Protein 9DQ9 (pdb70)

InterPro domains:
  IPR001236 Lactate/malate dehydrogenase, N-terminal [PF00056] (6-145)
  IPR001557 L-lactate/malate dehydrogenase [PIRSF000102] (3-315)
  IPR001557 L-lactate/malate dehydrogenase [PR00086] (6-30)
  IPR001557 L-lactate/malate dehydrogenase [PR00086] (32-56)
  IPR001557 L-lactate/malate dehydrogenase [PR00086] (119-139)
  IPR001557 L-lactate/malate dehydrogenase [PR00086] (143-161)
  IPR001557 L-lactate/malate dehydrogenase [PR00086] (173-186)
  IPR011304 L-lactate dehydrogenase [MF_00488] (4-315)
  IPR011304 L-lactate dehydrogenase [TIGR01771] (9-308)
  IPR015955 Lactate dehydrogenase/glycoside hydrolase, family 4, C-terminal [G3DSA:3.90.110.10] (147-314)
  IPR015955 Lactate dehydrogenase/glycoside hydrolase, family 4, C-terminal [SSF56327] (146-313)
  IPR018177 L-lactate dehydrogenase, active site [PS00064] (175-181)
  IPR022383 Lactate/malate dehydrogenase, C-terminal [PF02866] (148-314)
  IPR036291 NAD(P)-binding domain superfamily [SSF51735] (3-145)

Solvent-accessible surface area: 42794 Å² total; per-residue (Å²): 118,17,55,38,12,17,0,0,0,5,5,1,34,38,40,0,4,2,0,0,1,0,0,4,18,35,11,5,6,2,20,49,0,0,2,11,26,156,78,82,82,51,0,79,0,1,14,55,1,6,6,2,0,7,44,16,19,124,29,30,9,79,6,74,62,8,55,49,153,43,0,47,102,4,4,0,0,0,0,22,22,39,80,102,12,140,101,95,60,41,11,26,60,15,15,76,128,0,15,130,57,0,104,70,9,2,79,58,0,52,93,29,50,6,71,2,6,0,0,0,14,11,37,4,2,4,3,0,0,18,4,0,18,106,106,9,181,27,63,74,70,35,1,0,0,6,2,0,1,12,4,0,0,2,0,36,47,26,0,15,87,68,26,86,6,7,8,122,13,0,20,0,6,0,0,0,7,17,4,80,26,6,3,4,0,38,105,19,3,21,0,5,4,10,37,4,71,28,10,48,92,97,58,99,2,60,118,144,63,4,87,103,9,32,117,104,2,10,63,6,7,64,81,0,16,134,21,20,51,25,24,47,11,1,19,0,4,0,0,5,40,0,0,21,10,0,3,2,41,23,30,9,4,23,2,0,1,2,36,1,86,38,34,8,71,12,123,13,98,66,2,5,0,0,0,2,0,6,0,2,28,96,0,19,98,90,28,16,50,3,139,18,18,108,154,5,54,98,102,2,24,72,0,0,85,81,3,51,62,74,8,92,125,149,126,26,55,44,9,13,0,0,0,4,6,0,35,39,39,0,4,4,0,0,2,0,0,5,21,36,10,8,3,1,13,39,0,0,2,9,26,152,85,89,71,49,0,86,0,2,14,51,1,7,8,2,0,7,44,13,20,129,26,29,8,93,4,72,63,3,39,59,144,26,0,44,102,6,7,0,0,0,0,22,18,40,86,95,11,143,104,85,51,50,9,30,74,2,4,79,121,0,20,154,55,0,122,84,8,1,79,56,0,59,90,31,48,7,75,3,8,0,0,0,15,9,31,5,2,3,1,0,0,23,4,0,17,108,92,5,171,27,67,74,64,32,0,0,0,4,1,0,1,12,3,0,0,1,0,30,45,21,0,17,90,65,28,90,6,6,8,126,15,0,22,0,8,0,0,0,9,16,3,79,20,7,2,5,0,46,102,18,2,27,0,5,5,8,36,5,72,24,14,45,90,88,54,113,3,64,116,139,69,5,57,101,12,32,116,103,1,22,66,7,6,54,82,0,16,143,27,34,42,15,25,47,14,2,16,0,4,0,0,4,47,0,0,20,11,0,2,5,46,23,32,10,3,23,0,0,1,1,34,1,90,35,31,11,66,14,135,31,97,62,1,5,0,0,0,1,0,9,0,2,41,97,0,20,98,80,20,11,66,7,144,8,16,105,149,9,51,86,98,4,27,70,0,0,86,80,4,51,66,67,10,96,128,93,116,23,58,38,11,12,0,0,0,4,6,1,35,38,39,0,4,3,0,0,1,0,0,4,19,34,6,4,4,1,10,41,0,0,2,8,27,153,81,95,77,51,0,62,0,1,15,66,1,6,6,5,0,11,46,15,21,123,24,30,7,84,4,78,70,9,74,49,144,43,0,44,97,3,4,0,0,0,0,20,17,41,73,74,68,100,141,79,32,79,49,74,59,1,6,71,82,0,9,134,57,0,123,80,6,2,85,51,0,59,78,20,46,8,75,2,7,0,0,0,16,10,24,4,0,2,3,0,0,32,3,0,23,111,83,6,184,29,62,85,68,33,0,0,0,4,1,0,0,10,6,0,0,5,0,32,44,23,1,16,81,66,28,91,7,10,7,121,8,0,14,0,7,0,0,0,17,28,16,114,27,2,2,4,0,48,96,26,4,24,1,2,2,6,38,4,73,38,14,45,92,88,56,112,2,60,122,137,68,10,74,104,10,21,112,106,2,39,74,4,41,140,68,0,58,128,24,26,52,39,25,49,15,2,18,0,5,0,0,5,45,0,0,20,9,0,4,3,51,23,33,8,3,17,1,0,1,1,38,1,83,39,31,9,60,20,117,22,96,58,0,4,0,0,0,2,0,8,0,9,27,90,0,20,98,85,29,14,67,2,157,26,20,107,158,8,49,99,98,4,31,66,0,0,87,81,6,61,54,53,16,95,130,118,130,27,59,34,11,17,0,0,0,5,6,1,34,39,39,0,4,2,0,0,1,0,0,4,19,30,15,5,6,1,22,43,0,0,3,13,27,155,83,99,58,50,0,77,0,1,14,69,1,6,6,6,0,7,43,16,18,125,28,31,7,88,6,68,73,5,61,56,166,37,0,45,101,2,4,0,0,0,0,22,18,36,68,102,100,33,103,60,131,84,93,40,68,13,8,44,76,4,10,148,59,0,114,85,11,1,82,58,0,56,91,29,48,7,78,5,5,0,0,0,14,9,58,9,1,3,10,0,0,41,18,0,27,106,74,4,173,30,72,83,65,28,0,0,0,5,1,0,0,12,6,0,0,5,0,24,47,20,0,15,87,68,30,86,8,10,9,120,13,0,24,0,9,0,0,0,26,36,25,100,26,8,4,5,0,47,98,22,2,17,0,4,3,9,36,3,71,18,16,55,94,86,58,114,2,69,127,123,74,10,79,63,5,38,120,104,2,27,58,3,31,102,65,0,43,154,30,22,52,26,22,41,12,0,16,0,4,0,0,8,47,0,0,22,10,0,4,2,40,23,32,8,4,16,1,0,0,1,37,0,101,25,34,35,19,42,119,3,87,87,3,5,0,0,0,0,0,11,0,2,34,76,0,21,108,83,25,5,72,6,149,6,20,103,160,8,48,99,110,0,34,66,0,0,99,83,3,66,54,53,35,113,102,174

Structure (mmCIF, N/CA/C/O backbone):
data_9DQ9
#
_entry.id   9DQ9
#
_cell.length_a   80.528
_cell.length_b   90.348
_cell.length_c   167.361
_cell.angle_alpha   90.00
_cell.angle_beta   90.00
_cell.angle_gamma   90.00
#
_symmetry.space_group_name_H-M   'P 21 21 21'
#
loop_
_entity.id
_entity.type
_entity.pdbx_description
1 polymer 'L-lactate dehydrogenase'
2 non-polymer '[[(2~{R},3~{S},4~{R},5~{R})-5-(5-aminocarbonyl-2~{H}-pyridin-1-yl)-3,4-bis(oxidanyl)oxolan-2-yl]methoxy-oxidanyl-phosphoryl] [(2~{R},3~{S},4~{R},5~{R})-5-(6-aminopurin-9-yl)-3,4-bis(oxidanyl)oxolan-2-yl]methyl hydrogen phosphate'
3 non-polymer 'OXAMIC ACID'
4 non-polymer 'CALCIUM ION'
5 non-polymer NICOTINAMIDE-ADENINE-DINUCLEOTIDE
6 water water
#
loop_
_atom_site.group_PDB
_atom_site.id
_atom_site.type_symbol
_atom_site.label_atom_id
_atom_site.label_alt_id
_atom_site.label_comp_id
_atom_site.label_asym_id
_atom_site.label_entity_id
_atom_site.label_seq_id
_atom_site.pdbx_PDB_ins_code
_atom_site.Cartn_x
_atom_site.Cartn_y
_atom_site.Cartn_z
_atom_site.occupancy
_atom_site.B_iso_or_equiv
_atom_site.auth_seq_id
_atom_site.auth_comp_id
_atom_site.auth_asym_id
_atom_site.auth_atom_id
_atom_site.pdbx_PDB_model_num
ATOM 1 N N . MET A 1 1 ? -15.222 25.888 -17.263 1.00 63.48 1 MET P N 1
ATOM 2 C CA . MET A 1 1 ? -16.074 25.010 -16.409 1.00 59.46 1 MET P CA 1
ATOM 3 C C . MET A 1 1 ? -16.117 23.591 -16.970 1.00 53.57 1 MET P C 1
ATOM 4 O O . MET A 1 1 ? -16.381 23.387 -18.156 1.00 52.18 1 MET P O 1
ATOM 20 N N . LEU A 1 2 ? -15.867 22.614 -16.106 1.00 50.17 2 LEU P N 1
ATOM 21 C CA . LEU A 1 2 ? -15.871 21.218 -16.513 1.00 51.69 2 LEU P CA 1
ATOM 22 C C . LEU A 1 2 ? -17.300 20.719 -16.691 1.00 49.87 2 LEU P C 1
ATOM 23 O O . LEU A 1 2 ? -18.227 21.159 -16.006 1.00 53.39 2 LEU P O 1
ATOM 39 N N . LYS A 1 3 ? -17.468 19.786 -17.623 1.00 46.31 3 LYS P N 1
ATOM 40 C CA . LYS A 1 3 ? -18.778 19.335 -18.064 1.00 45.04 3 LYS P CA 1
ATOM 41 C C . LYS A 1 3 ? -18.958 17.853 -17.773 1.00 51.97 3 LYS P C 1
ATOM 42 O O . LYS A 1 3 ? -17.989 17.093 -17.691 1.00 45.04 3 LYS P O 1
ATOM 61 N N . SER A 1 4 ? -20.219 17.456 -17.602 1.00 47.79 4 SER P N 1
ATOM 62 C CA . SER A 1 4 ? -20.605 16.056 -17.476 1.00 45.81 4 SER P CA 1
ATOM 63 C C . SER A 1 4 ? -21.039 15.549 -18.847 1.00 45.58 4 SER P C 1
ATOM 64 O O . SER A 1 4 ? -21.996 16.071 -19.432 1.00 46.92 4 SER P O 1
ATOM 72 N N . ASN A 1 5 ? -20.334 14.541 -19.357 1.00 40.16 5 ASN P N 1
ATOM 73 C CA . ASN A 1 5 ? -20.583 14.011 -20.693 1.00 41.24 5 ASN P CA 1
ATOM 74 C C . ASN A 1 5 ? -21.652 12.927 -20.630 1.00 43.35 5 ASN P C 1
ATOM 75 O O . ASN A 1 5 ? -21.569 12.013 -19.803 1.00 36.49 5 ASN P O 1
ATOM 86 N N . LYS A 1 6 ? -22.645 13.026 -21.513 1.00 38.48 6 LYS P N 1
ATOM 87 C CA . LYS A 1 6 ? -23.828 12.178 -21.462 1.00 40.52 6 LYS P CA 1
ATOM 88 C C . LYS A 1 6 ? -24.028 11.450 -22.785 1.00 39.26 6 LYS P C 1
ATOM 89 O O . LYS A 1 6 ? -24.066 12.071 -23.859 1.00 40.42 6 LYS P O 1
ATOM 108 N N . VAL A 1 7 ? -24.149 10.127 -22.692 1.00 39.19 7 VAL P N 1
ATOM 109 C CA . VAL A 1 7 ? -24.437 9.255 -23.821 1.00 37.53 7 VAL P CA 1
ATOM 110 C C . VAL A 1 7 ? -25.782 8.592 -23.565 1.00 38.24 7 VAL P C 1
ATOM 111 O O . VAL A 1 7 ? -25.990 7.991 -22.504 1.00 38.43 7 VAL P O 1
ATOM 124 N N . VAL A 1 8 ? -26.692 8.705 -24.528 1.00 35.94 8 VAL P N 1
ATOM 125 C CA . VAL A 1 8 ? -27.995 8.055 -24.468 1.00 34.75 8 VAL P CA 1
ATOM 126 C C . VAL A 1 8 ? -27.971 6.877 -25.431 1.00 37.99 8 VAL P C 1
ATOM 127 O O . VAL A 1 8 ? -27.794 7.057 -26.643 1.00 37.24 8 VAL P O 1
ATOM 140 N N . LEU A 1 9 ? -28.157 5.676 -24.895 1.00 38.32 9 LEU P N 1
ATOM 141 C CA . LEU A 1 9 ? -28.196 4.453 -25.684 1.00 37.17 9 LEU P CA 1
ATOM 142 C C . LEU A 1 9 ? -29.652 4.064 -25.913 1.00 41.61 9 LEU P C 1
ATOM 143 O O . LEU A 1 9 ? -30.406 3.875 -24.952 1.00 41.30 9 LEU P O 1
ATOM 159 N N . ILE A 1 10 ? -30.041 3.949 -27.178 1.00 34.89 10 ILE P N 1
ATOM 160 C CA . ILE A 1 10 ? -31.386 3.546 -27.569 1.00 40.58 10 ILE P CA 1
ATOM 161 C C . ILE A 1 10 ? -31.272 2.166 -28.202 1.00 41.17 10 ILE P C 1
ATOM 162 O O . ILE A 1 10 ? -30.715 2.019 -29.298 1.00 40.17 10 ILE P O 1
ATOM 178 N N . GLY A 1 11 ? -31.797 1.156 -27.514 1.00 40.70 11 GLY P N 1
ATOM 179 C CA . GLY A 1 11 ? -31.686 -0.216 -27.967 1.00 45.73 11 GLY P CA 1
ATOM 180 C C . GLY A 1 11 ? -30.773 -1.028 -27.073 1.00 47.12 11 GLY P C 1
ATOM 181 O O . GLY A 1 11 ? -29.563 -1.097 -27.309 1.00 49.87 11 GLY P O 1
ATOM 185 N N . ALA A 1 12 ? -31.342 -1.647 -26.040 1.00 47.89 12 ALA P N 1
ATOM 186 C CA . ALA A 1 12 ? -30.577 -2.381 -25.034 1.00 34.48 12 ALA P CA 1
ATOM 187 C C . ALA A 1 12 ? -30.505 -3.869 -25.343 1.00 40.52 12 ALA P C 1
ATOM 188 O O . ALA A 1 12 ? -30.604 -4.706 -24.440 1.00 44.56 12 ALA P O 1
ATOM 195 N N . GLY A 1 13 ? -30.332 -4.228 -26.611 1.00 46.13 13 GLY P N 1
ATOM 196 C CA . GLY A 1 13 ? -30.172 -5.614 -27.006 1.00 38.08 13 GLY P CA 1
ATOM 197 C C . GLY A 1 13 ? -28.751 -6.093 -26.810 1.00 38.16 13 GLY P C 1
ATOM 198 O O . GLY A 1 13 ? -27.997 -5.566 -25.982 1.00 40.15 13 GLY P O 1
ATOM 202 N N . GLY A 1 14 ? -28.372 -7.108 -27.586 1.00 40.60 14 GLY P N 1
ATOM 203 C CA . GLY A 1 14 ? -27.018 -7.628 -27.486 1.00 39.12 14 GLY P CA 1
ATOM 204 C C . GLY A 1 14 ? -25.972 -6.581 -27.812 1.00 35.66 14 GLY P C 1
ATOM 205 O O . GLY A 1 14 ? -25.002 -6.400 -27.071 1.00 37.66 14 GLY P O 1
ATOM 209 N N . VAL A 1 15 ? -26.164 -5.865 -28.921 1.00 34.37 15 VAL P N 1
ATOM 210 C CA . VAL A 1 15 ? -25.172 -4.889 -29.362 1.00 35.51 15 VAL P CA 1
ATOM 211 C C . VAL A 1 15 ? -25.061 -3.746 -28.359 1.00 37.07 15 VAL P C 1
ATOM 212 O O . VAL A 1 15 ? -23.964 -3.404 -27.900 1.00 30.52 15 VAL P O 1
ATOM 225 N N . GLY A 1 16 ? -26.192 -3.122 -28.023 1.00 32.50 16 GLY P N 1
ATOM 226 C CA . GLY A 1 16 ? -26.156 -2.002 -27.099 1.00 33.59 16 GLY P CA 1
ATOM 227 C C . GLY A 1 16 ? -25.621 -2.388 -25.735 1.00 38.69 16 GLY P C 1
ATOM 228 O O . GLY A 1 16 ? -24.844 -1.646 -25.129 1.00 38.01 16 GLY P O 1
ATOM 232 N N . SER A 1 17 ? -26.024 -3.559 -25.235 1.00 40.47 17 SER P N 1
ATOM 233 C CA . SER A 1 17 ? -25.557 -4.000 -23.926 1.00 33.72 17 SER P CA 1
ATOM 234 C C . SER A 1 17 ? -24.062 -4.294 -23.943 1.00 39.12 17 SER P C 1
ATOM 235 O O . SER A 1 17 ? -23.346 -3.951 -22.993 1.00 33.59 17 SER P O 1
ATOM 243 N N . SER A 1 18 ? -23.572 -4.941 -25.005 1.00 30.43 18 SER P N 1
ATOM 244 C CA . SER A 1 18 ? -22.138 -5.178 -25.120 1.00 33.11 18 SER P CA 1
ATOM 245 C C . SER A 1 18 ? -21.373 -3.863 -25.158 1.00 30.99 18 SER P C 1
ATOM 246 O O . SER A 1 18 ? -20.335 -3.714 -24.499 1.00 30.04 18 SER P O 1
ATOM 254 N N . PHE A 1 19 ? -21.874 -2.895 -25.930 1.00 30.62 19 PHE P N 1
ATOM 255 C CA . PHE A 1 19 ? -21.224 -1.592 -25.997 1.00 40.11 19 PHE P CA 1
ATOM 256 C C . PHE A 1 19 ? -21.198 -0.924 -24.629 1.00 33.84 19 PHE P C 1
ATOM 257 O O . PHE A 1 19 ? -20.180 -0.348 -24.234 1.00 31.06 19 PHE P O 1
ATOM 274 N N . ALA A 1 20 ? -22.305 -1.000 -23.887 1.00 33.81 20 ALA P N 1
ATOM 275 C CA . ALA A 1 20 ? -22.365 -0.369 -22.571 1.00 32.92 20 ALA P CA 1
ATOM 276 C C . ALA A 1 20 ? -21.385 -1.022 -21.601 1.00 31.10 20 ALA P C 1
ATOM 277 O O . ALA A 1 20 ? -20.671 -0.332 -20.864 1.00 36.96 20 ALA P O 1
ATOM 284 N N . TYR A 1 21 ? -21.358 -2.354 -21.576 1.00 29.90 21 TYR P N 1
ATOM 285 C CA . TYR A 1 21 ? -20.406 -3.085 -20.741 1.00 32.43 21 TYR P CA 1
ATOM 286 C C . TYR A 1 21 ? -18.974 -2.664 -21.055 1.00 28.78 21 TYR P C 1
ATOM 287 O O . TYR A 1 21 ? -18.220 -2.233 -20.167 1.00 25.33 21 TYR P O 1
ATOM 305 N N . ALA A 1 22 ? -18.585 -2.769 -22.329 1.00 32.31 22 ALA P N 1
ATOM 306 C CA . ALA A 1 22 ? -17.234 -2.389 -22.725 1.00 36.19 22 ALA P CA 1
ATOM 307 C C . ALA A 1 22 ? -16.928 -0.947 -22.338 1.00 33.34 22 ALA P C 1
ATOM 308 O O . ALA A 1 22 ? -15.833 -0.649 -21.846 1.00 31.74 22 ALA P O 1
ATOM 315 N N . LEU A 1 23 ? -17.883 -0.039 -22.550 1.00 31.23 23 LEU P N 1
ATOM 316 C CA . LEU A 1 23 ? -17.668 1.362 -22.205 1.00 33.34 23 LEU P CA 1
ATOM 317 C C . LEU A 1 23 ? -17.413 1.528 -20.714 1.00 33.97 23 LEU P C 1
ATOM 318 O O . LEU A 1 23 ? -16.506 2.264 -20.310 1.00 33.97 23 LEU P O 1
ATOM 334 N N . THR A 1 24 ? -18.206 0.853 -19.877 1.00 33.65 24 THR P N 1
ATOM 335 C CA . THR A 1 24 ? -17.967 0.931 -18.440 1.00 35.58 24 THR P CA 1
ATOM 336 C C . THR A 1 24 ? -16.578 0.417 -18.088 1.00 33.24 24 THR P C 1
ATOM 337 O O . THR A 1 24 ? -15.942 0.933 -17.162 1.00 38.01 24 THR P O 1
ATOM 348 N N . ILE A 1 25 ? -16.086 -0.591 -18.813 1.00 32.29 25 ILE P N 1
ATOM 349 C CA . ILE A 1 25 ? -14.755 -1.114 -18.511 1.00 34.03 25 ILE P CA 1
ATOM 350 C C . ILE A 1 25 ? -13.675 -0.149 -18.996 1.00 34.81 25 ILE P C 1
ATOM 351 O O . ILE A 1 25 ? -12.771 0.226 -18.240 1.00 36.27 25 ILE P O 1
ATOM 367 N N . ASP A 1 26 ? -13.747 0.263 -20.260 1.00 33.34 26 ASP P N 1
ATOM 368 C CA . ASP A 1 26 ? -12.770 1.167 -20.869 1.00 32.83 26 ASP P CA 1
ATOM 369 C C . ASP A 1 26 ? -13.483 2.488 -21.155 1.00 38.41 26 ASP P C 1
ATOM 370 O O . ASP A 1 26 ? -14.050 2.686 -22.232 1.00 38.62 26 ASP P O 1
ATOM 379 N N . ASN A 1 27 ? -13.439 3.397 -20.184 1.00 36.71 27 ASN P N 1
ATOM 380 C CA . ASN A 1 27 ? -14.233 4.621 -20.203 1.00 38.13 27 ASN P CA 1
ATOM 381 C C . ASN A 1 27 ? -13.322 5.822 -20.421 1.00 42.05 27 ASN P C 1
ATOM 382 O O . ASN A 1 27 ? -12.507 6.157 -19.556 1.00 46.42 27 ASN P O 1
ATOM 393 N N . SER A 1 28 ? -13.470 6.474 -21.576 1.00 42.50 28 SER P N 1
ATOM 394 C CA . SER A 1 28 ? -12.808 7.753 -21.833 1.00 42.20 28 SER P CA 1
ATOM 395 C C . SER A 1 28 ? -13.771 8.889 -21.486 1.00 51.94 28 SER P C 1
ATOM 396 O O . SER A 1 28 ? -14.314 9.590 -22.341 1.00 51.31 28 SER P O 1
ATOM 404 N N . LEU A 1 29 ? -13.986 9.050 -20.179 1.00 59.22 29 LEU P N 1
ATOM 405 C CA . LEU A 1 29 ? -14.786 10.137 -19.624 1.00 53.16 29 LEU P CA 1
ATOM 406 C C . LEU A 1 29 ? -16.191 10.162 -20.242 1.00 47.07 29 LEU P C 1
ATOM 407 O O . LEU A 1 29 ? -16.533 11.005 -21.073 1.00 41.87 29 LEU P O 1
ATOM 423 N N . VAL A 1 30 ? -16.996 9.201 -19.803 1.00 44.20 30 VAL P N 1
ATOM 424 C CA . VAL A 1 30 ? -18.448 9.256 -19.943 1.00 40.71 30 VAL P CA 1
ATOM 425 C C . VAL A 1 30 ? -19.004 9.263 -18.525 1.00 37.01 30 VAL P C 1
ATOM 426 O O . VAL A 1 30 ? -18.919 8.255 -17.812 1.00 38.91 30 VAL P O 1
ATOM 439 N N . HIS A 1 31 ? -19.558 10.401 -18.108 1.00 39.13 31 HIS P N 1
ATOM 440 C CA . HIS A 1 31 ? -20.040 10.531 -16.740 1.00 33.60 31 HIS P CA 1
ATOM 441 C C . HIS A 1 31 ? -21.432 9.941 -16.562 1.00 37.73 31 HIS P C 1
ATOM 442 O O . HIS A 1 31 ? -21.756 9.450 -15.475 1.00 37.99 31 HIS P O 1
ATOM 456 N N . GLU A 1 32 ? -22.259 9.978 -17.605 1.00 43.51 32 GLU P N 1
ATOM 457 C CA . GLU A 1 32 ? -23.648 9.545 -17.514 1.00 39.90 32 GLU P CA 1
ATOM 458 C C . GLU A 1 32 ? -23.980 8.687 -18.723 1.00 37.79 32 GLU P C 1
ATOM 459 O O . GLU A 1 32 ? -23.818 9.130 -19.864 1.00 39.14 32 GLU P O 1
ATOM 471 N N . LEU A 1 33 ? -24.445 7.465 -18.473 1.00 34.85 33 LEU P N 1
ATOM 472 C CA . LEU A 1 33 ? -24.944 6.578 -19.516 1.00 36.56 33 LEU P CA 1
ATOM 473 C C . LEU A 1 33 ? -26.423 6.327 -19.257 1.00 40.68 33 LEU P C 1
ATOM 474 O O . LEU A 1 33 ? -26.791 5.811 -18.196 1.00 36.44 33 LEU P O 1
ATOM 490 N N . VAL A 1 34 ? -27.263 6.695 -20.220 1.00 41.05 34 VAL P N 1
ATOM 491 C CA . VAL A 1 34 ? -28.708 6.523 -20.127 1.00 39.10 34 VAL P CA 1
ATOM 492 C C . VAL A 1 34 ? -29.123 5.472 -21.145 1.00 43.42 34 VAL P C 1
ATOM 493 O O . VAL A 1 34 ? -28.741 5.550 -22.320 1.00 46.87 34 VAL P O 1
ATOM 506 N N . ILE A 1 35 ? -29.905 4.494 -20.697 1.00 42.87 35 ILE P N 1
ATOM 507 C CA . ILE A 1 35 ? -30.278 3.339 -21.504 1.00 38.30 35 ILE P CA 1
ATOM 508 C C . ILE A 1 35 ? -31.779 3.389 -21.747 1.00 50.56 35 ILE P C 1
ATOM 509 O O . ILE A 1 35 ? -32.572 3.409 -20.796 1.00 46.34 35 ILE P O 1
ATOM 525 N N . ILE A 1 36 ? -32.168 3.403 -23.021 1.00 51.94 36 ILE P N 1
ATOM 526 C CA . ILE A 1 36 ? -33.564 3.443 -23.432 1.00 49.86 36 ILE P CA 1
ATOM 527 C C . ILE A 1 36 ? -33.870 2.181 -24.227 1.00 48.38 36 ILE P C 1
ATOM 528 O O . ILE A 1 36 ? -33.030 1.703 -24.998 1.00 48.28 36 ILE P O 1
ATOM 544 N N . ASP A 1 37 ? -35.073 1.644 -24.036 1.00 48.48 37 ASP P N 1
ATOM 545 C CA . ASP A 1 37 ? -35.529 0.492 -24.800 1.00 48.00 37 ASP P CA 1
ATOM 546 C C . ASP A 1 37 ? -37.044 0.408 -24.692 1.00 51.02 37 ASP P C 1
ATOM 547 O O . ASP A 1 37 ? -37.608 0.643 -23.620 1.00 49.97 37 ASP P O 1
ATOM 556 N N . VAL A 1 38 ? -37.696 0.073 -25.808 1.00 47.93 38 VAL P N 1
ATOM 557 C CA . VAL A 1 38 ? -39.144 -0.097 -25.801 1.00 50.09 38 VAL P CA 1
ATOM 558 C C . VAL A 1 38 ? -39.559 -1.204 -24.841 1.00 49.47 38 VAL P C 1
ATOM 559 O O . VAL A 1 38 ? -40.718 -1.255 -24.417 1.00 47.37 38 VAL P O 1
ATOM 572 N N . ASN A 1 39 ? -38.619 -2.090 -24.501 1.00 47.21 39 ASN P N 1
ATOM 573 C CA . ASN A 1 39 ? -38.814 -3.143 -23.477 1.00 47.55 39 ASN P CA 1
ATOM 574 C C . ASN A 1 39 ? -38.192 -2.598 -22.199 1.00 47.30 39 ASN P C 1
ATOM 575 O O . ASN A 1 39 ? -37.002 -2.822 -21.992 1.00 42.42 39 ASN P O 1
ATOM 586 N N . GLU A 1 40 ? -38.976 -1.903 -21.384 1.00 47.94 40 GLU P N 1
ATOM 587 C CA . GLU A 1 40 ? -38.479 -1.232 -20.165 1.00 47.07 40 GLU P CA 1
ATOM 588 C C . GLU A 1 40 ? -37.851 -2.250 -19.210 1.00 51.98 40 GLU P C 1
ATOM 589 O O . GLU A 1 40 ? -36.934 -1.857 -18.514 1.00 49.19 40 GLU P O 1
ATOM 601 N N . ASN A 1 41 ? -38.358 -3.480 -19.147 1.00 48.05 41 ASN P N 1
ATOM 602 C CA . ASN A 1 41 ? -37.813 -4.484 -18.240 1.00 51.25 41 ASN P CA 1
ATOM 603 C C . ASN A 1 41 ? -36.365 -4.805 -18.586 1.00 47.74 41 ASN P C 1
ATOM 604 O O . ASN A 1 41 ? -35.507 -4.893 -17.698 1.00 42.99 41 ASN P O 1
ATOM 615 N N . LYS A 1 42 ? -36.075 -4.974 -19.878 1.00 47.26 42 LYS P N 1
ATOM 616 C CA . LYS A 1 42 ? -34.715 -5.287 -20.302 1.00 49.74 42 LYS P CA 1
ATOM 617 C C . LYS A 1 42 ? -33.761 -4.144 -19.982 1.00 43.98 42 LYS P C 1
ATOM 618 O O . LYS A 1 42 ? -32.649 -4.372 -19.490 1.00 43.80 42 LYS P O 1
ATOM 637 N N . ALA A 1 43 ? -34.176 -2.904 -20.254 1.00 39.89 43 ALA P N 1
ATOM 638 C CA . ALA A 1 43 ? -33.333 -1.753 -19.944 1.00 49.11 43 ALA P CA 1
ATOM 639 C C . ALA A 1 43 ? -33.022 -1.688 -18.453 1.00 47.54 43 ALA P C 1
ATOM 640 O O . ALA A 1 43 ? -31.871 -1.475 -18.053 1.00 43.88 43 ALA P O 1
ATOM 647 N N . LYS A 1 44 ? -34.046 -1.869 -17.613 1.00 48.06 44 LYS P N 1
ATOM 648 C CA . LYS A 1 44 ? -33.842 -1.804 -16.169 1.00 49.33 44 LYS P CA 1
ATOM 649 C C . LYS A 1 44 ? -32.907 -2.910 -15.696 1.00 44.99 44 LYS P C 1
ATOM 650 O O . LYS A 1 44 ? -32.000 -2.666 -14.884 1.00 44.67 44 LYS P O 1
ATOM 669 N N . GLY A 1 45 ? -33.114 -4.132 -16.187 1.00 45.03 45 GLY P N 1
ATOM 670 C CA . GLY A 1 45 ? -32.239 -5.225 -15.803 1.00 44.09 45 GLY P CA 1
ATOM 671 C C . GLY A 1 45 ? -30.798 -4.983 -16.206 1.00 44.50 45 GLY P C 1
ATOM 672 O O . GLY A 1 45 ? -29.872 -5.243 -15.430 1.00 42.49 45 GLY P O 1
ATOM 676 N N . GLU A 1 46 ? -30.586 -4.481 -17.426 1.00 39.27 46 GLU P N 1
ATOM 677 C CA . GLU A 1 46 ? -29.227 -4.194 -17.871 1.00 43.43 46 GLU P CA 1
ATOM 678 C C . GLU A 1 46 ? -28.596 -3.098 -17.021 1.00 42.35 46 GLU P C 1
ATOM 679 O O . GLU A 1 46 ? -27.411 -3.175 -16.676 1.00 45.77 46 GLU P O 1
ATOM 691 N N . VAL A 1 47 ? -29.372 -2.071 -16.671 1.00 44.65 47 VAL P N 1
ATOM 692 C CA . VAL A 1 47 ? -28.850 -1.003 -15.821 1.00 40.82 47 VAL P CA 1
ATOM 693 C C . VAL A 1 47 ? -28.394 -1.571 -14.483 1.00 38.58 47 VAL P C 1
ATOM 694 O O . VAL A 1 47 ? -27.294 -1.272 -14.000 1.00 41.42 47 VAL P O 1
ATOM 707 N N . MET A 1 48 ? -29.235 -2.403 -13.863 1.00 34.62 48 MET P N 1
ATOM 708 C CA . MET A 1 48 ? -28.879 -2.979 -12.569 1.00 40.21 48 MET P CA 1
ATOM 709 C C . MET A 1 48 ? -27.626 -3.844 -12.678 1.00 36.52 48 MET P C 1
ATOM 710 O O . MET A 1 48 ? -26.719 -3.759 -11.839 1.00 34.41 48 MET P O 1
ATOM 724 N N . ASP A 1 49 ? -27.566 -4.699 -13.702 1.00 36.47 49 ASP P N 1
ATOM 725 C CA . ASP A 1 49 ? -26.418 -5.588 -13.846 1.00 38.67 49 ASP P CA 1
ATOM 726 C C . ASP A 1 49 ? -25.138 -4.808 -14.113 1.00 36.13 49 ASP P C 1
ATOM 727 O O . ASP A 1 49 ? -24.063 -5.209 -13.650 1.00 35.06 49 ASP P O 1
ATOM 736 N N . LEU A 1 50 ? -25.228 -3.697 -14.847 1.00 37.08 50 LEU P N 1
ATOM 737 C CA . LEU A 1 50 ? -24.042 -2.889 -15.106 1.00 36.96 50 LEU P CA 1
ATOM 738 C C . LEU A 1 50 ? -23.598 -2.145 -13.854 1.00 38.19 50 LEU P C 1
ATOM 739 O O . LEU A 1 50 ? -22.396 -1.964 -13.626 1.00 36.94 50 LEU P O 1
ATOM 755 N N . ASN A 1 51 ? -24.552 -1.699 -13.033 1.00 35.28 51 ASN P N 1
ATOM 756 C CA . ASN A 1 51 ? -24.190 -0.959 -11.830 1.00 33.70 51 ASN P CA 1
ATOM 757 C C . ASN A 1 51 ? -23.642 -1.868 -10.738 1.00 36.82 51 ASN P C 1
ATOM 758 O O . ASN A 1 51 ? -22.822 -1.426 -9.925 1.00 35.64 51 ASN P O 1
ATOM 769 N N . HIS A 1 52 ? -24.076 -3.126 -10.696 1.00 36.18 52 HIS P N 1
ATOM 770 C CA . HIS A 1 52 ? -23.605 -4.027 -9.649 1.00 36.87 52 HIS P CA 1
ATOM 771 C C . HIS A 1 52 ? -22.127 -4.379 -9.777 1.00 34.44 52 HIS P C 1
ATOM 772 O O . HIS A 1 52 ? -21.601 -5.069 -8.895 1.00 42.10 52 HIS P O 1
ATOM 786 N N . GLY A 1 53 ? -21.447 -3.926 -10.830 1.00 41.24 53 GLY P N 1
ATOM 787 C CA . GLY A 1 53 ? -20.030 -4.173 -11.006 1.00 36.29 53 GLY P CA 1
ATOM 788 C C . GLY A 1 53 ? -19.147 -2.957 -10.891 1.00 34.62 53 GLY P C 1
ATOM 789 O O . GLY A 1 53 ? -17.950 -3.046 -11.227 1.00 34.44 53 GLY P O 1
ATOM 793 N N . GLN A 1 54 ? -19.667 -1.819 -10.431 1.00 31.86 54 GLN P N 1
ATOM 794 C CA . GLN A 1 54 ? -18.858 -0.610 -10.315 1.00 37.10 54 GLN P CA 1
ATOM 795 C C . GLN A 1 54 ? -17.580 -0.864 -9.527 1.00 34.45 54 GLN P C 1
ATOM 796 O O . GLN A 1 54 ? -16.518 -0.322 -9.853 1.00 33.68 54 GLN P O 1
ATOM 810 N N . MET A 1 55 ? -17.667 -1.688 -8.482 1.00 36.81 55 MET P N 1
ATOM 811 C CA . MET A 1 55 ? -16.519 -1.927 -7.613 1.00 32.38 55 MET P CA 1
ATOM 812 C C . MET A 1 55 ? -15.297 -2.389 -8.394 1.00 40.11 55 MET P C 1
ATOM 813 O O . MET A 1 55 ? -14.162 -2.117 -7.986 1.00 38.74 55 MET P O 1
ATOM 827 N N . PHE A 1 56 ? -15.502 -3.082 -9.510 1.00 41.05 56 PHE P N 1
ATOM 828 C CA . PHE A 1 56 ? -14.406 -3.649 -10.284 1.00 40.54 56 PHE P CA 1
ATOM 829 C C . PHE A 1 56 ? -13.921 -2.734 -11.400 1.00 36.94 56 PHE P C 1
ATOM 830 O O . PHE A 1 56 ? -12.960 -3.085 -12.094 1.00 37.99 56 PHE P O 1
ATOM 847 N N . LEU A 1 57 ? -14.548 -1.579 -11.589 1.00 37.54 57 LEU P N 1
ATOM 848 C CA . LEU A 1 57 ? -14.198 -0.687 -12.682 1.00 34.75 57 LEU P CA 1
ATOM 849 C C . LEU A 1 57 ? -13.055 0.238 -12.287 1.00 37.31 57 LEU P C 1
ATOM 850 O O . LEU A 1 57 ? -12.851 0.545 -11.109 1.00 40.54 57 LEU P O 1
ATOM 866 N N . LYS A 1 58 ? -12.308 0.687 -13.297 1.00 36.12 58 LYS P N 1
ATOM 867 C CA . LYS A 1 58 ? -11.281 1.697 -13.066 1.00 42.80 58 LYS P CA 1
ATOM 868 C C . LYS A 1 58 ? -11.890 2.975 -12.509 1.00 37.01 58 LYS P C 1
ATOM 869 O O . LYS A 1 58 ? -11.336 3.589 -11.589 1.00 40.07 58 LYS P O 1
ATOM 888 N N . LYS A 1 59 ? -13.033 3.388 -13.050 1.00 34.95 59 LYS P N 1
ATOM 889 C CA . LYS A 1 59 ? -13.704 4.614 -12.650 1.00 37.96 59 LYS P CA 1
ATOM 890 C C . LYS A 1 59 ? -15.189 4.346 -12.470 1.00 33.60 59 LYS P C 1
ATOM 891 O O . LYS A 1 59 ? -15.790 3.594 -13.244 1.00 31.58 59 LYS P O 1
ATOM 910 N N . ASN A 1 60 ? -15.776 4.961 -11.449 1.00 33.98 60 ASN P N 1
ATOM 911 C CA . ASN A 1 60 ? -17.223 4.917 -11.295 1.00 38.77 60 ASN P CA 1
ATOM 912 C C . ASN A 1 60 ? -17.886 5.713 -12.414 1.00 39.81 60 ASN P C 1
ATOM 913 O O . ASN A 1 60 ? -17.359 6.726 -12.885 1.00 34.39 60 ASN P O 1
ATOM 924 N N . ILE A 1 61 ? -19.051 5.242 -12.845 1.00 37.95 61 ILE P N 1
ATOM 925 C CA . ILE A 1 61 ? -19.817 5.889 -13.903 1.00 36.39 61 ILE P CA 1
ATOM 926 C C . ILE A 1 61 ? -21.292 5.801 -13.544 1.00 37.87 61 ILE P C 1
ATOM 927 O O . ILE A 1 61 ? -21.760 4.778 -13.032 1.00 41.32 61 ILE P O 1
ATOM 943 N N . ASN A 1 62 ? -22.024 6.877 -13.813 1.00 40.94 62 ASN P N 1
ATOM 944 C CA . ASN A 1 62 ? -23.451 6.939 -13.512 1.00 43.43 62 ASN P CA 1
ATOM 945 C C . ASN A 1 62 ? -24.223 6.299 -14.659 1.00 37.77 62 ASN P C 1
ATOM 946 O O . ASN A 1 62 ? -24.237 6.823 -15.777 1.00 37.87 62 ASN P O 1
ATOM 957 N N . VAL A 1 63 ? -24.860 5.163 -14.387 1.00 37.94 63 VAL P N 1
ATOM 958 C CA . VAL A 1 63 ? -25.645 4.430 -15.374 1.00 41.62 63 VAL P CA 1
ATOM 959 C C . VAL A 1 63 ? -27.110 4.526 -14.977 1.00 40.23 63 VAL P C 1
ATOM 960 O O . VAL A 1 63 ? -27.460 4.295 -13.813 1.00 39.37 63 VAL P O 1
ATOM 973 N N . LEU A 1 64 ? -27.962 4.861 -15.943 1.00 40.94 64 LEU P N 1
ATOM 974 C CA . LEU A 1 64 ? -29.349 5.191 -15.666 1.00 40.49 64 LEU P CA 1
ATOM 975 C C . LEU A 1 64 ? -30.272 4.538 -16.680 1.00 47.24 64 LEU P C 1
ATOM 976 O O . LEU A 1 64 ? -29.955 4.475 -17.871 1.00 47.08 64 LEU P O 1
ATOM 992 N N . PHE A 1 65 ? -31.412 4.051 -16.199 1.00 50.36 65 PHE P N 1
ATOM 993 C CA . PHE A 1 65 ? -32.551 3.816 -17.073 1.00 49.11 65 PHE P CA 1
ATOM 994 C C . PHE A 1 65 ? -33.263 5.146 -17.285 1.00 52.14 65 PHE P C 1
ATOM 995 O O . PHE A 1 65 ? -33.548 5.863 -16.320 1.00 50.83 65 PHE P O 1
ATOM 1012 N N . GLY A 1 66 ? -33.546 5.477 -18.539 1.00 51.98 66 GLY P N 1
ATOM 1013 C CA . GLY A 1 66 ? -34.126 6.768 -18.837 1.00 51.27 66 GLY P CA 1
ATOM 1014 C C . GLY A 1 66 ? -35.233 6.726 -19.865 1.00 51.21 66 GLY P C 1
ATOM 1015 O O . GLY A 1 66 ? -35.739 5.656 -20.215 1.00 46.79 66 GLY P O 1
ATOM 1019 N N . THR A 1 67 ? -35.619 7.902 -20.348 1.00 47.57 67 THR P N 1
ATOM 1020 C CA . THR A 1 67 ? -36.635 8.037 -21.378 1.00 57.13 67 THR P CA 1
ATOM 1021 C C . THR A 1 67 ? -36.171 9.097 -22.365 1.00 57.16 67 THR P C 1
ATOM 1022 O O . THR A 1 67 ? -35.200 9.819 -22.122 1.00 57.27 67 THR P O 1
ATOM 1033 N N . TYR A 1 68 ? -36.880 9.186 -23.494 1.00 57.03 68 TYR P N 1
ATOM 1034 C CA . TYR A 1 68 ? -36.481 10.114 -24.547 1.00 62.50 68 TYR P CA 1
ATOM 1035 C C . TYR A 1 68 ? -36.242 11.518 -24.010 1.00 60.85 68 TYR P C 1
ATOM 1036 O O . TYR A 1 68 ? -35.418 12.261 -24.556 1.00 59.44 68 TYR P O 1
ATOM 1054 N N . LYS A 1 69 ? -36.930 11.896 -22.931 1.00 62.33 69 LYS P N 1
ATOM 1055 C CA . LYS A 1 69 ? -36.769 13.237 -22.387 1.00 63.14 69 LYS P CA 1
ATOM 1056 C C . LYS A 1 69 ? -35.339 13.483 -21.927 1.00 58.32 69 LYS P C 1
ATOM 1057 O O . LYS A 1 69 ? -34.948 14.639 -21.733 1.00 56.30 69 LYS P O 1
ATOM 1076 N N . ASP A 1 70 ? -34.554 12.418 -21.744 1.00 52.47 70 ASP P N 1
ATOM 1077 C CA . ASP A 1 70 ? -33.167 12.553 -21.320 1.00 56.78 70 ASP P CA 1
ATOM 1078 C C . ASP A 1 70 ? -32.233 12.930 -22.463 1.00 50.30 70 ASP P C 1
ATOM 1079 O O . ASP A 1 70 ? -31.098 13.341 -22.203 1.00 52.87 70 ASP P O 1
ATOM 1088 N N . CYS A 1 71 ? -32.677 12.798 -23.715 1.00 54.43 71 CYS P N 1
ATOM 1089 C CA . CYS A 1 71 ? -31.851 13.204 -24.845 1.00 50.19 71 CYS P CA 1
ATOM 1090 C C . CYS A 1 71 ? -31.689 14.715 -24.942 1.00 48.82 71 CYS P C 1
ATOM 1091 O O . CYS A 1 71 ? -30.847 15.181 -25.716 1.00 52.95 71 CYS P O 1
ATOM 1099 N N . ALA A 1 72 ? -32.465 15.483 -24.174 1.00 46.57 72 ALA P N 1
ATOM 1100 C CA . ALA A 1 72 ? -32.458 16.936 -24.313 1.00 50.30 72 ALA P CA 1
ATOM 1101 C C . ALA A 1 72 ? -31.050 17.502 -24.183 1.00 51.67 72 ALA P C 1
ATOM 1102 O O . ALA A 1 72 ? -30.577 18.234 -25.062 1.00 55.55 72 ALA P O 1
ATOM 1109 N N . ASN A 1 73 ? -30.364 17.176 -23.088 1.00 51.39 73 ASN P N 1
ATOM 1110 C CA . ASN A 1 73 ? -29.011 17.652 -22.838 1.00 45.46 73 ASN P CA 1
ATOM 1111 C C . ASN A 1 73 ? -27.961 16.579 -23.099 1.00 50.53 73 ASN P C 1
ATOM 1112 O O . ASN A 1 73 ? -26.848 16.665 -22.569 1.00 57.15 73 ASN P O 1
ATOM 1123 N N . ALA A 1 74 ? -28.292 15.572 -23.901 1.00 53.85 74 ALA P N 1
ATOM 1124 C CA . ALA A 1 74 ? -27.357 14.495 -24.189 1.00 48.22 74 ALA P CA 1
ATOM 1125 C C . ALA A 1 74 ? -26.314 14.954 -25.198 1.00 47.81 74 ALA P C 1
ATOM 1126 O O . ALA A 1 74 ? -26.607 15.735 -26.108 1.00 44.87 74 ALA P O 1
ATOM 1133 N N . ASP A 1 75 ? -25.089 14.460 -25.030 1.00 46.89 75 ASP P N 1
ATOM 1134 C CA . ASP A 1 75 ? -24.001 14.811 -25.933 1.00 38.98 75 ASP P CA 1
ATOM 1135 C C . ASP A 1 75 ? -23.868 13.823 -27.082 1.00 40.70 75 ASP P C 1
ATOM 1136 O O . ASP A 1 75 ? -23.527 14.225 -28.201 1.00 40.20 75 ASP P O 1
ATOM 1145 N N . ILE A 1 76 ? -24.126 12.538 -26.842 1.00 34.75 76 ILE P N 1
ATOM 1146 C CA . ILE A 1 76 ? -24.139 11.562 -27.925 1.00 34.80 76 ILE P CA 1
ATOM 1147 C C . ILE A 1 76 ? -25.385 10.699 -27.801 1.00 37.96 76 ILE P C 1
ATOM 1148 O O . ILE A 1 76 ? -25.864 10.424 -26.697 1.00 39.05 76 ILE P O 1
ATOM 1164 N N . VAL A 1 77 ? -25.919 10.279 -28.948 1.00 36.06 77 VAL P N 1
ATOM 1165 C CA . VAL A 1 77 ? -27.059 9.370 -29.002 1.00 39.71 77 VAL P CA 1
ATOM 1166 C C . VAL A 1 77 ? -26.662 8.187 -29.876 1.00 36.87 77 VAL P C 1
ATOM 1167 O O . VAL A 1 77 ? -26.462 8.345 -31.087 1.00 35.37 77 VAL P O 1
ATOM 1180 N N . VAL A 1 78 ? -26.553 7.009 -29.268 1.00 40.42 78 VAL P N 1
ATOM 1181 C CA . VAL A 1 78 ? -26.168 5.783 -29.960 1.00 33.94 78 VAL P CA 1
ATOM 1182 C C . VAL A 1 78 ? -27.421 4.944 -30.167 1.00 38.19 78 VAL P C 1
ATOM 1183 O O . VAL A 1 78 ? -28.078 4.556 -29.195 1.00 43.02 78 VAL P O 1
ATOM 1196 N N . ILE A 1 79 ? -27.735 4.632 -31.423 1.00 40.81 79 ILE P N 1
ATOM 1197 C CA . ILE A 1 79 ? -28.946 3.894 -31.771 1.00 40.65 79 ILE P CA 1
ATOM 1198 C C . ILE A 1 79 ? -28.553 2.491 -32.220 1.00 44.25 79 ILE P C 1
ATOM 1199 O O . ILE A 1 79 ? -27.861 2.325 -33.232 1.00 41.33 79 ILE P O 1
ATOM 1215 N N . THR A 1 80 ? -29.008 1.483 -31.470 1.00 41.68 80 THR P N 1
ATOM 1216 C CA . THR A 1 80 ? -28.768 0.082 -31.795 1.00 41.23 80 THR P CA 1
ATOM 1217 C C . THR A 1 80 ? -30.068 -0.706 -31.932 1.00 45.37 80 THR P C 1
ATOM 1218 O O . THR A 1 80 ? -30.048 -1.940 -31.881 1.00 49.55 80 THR P O 1
ATOM 1229 N N . ALA A 1 81 ? -31.195 -0.024 -32.107 1.00 42.82 81 ALA P N 1
ATOM 1230 C CA . ALA A 1 81 ? -32.496 -0.675 -32.102 1.00 44.37 81 ALA P CA 1
ATOM 1231 C C . ALA A 1 81 ? -32.883 -1.146 -33.497 1.00 52.32 81 ALA P C 1
ATOM 1232 O O . ALA A 1 81 ? -32.447 -0.591 -34.508 1.00 51.71 81 ALA P O 1
ATOM 1239 N N . GLY A 1 82 ? -33.718 -2.183 -33.541 1.00 54.57 82 GLY P N 1
ATOM 1240 C CA . GLY A 1 82 ? -34.278 -2.693 -34.770 1.00 60.84 82 GLY P CA 1
ATOM 1241 C C . GLY A 1 82 ? -34.206 -4.194 -34.824 1.00 64.71 82 GLY P C 1
ATOM 1242 O O . GLY A 1 82 ? -33.926 -4.870 -33.822 1.00 64.06 82 GLY P O 1
ATOM 1246 N N . LEU A 1 83 ? -34.470 -4.740 -36.007 1.00 72.06 83 LEU P N 1
ATOM 1247 C CA . LEU A 1 83 ? -34.384 -6.175 -36.239 1.00 75.73 83 LEU P CA 1
ATOM 1248 C C . LEU A 1 83 ? -32.945 -6.557 -36.570 1.00 79.59 83 LEU P C 1
ATOM 1249 O O . LEU A 1 83 ? -32.210 -5.798 -37.206 1.00 73.37 83 LEU P O 1
ATOM 1265 N N . ASN A 1 84 ? -32.545 -7.755 -36.131 1.00 78.50 84 ASN P N 1
ATOM 1266 C CA . ASN A 1 84 ? -31.145 -8.161 -36.157 1.00 78.18 84 ASN P CA 1
ATOM 1267 C C . ASN A 1 84 ? -30.845 -9.303 -37.119 1.00 89.27 84 ASN P C 1
ATOM 1268 O O . ASN A 1 84 ? -29.689 -9.737 -37.193 1.00 86.68 84 ASN P O 1
ATOM 1279 N N . GLN A 1 85 ? -31.840 -9.800 -37.858 1.00 91.47 85 GLN P N 1
ATOM 1280 C CA . GLN A 1 85 ? -31.628 -10.824 -38.883 1.00 103.94 85 GLN P CA 1
ATOM 1281 C C . GLN A 1 85 ? -31.303 -12.180 -38.262 1.00 113.12 85 GLN P C 1
ATOM 1282 O O . GLN A 1 85 ? -30.665 -12.255 -37.207 1.00 104.94 85 GLN P O 1
ATOM 1296 N N . LYS A 1 86 ? -31.744 -13.261 -38.919 1.00 123.18 86 LYS P N 1
ATOM 1297 C CA . LYS A 1 86 ? -31.648 -14.628 -38.410 1.00 126.54 86 LYS P CA 1
ATOM 1298 C C . LYS A 1 86 ? -31.348 -15.566 -39.579 1.00 126.32 86 LYS P C 1
ATOM 1299 O O . LYS A 1 86 ? -31.224 -15.090 -40.715 1.00 126.55 86 LYS P O 1
ATOM 1318 N N . PRO A 1 87 ? -31.200 -16.880 -39.363 1.00 122.39 87 PRO P N 1
ATOM 1319 C CA . PRO A 1 87 ? -30.836 -17.765 -40.478 1.00 123.92 87 PRO P CA 1
ATOM 1320 C C . PRO A 1 87 ? -31.673 -17.515 -41.724 1.00 127.19 87 PRO P C 1
ATOM 1321 O O . PRO A 1 87 ? -32.873 -17.243 -41.649 1.00 129.93 87 PRO P O 1
ATOM 1332 N N . GLY A 1 88 ? -31.022 -17.609 -42.882 1.00 122.36 88 GLY P N 1
ATOM 1333 C CA . GLY A 1 88 ? -31.698 -17.374 -44.141 1.00 123.36 88 GLY P CA 1
ATOM 1334 C C . GLY A 1 88 ? -32.177 -15.953 -44.329 1.00 127.07 88 GLY P C 1
ATOM 1335 O O . GLY A 1 88 ? -33.153 -15.725 -45.050 1.00 127.52 88 GLY P O 1
ATOM 1339 N N . GLU A 1 89 ? -31.519 -14.992 -43.692 1.00 127.74 89 GLU P N 1
ATOM 1340 C CA . GLU A 1 89 ? -31.845 -13.580 -43.818 1.00 120.64 89 GLU P CA 1
ATOM 1341 C C . GLU A 1 89 ? -30.616 -12.818 -44.299 1.00 109.61 89 GLU P C 1
ATOM 1342 O O . GLU A 1 89 ? -29.501 -13.344 -44.335 1.00 104.27 89 GLU P O 1
ATOM 1354 N N . THR A 1 90 ? -30.835 -11.564 -44.689 1.00 110.56 90 THR P N 1
ATOM 1355 C CA . THR A 1 90 ? -29.747 -10.692 -45.121 1.00 106.11 90 THR P CA 1
ATOM 1356 C C . THR A 1 90 ? -29.881 -9.362 -44.387 1.00 108.15 90 THR P C 1
ATOM 1357 O O . THR A 1 90 ? -30.673 -9.253 -43.446 1.00 110.99 90 THR P O 1
ATOM 1368 N N . ARG A 1 91 ? -29.073 -8.353 -44.721 1.00 105.71 91 ARG P N 1
ATOM 1369 C CA . ARG A 1 91 ? -29.189 -6.996 -44.117 1.00 101.87 91 ARG P CA 1
ATOM 1370 C C . ARG A 1 91 ? -30.067 -6.120 -45.012 1.00 98.07 91 ARG P C 1
ATOM 1371 O O . ARG A 1 91 ? -30.920 -5.406 -44.467 1.00 94.12 91 ARG P O 1
ATOM 1392 N N . LEU A 1 92 ? -29.848 -6.149 -46.326 1.00 100.10 92 LEU P N 1
ATOM 1393 C CA . LEU A 1 92 ? -30.655 -5.366 -47.295 1.00 97.12 92 LEU P CA 1
ATOM 1394 C C . LEU A 1 92 ? -31.990 -6.090 -47.447 1.00 104.87 92 LEU P C 1
ATOM 1395 O O . LEU A 1 92 ? -32.149 -6.811 -48.448 1.00 106.67 92 LEU P O 1
ATOM 1411 N N . ASP A 1 93 ? -32.912 -5.889 -46.504 1.00 106.88 93 ASP P N 1
ATOM 1412 C CA . ASP A 1 93 ? -34.211 -6.610 -46.470 1.00 106.52 93 ASP P CA 1
ATOM 1413 C C . ASP A 1 93 ? -35.038 -6.100 -45.285 1.00 104.57 93 ASP P C 1
ATOM 1414 O O . ASP A 1 93 ? -36.262 -5.944 -45.463 1.00 99.60 93 ASP P O 1
ATOM 1423 N N . LEU A 1 94 ? -34.416 -5.829 -44.132 1.00 97.45 94 LEU P N 1
ATOM 1424 C CA . LEU A 1 94 ? -35.101 -5.259 -42.948 1.00 85.07 94 LEU P CA 1
ATOM 1425 C C . LEU A 1 94 ? -35.183 -3.749 -43.135 1.00 78.99 94 LEU P C 1
ATOM 1426 O O . LEU A 1 94 ? -35.243 -3.062 -42.118 1.00 72.07 94 LEU P O 1
ATOM 1442 N N . VAL A 1 95 ? -35.270 -3.245 -44.366 1.00 77.31 95 VAL P N 1
ATOM 1443 C CA . VAL A 1 95 ? -35.141 -1.789 -44.647 1.00 64.76 95 VAL P CA 1
ATOM 1444 C C . VAL A 1 95 ? -36.405 -1.007 -44.297 1.00 66.42 95 VAL P C 1
ATOM 1445 O O . VAL A 1 95 ? -36.237 0.018 -43.654 1.00 66.82 95 VAL P O 1
ATOM 1458 N N . ASP A 1 96 ? -37.603 -1.409 -44.722 1.00 72.61 96 ASP P N 1
ATOM 1459 C CA . ASP A 1 96 ? -38.796 -0.593 -44.482 1.00 71.26 96 ASP P CA 1
ATOM 1460 C C . ASP A 1 96 ? -39.192 -0.615 -43.005 1.00 66.72 96 ASP P C 1
ATOM 1461 O O . ASP A 1 96 ? -39.497 0.436 -42.415 1.00 65.09 96 ASP P O 1
ATOM 1470 N N . LYS A 1 97 ? -39.160 -1.795 -42.382 1.00 65.86 97 LYS P N 1
ATOM 1471 C CA . LYS A 1 97 ? -39.435 -1.917 -40.954 1.00 66.08 97 LYS P CA 1
ATOM 1472 C C . LYS A 1 97 ? -38.508 -1.023 -40.137 1.00 60.71 97 LYS P C 1
ATOM 1473 O O . LYS A 1 97 ? -38.956 -0.203 -39.320 1.00 61.65 97 LYS P O 1
ATOM 1492 N N . ASN A 1 98 ? -37.199 -1.191 -40.333 1.00 60.00 98 ASN P N 1
ATOM 1493 C CA . ASN A 1 98 ? -36.229 -0.451 -39.540 1.00 62.32 98 ASN P CA 1
ATOM 1494 C C . ASN A 1 98 ? -36.307 1.043 -39.815 1.00 57.35 98 ASN P C 1
ATOM 1495 O O . ASN A 1 98 ? -36.078 1.849 -38.906 1.00 55.44 98 ASN P O 1
ATOM 1506 N N . SER A 1 99 ? -36.646 1.436 -41.044 1.00 54.00 99 SER P N 1
ATOM 1507 C CA . SER A 1 99 ? -36.801 2.858 -41.329 1.00 54.69 99 SER P CA 1
ATOM 1508 C C . SER A 1 99 ? -38.003 3.437 -40.591 1.00 61.64 99 SER P C 1
ATOM 1509 O O . SER A 1 99 ? -37.961 4.585 -40.136 1.00 58.99 99 SER P O 1
ATOM 1517 N N . LYS A 1 100 ? -39.082 2.664 -40.453 1.00 61.89 100 LYS P N 1
ATOM 1518 C CA . LYS A 1 100 ? -40.208 3.135 -39.645 1.00 60.74 100 LYS P CA 1
ATOM 1519 C C . LYS A 1 100 ? -39.802 3.288 -38.179 1.00 57.80 100 LYS P C 1
ATOM 1520 O O . LYS A 1 100 ? -40.099 4.308 -37.528 1.00 56.46 100 LYS P O 1
ATOM 1539 N N . ILE A 1 101 ? -39.120 2.271 -37.642 1.00 60.47 101 ILE P N 1
ATOM 1540 C CA . ILE A 1 101 ? -38.604 2.355 -36.275 1.00 59.40 101 ILE P CA 1
ATOM 1541 C C . ILE A 1 101 ? -37.789 3.632 -36.100 1.00 57.96 101 ILE P C 1
ATOM 1542 O O . ILE A 1 101 ? -37.938 4.365 -35.111 1.00 55.94 101 ILE P O 1
ATOM 1558 N N . PHE A 1 102 ? -36.906 3.909 -37.062 1.00 56.80 102 PHE P N 1
ATOM 1559 C CA . PHE A 1 102 ? -36.031 5.069 -36.955 1.00 54.38 102 PHE P CA 1
ATOM 1560 C C . PHE A 1 102 ? -36.814 6.367 -37.076 1.00 53.50 102 PHE P C 1
ATOM 1561 O O . PHE A 1 102 ? -36.479 7.355 -36.423 1.00 51.33 102 PHE P O 1
ATOM 1578 N N . LYS A 1 103 ? -37.838 6.398 -37.927 1.00 56.53 103 LYS P N 1
ATOM 1579 C CA . LYS A 1 103 ? -38.722 7.558 -37.962 1.00 63.12 103 LYS P CA 1
ATOM 1580 C C . LYS A 1 103 ? -39.204 7.889 -36.557 1.00 59.97 103 LYS P C 1
ATOM 1581 O O . LYS A 1 103 ? -39.039 9.017 -36.072 1.00 58.40 103 LYS P O 1
ATOM 1600 N N . ASP A 1 104 ? -39.781 6.895 -35.878 1.00 58.90 104 ASP P N 1
ATOM 1601 C CA . ASP A 1 104 ? -40.298 7.136 -34.530 1.00 60.88 104 ASP P CA 1
ATOM 1602 C C . ASP A 1 104 ? -39.190 7.612 -33.589 1.00 56.95 104 ASP P C 1
ATOM 1603 O O . ASP A 1 104 ? -39.332 8.636 -32.897 1.00 56.16 104 ASP P O 1
ATOM 1612 N N . ILE A 1 105 ? -38.077 6.874 -33.552 1.00 57.34 105 ILE P N 1
ATOM 1613 C CA . ILE A 1 105 ? -37.005 7.177 -32.605 1.00 55.03 105 ILE P CA 1
ATOM 1614 C C . ILE A 1 105 ? -36.462 8.581 -32.843 1.00 47.43 105 ILE P C 1
ATOM 1615 O O . ILE A 1 105 ? -36.292 9.370 -31.904 1.00 50.93 105 ILE P O 1
ATOM 1631 N N . ILE A 1 106 ? -36.151 8.899 -34.101 1.00 46.07 106 ILE P N 1
ATOM 1632 C CA . ILE A 1 106 ? -35.576 10.193 -34.443 1.00 48.14 106 ILE P CA 1
ATOM 1633 C C . ILE A 1 106 ? -36.540 11.311 -34.089 1.00 52.09 106 ILE P C 1
ATOM 1634 O O . ILE A 1 106 ? -36.135 12.354 -33.561 1.00 49.89 106 ILE P O 1
ATOM 1650 N N . THR A 1 107 ? -37.825 11.139 -34.409 1.00 52.76 107 THR P N 1
ATOM 1651 C CA . THR A 1 107 ? -38.787 12.179 -34.074 1.00 50.35 107 THR P CA 1
ATOM 1652 C C . THR A 1 107 ? -38.764 12.461 -32.579 1.00 51.22 107 THR P C 1
ATOM 1653 O O . THR A 1 107 ? -38.654 13.617 -32.155 1.00 50.43 107 THR P O 1
ATOM 1664 N N . ASN A 1 108 ? -38.841 11.408 -31.759 1.00 56.60 108 ASN P N 1
ATOM 1665 C CA . ASN A 1 108 ? -38.807 11.613 -30.311 1.00 55.72 108 ASN P CA 1
ATOM 1666 C C . ASN A 1 108 ? -37.528 12.333 -29.886 1.00 53.57 108 ASN P C 1
ATOM 1667 O O . ASN A 1 108 ? -37.572 13.348 -29.174 1.00 56.67 108 ASN P O 1
ATOM 1678 N N . VAL A 1 109 ? -36.375 11.818 -30.322 1.00 50.40 109 VAL P N 1
ATOM 1679 C CA . VAL A 1 109 ? -35.095 12.373 -29.889 1.00 50.15 109 VAL P CA 1
ATOM 1680 C C . VAL A 1 109 ? -35.010 13.850 -30.242 1.00 55.13 109 VAL P C 1
ATOM 1681 O O . VAL A 1 109 ? -34.756 14.701 -29.379 1.00 52.49 109 VAL P O 1
ATOM 1694 N N . VAL A 1 110 ? -35.217 14.178 -31.518 1.00 48.80 110 VAL P N 1
ATOM 1695 C CA . VAL A 1 110 ? -35.128 15.567 -31.955 1.00 51.80 110 VAL P CA 1
ATOM 1696 C C . VAL A 1 110 ? -36.133 16.428 -31.202 1.00 51.93 110 VAL P C 1
ATOM 1697 O O . VAL A 1 110 ? -35.842 17.577 -30.845 1.00 44.83 110 VAL P O 1
ATOM 1710 N N . SER A 1 111 ? -37.328 15.890 -30.941 1.00 53.69 111 SER P N 1
ATOM 1711 C CA . SER A 1 111 ? -38.331 16.654 -30.210 1.00 53.50 111 SER P CA 1
ATOM 1712 C C . SER A 1 111 ? -37.859 16.998 -28.807 1.00 54.22 111 SER P C 1
ATOM 1713 O O . SER A 1 111 ? -38.219 18.054 -28.274 1.00 50.97 111 SER P O 1
ATOM 1721 N N . SER A 1 112 ? -37.057 16.128 -28.191 1.00 57.63 112 SER P N 1
ATOM 1722 C CA . SER A 1 112 ? -36.574 16.419 -26.845 1.00 53.35 112 SER P CA 1
ATOM 1723 C C . SER A 1 112 ? -35.643 17.626 -26.787 1.00 46.88 112 SER P C 1
ATOM 1724 O O . SER A 1 112 ? -35.309 18.072 -25.683 1.00 52.93 112 SER P O 1
ATOM 1732 N N . GLY A 1 113 ? -35.222 18.164 -27.927 1.00 49.10 113 GLY P N 1
ATOM 1733 C CA . GLY A 1 113 ? -34.268 19.252 -27.958 1.00 49.62 113 GLY P CA 1
ATOM 1734 C C . GLY A 1 113 ? -32.831 18.834 -28.168 1.00 52.74 113 GLY P C 1
ATOM 1735 O O . GLY A 1 113 ? -31.939 19.689 -28.101 1.00 54.45 113 GLY P O 1
ATOM 1739 N N . PHE A 1 114 ? -32.581 17.552 -28.418 1.00 47.03 114 PHE P N 1
ATOM 1740 C CA . PHE A 1 114 ? -31.224 17.063 -28.619 1.00 49.99 114 PHE P CA 1
ATOM 1741 C C . PHE A 1 114 ? -30.572 17.767 -29.801 1.00 50.73 114 PHE P C 1
ATOM 1742 O O . PHE A 1 114 ? -31.222 18.068 -30.805 1.00 49.16 114 PHE P O 1
ATOM 1759 N N . ASP A 1 115 ? -29.265 18.037 -29.673 1.00 51.63 115 ASP P N 1
ATOM 1760 C CA . ASP A 1 115 ? -28.529 18.666 -30.765 1.00 54.87 115 ASP P CA 1
ATOM 1761 C C . ASP A 1 115 ? -27.085 18.179 -30.830 1.00 51.30 115 ASP P C 1
ATOM 1762 O O . ASP A 1 115 ? -26.219 18.888 -31.352 1.00 50.74 115 ASP P O 1
ATOM 1771 N N . GLY A 1 116 ? -26.817 16.970 -30.339 1.00 51.00 116 GLY P N 1
ATOM 1772 C CA . GLY A 1 116 ? -25.474 16.426 -30.333 1.00 43.26 116 GLY P CA 1
ATOM 1773 C C . GLY A 1 116 ? -25.155 15.600 -31.562 1.00 41.01 116 GLY P C 1
ATOM 1774 O O . GLY A 1 116 ? -25.441 16.021 -32.686 1.00 43.65 116 GLY P O 1
ATOM 1778 N N . ILE A 1 117 ? -24.573 14.419 -31.364 1.00 36.85 117 ILE P N 1
ATOM 1779 C CA . ILE A 1 117 ? -24.085 13.585 -32.454 1.00 36.98 117 ILE P CA 1
ATOM 1780 C C . ILE A 1 117 ? -24.816 12.249 -32.427 1.00 36.28 117 ILE P C 1
ATOM 1781 O O . ILE A 1 117 ? -24.905 11.601 -31.376 1.00 33.32 117 ILE P O 1
ATOM 1797 N N . PHE A 1 118 ? -25.326 11.840 -33.589 1.00 35.35 118 PHE P N 1
ATOM 1798 C CA . PHE A 1 118 ? -25.932 10.531 -33.770 1.00 33.86 118 PHE P CA 1
ATOM 1799 C C . PHE A 1 118 ? -24.854 9.522 -34.150 1.00 35.01 118 PHE P C 1
ATOM 1800 O O . PHE A 1 118 ? -24.012 9.801 -35.011 1.00 35.59 118 PHE P O 1
ATOM 1817 N N . VAL A 1 119 ? -24.882 8.356 -33.512 1.00 36.15 119 VAL P N 1
ATOM 1818 C CA . VAL A 1 119 ? -24.016 7.234 -33.864 1.00 39.82 119 VAL P CA 1
ATOM 1819 C C . VAL A 1 119 ? -24.930 6.040 -34.107 1.00 36.79 119 VAL P C 1
ATOM 1820 O O . VAL A 1 119 ? -25.567 5.536 -33.172 1.00 38.03 119 VAL P O 1
ATOM 1833 N N . VAL A 1 120 ? -24.988 5.582 -35.354 1.00 38.47 120 VAL P N 1
ATOM 1834 C CA . VAL A 1 120 ? -25.982 4.617 -35.805 1.00 45.97 120 VAL P CA 1
ATOM 1835 C C . VAL A 1 120 ? -25.300 3.280 -36.048 1.00 37.43 120 VAL P C 1
ATOM 1836 O O . VAL A 1 120 ? -24.308 3.205 -36.784 1.00 40.28 120 VAL P O 1
ATOM 1849 N N . ALA A 1 121 ? -25.839 2.226 -35.436 1.00 38.43 121 ALA P N 1
ATOM 1850 C CA . ALA A 1 121 ? -25.348 0.869 -35.621 1.00 37.86 121 ALA P CA 1
ATOM 1851 C C . ALA A 1 121 ? -26.356 -0.061 -36.277 1.00 39.05 121 ALA P C 1
ATOM 1852 O O . ALA A 1 121 ? -25.947 -1.032 -36.914 1.00 42.78 121 ALA P O 1
ATOM 1859 N N . SER A 1 122 ? -27.653 0.212 -36.146 1.00 40.24 122 SER P N 1
ATOM 1860 C CA . SER A 1 122 ? -28.675 -0.679 -36.683 1.00 45.36 122 SER P CA 1
ATOM 1861 C C . SER A 1 122 ? -28.465 -0.912 -38.174 1.00 41.30 122 SER P C 1
ATOM 1862 O O . SER A 1 122 ? -27.877 -0.088 -38.876 1.00 45.36 122 SER P O 1
ATOM 1870 N N . ASN A 1 123 ? -28.979 -2.095 -38.677 1.00 42.40 123 ASN P N 1
ATOM 1871 C CA . ASN A 1 123 ? -28.778 -2.520 -40.057 1.00 45.98 123 ASN P CA 1
ATOM 1872 C C . ASN A 1 123 ? -30.030 -2.279 -40.893 1.00 53.68 123 ASN P C 1
ATOM 1873 O O . ASN A 1 123 ? -31.147 -2.283 -40.367 1.00 50.29 123 ASN P O 1
ATOM 1884 N N . PRO A 1 124 ? -29.885 -2.060 -42.213 1.00 60.72 124 PRO P N 1
ATOM 1885 C CA . PRO A 1 124 ? -28.634 -1.877 -42.979 1.00 50.97 124 PRO P CA 1
ATOM 1886 C C . PRO A 1 124 ? -27.987 -0.534 -42.641 1.00 45.10 124 PRO P C 1
ATOM 1887 O O . PRO A 1 124 ? -28.571 0.521 -42.860 1.00 45.61 124 PRO P O 1
ATOM 1898 N N . VAL A 1 125 ? -26.753 -0.561 -42.136 1.00 45.61 125 VAL P N 1
ATOM 1899 C CA . VAL A 1 125 ? -26.236 0.569 -41.370 1.00 43.06 125 VAL P CA 1
ATOM 1900 C C . VAL A 1 125 ? -26.093 1.816 -42.238 1.00 43.15 125 VAL P C 1
ATOM 1901 O O . VAL A 1 125 ? -26.407 2.926 -41.796 1.00 41.07 125 VAL P O 1
ATOM 1914 N N . ASP A 1 126 ? -25.614 1.670 -43.473 1.00 41.92 126 ASP P N 1
ATOM 1915 C CA . ASP A 1 126 ? -25.471 2.839 -44.339 1.00 44.51 126 ASP P CA 1
ATOM 1916 C C . ASP A 1 126 ? -26.829 3.476 -44.617 1.00 48.13 126 ASP P C 1
ATOM 1917 O O . ASP A 1 126 ? -26.994 4.704 -44.534 1.00 45.71 126 ASP P O 1
ATOM 1926 N N . ILE A 1 127 ? -27.821 2.645 -44.943 1.00 46.32 127 ILE P N 1
ATOM 1927 C CA . ILE A 1 127 ? -29.156 3.151 -45.238 1.00 44.26 127 ILE P CA 1
ATOM 1928 C C . ILE A 1 127 ? -29.765 3.798 -44.003 1.00 46.80 127 ILE P C 1
ATOM 1929 O O . ILE A 1 127 ? -30.393 4.859 -44.088 1.00 43.34 127 ILE P O 1
ATOM 1945 N N . MET A 1 128 ? -29.604 3.167 -42.837 1.00 42.06 128 MET P N 1
ATOM 1946 C CA . MET A 1 128 ? -30.150 3.747 -41.614 1.00 44.25 128 MET P CA 1
ATOM 1947 C C . MET A 1 128 ? -29.446 5.050 -41.252 1.00 43.79 128 MET P C 1
ATOM 1948 O O . MET A 1 128 ? -30.065 5.942 -40.669 1.00 42.60 128 MET P O 1
ATOM 1962 N N . THR A 1 129 ? -28.166 5.187 -41.601 1.00 42.84 129 THR P N 1
ATOM 1963 C CA . THR A 1 129 ? -27.465 6.445 -41.366 1.00 39.62 129 THR P CA 1
ATOM 1964 C C . THR A 1 129 ? -28.029 7.551 -42.250 1.00 40.00 129 THR P C 1
ATOM 1965 O O . THR A 1 129 ? -28.281 8.671 -41.786 1.00 40.98 129 THR P O 1
ATOM 1976 N N . TYR A 1 130 ? -28.212 7.256 -43.539 1.00 40.38 130 TYR P N 1
ATOM 1977 C CA . TYR A 1 130 ? -28.868 8.205 -44.440 1.00 42.19 130 TYR P CA 1
ATOM 1978 C C . TYR A 1 130 ? -30.256 8.576 -43.924 1.00 40.99 130 TYR P C 1
ATOM 1979 O O . TYR A 1 130 ? -30.647 9.754 -43.943 1.00 51.06 130 TYR P O 1
ATOM 1997 N N . VAL A 1 131 ? -31.001 7.584 -43.435 1.00 44.28 131 VAL P N 1
ATOM 1998 C CA . VAL A 1 131 ? -32.342 7.821 -42.909 1.00 43.76 131 VAL P CA 1
ATOM 1999 C C . VAL A 1 131 ? -32.282 8.746 -41.702 1.00 50.19 131 VAL P C 1
ATOM 2000 O O . VAL A 1 131 ? -33.086 9.676 -41.569 1.00 44.96 131 VAL P O 1
ATOM 2013 N N . THR A 1 132 ? -31.354 8.476 -40.782 1.00 47.32 132 THR P N 1
ATOM 2014 C CA . THR A 1 132 ? -31.174 9.340 -39.622 1.00 45.98 132 THR P CA 1
ATOM 2015 C C . THR A 1 132 ? -30.884 10.769 -40.057 1.00 43.05 132 THR P C 1
ATOM 2016 O O . THR A 1 132 ? -31.510 11.720 -39.574 1.00 45.82 132 THR P O 1
ATOM 2027 N N . MET A 1 133 ? -29.938 10.934 -40.983 1.00 40.78 133 MET P N 1
ATOM 2028 C CA . MET A 1 133 ? -29.572 12.270 -41.435 1.00 47.66 133 MET P CA 1
ATOM 2029 C C . MET A 1 133 ? -30.787 13.016 -41.969 1.00 51.72 133 MET P C 1
ATOM 2030 O O . MET A 1 133 ? -31.004 14.188 -41.643 1.00 44.61 133 MET P O 1
ATOM 2044 N N . LYS A 1 134 ? -31.597 12.350 -42.795 1.00 50.10 134 LYS P N 1
ATOM 2045 C CA . LYS A 1 134 ? -32.673 13.079 -43.461 1.00 51.31 134 LYS P CA 1
ATOM 2046 C C . LYS A 1 134 ? -33.879 13.290 -42.551 1.00 54.05 134 LYS P C 1
ATOM 2047 O O . LYS A 1 134 ? -34.525 14.342 -42.617 1.00 53.47 134 LYS P O 1
ATOM 2066 N N . TYR A 1 135 ? -34.202 12.318 -41.693 1.00 55.16 135 TYR P N 1
ATOM 2067 C CA . TYR A 1 135 ? -35.304 12.507 -40.757 1.00 55.52 135 TYR P CA 1
ATOM 2068 C C . TYR A 1 135 ? -34.963 13.572 -39.719 1.00 56.41 135 TYR P C 1
ATOM 2069 O O . TYR A 1 135 ? -35.832 14.347 -39.305 1.00 61.37 135 TYR P O 1
ATOM 2087 N N . SER A 1 136 ? -33.701 13.623 -39.283 1.00 53.51 136 SER P N 1
ATOM 2088 C CA . SER A 1 136 ? -33.300 14.579 -38.261 1.00 50.96 136 SER P CA 1
ATOM 2089 C C . SER A 1 136 ? -33.030 15.967 -38.823 1.00 50.10 136 SER P C 1
ATOM 2090 O O . SER A 1 136 ? -33.116 16.949 -38.078 1.00 49.34 136 SER P O 1
ATOM 2098 N N . LYS A 1 137 ? -32.706 16.071 -40.110 1.00 50.22 137 LYS P N 1
ATOM 2099 C CA . LYS A 1 137 ? -32.303 17.330 -40.730 1.00 51.85 137 LYS P CA 1
ATOM 2100 C C . LYS A 1 137 ? -31.099 17.950 -40.024 1.00 46.65 137 LYS P C 1
ATOM 2101 O O . LYS A 1 137 ? -30.866 19.159 -40.123 1.00 46.81 137 LYS P O 1
ATOM 2120 N N . PHE A 1 138 ? -30.329 17.130 -39.311 1.00 46.60 138 PHE P N 1
ATOM 2121 C CA . PHE A 1 138 ? -29.096 17.584 -38.696 1.00 48.05 138 PHE P CA 1
ATOM 2122 C C . PHE A 1 138 ? -28.037 17.833 -39.767 1.00 46.08 138 PHE P C 1
ATOM 2123 O O . PHE A 1 138 ? -28.164 17.365 -40.901 1.00 45.93 138 PHE P O 1
ATOM 2140 N N . PRO A 1 139 ? -26.977 18.567 -39.431 1.00 45.84 139 PRO P N 1
ATOM 2141 C CA . PRO A 1 139 ? -25.821 18.632 -40.333 1.00 45.96 139 PRO P CA 1
ATOM 2142 C C . PRO A 1 139 ? -25.280 17.236 -40.600 1.00 45.37 139 PRO P C 1
ATOM 2143 O O . PRO A 1 139 ? -25.302 16.363 -39.729 1.00 50.02 139 PRO P O 1
ATOM 2154 N N . ILE A 1 140 ? -24.794 17.023 -41.825 1.00 41.87 140 ILE P N 1
ATOM 2155 C CA . ILE A 1 140 ? -24.325 15.690 -42.187 1.00 48.13 140 ILE P CA 1
ATOM 2156 C C . ILE A 1 140 ? -23.116 15.292 -41.350 1.00 45.93 140 ILE P C 1
ATOM 2157 O O . ILE A 1 140 ? -22.862 14.100 -41.141 1.00 47.30 140 ILE P O 1
ATOM 2173 N N . HIS A 1 141 ? -22.348 16.267 -40.868 1.00 40.97 141 HIS P N 1
ATOM 2174 C CA . HIS A 1 141 ? -21.160 15.959 -40.079 1.00 47.91 141 HIS P CA 1
ATOM 2175 C C . HIS A 1 141 ? -21.491 15.560 -38.645 1.00 49.38 141 HIS P C 1
ATOM 2176 O O . HIS A 1 141 ? -20.575 15.209 -37.892 1.00 43.56 141 HIS P O 1
ATOM 2190 N N . LYS A 1 142 ? -22.765 15.598 -38.256 1.00 41.08 142 LYS P N 1
ATOM 2191 C CA . LYS A 1 142 ? -23.200 15.149 -36.942 1.00 42.58 142 LYS P CA 1
ATOM 2192 C C . LYS A 1 142 ? -23.819 13.757 -36.975 1.00 37.76 142 LYS P C 1
ATOM 2193 O O . LYS A 1 142 ? -24.325 13.290 -35.950 1.00 37.61 142 LYS P O 1
ATOM 2212 N N . VAL A 1 143 ? -23.798 13.091 -38.126 1.00 41.46 143 VAL P N 1
ATOM 2213 C CA . VAL A 1 143 ? -24.421 11.784 -38.301 1.00 40.39 143 VAL P CA 1
ATOM 2214 C C . VAL A 1 143 ? -23.320 10.798 -38.662 1.00 39.87 143 VAL P C 1
ATOM 2215 O O . VAL A 1 143 ? -22.748 10.870 -39.757 1.00 45.82 143 VAL P O 1
ATOM 2228 N N . ILE A 1 144 ? -23.024 9.879 -37.747 1.00 41.39 144 ILE P N 1
ATOM 2229 C CA . ILE A 1 144 ? -21.988 8.872 -37.935 1.00 42.96 144 ILE P CA 1
ATOM 2230 C C . ILE A 1 144 ? -22.641 7.498 -37.921 1.00 41.40 144 ILE P C 1
ATOM 2231 O O . ILE A 1 144 ? -23.397 7.175 -36.998 1.00 41.25 144 ILE P O 1
ATOM 2247 N N . GLY A 1 145 ? -22.354 6.698 -38.943 1.00 39.32 145 GLY P N 1
ATOM 2248 C CA . GLY A 1 145 ? -22.710 5.296 -38.928 1.00 39.03 145 GLY P CA 1
ATOM 2249 C C . GLY A 1 145 ? -21.471 4.443 -38.753 1.00 39.56 145 GLY P C 1
ATOM 2250 O O . GLY A 1 145 ? -20.365 4.888 -39.073 1.00 32.72 145 GLY P O 1
ATOM 2254 N N . THR A 1 146 ? -21.630 3.220 -38.244 1.00 35.81 146 THR P N 1
ATOM 2255 C CA . THR A 1 146 ? -20.467 2.373 -38.001 1.00 37.68 146 THR P CA 1
ATOM 2256 C C . THR A 1 146 ? -19.845 1.863 -39.296 1.00 37.75 146 THR P C 1
ATOM 2257 O O . THR A 1 146 ? -18.652 1.546 -39.311 1.00 35.70 146 THR P O 1
ATOM 2268 N N . GLY A 1 147 ? -20.621 1.776 -40.372 1.00 37.93 147 GLY P N 1
ATOM 2269 C CA . GLY A 1 147 ? -20.042 1.493 -41.676 1.00 36.90 147 GLY P CA 1
ATOM 2270 C C . GLY A 1 147 ? -19.359 0.141 -41.727 1.00 37.07 147 GLY P C 1
ATOM 2271 O O . GLY A 1 147 ? -19.929 -0.888 -41.349 1.00 41.48 147 GLY P O 1
ATOM 2275 N N . THR A 1 148 ? -18.113 0.142 -42.206 1.00 34.56 148 THR P N 1
ATOM 2276 C CA . THR A 1 148 ? -17.349 -1.075 -42.448 1.00 37.18 148 THR P CA 1
ATOM 2277 C C . THR A 1 148 ? -16.255 -1.285 -41.404 1.00 34.69 148 THR P C 1
ATOM 2278 O O . THR A 1 148 ? -15.242 -1.934 -41.679 1.00 35.68 148 THR P O 1
ATOM 2289 N N . ILE A 1 149 ? -16.445 -0.745 -40.200 1.00 30.34 149 ILE P N 1
ATOM 2290 C CA . ILE A 1 149 ? -15.417 -0.870 -39.172 1.00 40.10 149 ILE P CA 1
ATOM 2291 C C . ILE A 1 149 ? -15.366 -2.300 -38.639 1.00 33.80 149 ILE P C 1
ATOM 2292 O O . ILE A 1 149 ? -14.287 -2.827 -38.342 1.00 34.56 149 ILE P O 1
ATOM 2308 N N . LEU A 1 150 ? -16.523 -2.957 -38.529 1.00 37.93 150 LEU P N 1
ATOM 2309 C CA . LEU A 1 150 ? -16.540 -4.357 -38.111 1.00 37.08 150 LEU P CA 1
ATOM 2310 C C . LEU A 1 150 ? -15.942 -5.257 -39.187 1.00 34.87 150 LEU P C 1
ATOM 2311 O O . LEU A 1 150 ? -15.150 -6.161 -38.882 1.00 35.15 150 LEU P O 1
ATOM 2327 N N . ASP A 1 151 ? -16.316 -5.031 -40.450 1.00 36.83 151 ASP P N 1
ATOM 2328 C CA . ASP A 1 151 ? -15.709 -5.781 -41.544 1.00 30.28 151 ASP P CA 1
ATOM 2329 C C . ASP A 1 151 ? -14.198 -5.586 -41.561 1.00 34.21 151 ASP P C 1
ATOM 2330 O O . ASP A 1 151 ? -13.440 -6.540 -41.774 1.00 34.45 151 ASP P O 1
ATOM 2339 N N . THR A 1 152 ? -13.745 -4.349 -41.348 1.00 29.29 152 THR P N 1
ATOM 2340 C CA . THR A 1 152 ? -12.313 -4.075 -41.343 1.00 34.89 152 THR P CA 1
ATOM 2341 C C . THR A 1 152 ? -11.624 -4.788 -40.187 1.00 32.47 152 THR P C 1
ATOM 2342 O O . THR A 1 152 ? -10.530 -5.339 -40.353 1.00 35.16 152 THR P O 1
ATOM 2353 N N . SER A 1 153 ? -12.251 -4.792 -39.008 1.00 34.66 153 SER P N 1
ATOM 2354 C CA . SER A 1 153 ? -11.680 -5.514 -37.875 1.00 33.72 153 SER P CA 1
ATOM 2355 C C . SER A 1 153 ? -11.547 -7.002 -38.182 1.00 32.09 153 SER P C 1
ATOM 2356 O O . SER A 1 153 ? -10.523 -7.620 -37.870 1.00 28.76 153 SER P O 1
ATOM 2364 N N . ARG A 1 154 ? -12.577 -7.594 -38.791 1.00 35.68 154 ARG P N 1
ATOM 2365 C CA . ARG A 1 154 ? -12.512 -9.010 -39.147 1.00 32.81 154 ARG P CA 1
ATOM 2366 C C . ARG A 1 154 ? -11.396 -9.272 -40.152 1.00 31.87 154 ARG P C 1
ATOM 2367 O O . ARG A 1 154 ? -10.621 -10.228 -40.011 1.00 40.00 154 ARG P O 1
ATOM 2388 N N . LEU A 1 155 ? -11.327 -8.447 -41.198 1.00 35.82 155 LEU P N 1
ATOM 2389 C CA . LEU A 1 155 ? -10.264 -8.569 -42.188 1.00 34.35 155 LEU P CA 1
ATOM 2390 C C . LEU A 1 155 ? -8.897 -8.526 -41.524 1.00 36.92 155 LEU P C 1
ATOM 2391 O O . LEU A 1 155 ? -8.012 -9.338 -41.827 1.00 37.30 155 LEU P O 1
ATOM 2407 N N . ARG A 1 156 ? -8.706 -7.570 -40.614 1.00 36.69 156 ARG P N 1
ATOM 2408 C CA . ARG A 1 156 ? -7.408 -7.413 -39.975 1.00 36.00 156 ARG P CA 1
ATOM 2409 C C . ARG A 1 156 ? -7.096 -8.581 -39.054 1.00 36.61 156 ARG P C 1
ATOM 2410 O O . ARG A 1 156 ? -5.936 -8.985 -38.956 1.00 37.92 156 ARG P O 1
ATOM 2431 N N . TYR A 1 157 ? -8.105 -9.155 -38.396 1.00 36.56 157 TYR P N 1
ATOM 2432 C CA . TYR A 1 157 ? -7.840 -10.338 -37.585 1.00 35.67 157 TYR P CA 1
ATOM 2433 C C . TYR A 1 157 ? -7.429 -11.519 -38.457 1.00 35.24 157 TYR P C 1
ATOM 2434 O O . TYR A 1 157 ? -6.513 -12.270 -38.104 1.00 36.57 157 TYR P O 1
ATOM 2452 N N . PHE A 1 158 ? -8.109 -11.713 -39.590 1.00 34.69 158 PHE P N 1
ATOM 2453 C CA . PHE A 1 158 ? -7.746 -12.820 -40.471 1.00 34.28 158 PHE P CA 1
ATOM 2454 C C . PHE A 1 158 ? -6.329 -12.645 -41.009 1.00 39.45 158 PHE P C 1
ATOM 2455 O O . PHE A 1 158 ? -5.544 -13.601 -41.042 1.00 39.19 158 PHE P O 1
ATOM 2472 N N . LEU A 1 159 ? -5.977 -11.425 -41.423 1.00 39.75 159 LEU P N 1
ATOM 2473 C CA . LEU A 1 159 ? -4.622 -11.181 -41.910 1.00 36.70 159 LEU P CA 1
ATOM 2474 C C . LEU A 1 159 ? -3.595 -11.347 -40.793 1.00 40.34 159 LEU P C 1
ATOM 2475 O O . LEU A 1 159 ? -2.502 -11.886 -41.018 1.00 39.93 159 LEU P O 1
ATOM 2491 N N . SER A 1 160 ? -3.931 -10.898 -39.581 1.00 34.77 160 SER P N 1
ATOM 2492 C CA . SER A 1 160 ? -3.043 -11.073 -38.439 1.00 42.61 160 SER P CA 1
ATOM 2493 C C . SER A 1 160 ? -2.786 -12.546 -38.165 1.00 40.74 160 SER P C 1
ATOM 2494 O O . SER A 1 160 ? -1.643 -12.951 -37.921 1.00 38.31 160 SER P O 1
ATOM 2502 N N . ASP A 1 161 ? -3.840 -13.363 -38.200 1.00 36.89 161 ASP P N 1
ATOM 2503 C CA . ASP A 1 161 ? -3.676 -14.793 -37.969 1.00 41.02 161 ASP P CA 1
ATOM 2504 C C . ASP A 1 161 ? -2.871 -15.440 -39.086 1.00 44.60 161 ASP P C 1
ATOM 2505 O O . ASP A 1 161 ? -2.051 -16.331 -38.833 1.00 44.54 161 ASP P O 1
ATOM 2514 N N . HIS A 1 162 ? -3.087 -15.006 -40.330 1.00 44.79 162 HIS P N 1
ATOM 2515 C CA . HIS A 1 162 ? -2.323 -15.559 -41.443 1.00 39.01 162 HIS P CA 1
ATOM 2516 C C . HIS A 1 162 ? -0.834 -15.275 -41.278 1.00 41.74 162 HIS P C 1
ATOM 2517 O O . HIS A 1 162 ? -0.006 -16.191 -41.325 1.00 41.61 162 HIS P O 1
ATOM 2531 N N . PHE A 1 163 ? -0.476 -14.008 -41.080 1.00 41.00 163 PHE P N 1
ATOM 2532 C CA . PHE A 1 163 ? 0.925 -13.621 -40.991 1.00 37.65 163 PHE P CA 1
ATOM 2533 C C . PHE A 1 163 ? 1.485 -13.704 -39.578 1.00 43.71 163 PHE P C 1
ATOM 2534 O O . PHE A 1 163 ? 2.693 -13.507 -39.397 1.00 38.04 163 PHE P O 1
ATOM 2551 N N . ASN A 1 164 ? 0.653 -14.003 -38.582 1.00 45.19 164 ASN P N 1
ATOM 2552 C CA . ASN A 1 164 ? 1.083 -14.038 -37.186 1.00 45.12 164 ASN P CA 1
ATOM 2553 C C . ASN A 1 164 ? 1.773 -12.728 -36.807 1.00 46.36 164 ASN P C 1
ATOM 2554 O O . ASN A 1 164 ? 2.899 -12.703 -36.305 1.00 41.67 164 ASN P O 1
ATOM 2565 N N . VAL A 1 165 ? 1.075 -11.625 -37.066 1.00 45.04 165 VAL P N 1
ATOM 2566 C CA . VAL A 1 165 ? 1.558 -10.283 -36.770 1.00 39.37 165 VAL P CA 1
ATOM 2567 C C . VAL A 1 165 ? 0.445 -9.525 -36.062 1.00 39.50 165 VAL P C 1
ATOM 2568 O O . VAL A 1 165 ? -0.738 -9.711 -36.370 1.00 37.39 165 VAL P O 1
ATOM 2581 N N . ASN A 1 166 ? 0.825 -8.675 -35.111 1.00 33.72 166 ASN P N 1
ATOM 2582 C CA . ASN A 1 166 ? -0.151 -7.888 -34.371 1.00 34.38 166 ASN P CA 1
ATOM 2583 C C . ASN A 1 166 ? -1.053 -7.114 -35.324 1.00 31.60 166 ASN P C 1
ATOM 2584 O O . ASN A 1 166 ? -0.616 -6.646 -36.377 1.00 31.86 166 ASN P O 1
ATOM 2595 N N . THR A 1 167 ? -2.328 -6.986 -34.942 1.00 33.29 167 THR P N 1
ATOM 2596 C CA . THR A 1 167 ? -3.279 -6.258 -35.775 1.00 36.18 167 THR P CA 1
ATOM 2597 C C . THR A 1 167 ? -2.829 -4.824 -36.019 1.00 35.03 167 THR P C 1
ATOM 2598 O O . THR A 1 167 ? -3.169 -4.235 -37.052 1.00 38.42 167 THR P O 1
ATOM 2609 N N . GLN A 1 168 ? -2.068 -4.247 -35.086 1.00 31.84 168 GLN P N 1
ATOM 2610 C CA . GLN A 1 168 ? -1.622 -2.868 -35.237 1.00 38.63 168 GLN P CA 1
ATOM 2611 C C . GLN A 1 168 ? -0.885 -2.649 -36.549 1.00 40.23 168 GLN P C 1
ATOM 2612 O O . GLN A 1 168 ? -0.980 -1.569 -37.145 1.00 39.58 168 GLN P O 1
ATOM 2626 N N . ASN A 1 169 ? -0.143 -3.651 -37.013 1.00 34.01 169 ASN P N 1
ATOM 2627 C CA . ASN A 1 169 ? 0.658 -3.533 -38.223 1.00 33.69 169 ASN P CA 1
ATOM 2628 C C . ASN A 1 169 ? -0.122 -3.861 -39.488 1.00 33.45 169 ASN P C 1
ATOM 2629 O O . ASN A 1 169 ? 0.437 -3.762 -40.585 1.00 36.12 169 ASN P O 1
ATOM 2640 N N . ILE A 1 170 ? -1.390 -4.242 -39.366 1.00 34.60 170 ILE P N 1
ATOM 2641 C CA . ILE A 1 170 ? -2.208 -4.616 -40.514 1.00 32.54 170 ILE P CA 1
ATOM 2642 C C . ILE A 1 170 ? -2.924 -3.362 -41.002 1.00 36.02 170 ILE P C 1
ATOM 2643 O O . ILE A 1 170 ? -3.806 -2.832 -40.322 1.00 34.46 170 ILE P O 1
ATOM 2659 N N . HIS A 1 171 ? -2.548 -2.892 -42.185 1.00 37.35 171 HIS P N 1
ATOM 2660 C CA . HIS A 1 171 ? -3.058 -1.646 -42.754 1.00 37.35 171 HIS P CA 1
ATOM 2661 C C . HIS A 1 171 ? -3.858 -1.998 -44.004 1.00 38.63 171 HIS P C 1
ATOM 2662 O O . HIS A 1 171 ? -3.314 -2.103 -45.105 1.00 34.23 171 HIS P O 1
ATOM 2676 N N . SER A 1 172 ? -5.163 -2.183 -43.817 1.00 35.31 172 SER P N 1
ATOM 2677 C CA . SER A 1 172 ? -6.057 -2.599 -44.886 1.00 35.34 172 SER P CA 1
ATOM 2678 C C . SER A 1 172 ? -7.478 -2.219 -44.500 1.00 34.58 172 SER P C 1
ATOM 2679 O O . SER A 1 172 ? -7.810 -2.137 -43.315 1.00 32.33 172 SER P O 1
ATOM 2687 N N . TYR A 1 173 ? -8.309 -1.990 -45.514 1.00 37.18 173 TYR P N 1
ATOM 2688 C CA . TYR A 1 173 ? -9.681 -1.562 -45.310 1.00 39.52 173 TYR P CA 1
ATOM 2689 C C . TYR A 1 173 ? -10.643 -2.493 -46.037 1.00 39.82 173 TYR P C 1
ATOM 2690 O O . TYR A 1 173 ? -10.327 -3.039 -47.098 1.00 38.03 173 TYR P O 1
ATOM 2708 N N . ILE A 1 174 ? -11.823 -2.664 -45.449 1.00 37.88 174 ILE P N 1
ATOM 2709 C CA . ILE A 1 174 ? -13.021 -3.058 -46.179 1.00 32.79 174 ILE P CA 1
ATOM 2710 C C . ILE A 1 174 ? -13.820 -1.787 -46.430 1.00 40.35 174 ILE P C 1
ATOM 2711 O O . ILE A 1 174 ? -14.022 -0.981 -45.511 1.00 40.67 174 ILE P O 1
ATOM 2727 N N . MET A 1 175 ? -14.266 -1.594 -47.665 1.00 38.89 175 MET P N 1
ATOM 2728 C CA . MET A 1 175 ? -15.010 -0.404 -48.039 1.00 41.75 175 MET P CA 1
ATOM 2729 C C . MET A 1 175 ? -16.265 -0.821 -48.792 1.00 45.18 175 MET P C 1
ATOM 2730 O O . MET A 1 175 ? -16.465 -1.998 -49.108 1.00 42.09 175 MET P O 1
ATOM 2744 N N . GLY A 1 176 ? -17.112 0.159 -49.075 1.00 42.06 176 GLY P N 1
ATOM 2745 C CA . GLY A 1 176 ? -18.399 -0.109 -49.682 1.00 50.31 176 GLY P CA 1
ATOM 2746 C C . GLY A 1 176 ? -19.467 -0.392 -48.641 1.00 43.51 176 GLY P C 1
ATOM 2747 O O . GLY A 1 176 ? -19.313 -0.118 -47.447 1.00 45.86 176 GLY P O 1
ATOM 2751 N N . GLU A 1 177 ? -20.572 -0.956 -49.116 1.00 42.39 177 GLU P N 1
ATOM 2752 C CA . GLU A 1 177 ? -21.690 -1.277 -48.237 1.00 50.34 177 GLU P CA 1
ATOM 2753 C C . GLU A 1 177 ? -21.281 -2.364 -47.252 1.00 53.70 177 GLU P C 1
ATOM 2754 O O . GLU A 1 177 ? -20.683 -3.374 -47.636 1.00 50.99 177 GLU P O 1
ATOM 2766 N N . HIS A 1 178 ? -21.607 -2.154 -45.981 1.00 53.35 178 HIS P N 1
ATOM 2767 C CA . HIS A 1 178 ? -21.396 -3.153 -44.933 1.00 52.53 178 HIS P CA 1
ATOM 2768 C C . HIS A 1 178 ? -22.318 -4.330 -45.219 1.00 54.38 178 HIS P C 1
ATOM 2769 O O . HIS A 1 178 ? -23.507 -4.304 -44.903 1.00 60.95 178 HIS P O 1
ATOM 2783 N N . GLY A 1 179 ? -21.768 -5.369 -45.853 1.00 58.19 179 GLY P N 1
ATOM 2784 C CA . GLY A 1 179 ? -22.535 -6.522 -46.253 1.00 52.88 179 GLY P CA 1
ATOM 2785 C C . GLY A 1 179 ? -21.907 -7.255 -47.405 1.00 59.15 179 GLY P C 1
ATOM 2786 O O . GLY A 1 179 ? -20.667 -7.341 -47.507 1.00 56.85 179 GLY P O 1
ATOM 2790 N N . ASP A 1 180 ? -22.742 -7.771 -48.311 1.00 61.22 180 ASP P N 1
ATOM 2791 C CA . ASP A 1 180 ? -22.293 -8.677 -49.360 1.00 56.97 180 ASP P CA 1
ATOM 2792 C C . ASP A 1 180 ? -21.499 -7.966 -50.448 1.00 53.11 180 ASP P C 1
ATOM 2793 O O . ASP A 1 180 ? -20.575 -8.555 -51.019 1.00 56.46 180 ASP P O 1
ATOM 2802 N N . SER A 1 181 ? -21.843 -6.718 -50.759 1.00 52.70 181 SER P N 1
ATOM 2803 C CA . SER A 1 181 ? -21.219 -6.002 -51.867 1.00 50.45 181 SER P CA 1
ATOM 2804 C C . SER A 1 181 ? -19.883 -5.366 -51.500 1.00 53.82 181 SER P C 1
ATOM 2805 O O . SER A 1 181 ? -19.297 -4.671 -52.337 1.00 48.09 181 SER P O 1
ATOM 2813 N N . SER A 1 182 ? -19.385 -5.589 -50.287 1.00 51.45 182 SER P N 1
ATOM 2814 C CA . SER A 1 182 ? -18.159 -4.948 -49.843 1.00 46.65 182 SER P CA 1
ATOM 2815 C C . SER A 1 182 ? -16.947 -5.522 -50.576 1.00 42.41 182 SER P C 1
ATOM 2816 O O . SER A 1 182 ? -17.019 -6.547 -51.260 1.00 47.33 182 SER P O 1
ATOM 2824 N N . PHE A 1 183 ? -15.814 -4.839 -50.421 1.00 40.58 183 PHE P N 1
ATOM 2825 C CA . PHE A 1 183 ? -14.560 -5.270 -51.020 1.00 35.02 183 PHE P CA 1
ATOM 2826 C C . PHE A 1 183 ? -13.409 -4.845 -50.119 1.00 40.05 183 PHE P C 1
ATOM 2827 O O . PHE A 1 183 ? -13.563 -3.991 -49.242 1.00 37.96 183 PHE P O 1
ATOM 2844 N N . ALA A 1 184 ? -12.248 -5.452 -50.351 1.00 36.20 184 ALA P N 1
ATOM 2845 C CA . ALA A 1 184 ? -11.034 -5.155 -49.605 1.00 41.06 184 ALA P CA 1
ATOM 2846 C C . ALA A 1 184 ? -10.040 -4.418 -50.493 1.00 36.65 184 ALA P C 1
ATOM 2847 O O . ALA A 1 184 ? -9.966 -4.655 -51.702 1.00 37.54 184 ALA P O 1
ATOM 2854 N N . THR A 1 185 ? -9.270 -3.519 -49.876 1.00 36.49 185 THR P N 1
ATOM 2855 C CA . THR A 1 185 ? -8.286 -2.704 -50.590 1.00 42.71 185 THR P CA 1
ATOM 2856 C C . THR A 1 185 ? -6.972 -3.473 -50.760 1.00 41.62 185 THR P C 1
ATOM 2857 O O . THR A 1 185 ? -5.897 -3.033 -50.354 1.00 39.78 185 THR P O 1
ATOM 2868 N N . TRP A 1 186 ? -7.077 -4.647 -51.387 1.00 40.26 186 TRP P N 1
ATOM 2869 C CA . TRP A 1 186 ? -5.920 -5.530 -51.507 1.00 43.12 186 TRP P CA 1
ATOM 2870 C C . TRP A 1 186 ? -4.721 -4.801 -52.106 1.00 43.02 186 TRP P C 1
ATOM 2871 O O . TRP A 1 186 ? -3.601 -4.896 -51.594 1.00 43.03 186 TRP P O 1
ATOM 2892 N N . ASP A 1 187 ? -4.940 -4.063 -53.195 1.00 40.80 187 ASP P N 1
ATOM 2893 C CA . ASP A 1 187 ? -3.834 -3.422 -53.896 1.00 49.19 187 ASP P CA 1
ATOM 2894 C C . ASP A 1 187 ? -3.208 -2.281 -53.106 1.00 46.81 187 ASP P C 1
ATOM 2895 O O . ASP A 1 187 ? -2.145 -1.793 -53.502 1.00 46.92 187 ASP P O 1
ATOM 2904 N N . GLU A 1 188 ? -3.829 -1.853 -52.007 1.00 46.10 188 GLU P N 1
ATOM 2905 C CA . GLU A 1 188 ? -3.295 -0.795 -51.160 1.00 46.04 188 GLU P CA 1
ATOM 2906 C C . GLU A 1 188 ? -2.867 -1.311 -49.791 1.00 42.57 188 GLU P C 1
ATOM 2907 O O . GLU A 1 188 ? -2.492 -0.514 -48.926 1.00 49.33 188 GLU P O 1
ATOM 2919 N N . THR A 1 189 ? -2.907 -2.624 -49.580 1.00 45.57 189 THR P N 1
ATOM 2920 C CA . THR A 1 189 ? -2.666 -3.197 -48.263 1.00 42.62 189 THR P CA 1
ATOM 2921 C C . THR A 1 189 ? -1.175 -3.334 -47.989 1.00 40.90 189 THR P C 1
ATOM 2922 O O . THR A 1 189 ? -0.389 -3.653 -48.886 1.00 37.78 189 THR P O 1
ATOM 2933 N N . LYS A 1 190 ? -0.789 -3.087 -46.735 1.00 38.11 190 LYS P N 1
ATOM 2934 C CA . LYS A 1 190 ? 0.597 -3.211 -46.310 1.00 40.96 190 LYS P CA 1
ATOM 2935 C C . LYS A 1 190 ? 0.660 -3.876 -44.941 1.00 39.21 190 LYS P C 1
ATOM 2936 O O . LYS A 1 190 ? -0.219 -3.683 -44.097 1.00 33.59 190 LYS P O 1
ATOM 2955 N N . ILE A 1 191 ? 1.711 -4.666 -44.735 1.00 41.22 191 ILE P N 1
ATOM 2956 C CA . ILE A 1 191 ? 2.088 -5.169 -43.420 1.00 39.70 191 ILE P CA 1
ATOM 2957 C C . ILE A 1 191 ? 3.265 -4.321 -42.956 1.00 38.95 191 ILE P C 1
ATOM 2958 O O . ILE A 1 191 ? 4.384 -4.474 -43.457 1.00 35.44 191 ILE P O 1
ATOM 2974 N N . ALA A 1 192 ? 3.023 -3.425 -42.003 1.00 39.64 192 ALA P N 1
ATOM 2975 C CA . ALA A 1 192 ? 3.992 -2.392 -41.629 1.00 43.49 192 ALA P CA 1
ATOM 2976 C C . ALA A 1 192 ? 4.276 -1.598 -42.900 1.00 42.42 192 ALA P C 1
ATOM 2977 O O . ALA A 1 192 ? 3.335 -0.995 -43.446 1.00 46.76 192 ALA P O 1
ATOM 2984 N N . MET A 1 193 ? 5.504 -1.574 -43.413 1.00 45.70 193 MET P N 1
ATOM 2985 C CA . MET A 1 193 ? 5.817 -0.889 -44.659 1.00 42.02 193 MET P CA 1
ATOM 2986 C C . MET A 1 193 ? 5.955 -1.843 -45.839 1.00 42.12 193 MET P C 1
ATOM 2987 O O . MET A 1 193 ? 6.260 -1.395 -46.949 1.00 44.88 193 MET P O 1
ATOM 3001 N N . LYS A 1 194 ? 5.733 -3.139 -45.631 1.00 42.50 194 LYS P N 1
ATOM 3002 C CA . LYS A 1 194 ? 5.929 -4.132 -46.680 1.00 43.09 194 LYS P CA 1
ATOM 3003 C C . LYS A 1 194 ? 4.641 -4.314 -47.469 1.00 40.42 194 LYS P C 1
ATOM 3004 O O . LYS A 1 194 ? 3.630 -4.735 -46.891 1.00 40.16 194 LYS P O 1
ATOM 3023 N N . PRO A 1 195 ? 4.621 -4.014 -48.770 1.00 42.32 195 PRO P N 1
ATOM 3024 C CA . PRO A 1 195 ? 3.382 -4.185 -49.538 1.00 41.70 195 PRO P CA 1
ATOM 3025 C C . PRO A 1 195 ? 2.945 -5.641 -49.605 1.00 38.42 195 PRO P C 1
ATOM 3026 O O . PRO A 1 195 ? 3.762 -6.564 -49.620 1.00 38.24 195 PRO P O 1
ATOM 3037 N N . LEU A 1 196 ? 1.623 -5.836 -49.651 1.00 38.91 196 LEU P N 1
ATOM 3038 C CA . LEU A 1 196 ? 1.068 -7.176 -49.817 1.00 39.54 196 LEU P CA 1
ATOM 3039 C C . LEU A 1 196 ? 1.555 -7.826 -51.105 1.00 39.32 196 LEU P C 1
ATOM 3040 O O . LEU A 1 196 ? 1.700 -9.053 -51.167 1.00 40.64 196 LEU P O 1
ATOM 3056 N N . SER A 1 197 ? 1.811 -7.021 -52.140 1.00 43.20 197 SER P N 1
ATOM 3057 C CA . SER A 1 197 ? 2.307 -7.565 -53.398 1.00 36.10 197 SER P CA 1
ATOM 3058 C C . SER A 1 197 ? 3.620 -8.311 -53.197 1.00 39.42 197 SER P C 1
ATOM 3059 O O . SER A 1 197 ? 3.863 -9.339 -53.839 1.00 46.37 197 SER P O 1
ATOM 3067 N N . GLU A 1 198 ? 4.484 -7.807 -52.315 1.00 42.19 198 GLU P N 1
ATOM 3068 C CA . GLU A 1 198 ? 5.747 -8.490 -52.057 1.00 39.79 198 GLU P CA 1
ATOM 3069 C C . GLU A 1 198 ? 5.513 -9.831 -51.372 1.00 45.25 198 GLU P C 1
ATOM 3070 O O . GLU A 1 198 ? 6.180 -10.822 -51.691 1.00 46.94 198 GLU P O 1
ATOM 3082 N N . TYR A 1 199 ? 4.572 -9.881 -50.426 1.00 44.83 199 TYR P N 1
ATOM 3083 C CA . TYR A 1 199 ? 4.223 -11.154 -49.806 1.00 44.57 199 TYR P CA 1
ATOM 3084 C C . TYR A 1 199 ? 3.702 -12.140 -50.845 1.00 46.37 199 TYR P C 1
ATOM 3085 O O . TYR A 1 199 ? 4.010 -13.336 -50.788 1.00 46.41 199 TYR P O 1
ATOM 3103 N N . LEU A 1 200 ? 2.905 -11.656 -51.801 1.00 42.89 200 LEU P N 1
ATOM 3104 C CA . LEU A 1 200 ? 2.426 -12.527 -52.869 1.00 38.29 200 LEU P CA 1
ATOM 3105 C C . LEU A 1 200 ? 3.588 -13.045 -53.709 1.00 44.53 200 LEU P C 1
ATOM 3106 O O . LEU A 1 200 ? 3.674 -14.242 -54.005 1.00 41.62 200 LEU P O 1
ATOM 3122 N N . ALA A 1 201 ? 4.494 -12.147 -54.107 1.00 42.75 201 ALA P N 1
ATOM 3123 C CA . ALA A 1 201 ? 5.658 -12.560 -54.882 1.00 44.25 201 ALA P CA 1
ATOM 3124 C C . ALA A 1 201 ? 6.454 -13.633 -54.152 1.00 42.47 201 ALA P C 1
ATOM 3125 O O . ALA A 1 201 ? 6.872 -14.628 -54.756 1.00 45.54 201 ALA P O 1
ATOM 3132 N N . GLU A 1 202 ? 6.668 -13.452 -52.849 1.00 43.19 202 GLU P N 1
ATOM 3133 C CA . GLU A 1 202 ? 7.424 -14.407 -52.049 1.00 49.16 202 GLU P CA 1
ATOM 3134 C C . GLU A 1 202 ? 6.667 -15.702 -51.789 1.00 49.46 202 GLU P C 1
ATOM 3135 O O . GLU A 1 202 ? 7.221 -16.599 -51.145 1.00 53.37 202 GLU P O 1
ATOM 3147 N N . GLY A 1 203 ? 5.430 -15.826 -52.261 1.00 47.14 203 GLY P N 1
ATOM 3148 C CA . GLY A 1 203 ? 4.670 -17.034 -52.014 1.00 48.28 203 GLY P CA 1
ATOM 3149 C C . GLY A 1 203 ? 4.283 -17.254 -50.572 1.00 42.48 203 GLY P C 1
ATOM 3150 O O . GLY A 1 203 ? 4.060 -18.398 -50.169 1.00 45.01 203 GLY P O 1
ATOM 3154 N N . LYS A 1 204 ? 4.207 -16.191 -49.774 1.00 47.11 204 LYS P N 1
ATOM 3155 C CA . LYS A 1 204 ? 3.718 -16.286 -48.405 1.00 48.55 204 LYS P CA 1
ATOM 3156 C C . LYS A 1 204 ? 2.217 -16.044 -48.308 1.00 38.30 204 LYS P C 1
ATOM 3157 O O . LYS A 1 204 ? 1.641 -16.223 -47.230 1.00 42.10 204 LYS P O 1
ATOM 3176 N N . ILE A 1 205 ? 1.579 -15.638 -49.408 1.00 37.91 205 ILE P N 1
ATOM 3177 C CA . ILE A 1 205 ? 0.126 -15.583 -49.515 1.00 39.08 205 ILE P CA 1
ATOM 3178 C C . ILE A 1 205 ? -0.210 -15.705 -50.995 1.00 40.22 205 ILE P C 1
ATOM 3179 O O . ILE A 1 205 ? 0.601 -15.385 -51.866 1.00 44.15 205 ILE P O 1
ATOM 3195 N N . THR A 1 206 ? -1.419 -16.183 -51.283 1.00 42.94 206 THR P N 1
ATOM 3196 C CA . THR A 1 206 ? -1.849 -16.445 -52.647 1.00 37.95 206 THR P CA 1
ATOM 3197 C C . THR A 1 206 ? -3.127 -15.674 -52.956 1.00 40.61 206 THR P C 1
ATOM 3198 O O . THR A 1 206 ? -3.885 -15.297 -52.059 1.00 38.26 206 THR P O 1
ATOM 3209 N N . GLU A 1 207 ? -3.350 -15.435 -54.251 1.00 41.06 207 GLU P N 1
ATOM 3210 C CA . GLU A 1 207 ? -4.573 -14.766 -54.686 1.00 46.33 207 GLU P CA 1
ATOM 3211 C C . GLU A 1 207 ? -5.804 -15.506 -54.178 1.00 42.67 207 GLU P C 1
ATOM 3212 O O . GLU A 1 207 ? -6.748 -14.897 -53.651 1.00 52.84 207 GLU P O 1
ATOM 3224 N N . LEU A 1 208 ? -5.809 -16.830 -54.336 1.00 44.63 208 LEU P N 1
ATOM 3225 C CA . LEU A 1 208 ? -6.921 -17.641 -53.851 1.00 49.36 208 LEU P CA 1
ATOM 3226 C C . LEU A 1 208 ? -7.132 -17.438 -52.358 1.00 39.67 208 LEU P C 1
ATOM 3227 O O . LEU A 1 208 ? -8.273 -17.404 -51.884 1.00 41.26 208 LEU P O 1
ATOM 3243 N N . GLU A 1 209 ? -6.045 -17.278 -51.600 1.00 37.61 209 GLU P N 1
ATOM 3244 C CA . GLU A 1 209 ? -6.179 -17.078 -50.161 1.00 45.49 209 GLU P CA 1
ATOM 3245 C C . GLU A 1 209 ? -6.754 -15.704 -49.837 1.00 42.52 209 GLU P C 1
ATOM 3246 O O . GLU A 1 209 ? -7.496 -15.560 -48.859 1.00 41.98 209 GLU P O 1
ATOM 3258 N N . LEU A 1 210 ? -6.448 -14.690 -50.649 1.00 40.26 210 LEU P N 1
ATOM 3259 C CA . LEU A 1 210 ? -7.085 -13.390 -50.466 1.00 39.86 210 LEU P CA 1
ATOM 3260 C C . LEU A 1 210 ? -8.584 -13.477 -50.727 1.00 45.03 210 LEU P C 1
ATOM 3261 O O . LEU A 1 210 ? -9.394 -12.922 -49.970 1.00 41.81 210 LEU P O 1
ATOM 3277 N N . ASP A 1 211 ? -8.977 -14.165 -51.803 1.00 46.06 211 ASP P N 1
ATOM 3278 C CA . ASP A 1 211 ? -10.403 -14.355 -52.058 1.00 50.60 211 ASP P CA 1
ATOM 3279 C C . ASP A 1 211 ? -11.062 -15.118 -50.912 1.00 47.74 211 ASP P C 1
ATOM 3280 O O . ASP A 1 211 ? -12.200 -14.818 -50.523 1.00 45.68 211 ASP P O 1
ATOM 3289 N N . GLU A 1 212 ? -10.350 -16.097 -50.347 1.00 47.72 212 GLU P N 1
ATOM 3290 C CA . GLU A 1 212 ? -10.867 -16.829 -49.196 1.00 44.77 212 GLU P CA 1
ATOM 3291 C C . GLU A 1 212 ? -11.088 -15.900 -48.008 1.00 45.09 212 GLU P C 1
ATOM 3292 O O . GLU A 1 212 ? -12.123 -15.968 -47.334 1.00 40.22 212 GLU P O 1
ATOM 3304 N N . ILE A 1 213 ? -10.112 -15.032 -47.726 1.00 44.91 213 ILE P N 1
ATOM 3305 C CA . ILE A 1 213 ? -10.250 -14.103 -46.608 1.00 38.68 213 ILE P CA 1
ATOM 3306 C C . ILE A 1 213 ? -11.451 -13.191 -46.822 1.00 39.05 213 ILE P C 1
ATOM 3307 O O . ILE A 1 213 ? -12.202 -12.896 -45.883 1.00 43.89 213 ILE P O 1
ATOM 3323 N N . HIS A 1 214 ? -11.650 -12.722 -48.056 1.00 38.58 214 HIS P N 1
ATOM 3324 C CA . HIS A 1 214 ? -12.779 -11.829 -48.300 1.00 41.66 214 HIS P CA 1
ATOM 3325 C C . HIS A 1 214 ? -14.106 -12.556 -48.110 1.00 45.19 214 HIS P C 1
ATOM 3326 O O . HIS A 1 214 ? -15.046 -12.006 -47.517 1.00 41.63 214 HIS P O 1
ATOM 3340 N N . LYS A 1 215 ? -14.210 -13.787 -48.616 1.00 44.75 215 LYS P N 1
ATOM 3341 C CA . LYS A 1 215 ? -15.440 -14.548 -48.418 1.00 44.37 215 LYS P CA 1
ATOM 3342 C C . LYS A 1 215 ? -15.691 -14.796 -46.935 1.00 38.52 215 LYS P C 1
ATOM 3343 O O . LYS A 1 215 ? -16.838 -14.752 -46.475 1.00 39.30 215 LYS P O 1
ATOM 3362 N N . LYS A 1 216 ? -14.627 -15.052 -46.170 1.00 40.38 216 LYS P N 1
ATOM 3363 C CA . LYS A 1 216 ? -14.778 -15.206 -44.727 1.00 38.08 216 LYS P CA 1
ATOM 3364 C C . LYS A 1 216 ? -15.311 -13.926 -44.094 1.00 40.62 216 LYS P C 1
ATOM 3365 O O . LYS A 1 216 ? -16.203 -13.970 -43.239 1.00 38.39 216 LYS P O 1
ATOM 3384 N N . VAL A 1 217 ? -14.765 -12.777 -44.493 1.00 40.42 217 VAL P N 1
ATOM 3385 C CA . VAL A 1 217 ? -15.252 -11.507 -43.961 1.00 38.95 217 VAL P CA 1
ATOM 3386 C C . VAL A 1 217 ? -16.739 -11.350 -44.254 1.00 37.86 217 VAL P C 1
ATOM 3387 O O . VAL A 1 217 ? -17.520 -10.943 -43.386 1.00 40.90 217 VAL P O 1
ATOM 3400 N N . VAL A 1 218 ? -17.154 -11.674 -45.480 1.00 41.53 218 VAL P N 1
ATOM 3401 C CA . VAL A 1 218 ? -18.546 -11.445 -45.856 1.00 40.48 218 VAL P CA 1
ATOM 3402 C C . VAL A 1 218 ? -19.479 -12.423 -45.146 1.00 40.03 218 VAL P C 1
ATOM 3403 O O . VAL A 1 218 ? -20.616 -12.071 -44.815 1.00 53.78 218 VAL P O 1
ATOM 3416 N N . ASN A 1 219 ? -19.028 -13.653 -44.902 1.00 42.72 219 ASN P N 1
ATOM 3417 C CA . ASN A 1 219 ? -19.874 -14.680 -44.304 1.00 48.88 219 ASN P CA 1
ATOM 3418 C C . ASN A 1 219 ? -19.725 -14.783 -42.789 1.00 46.31 219 ASN P C 1
ATOM 3419 O O . ASN A 1 219 ? -20.343 -15.667 -42.182 1.00 43.96 219 ASN P O 1
ATOM 3430 N N . ALA A 1 220 ? -18.904 -13.928 -42.175 1.00 44.88 220 ALA P N 1
ATOM 3431 C CA . ALA A 1 220 ? -18.734 -13.975 -40.726 1.00 42.46 220 ALA P CA 1
ATOM 3432 C C . ALA A 1 220 ? -20.055 -13.778 -39.993 1.00 44.44 220 ALA P C 1
ATOM 3433 O O . ALA A 1 220 ? -20.333 -14.470 -39.005 1.00 47.14 220 ALA P O 1
ATOM 3440 N N . ALA A 1 221 ? -20.866 -12.817 -40.436 1.00 41.24 221 ALA P N 1
ATOM 3441 C CA . ALA A 1 221 ? -22.142 -12.567 -39.774 1.00 46.07 221 ALA P CA 1
ATOM 3442 C C . ALA A 1 221 ? -23.002 -13.824 -39.765 1.00 45.16 221 ALA P C 1
ATOM 3443 O O . ALA A 1 221 ? -23.503 -14.245 -38.715 1.00 45.37 221 ALA P O 1
ATOM 3450 N N . TYR A 1 222 ? -23.177 -14.440 -40.936 1.00 44.83 222 TYR P N 1
ATOM 3451 C CA . TYR A 1 222 ? -24.020 -15.627 -41.034 1.00 45.12 222 TYR P CA 1
ATOM 3452 C C . TYR A 1 222 ? -23.445 -16.778 -40.219 1.00 42.18 222 TYR P C 1
ATOM 3453 O O . TYR A 1 222 ? -24.186 -17.487 -39.528 1.00 47.94 222 TYR P O 1
ATOM 3471 N N . GLU A 1 223 ? -22.124 -16.967 -40.269 1.00 43.49 223 GLU P N 1
ATOM 3472 C CA . GLU A 1 223 ? -21.486 -18.005 -39.466 1.00 43.96 223 GLU P CA 1
ATOM 3473 C C . GLU A 1 223 ? -21.803 -17.824 -37.985 1.00 44.60 223 GLU P C 1
ATOM 3474 O O . GLU A 1 223 ? -22.341 -18.727 -37.328 1.00 46.79 223 GLU P O 1
ATOM 3486 N N . VAL A 1 224 ? -21.460 -16.655 -37.439 1.00 43.18 224 VAL P N 1
ATOM 3487 C CA . VAL A 1 224 ? -21.594 -16.455 -36.003 1.00 40.28 224 VAL P CA 1
ATOM 3488 C C . VAL A 1 224 ? -23.058 -16.477 -35.588 1.00 44.64 224 VAL P C 1
ATOM 3489 O O . VAL A 1 224 ? -23.379 -16.876 -34.461 1.00 45.76 224 VAL P O 1
ATOM 3502 N N . ILE A 1 225 ? -23.971 -16.050 -36.462 1.00 42.34 225 ILE P N 1
ATOM 3503 C CA . ILE A 1 225 ? -25.387 -16.118 -36.118 1.00 46.15 225 ILE P CA 1
ATOM 3504 C C . ILE A 1 225 ? -25.840 -17.570 -36.055 1.00 50.02 225 ILE P C 1
ATOM 3505 O O . ILE A 1 225 ? -26.540 -17.980 -35.121 1.00 49.67 225 ILE P O 1
ATOM 3521 N N . LYS A 1 226 ? -25.451 -18.372 -37.050 1.00 49.95 226 LYS P N 1
ATOM 3522 C CA . LYS A 1 226 ? -25.740 -19.799 -36.992 1.00 48.28 226 LYS P CA 1
ATOM 3523 C C . LYS A 1 226 ? -25.222 -20.406 -35.696 1.00 49.12 226 LYS P C 1
ATOM 3524 O O . LYS A 1 226 ? -25.870 -21.275 -35.102 1.00 47.43 226 LYS P O 1
ATOM 3543 N N . LEU A 1 227 ? -24.054 -19.952 -35.238 1.00 43.11 227 LEU P N 1
ATOM 3544 C CA . LEU A 1 227 ? -23.402 -20.632 -34.122 1.00 42.58 227 LEU P CA 1
ATOM 3545 C C . LEU A 1 227 ? -23.933 -20.179 -32.763 1.00 38.86 227 LEU P C 1
ATOM 3546 O O . LEU A 1 227 ? -24.048 -20.999 -31.845 1.00 44.16 227 LEU P O 1
ATOM 3562 N N . LYS A 1 228 ? -24.259 -18.888 -32.602 1.00 48.38 228 LYS P N 1
ATOM 3563 C CA . LYS A 1 228 ? -24.619 -18.386 -31.280 1.00 46.59 228 LYS P CA 1
ATOM 3564 C C . LYS A 1 228 ? -25.739 -17.348 -31.305 1.00 42.51 228 LYS P C 1
ATOM 3565 O O . LYS A 1 228 ? -25.867 -16.569 -30.352 1.00 49.47 228 LYS P O 1
ATOM 3584 N N . GLY A 1 229 ? -26.553 -17.313 -32.353 1.00 47.13 229 GLY P N 1
ATOM 3585 C CA . GLY A 1 229 ? -27.736 -16.468 -32.397 1.00 45.78 229 GLY P CA 1
ATOM 3586 C C . GLY A 1 229 ? -27.549 -15.079 -32.974 1.00 51.07 229 GLY P C 1
ATOM 3587 O O . GLY A 1 229 ? -28.416 -14.591 -33.702 1.00 57.57 229 GLY P O 1
ATOM 3591 N N . ALA A 1 230 ? -26.433 -14.428 -32.657 1.00 47.11 230 ALA P N 1
ATOM 3592 C CA . ALA A 1 230 ? -26.165 -13.080 -33.142 1.00 45.38 230 ALA P CA 1
ATOM 3593 C C . ALA A 1 230 ? -24.741 -12.701 -32.768 1.00 41.20 230 ALA P C 1
ATOM 3594 O O . ALA A 1 230 ? -24.138 -13.302 -31.876 1.00 41.76 230 ALA P O 1
ATOM 3601 N N . THR A 1 231 ? -24.209 -11.701 -33.468 1.00 39.21 231 THR P N 1
ATOM 3602 C CA . THR A 1 231 ? -22.922 -11.102 -33.141 1.00 39.98 231 THR P CA 1
ATOM 3603 C C . THR A 1 231 ? -23.156 -9.823 -32.349 1.00 35.44 231 THR P C 1
ATOM 3604 O O . THR A 1 231 ? -24.087 -9.068 -32.644 1.00 37.76 231 THR P O 1
ATOM 3615 N N . TYR A 1 232 ? -22.313 -9.577 -31.342 1.00 38.00 232 TYR P N 1
ATOM 3616 C CA . TYR A 1 232 ? -22.445 -8.325 -30.608 1.00 35.79 232 TYR P CA 1
ATOM 3617 C C . TYR A 1 232 ? -21.171 -7.840 -29.922 1.00 34.37 232 TYR P C 1
ATOM 3618 O O . TYR A 1 232 ? -21.070 -6.654 -29.590 1.00 35.46 232 TYR P O 1
ATOM 3636 N N . TYR A 1 233 ? -20.190 -8.715 -29.711 1.00 33.20 233 TYR P N 1
ATOM 3637 C CA . TYR A 1 233 ? -19.001 -8.304 -28.966 1.00 36.79 233 TYR P CA 1
ATOM 3638 C C . TYR A 1 233 ? -18.119 -7.370 -29.794 1.00 33.61 233 TYR P C 1
ATOM 3639 O O . TYR A 1 233 ? -17.787 -6.259 -29.358 1.00 35.68 233 TYR P O 1
ATOM 3657 N N . ALA A 1 234 ? -17.729 -7.805 -30.995 1.00 37.07 234 ALA P N 1
ATOM 3658 C CA . ALA A 1 234 ? -16.838 -7.001 -31.826 1.00 34.70 234 ALA P CA 1
ATOM 3659 C C . ALA A 1 234 ? -17.455 -5.644 -32.146 1.00 31.02 234 ALA P C 1
ATOM 3660 O O . ALA A 1 234 ? -16.789 -4.603 -32.050 1.00 34.37 234 ALA P O 1
ATOM 3667 N N . ILE A 1 235 ? -18.730 -5.635 -32.537 1.00 36.52 235 ILE P N 1
ATOM 3668 C CA . ILE A 1 235 ? -19.389 -4.379 -32.878 1.00 30.19 235 ILE P CA 1
ATOM 3669 C C . ILE A 1 235 ? -19.516 -3.494 -31.645 1.00 35.86 235 ILE P C 1
ATOM 3670 O O . ILE A 1 235 ? -19.428 -2.262 -31.736 1.00 37.48 235 ILE P O 1
ATOM 3686 N N . GLY A 1 236 ? -19.738 -4.098 -30.478 1.00 35.54 236 GLY P N 1
ATOM 3687 C CA . GLY A 1 236 ? -19.753 -3.315 -29.253 1.00 37.56 236 GLY P CA 1
ATOM 3688 C C . GLY A 1 236 ? -18.434 -2.607 -29.016 1.00 34.86 236 GLY P C 1
ATOM 3689 O O . GLY A 1 236 ? -18.398 -1.422 -28.674 1.00 33.61 236 GLY P O 1
ATOM 3693 N N . LEU A 1 237 ? -17.326 -3.333 -29.202 1.00 32.94 237 LEU P N 1
ATOM 3694 C CA . LEU A 1 237 ? -16.012 -2.706 -29.079 1.00 33.86 237 LEU P CA 1
ATOM 3695 C C . LEU A 1 237 ? -15.849 -1.569 -30.082 1.00 32.44 237 LEU P C 1
ATOM 3696 O O . LEU A 1 237 ? -15.316 -0.504 -29.747 1.00 35.80 237 LEU P O 1
ATOM 3712 N N . GLY A 1 238 ? -16.283 -1.786 -31.325 1.00 36.48 238 GLY P N 1
ATOM 3713 C CA . GLY A 1 238 ? -16.157 -0.740 -32.330 1.00 30.89 238 GLY P CA 1
ATOM 3714 C C . GLY A 1 238 ? -16.927 0.516 -31.965 1.00 31.72 238 GLY P C 1
ATOM 3715 O O . GLY A 1 238 ? -16.427 1.637 -32.118 1.00 32.24 238 GLY P O 1
ATOM 3719 N N . ILE A 1 239 ? -18.160 0.347 -31.481 1.00 33.85 239 ILE P N 1
ATOM 3720 C CA . ILE A 1 239 ? -18.954 1.493 -31.053 1.00 33.75 239 ILE P CA 1
ATOM 3721 C C . ILE A 1 239 ? -18.270 2.205 -29.893 1.00 31.74 239 ILE P C 1
ATOM 3722 O O . ILE A 1 239 ? -18.215 3.441 -29.847 1.00 31.62 239 ILE P O 1
ATOM 3738 N N . LYS A 1 240 ? -17.766 1.436 -28.924 1.00 31.95 240 LYS P N 1
ATOM 3739 C CA . LYS A 1 240 ? -17.035 2.031 -27.811 1.00 33.42 240 LYS P CA 1
ATOM 3740 C C . LYS A 1 240 ? -15.878 2.883 -28.315 1.00 36.15 240 LYS P C 1
ATOM 3741 O O . LYS A 1 240 ? -15.651 3.997 -27.824 1.00 34.58 240 LYS P O 1
ATOM 3760 N N . ASN A 1 241 ? -15.141 2.376 -29.304 1.00 31.01 241 ASN P N 1
ATOM 3761 C CA . ASN A 1 241 ? -13.980 3.102 -29.804 1.00 32.67 241 ASN P CA 1
ATOM 3762 C C . ASN A 1 241 ? -14.393 4.379 -30.525 1.00 33.97 241 ASN P C 1
ATOM 3763 O O . ASN A 1 241 ? -13.741 5.418 -30.372 1.00 33.09 241 ASN P O 1
ATOM 3774 N N . ILE A 1 242 ? -15.472 4.330 -31.308 1.00 30.39 242 ILE P N 1
ATOM 3775 C CA . ILE A 1 242 ? -15.950 5.549 -31.961 1.00 27.42 242 ILE P CA 1
ATOM 3776 C C . ILE A 1 242 ? -16.350 6.585 -30.914 1.00 36.75 242 ILE P C 1
ATOM 3777 O O . ILE A 1 242 ? -16.005 7.772 -31.016 1.00 36.01 242 ILE P O 1
ATOM 3793 N N . VAL A 1 243 ? -17.094 6.150 -29.892 1.00 32.57 243 VAL P N 1
ATOM 3794 C CA . VAL A 1 243 ? -17.548 7.074 -28.856 1.00 35.72 243 VAL P CA 1
ATOM 3795 C C . VAL A 1 243 ? -16.358 7.713 -28.155 1.00 33.51 243 VAL P C 1
ATOM 3796 O O . VAL A 1 243 ? -16.346 8.924 -27.888 1.00 37.96 243 VAL P O 1
ATOM 3809 N N . ASN A 1 244 ? -15.348 6.906 -27.822 1.00 34.91 244 ASN P N 1
ATOM 3810 C CA . ASN A 1 244 ? -14.192 7.435 -27.114 1.00 33.69 244 ASN P CA 1
ATOM 3811 C C . ASN A 1 244 ? -13.370 8.357 -28.002 1.00 34.41 244 ASN P C 1
ATOM 3812 O O . ASN A 1 244 ? -12.800 9.335 -27.511 1.00 32.86 244 ASN P O 1
ATOM 3823 N N . ALA A 1 245 ? -13.296 8.070 -29.301 1.00 31.79 245 ALA P N 1
ATOM 3824 C CA . ALA A 1 245 ? -12.593 8.972 -30.204 1.00 34.63 245 ALA P CA 1
ATOM 3825 C C . ALA A 1 245 ? -13.305 10.315 -30.288 1.00 34.49 245 ALA P C 1
ATOM 3826 O O . ALA A 1 245 ? -12.655 11.366 -30.328 1.00 35.43 245 ALA P O 1
ATOM 3833 N N . ILE A 1 246 ? -14.638 10.302 -30.313 1.00 34.94 246 ILE P N 1
ATOM 3834 C CA . ILE A 1 246 ? -15.384 11.558 -30.335 1.00 33.77 246 ILE P CA 1
ATOM 3835 C C . ILE A 1 246 ? -15.129 12.342 -29.053 1.00 35.21 246 ILE P C 1
ATOM 3836 O O . ILE A 1 246 ? -14.647 13.480 -29.081 1.00 36.60 246 ILE P O 1
ATOM 3852 N N . ILE A 1 247 ? -15.451 11.739 -27.905 1.00 37.80 247 ILE P N 1
ATOM 3853 C CA . ILE A 1 247 ? -15.317 12.455 -26.638 1.00 29.68 247 ILE P CA 1
ATOM 3854 C C . ILE A 1 247 ? -13.878 12.902 -26.414 1.00 39.62 247 ILE P C 1
ATOM 3855 O O . ILE A 1 247 ? -13.632 13.957 -25.815 1.00 36.12 247 ILE P O 1
ATOM 3871 N N . GLY A 1 248 ? -12.907 12.125 -26.895 1.00 37.92 248 GLY P N 1
ATOM 3872 C CA . GLY A 1 248 ? -11.510 12.468 -26.732 1.00 37.02 248 GLY P CA 1
ATOM 3873 C C . GLY A 1 248 ? -10.963 13.443 -27.746 1.00 32.48 248 GLY P C 1
ATOM 3874 O O . GLY A 1 248 ? -9.819 13.885 -27.601 1.00 35.16 248 GLY P O 1
ATOM 3878 N N . ASP A 1 249 ? -11.746 13.793 -28.764 1.00 35.15 249 ASP P N 1
ATOM 3879 C CA . ASP A 1 249 ? -11.309 14.711 -29.811 1.00 35.91 249 ASP P CA 1
ATOM 3880 C C . ASP A 1 249 ? -9.983 14.239 -30.407 1.00 32.18 249 ASP P C 1
ATOM 3881 O O . ASP A 1 249 ? -8.988 14.963 -30.449 1.00 32.89 249 ASP P O 1
ATOM 3890 N N . GLN A 1 250 ? -9.992 12.992 -30.875 1.00 33.53 250 GLN P N 1
ATOM 3891 C CA . GLN A 1 250 ? -8.765 12.296 -31.234 1.00 33.26 250 GLN P CA 1
ATOM 3892 C C . GLN A 1 250 ? -8.379 12.447 -32.700 1.00 33.11 250 GLN P C 1
ATOM 3893 O O . GLN A 1 250 ? -7.284 12.013 -33.076 1.00 35.25 250 GLN P O 1
ATOM 3907 N N . ASN A 1 251 ? -9.229 13.050 -33.527 1.00 31.10 251 ASN P N 1
ATOM 3908 C CA . ASN A 1 251 ? -8.925 13.290 -34.936 1.00 30.18 251 ASN P CA 1
ATOM 3909 C C . ASN A 1 251 ? -8.345 12.036 -35.587 1.00 36.10 251 ASN P C 1
ATOM 3910 O O . ASN A 1 251 ? -7.239 12.035 -36.133 1.00 33.87 251 ASN P O 1
ATOM 3921 N N . VAL A 1 252 ? -9.112 10.951 -35.518 1.00 35.27 252 VAL P N 1
ATOM 3922 C CA . VAL A 1 252 ? -8.642 9.640 -35.956 1.00 36.24 252 VAL P CA 1
ATOM 3923 C C . VAL A 1 252 ? -9.404 9.230 -37.208 1.00 34.92 252 VAL P C 1
ATOM 3924 O O . VAL A 1 252 ? -10.618 9.432 -37.300 1.00 37.44 252 VAL P O 1
ATOM 3937 N N . ILE A 1 253 ? -8.690 8.659 -38.173 1.00 35.03 253 ILE P N 1
ATOM 3938 C CA . ILE A 1 253 ? -9.318 8.201 -39.407 1.00 39.14 253 ILE P CA 1
ATOM 3939 C C . ILE A 1 253 ? -9.890 6.808 -39.182 1.00 36.72 253 ILE P C 1
ATOM 3940 O O . ILE A 1 253 ? -9.181 5.896 -38.740 1.00 37.66 253 ILE P O 1
ATOM 3956 N N . LEU A 1 254 ? -11.172 6.642 -39.484 1.00 32.21 254 LEU P N 1
ATOM 3957 C CA . LEU A 1 254 ? -11.859 5.371 -39.317 1.00 36.39 254 LEU P CA 1
ATOM 3958 C C . LEU A 1 254 ? -12.712 5.095 -40.544 1.00 38.46 254 LEU P C 1
ATOM 3959 O O . LEU A 1 254 ? -13.243 6.029 -41.156 1.00 36.77 254 LEU P O 1
ATOM 3975 N N . PRO A 1 255 ? -12.854 3.819 -40.932 1.00 39.47 255 PRO P N 1
ATOM 3976 C CA . PRO A 1 255 ? -13.747 3.486 -42.050 1.00 39.06 255 PRO P CA 1
ATOM 3977 C C . PRO A 1 255 ? -15.195 3.399 -41.601 1.00 41.59 255 PRO P C 1
ATOM 3978 O O . PRO A 1 255 ? -15.678 2.319 -41.248 1.00 45.94 255 PRO P O 1
ATOM 3989 N N . ILE A 1 256 ? -15.896 4.531 -41.619 1.00 37.54 256 ILE P N 1
ATOM 3990 C CA . ILE A 1 256 ? -17.262 4.584 -41.117 1.00 37.07 256 ILE P CA 1
ATOM 3991 C C . ILE A 1 256 ? -18.222 4.828 -42.273 1.00 43.88 256 ILE P C 1
ATOM 3992 O O . ILE A 1 256 ? -17.801 4.970 -43.427 1.00 39.47 256 ILE P O 1
ATOM 4008 N N . SER A 1 257 ? -19.517 4.865 -41.968 1.00 37.49 257 SER P N 1
ATOM 4009 C CA . SER A 1 257 ? -20.510 5.348 -42.918 1.00 43.28 257 SER P CA 1
ATOM 4010 C C . SER A 1 257 ? -20.285 6.840 -43.128 1.00 39.19 257 SER P C 1
ATOM 4011 O O . SER A 1 257 ? -20.610 7.654 -42.256 1.00 41.37 257 SER P O 1
ATOM 4019 N N . SER A 1 258 ? -19.712 7.196 -44.270 1.00 40.63 258 SER P N 1
ATOM 4020 C CA . SER A 1 258 ? -19.364 8.565 -44.607 1.00 43.78 258 SER P CA 1
ATOM 4021 C C . SER A 1 258 ? -20.206 9.028 -45.786 1.00 43.43 258 SER P C 1
ATOM 4022 O O . SER A 1 258 ? -20.550 8.240 -46.673 1.00 39.53 258 SER P O 1
ATOM 4030 N N . TYR A 1 259 ? -20.537 10.316 -45.778 1.00 44.13 259 TYR P N 1
ATOM 4031 C CA . TYR A 1 259 ? -21.323 10.928 -46.842 1.00 44.28 259 TYR P CA 1
ATOM 4032 C C . TYR A 1 259 ? -20.400 11.310 -47.993 1.00 48.51 259 TYR P C 1
ATOM 4033 O O . TYR A 1 259 ? -19.501 12.140 -47.820 1.00 45.01 259 TYR P O 1
ATOM 4051 N N . ILE A 1 260 ? -20.616 10.714 -49.164 1.00 45.53 260 ILE P N 1
ATOM 4052 C CA . ILE A 1 260 ? -19.784 10.987 -50.333 1.00 53.61 260 ILE P CA 1
ATOM 4053 C C . ILE A 1 260 ? -20.596 11.788 -51.345 1.00 54.12 260 ILE P C 1
ATOM 4054 O O . ILE A 1 260 ? -21.771 11.487 -51.587 1.00 53.27 260 ILE P O 1
ATOM 4070 N N . ASN A 1 261 ? -19.970 12.809 -51.930 1.00 50.24 261 ASN P N 1
ATOM 4071 C CA . ASN A 1 261 ? -20.613 13.601 -52.979 1.00 59.04 261 ASN P CA 1
ATOM 4072 C C . ASN A 1 261 ? -19.557 14.119 -53.968 1.00 53.65 261 ASN P C 1
ATOM 4073 O O . ASN A 1 261 ? -19.515 15.304 -54.310 1.00 61.15 261 ASN P O 1
ATOM 4084 N N . GLY A 1 262 ? -18.736 13.214 -54.479 1.00 50.03 262 GLY P N 1
ATOM 4085 C CA . GLY A 1 262 ? -17.698 13.583 -55.419 1.00 50.23 262 GLY P CA 1
ATOM 4086 C C . GLY A 1 262 ? -16.469 12.707 -55.291 1.00 51.90 262 GLY P C 1
ATOM 4087 O O . GLY A 1 262 ? -15.731 12.505 -56.261 1.00 49.70 262 GLY P O 1
ATOM 4091 N N . GLN A 1 263 ? -16.246 12.179 -54.091 1.00 47.79 263 GLN P N 1
ATOM 4092 C CA . GLN A 1 263 ? -15.102 11.317 -53.852 1.00 46.86 263 GLN P CA 1
ATOM 4093 C C . GLN A 1 263 ? -15.190 10.056 -54.707 1.00 46.26 263 GLN P C 1
ATOM 4094 O O . GLN A 1 263 ? -16.266 9.637 -55.144 1.00 44.11 263 GLN P O 1
ATOM 4108 N N . TYR A 1 264 ? -14.028 9.452 -54.949 1.00 47.38 264 TYR P N 1
ATOM 4109 C CA . TYR A 1 264 ? -13.939 8.168 -55.642 1.00 48.45 264 TYR P CA 1
ATOM 4110 C C . TYR A 1 264 ? -14.635 8.214 -57.000 1.00 45.75 264 TYR P C 1
ATOM 4111 O O . TYR A 1 264 ? -15.331 7.276 -57.396 1.00 50.76 264 TYR P O 1
ATOM 4129 N N . GLY A 1 265 ? -14.442 9.315 -57.723 1.00 53.18 265 GLY P N 1
ATOM 4130 C CA . GLY A 1 265 ? -14.884 9.440 -59.091 1.00 56.42 265 GLY P CA 1
ATOM 4131 C C . GLY A 1 265 ? -16.223 10.122 -59.275 1.00 49.05 265 GLY P C 1
ATOM 4132 O O . GLY A 1 265 ? -16.542 10.533 -60.396 1.00 50.37 265 GLY P O 1
ATOM 4136 N N . GLY A 1 266 ? -17.017 10.241 -58.216 1.00 49.91 266 GLY P N 1
ATOM 4137 C CA . GLY A 1 266 ? -18.276 10.949 -58.306 1.00 54.91 266 GLY P CA 1
ATOM 4138 C C . GLY A 1 266 ? -19.340 10.297 -59.156 1.00 51.36 266 GLY P C 1
ATOM 4139 O O . GLY A 1 266 ? -20.338 10.951 -59.476 1.00 56.65 266 GLY P O 1
ATOM 4143 N N . LEU A 1 267 ? -19.170 9.031 -59.543 1.00 52.07 267 LEU P N 1
ATOM 4144 C CA . LEU A 1 267 ? -20.235 8.345 -60.267 1.00 55.97 267 LEU P CA 1
ATOM 4145 C C . LEU A 1 267 ? -21.510 8.309 -59.433 1.00 58.21 267 LEU P C 1
ATOM 4146 O O . LEU A 1 267 ? -22.603 8.607 -59.929 1.00 63.57 267 LEU P O 1
ATOM 4162 N N . ILE A 1 268 ? -21.386 7.948 -58.159 1.00 58.96 268 ILE P N 1
ATOM 4163 C CA . ILE A 1 268 ? -22.499 7.926 -57.218 1.00 58.31 268 ILE P CA 1
ATOM 4164 C C . ILE A 1 268 ? -22.281 9.047 -56.214 1.00 56.13 268 ILE P C 1
ATOM 4165 O O . ILE A 1 268 ? -21.168 9.217 -55.699 1.00 54.80 268 ILE P O 1
ATOM 4181 N N . LYS A 1 269 ? -23.336 9.810 -55.935 1.00 59.10 269 LYS P N 1
ATOM 4182 C CA . LYS A 1 269 ? -23.231 10.957 -55.048 1.00 55.60 269 LYS P CA 1
ATOM 4183 C C . LYS A 1 269 ? -24.412 10.986 -54.089 1.00 52.47 269 LYS P C 1
ATOM 4184 O O . LYS A 1 269 ? -25.468 10.403 -54.346 1.00 51.49 269 LYS P O 1
ATOM 4203 N N . ASP A 1 270 ? -24.206 11.679 -52.970 1.00 51.29 270 ASP P N 1
ATOM 4204 C CA . ASP A 1 270 ? -25.239 11.909 -51.963 1.00 54.26 270 ASP P CA 1
ATOM 4205 C C . ASP A 1 270 ? -25.775 10.589 -51.405 1.00 50.65 270 ASP P C 1
ATOM 4206 O O . ASP A 1 270 ? -26.967 10.284 -51.479 1.00 54.89 270 ASP P O 1
ATOM 4215 N N . ILE A 1 271 ? -24.859 9.805 -50.835 1.00 48.79 271 ILE P N 1
ATOM 4216 C CA . ILE A 1 271 ? -25.203 8.622 -50.056 1.00 52.84 271 ILE P CA 1
ATOM 4217 C C . ILE A 1 271 ? -24.164 8.447 -48.953 1.00 46.45 271 ILE P C 1
ATOM 4218 O O . ILE A 1 271 ? -23.081 9.048 -48.976 1.00 48.56 271 ILE P O 1
ATOM 4234 N N . TYR A 1 272 ? -24.495 7.595 -47.986 1.00 49.90 272 TYR P N 1
ATOM 4235 C CA . TYR A 1 272 ? -23.567 7.160 -46.952 1.00 46.81 272 TYR P CA 1
ATOM 4236 C C . TYR A 1 272 ? -23.026 5.788 -47.335 1.00 40.93 272 TYR P C 1
ATOM 4237 O O . TYR A 1 272 ? -23.794 4.901 -47.722 1.00 42.73 272 TYR P O 1
ATOM 4255 N N . ILE A 1 273 ? -21.707 5.618 -47.231 1.00 38.73 273 ILE P N 1
ATOM 4256 C CA . ILE A 1 273 ? -21.054 4.372 -47.618 1.00 44.87 273 ILE P CA 1
ATOM 4257 C C . ILE A 1 273 ? -19.826 4.162 -46.743 1.00 44.62 273 ILE P C 1
ATOM 4258 O O . ILE A 1 273 ? -19.295 5.099 -46.150 1.00 35.86 273 ILE P O 1
ATOM 4274 N N . GLY A 1 274 ? -19.377 2.912 -46.661 1.00 42.82 274 GLY P N 1
ATOM 4275 C CA . GLY A 1 274 ? -18.206 2.591 -45.869 1.00 42.51 274 GLY P CA 1
ATOM 4276 C C . GLY A 1 274 ? -16.935 3.157 -46.466 1.00 39.12 274 GLY P C 1
ATOM 4277 O O . GLY A 1 274 ? -16.507 2.724 -47.540 1.00 42.74 274 GLY P O 1
ATOM 4281 N N . ALA A 1 275 ? -16.320 4.122 -45.788 1.00 37.76 275 ALA P N 1
ATOM 4282 C CA . ALA A 1 275 ? -15.152 4.807 -46.326 1.00 36.90 275 ALA P CA 1
ATOM 4283 C C . ALA A 1 275 ? -14.434 5.511 -45.185 1.00 37.96 275 ALA P C 1
ATOM 4284 O O . ALA A 1 275 ? -15.023 5.735 -44.120 1.00 39.99 275 ALA P O 1
ATOM 4291 N N . PRO A 1 276 ? -13.159 5.855 -45.367 1.00 35.42 276 PRO P N 1
ATOM 4292 C CA . PRO A 1 276 ? -12.412 6.511 -44.285 1.00 36.68 276 PRO P CA 1
ATOM 4293 C C . PRO A 1 276 ? -12.800 7.970 -44.112 1.00 36.54 276 PRO P C 1
ATOM 4294 O O . PRO A 1 276 ? -12.963 8.716 -45.081 1.00 37.11 276 PRO P O 1
ATOM 4305 N N . ALA A 1 277 ? -12.947 8.370 -42.850 1.00 39.57 277 ALA P N 1
ATOM 4306 C CA . ALA A 1 277 ? -13.225 9.755 -42.496 1.00 41.56 277 ALA P CA 1
ATOM 4307 C C . ALA A 1 277 ? -12.576 10.057 -41.153 1.00 38.43 277 ALA P C 1
ATOM 4308 O O . ALA A 1 277 ? -12.366 9.156 -40.335 1.00 37.01 277 ALA P O 1
ATOM 4315 N N . ILE A 1 278 ? -12.259 11.332 -40.936 1.00 33.95 278 ILE P N 1
ATOM 4316 C CA . ILE A 1 278 ? -11.641 11.780 -39.693 1.00 36.72 278 ILE P CA 1
ATOM 4317 C C . ILE A 1 278 ? -12.736 12.058 -38.673 1.00 37.07 278 ILE P C 1
ATOM 4318 O O . ILE A 1 278 ? -13.696 12.785 -38.959 1.00 37.25 278 ILE P O 1
ATOM 4334 N N . VAL A 1 279 ? -12.589 11.484 -37.482 1.00 32.48 279 VAL P N 1
ATOM 4335 C CA . VAL A 1 279 ? -13.541 11.637 -36.391 1.00 32.60 279 VAL P CA 1
ATOM 4336 C C . VAL A 1 279 ? -12.907 12.510 -35.319 1.00 37.31 279 VAL P C 1
ATOM 4337 O O . VAL A 1 279 ? -11.714 12.366 -35.009 1.00 35.05 279 VAL P O 1
ATOM 4350 N N . CYS A 1 280 ? -13.714 13.409 -34.756 1.00 34.60 280 CYS P N 1
ATOM 4351 C CA . CYS A 1 280 ? -13.259 14.391 -33.784 1.00 41.51 280 CYS P CA 1
ATOM 4352 C C . CYS A 1 280 ? -14.427 14.759 -32.871 1.00 37.69 280 CYS P C 1
ATOM 4353 O O . CYS A 1 280 ? -15.514 14.179 -32.954 1.00 38.98 280 CYS P O 1
ATOM 4361 N N . LYS A 1 281 ? -14.196 15.753 -32.011 1.00 38.21 281 LYS P N 1
ATOM 4362 C CA . LYS A 1 281 ? -15.187 16.154 -31.016 1.00 42.21 281 LYS P CA 1
ATOM 4363 C C . LYS A 1 281 ? -16.494 16.607 -31.656 1.00 46.03 281 LYS P C 1
ATOM 4364 O O . LYS A 1 281 ? -17.574 16.384 -31.099 1.00 41.79 281 LYS P O 1
ATOM 4383 N N . GLU A 1 282 ? -16.420 17.260 -32.815 1.00 46.63 282 GLU P N 1
ATOM 4384 C CA . GLU A 1 282 ? -17.601 17.810 -33.470 1.00 45.02 282 GLU P CA 1
ATOM 4385 C C . GLU A 1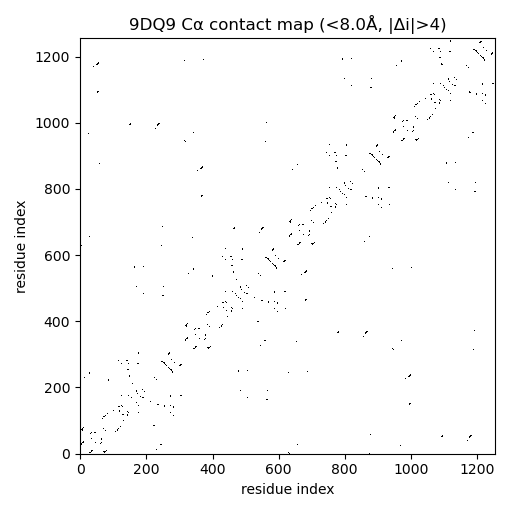 282 ? -18.308 16.805 -34.370 1.00 47.29 282 GLU P C 1
ATOM 4386 O O . GLU A 1 282 ? -19.343 17.142 -34.955 1.00 48.73 282 GLU P O 1
ATOM 4398 N N . GLY A 1 283 ? -17.784 15.589 -34.488 1.00 42.38 283 GLY P N 1
ATOM 4399 C CA . GLY A 1 283 ? -18.333 14.613 -35.406 1.00 46.39 283 GLY P CA 1
ATOM 4400 C C . GLY A 1 283 ? -17.338 14.229 -36.481 1.00 43.46 283 GLY P C 1
ATOM 4401 O O . GLY A 1 283 ? -16.219 13.808 -36.176 1.00 45.90 283 GLY P O 1
ATOM 4405 N N . VAL A 1 284 ? -17.728 14.381 -37.743 1.00 37.97 284 VAL P N 1
ATOM 4406 C CA . VAL A 1 284 ? -16.881 14.032 -38.877 1.00 40.45 284 VAL P CA 1
ATOM 4407 C C . VAL A 1 284 ? -16.171 15.294 -39.349 1.00 45.32 284 VAL P C 1
ATOM 4408 O O . VAL A 1 284 ? -16.819 16.274 -39.736 1.00 45.89 284 VAL P O 1
ATOM 4421 N N . LYS A 1 285 ? -14.837 15.269 -39.318 1.00 48.65 285 LYS P N 1
ATOM 4422 C CA . LYS A 1 285 ? -14.054 16.414 -39.767 1.00 46.87 285 LYS P CA 1
ATOM 4423 C C . LYS A 1 285 ? -13.902 16.415 -41.285 1.00 50.73 285 LYS P C 1
ATOM 4424 O O . LYS A 1 285 ? -14.130 17.440 -41.937 1.00 53.74 285 LYS P O 1
ATOM 4443 N N . GLU A 1 286 ? -13.520 15.276 -41.862 1.00 44.41 286 GLU P N 1
ATOM 4444 C CA . GLU A 1 286 ? -13.379 15.153 -43.303 1.00 44.67 286 GLU P CA 1
ATOM 4445 C C . GLU A 1 286 ? -13.764 13.745 -43.733 1.00 42.67 286 GLU P C 1
ATOM 4446 O O . GLU A 1 286 ? -13.590 12.783 -42.979 1.00 45.98 286 GLU P O 1
ATOM 4458 N N . VAL A 1 287 ? -14.280 13.634 -44.953 1.00 36.79 287 VAL P N 1
ATOM 4459 C CA . VAL A 1 287 ? -14.405 12.358 -45.649 1.00 41.86 287 VAL P CA 1
ATOM 4460 C C . VAL A 1 287 ? -13.308 12.319 -46.703 1.00 46.71 287 VAL P C 1
ATOM 4461 O O . VAL A 1 287 ? -13.303 13.130 -47.638 1.00 48.84 287 VAL P O 1
ATOM 4474 N N . LEU A 1 288 ? -12.379 11.381 -46.557 1.00 45.51 288 LEU P N 1
ATOM 4475 C CA . LEU A 1 288 ? -11.150 11.409 -47.330 1.00 40.60 288 LEU P CA 1
ATOM 4476 C C . LEU A 1 288 ? -11.375 10.882 -48.744 1.00 43.76 288 LEU P C 1
ATOM 4477 O O . LEU A 1 288 ? -12.435 10.353 -49.088 1.00 42.72 288 LEU P O 1
ATOM 4493 N N . ASN A 1 289 ? -10.344 11.042 -49.572 1.00 47.61 289 ASN P N 1
ATOM 4494 C CA . ASN A 1 289 ? -10.386 10.615 -50.966 1.00 43.02 289 ASN P CA 1
ATOM 4495 C C . ASN A 1 289 ? -8.997 10.135 -51.355 1.00 47.50 289 ASN P C 1
ATOM 4496 O O . ASN A 1 289 ? -8.025 10.885 -51.222 1.00 46.78 289 ASN P O 1
ATOM 4507 N N . PHE A 1 290 ? -8.903 8.893 -51.825 1.00 41.36 290 PHE P N 1
ATOM 4508 C CA . PHE A 1 290 ? -7.641 8.330 -52.278 1.00 41.88 290 PHE P CA 1
ATOM 4509 C C . PHE A 1 290 ? -7.903 7.416 -53.464 1.00 50.64 290 PHE P C 1
ATOM 4510 O O . PHE A 1 290 ? -8.982 6.830 -53.591 1.00 56.32 290 PHE P O 1
ATOM 4527 N N . LYS A 1 291 ? -6.905 7.305 -54.337 1.00 47.30 291 LYS P N 1
ATOM 4528 C CA . LYS A 1 291 ? -7.038 6.498 -55.541 1.00 52.05 291 LYS P CA 1
ATOM 4529 C C . LYS A 1 291 ? -6.931 5.020 -55.191 1.00 49.57 291 LYS P C 1
ATOM 4530 O O . LYS A 1 291 ? -6.019 4.608 -54.467 1.00 55.30 291 LYS P O 1
ATOM 4549 N N . ILE A 1 292 ? -7.866 4.226 -55.705 1.00 45.63 292 ILE P N 1
ATOM 4550 C CA . ILE A 1 292 ? -7.848 2.780 -55.541 1.00 49.45 292 ILE P CA 1
ATOM 4551 C C . ILE A 1 292 ? -7.731 2.146 -56.921 1.00 43.60 292 ILE P C 1
ATOM 4552 O O . ILE A 1 292 ? -7.992 2.779 -57.948 1.00 46.36 292 ILE P O 1
ATOM 4568 N N . SER A 1 293 ? -7.329 0.878 -56.934 1.00 45.80 293 SER P N 1
ATOM 4569 C CA . SER A 1 293 ? -7.149 0.142 -58.181 1.00 47.67 293 SER P CA 1
ATOM 4570 C C . SER A 1 293 ? -8.415 0.218 -59.025 1.00 45.37 293 SER P C 1
ATOM 4571 O O . SER A 1 293 ? -9.516 0.368 -58.480 1.00 44.16 293 SER P O 1
ATOM 4579 N N . PRO A 1 294 ? -8.305 0.129 -60.354 1.00 47.64 294 PRO P N 1
ATOM 4580 C CA . PRO A 1 294 ? -9.520 0.215 -61.185 1.00 49.35 294 PRO P CA 1
ATOM 4581 C C . PRO A 1 294 ? -10.540 -0.877 -60.902 1.00 47.75 294 PRO P C 1
ATOM 4582 O O . PRO A 1 294 ? -11.741 -0.587 -60.837 1.00 52.64 294 PRO P O 1
ATOM 4593 N N . LYS A 1 295 ? -10.105 -2.130 -60.744 1.00 42.28 295 LYS P N 1
ATOM 4594 C CA . LYS A 1 295 ? -11.045 -3.184 -60.367 1.00 51.60 295 LYS P CA 1
ATOM 4595 C C . LYS A 1 295 ? -11.736 -2.842 -59.050 1.00 46.34 295 LYS P C 1
ATOM 4596 O O . LYS A 1 295 ? -12.955 -3.016 -58.904 1.00 48.45 295 LYS P O 1
ATOM 4615 N N . GLU A 1 296 ? -10.968 -2.338 -58.080 1.00 46.66 296 GLU P N 1
ATOM 4616 C CA . GLU A 1 296 ? -11.548 -1.957 -56.798 1.00 44.03 296 GLU P CA 1
ATOM 4617 C C . GLU A 1 296 ? -12.512 -0.788 -56.952 1.00 44.55 296 GLU P C 1
ATOM 4618 O O . GLU A 1 296 ? -13.539 -0.733 -56.269 1.00 42.26 296 GLU P O 1
ATOM 4630 N N . LEU A 1 297 ? -12.199 0.160 -57.839 1.00 40.52 297 LEU P N 1
ATOM 4631 C CA . LEU A 1 297 ? -13.117 1.270 -58.072 1.00 43.95 297 LEU P CA 1
ATOM 4632 C C . LEU A 1 297 ? -14.423 0.777 -58.682 1.00 44.41 297 LEU P C 1
ATOM 4633 O O . LEU A 1 297 ? -15.504 1.266 -58.336 1.00 48.39 297 LEU P O 1
ATOM 4649 N N . ASP A 1 298 ? -14.342 -0.190 -59.599 1.00 45.43 298 ASP P N 1
ATOM 4650 C CA . ASP A 1 298 ? -15.555 -0.775 -60.160 1.00 46.92 298 ASP P CA 1
ATOM 4651 C C . ASP A 1 298 ? -16.383 -1.452 -59.073 1.00 47.27 298 ASP P C 1
ATOM 4652 O O . ASP A 1 298 ? -17.611 -1.303 -59.029 1.00 40.69 298 ASP P O 1
ATOM 4661 N N . LYS A 1 299 ? -15.726 -2.203 -58.186 1.00 47.06 299 LYS P N 1
ATOM 4662 C CA . LYS A 1 299 ? -16.440 -2.821 -57.070 1.00 46.98 299 LYS P CA 1
ATOM 4663 C C . LYS A 1 299 ? -17.121 -1.764 -56.202 1.00 47.98 299 LYS P C 1
ATOM 4664 O O . LYS A 1 299 ? -18.289 -1.909 -55.813 1.00 41.22 299 LYS P O 1
ATOM 4683 N N . PHE A 1 300 ? -16.391 -0.691 -55.885 1.00 42.87 300 PHE P N 1
ATOM 4684 C CA . PHE A 1 300 ? -16.935 0.379 -55.057 1.00 41.38 300 PHE P CA 1
ATOM 4685 C C . PHE A 1 300 ? -18.160 1.007 -55.704 1.00 45.66 300 PHE P C 1
ATOM 4686 O O . PHE A 1 300 ? -19.169 1.260 -55.033 1.00 46.01 300 PHE P O 1
ATOM 4703 N N . ASN A 1 301 ? -18.089 1.269 -57.010 1.00 48.33 301 ASN P N 1
ATOM 4704 C CA . ASN A 1 301 ? -19.210 1.903 -57.694 1.00 47.28 301 ASN P CA 1
ATOM 4705 C C . ASN A 1 301 ? -20.406 0.963 -57.778 1.00 47.50 301 ASN P C 1
ATOM 4706 O O . ASN A 1 301 ? -21.553 1.403 -57.660 1.00 50.66 301 ASN P O 1
ATOM 4717 N N . SER A 1 302 ? -20.163 -0.335 -57.971 1.00 45.99 302 SER P N 1
ATOM 4718 C CA . SER A 1 302 ? -21.258 -1.302 -57.935 1.00 46.94 302 SER P CA 1
ATOM 4719 C C . SER A 1 302 ? -21.964 -1.275 -56.582 1.00 49.08 302 SER P C 1
ATOM 4720 O O . SER A 1 302 ? -23.202 -1.224 -56.506 1.00 47.47 302 SER P O 1
ATOM 4728 N N . SER A 1 303 ? -21.185 -1.305 -55.498 1.00 47.75 303 SER P N 1
ATOM 4729 C CA . SER A 1 303 ? -21.768 -1.253 -54.159 1.00 51.25 303 SER P CA 1
ATOM 4730 C C . SER A 1 303 ? -22.585 0.020 -53.961 1.00 49.37 303 SER P C 1
ATOM 4731 O O . SER A 1 303 ? -23.733 -0.019 -53.485 1.00 49.54 303 SER P O 1
ATOM 4739 N N . ALA A 1 304 ? -21.997 1.167 -54.311 1.00 50.82 304 ALA P N 1
ATOM 4740 C CA . ALA A 1 304 ? -22.688 2.438 -54.138 1.00 47.23 304 ALA P CA 1
ATOM 4741 C C . ALA A 1 304 ? -23.954 2.504 -54.979 1.00 49.35 304 ALA P C 1
ATOM 4742 O O . ALA A 1 304 ? -24.947 3.107 -54.557 1.00 46.74 304 ALA P O 1
ATOM 4749 N N . ASN A 1 305 ? -23.944 1.891 -56.164 1.00 50.47 305 ASN P N 1
ATOM 4750 C CA . ASN A 1 305 ? -25.137 1.892 -57.001 1.00 54.18 305 ASN P CA 1
ATOM 4751 C C . ASN A 1 305 ? -26.241 1.050 -56.378 1.00 55.35 305 ASN P C 1
ATOM 4752 O O . ASN A 1 305 ? -27.414 1.432 -56.417 1.00 58.28 305 ASN P O 1
ATOM 4763 N N . GLN A 1 306 ? -25.887 -0.098 -55.796 1.00 52.90 306 GLN P N 1
ATOM 4764 C CA . GLN A 1 306 ? -26.882 -0.879 -55.062 1.00 51.13 306 GLN P CA 1
ATOM 4765 C C . GLN A 1 306 ? -27.517 -0.043 -53.952 1.00 56.50 306 GLN P C 1
ATOM 4766 O O . GLN A 1 306 ? -28.754 0.028 -53.824 1.00 68.30 306 GLN P O 1
ATOM 4780 N N . LEU A 1 307 ? -26.678 0.602 -53.138 1.00 53.54 307 LEU P N 1
ATOM 4781 C CA . LEU A 1 307 ? -27.202 1.441 -52.062 1.00 54.75 307 LEU P CA 1
ATOM 4782 C C . LEU A 1 307 ? -28.132 2.519 -52.611 1.00 52.72 307 LEU P C 1
ATOM 4783 O O . LEU A 1 307 ? -29.275 2.658 -52.164 1.00 57.24 307 LEU P O 1
ATOM 4799 N N . LYS A 1 308 ? -27.655 3.293 -53.589 1.00 52.74 308 LYS P N 1
ATOM 4800 C CA . LYS A 1 308 ? -28.462 4.376 -54.136 1.00 55.53 308 LYS P CA 1
ATOM 4801 C C . LYS A 1 308 ? -29.752 3.859 -54.754 1.00 62.88 308 LYS P C 1
ATOM 4802 O O . LYS A 1 308 ? -30.753 4.577 -54.780 1.00 64.56 308 LYS P O 1
ATOM 4821 N N . SER A 1 309 ? -29.748 2.631 -55.273 1.00 58.94 309 SER P N 1
ATOM 4822 C CA . SER A 1 309 ? -30.986 2.044 -55.768 1.00 60.52 309 SER P CA 1
ATOM 4823 C C . SER A 1 309 ? -31.978 1.863 -54.630 1.00 65.48 309 SER P C 1
ATOM 4824 O O . SER A 1 309 ? -33.159 2.210 -54.754 1.00 67.78 309 SER P O 1
ATOM 4832 N N . TYR A 1 310 ? -31.512 1.316 -53.505 1.00 67.51 310 TYR P N 1
ATOM 4833 C CA . TYR A 1 310 ? -32.423 1.144 -52.376 1.00 63.53 310 TYR P CA 1
ATOM 4834 C C . TYR A 1 310 ? -32.921 2.489 -51.852 1.00 61.79 310 TYR P C 1
ATOM 4835 O O . TYR A 1 310 ? -34.065 2.594 -51.394 1.00 62.88 310 TYR P O 1
ATOM 4853 N N . ILE A 1 311 ? -32.081 3.524 -51.919 1.00 66.22 311 ILE P N 1
ATOM 4854 C CA . ILE A 1 311 ? -32.449 4.830 -51.370 1.00 65.12 311 ILE P CA 1
ATOM 4855 C C . ILE A 1 311 ? -33.399 5.570 -52.309 1.00 71.58 311 ILE P C 1
ATOM 4856 O O . ILE A 1 311 ? -34.321 6.255 -51.858 1.00 75.62 311 ILE P O 1
ATOM 4872 N N . ASP A 1 312 ? -33.178 5.470 -53.622 1.00 72.79 312 ASP P N 1
ATOM 4873 C CA . ASP A 1 312 ? -34.039 6.165 -54.575 1.00 72.73 312 ASP P CA 1
ATOM 4874 C C . ASP A 1 312 ? -35.468 5.652 -54.506 1.00 74.79 312 ASP P C 1
ATOM 4875 O O . ASP A 1 312 ? -36.405 6.368 -54.875 1.00 76.16 312 ASP P O 1
ATOM 4884 N N . LYS A 1 313 ? -35.654 4.410 -54.071 1.00 74.15 313 LYS P N 1
ATOM 4885 C CA . LYS A 1 313 ? -36.979 3.904 -53.728 1.00 75.86 313 LYS P CA 1
ATOM 4886 C C . LYS A 1 313 ? -37.443 4.715 -52.524 1.00 81.57 313 LYS P C 1
ATOM 4887 O O . LYS A 1 313 ? -37.107 4.396 -51.401 1.00 76.38 313 LYS P O 1
ATOM 4906 N N . MET A 1 314 ? -38.148 5.814 -52.741 1.00 87.25 314 MET P N 1
ATOM 4907 C CA . MET A 1 314 ? -38.602 6.668 -51.635 1.00 84.07 314 MET P CA 1
ATOM 4908 C C . MET A 1 314 ? -39.544 7.741 -52.187 1.00 81.82 314 MET P C 1
ATOM 4909 O O . MET A 1 314 ? -39.199 8.470 -53.125 1.00 75.54 314 MET P O 1
ATOM 4923 N N . MET B 1 1 ? 2.596 -23.848 -13.919 1.00 56.97 1 MET A N 1
ATOM 4924 C CA . MET B 1 1 ? 2.761 -22.867 -12.808 1.00 55.57 1 MET A CA 1
ATOM 4925 C C . MET B 1 1 ? 3.094 -21.479 -13.348 1.00 63.73 1 MET A C 1
ATOM 4926 O O . MET B 1 1 ? 3.764 -21.341 -14.373 1.00 60.46 1 MET A O 1
ATOM 4942 N N . LEU B 1 2 ? 2.619 -20.453 -12.647 1.00 55.06 2 LEU A N 1
ATOM 4943 C CA . LEU B 1 2 ? 2.832 -19.076 -13.058 1.00 54.84 2 LEU A CA 1
ATOM 4944 C C . LEU B 1 2 ? 4.212 -18.593 -12.615 1.00 53.72 2 LEU A C 1
ATOM 4945 O O . LEU B 1 2 ? 4.856 -19.181 -11.743 1.00 58.07 2 LEU A O 1
ATOM 4961 N N . LYS B 1 3 ? 4.659 -17.498 -13.227 1.00 52.41 3 LYS A N 1
ATOM 4962 C CA . LYS B 1 3 ? 6.028 -17.024 -13.082 1.00 56.14 3 LYS A CA 1
ATOM 4963 C C . LYS B 1 3 ? 6.045 -15.565 -12.649 1.00 53.61 3 LYS A C 1
ATOM 4964 O O . LYS B 1 3 ? 5.085 -14.819 -12.854 1.00 53.83 3 LYS A O 1
ATOM 4983 N N . SER B 1 4 ? 7.160 -15.175 -12.027 1.00 54.89 4 SER A N 1
ATOM 4984 C CA . SER B 1 4 ? 7.433 -13.789 -11.662 1.00 52.41 4 SER A CA 1
ATOM 4985 C C . SER B 1 4 ? 8.412 -13.210 -12.681 1.00 54.24 4 SER A C 1
ATOM 4986 O O . SER B 1 4 ? 9.591 -13.579 -12.699 1.00 49.74 4 SER A O 1
ATOM 4994 N N . ASN B 1 5 ? 7.918 -12.305 -13.525 1.00 47.32 5 ASN A N 1
ATOM 4995 C CA . ASN B 1 5 ? 8.732 -11.700 -14.573 1.00 49.04 5 ASN A CA 1
ATOM 4996 C C . ASN B 1 5 ? 9.651 -10.638 -13.981 1.00 50.57 5 ASN A C 1
ATOM 4997 O O . ASN B 1 5 ? 9.198 -9.754 -13.246 1.00 39.57 5 ASN A O 1
ATOM 5008 N N . LYS B 1 6 ? 10.940 -10.717 -14.313 1.00 46.10 6 LYS A N 1
ATOM 5009 C CA . LYS B 1 6 ? 11.958 -9.870 -13.707 1.00 41.89 6 LYS A CA 1
ATOM 5010 C C . LYS B 1 6 ? 12.709 -9.074 -14.768 1.00 41.04 6 LYS A C 1
ATOM 5011 O O . LYS B 1 6 ? 13.192 -9.634 -15.765 1.00 40.05 6 LYS A O 1
ATOM 5030 N N . VAL B 1 7 ? 12.803 -7.766 -14.538 1.00 39.12 7 VAL A N 1
ATOM 5031 C CA . VAL B 1 7 ? 13.547 -6.843 -15.383 1.00 41.31 7 VAL A CA 1
ATOM 5032 C C . VAL B 1 7 ? 14.599 -6.162 -14.520 1.00 40.63 7 VAL A C 1
ATOM 5033 O O . VAL B 1 7 ? 14.282 -5.640 -13.445 1.00 44.61 7 VAL A O 1
ATOM 5046 N N . VAL B 1 8 ? 15.844 -6.168 -14.989 1.00 38.14 8 VAL A N 1
ATOM 5047 C CA . VAL B 1 8 ? 16.950 -5.501 -14.312 1.00 43.09 8 VAL A CA 1
ATOM 5048 C C . VAL B 1 8 ? 17.339 -4.280 -15.134 1.00 43.95 8 VAL A C 1
ATOM 5049 O O . VAL B 1 8 ? 17.716 -4.408 -16.306 1.00 40.13 8 VAL A O 1
ATOM 5062 N N . LEU B 1 9 ? 17.265 -3.104 -14.520 1.00 43.77 9 LEU A N 1
ATOM 5063 C CA . LEU B 1 9 ? 17.695 -1.861 -15.144 1.00 39.21 9 LEU A CA 1
ATOM 5064 C C . LEU B 1 9 ? 19.118 -1.547 -14.702 1.00 41.11 9 LEU A C 1
ATOM 5065 O O . LEU B 1 9 ? 19.408 -1.520 -13.501 1.00 46.20 9 LEU A O 1
ATOM 5081 N N . ILE B 1 10 ? 20.000 -1.318 -15.670 1.00 43.26 10 ILE A N 1
ATOM 5082 C CA . ILE B 1 10 ? 21.398 -0.992 -15.419 1.00 47.90 10 ILE A CA 1
ATOM 5083 C C . ILE B 1 10 ? 21.625 0.410 -15.965 1.00 41.23 10 ILE A C 1
ATOM 5084 O O . ILE B 1 10 ? 21.704 0.602 -17.186 1.00 40.82 10 ILE A O 1
ATOM 5100 N N . GLY B 1 11 ? 21.718 1.384 -15.067 1.00 41.64 11 GLY A N 1
ATOM 5101 C CA . GLY B 1 11 ? 21.771 2.776 -15.459 1.00 42.41 11 GLY A CA 1
ATOM 5102 C C . GLY B 1 11 ? 20.553 3.528 -14.965 1.00 45.86 11 GLY A C 1
ATOM 5103 O O . GLY B 1 11 ? 19.529 3.588 -15.652 1.00 41.72 11 GLY A O 1
ATOM 5107 N N . ALA B 1 12 ? 20.649 4.096 -13.764 1.00 42.85 12 ALA A N 1
ATOM 5108 C CA . ALA B 1 12 ? 19.539 4.803 -13.130 1.00 40.05 12 ALA A CA 1
ATOM 5109 C C . ALA B 1 12 ? 19.601 6.302 -13.386 1.00 44.87 12 ALA A C 1
ATOM 5110 O O . ALA B 1 12 ? 19.271 7.105 -12.509 1.00 54.97 12 ALA A O 1
ATOM 5117 N N . GLY B 1 13 ? 20.022 6.706 -14.580 1.00 43.68 13 GLY A N 1
ATOM 5118 C CA . GLY B 1 13 ? 20.052 8.106 -14.953 1.00 38.12 13 GLY A CA 1
ATOM 5119 C C . GLY B 1 13 ? 18.680 8.621 -15.329 1.00 42.47 13 GLY A C 1
ATOM 5120 O O . GLY B 1 13 ? 17.651 8.154 -14.826 1.00 44.51 13 GLY A O 1
ATOM 5124 N N . GLY B 1 14 ? 18.660 9.601 -16.234 1.00 41.69 14 GLY A N 1
ATOM 5125 C CA . GLY B 1 14 ? 17.389 10.149 -16.677 1.00 42.01 14 GLY A CA 1
ATOM 5126 C C . GLY B 1 14 ? 16.583 9.155 -17.491 1.00 38.14 14 GLY A C 1
ATOM 5127 O O . GLY B 1 14 ? 15.391 8.949 -17.241 1.00 37.47 14 GLY A O 1
ATOM 5131 N N . VAL B 1 15 ? 17.227 8.517 -18.469 1.00 40.39 15 VAL A N 1
ATOM 5132 C CA . VAL B 1 15 ? 16.522 7.582 -19.343 1.00 38.98 15 VAL A CA 1
ATOM 5133 C C . VAL B 1 15 ? 16.011 6.389 -18.544 1.00 37.89 15 VAL A C 1
ATOM 5134 O O . VAL B 1 15 ? 14.839 6.002 -18.647 1.00 38.41 15 VAL A O 1
ATOM 5147 N N . GLY B 1 16 ? 16.889 5.776 -17.748 1.00 35.63 16 GLY A N 1
ATOM 5148 C CA . GLY B 1 16 ? 16.484 4.613 -16.978 1.00 32.30 16 GLY A CA 1
ATOM 5149 C C . GLY B 1 16 ? 15.360 4.917 -16.009 1.00 35.03 16 GLY A C 1
ATOM 5150 O O . GLY B 1 16 ? 14.410 4.139 -15.879 1.00 38.08 16 GLY A O 1
ATOM 5154 N N . SER B 1 17 ? 15.446 6.056 -15.320 1.00 43.65 17 SER A N 1
ATOM 5155 C CA . SER B 1 17 ? 14.413 6.408 -14.352 1.00 38.34 17 SER A CA 1
ATOM 5156 C C . SER B 1 17 ? 13.094 6.726 -15.043 1.00 37.88 17 SER A C 1
ATOM 5157 O O . SER B 1 17 ? 12.024 6.350 -14.549 1.00 36.69 17 SER A O 1
ATOM 5165 N N . SER B 1 18 ? 13.144 7.425 -16.181 1.00 36.58 18 SER A N 1
ATOM 5166 C CA . SER B 1 18 ? 11.921 7.665 -16.941 1.00 35.12 18 SER A CA 1
ATOM 5167 C C . SER B 1 18 ? 11.277 6.349 -17.357 1.00 31.92 18 SER A C 1
ATOM 5168 O O . SER B 1 18 ? 10.055 6.182 -17.246 1.00 30.70 18 SER A O 1
ATOM 5176 N N . PHE B 1 19 ? 12.086 5.402 -17.838 1.00 34.73 19 PHE A N 1
ATOM 5177 C CA . PHE B 1 19 ? 11.554 4.101 -18.232 1.00 35.81 19 PHE A CA 1
ATOM 5178 C C . PHE B 1 19 ? 10.914 3.392 -17.044 1.00 36.00 19 PHE A C 1
ATOM 5179 O O . PHE B 1 19 ? 9.813 2.841 -17.156 1.00 34.86 19 PHE A O 1
ATOM 5196 N N . ALA B 1 20 ? 11.590 3.399 -15.893 1.00 37.55 20 ALA A N 1
ATOM 5197 C CA . ALA B 1 20 ? 11.059 2.714 -14.717 1.00 36.46 20 ALA A CA 1
ATOM 5198 C C . ALA B 1 20 ? 9.737 3.330 -14.268 1.00 35.72 20 ALA A C 1
ATOM 5199 O O . ALA B 1 20 ? 8.775 2.616 -13.960 1.00 43.28 20 ALA A O 1
ATOM 5206 N N . TYR B 1 21 ? 9.682 4.661 -14.208 1.00 32.05 21 TYR A N 1
ATOM 5207 C CA . TYR B 1 21 ? 8.451 5.367 -13.855 1.00 33.65 21 TYR A CA 1
ATOM 5208 C C . TYR B 1 21 ? 7.317 4.995 -14.804 1.00 34.37 21 TYR A C 1
ATOM 5209 O O . TYR B 1 21 ? 6.249 4.525 -14.376 1.00 37.51 21 TYR A O 1
ATOM 5227 N N . ALA B 1 22 ? 7.537 5.192 -16.107 1.00 33.35 22 ALA A N 1
ATOM 5228 C CA . ALA B 1 22 ? 6.517 4.855 -17.094 1.00 35.29 22 ALA A CA 1
ATOM 5229 C C . ALA B 1 22 ? 6.054 3.412 -16.946 1.00 36.95 22 ALA A C 1
ATOM 5230 O O . ALA B 1 22 ? 4.858 3.120 -17.057 1.00 35.89 22 ALA A O 1
ATOM 5237 N N . LEU B 1 23 ? 6.989 2.493 -16.691 1.00 34.60 23 LEU A N 1
ATOM 5238 C CA . LEU B 1 23 ? 6.623 1.088 -16.568 1.00 38.12 23 LEU A CA 1
ATOM 5239 C C . LEU B 1 23 ? 5.761 0.851 -15.337 1.00 37.33 23 LEU A C 1
ATOM 5240 O O . LEU B 1 23 ? 4.777 0.105 -15.397 1.00 38.29 23 LEU A O 1
ATOM 5256 N N . THR B 1 24 ? 6.115 1.471 -14.210 1.00 37.60 24 THR A N 1
ATOM 5257 C CA . THR B 1 24 ? 5.288 1.329 -13.017 1.00 36.20 24 THR A CA 1
ATOM 5258 C C . THR B 1 24 ? 3.888 1.874 -13.258 1.00 39.34 24 THR A C 1
ATOM 5259 O O . THR B 1 24 ? 2.923 1.400 -12.646 1.00 36.25 24 THR A O 1
ATOM 5270 N N . ILE B 1 25 ? 3.754 2.867 -14.140 1.00 40.03 25 ILE A N 1
ATOM 5271 C CA . ILE B 1 25 ? 2.427 3.400 -14.436 1.00 38.96 25 ILE A CA 1
ATOM 5272 C C . ILE B 1 25 ? 1.679 2.490 -15.406 1.00 39.82 25 ILE A C 1
ATOM 5273 O O . ILE B 1 25 ? 0.529 2.108 -15.161 1.00 37.31 25 ILE A O 1
ATOM 5289 N N . ASP B 1 26 ? 2.311 2.139 -16.523 1.00 36.76 26 ASP A N 1
ATOM 5290 C CA . ASP B 1 26 ? 1.701 1.317 -17.570 1.00 35.33 26 ASP A CA 1
ATOM 5291 C C . ASP B 1 26 ? 2.461 -0.007 -17.600 1.00 37.70 26 ASP A C 1
ATOM 5292 O O . ASP B 1 26 ? 3.432 -0.168 -18.341 1.00 42.69 26 ASP A O 1
ATOM 5301 N N . ASN B 1 27 ? 2.001 -0.957 -16.795 1.00 31.65 27 ASN A N 1
ATOM 5302 C CA . ASN B 1 27 ? 2.740 -2.180 -16.505 1.00 42.65 27 ASN A CA 1
ATOM 5303 C C . ASN B 1 27 ? 2.014 -3.368 -17.124 1.00 42.76 27 ASN A C 1
ATOM 5304 O O . ASN B 1 27 ? 1.001 -3.832 -16.595 1.00 47.01 27 ASN A O 1
ATOM 5315 N N . SER B 1 28 ? 2.544 -3.871 -18.240 1.00 39.64 28 SER A N 1
ATOM 5316 C CA . SER B 1 28 ? 2.090 -5.146 -18.784 1.00 47.13 28 SER A CA 1
ATOM 5317 C C . SER B 1 28 ? 2.755 -6.280 -18.009 1.00 54.18 28 SER A C 1
ATOM 5318 O O . SER B 1 28 ? 3.340 -7.196 -18.598 1.00 55.69 28 SER A O 1
ATOM 5326 N N . LEU B 1 29 ? 2.675 -6.200 -16.681 1.00 60.68 29 LEU A N 1
ATOM 5327 C CA . LEU B 1 29 ? 3.137 -7.228 -15.757 1.00 45.15 29 LEU A CA 1
ATOM 5328 C C . LEU B 1 29 ? 4.647 -7.433 -15.793 1.00 43.00 29 LEU A C 1
ATOM 5329 O O . LEU B 1 29 ? 5.150 -8.410 -16.359 1.00 48.64 29 LEU A O 1
ATOM 5345 N N . VAL B 1 30 ? 5.366 -6.495 -15.188 1.00 41.52 30 VAL A N 1
ATOM 5346 C CA . VAL B 1 30 ? 6.668 -6.750 -14.591 1.00 36.83 30 VAL A CA 1
ATOM 5347 C C . VAL B 1 30 ? 6.412 -6.906 -13.097 1.00 39.80 30 VAL A C 1
ATOM 5348 O O . VAL B 1 30 ? 6.068 -5.934 -12.416 1.00 38.34 30 VAL A O 1
ATOM 5361 N N . HIS B 1 31 ? 6.549 -8.128 -12.582 1.00 39.26 31 HIS A N 1
ATOM 5362 C CA . HIS B 1 31 ? 6.330 -8.334 -11.156 1.00 37.26 31 HIS A CA 1
ATOM 5363 C C . HIS B 1 31 ? 7.473 -7.763 -10.328 1.00 40.59 31 HIS A C 1
ATOM 5364 O O . HIS B 1 31 ? 7.271 -7.387 -9.167 1.00 34.57 31 HIS A O 1
ATOM 5378 N N . GLU B 1 32 ? 8.670 -7.680 -10.904 1.00 40.67 32 GLU A N 1
ATOM 5379 C CA . GLU B 1 32 ? 9.865 -7.306 -10.160 1.00 43.03 32 GLU A CA 1
ATOM 5380 C C . GLU B 1 32 ? 10.777 -6.469 -11.041 1.00 39.87 32 GLU A C 1
ATOM 5381 O O . GLU B 1 32 ? 11.096 -6.866 -12.165 1.00 37.34 32 GLU A O 1
ATOM 5393 N N . LEU B 1 33 ? 11.195 -5.315 -10.523 1.00 42.25 33 LEU A N 1
ATOM 5394 C CA . LEU B 1 33 ? 12.093 -4.406 -11.225 1.00 43.59 33 LEU A CA 1
ATOM 5395 C C . LEU B 1 33 ? 13.275 -4.106 -10.317 1.00 43.59 33 LEU A C 1
ATOM 5396 O O . LEU B 1 33 ? 13.093 -3.590 -9.209 1.00 41.61 33 LEU A O 1
ATOM 5412 N N . VAL B 1 34 ? 14.479 -4.433 -10.779 1.00 44.31 34 VAL A N 1
ATOM 5413 C CA . VAL B 1 34 ? 15.707 -4.202 -10.029 1.00 41.55 34 VAL A CA 1
ATOM 5414 C C . VAL B 1 34 ? 16.486 -3.086 -10.709 1.00 42.49 34 VAL A C 1
ATOM 5415 O O . VAL B 1 34 ? 16.589 -3.048 -11.941 1.00 47.44 34 VAL A O 1
ATOM 5428 N N . ILE B 1 35 ? 17.038 -2.182 -9.905 1.00 36.56 35 ILE A N 1
ATOM 5429 C CA . ILE B 1 35 ? 17.727 -0.996 -10.399 1.00 41.80 35 ILE A CA 1
ATOM 5430 C C . ILE B 1 35 ? 19.172 -1.054 -9.927 1.00 48.22 35 ILE A C 1
ATOM 5431 O O . ILE B 1 35 ? 19.437 -1.155 -8.723 1.00 47.56 35 ILE A O 1
ATOM 5447 N N . ILE B 1 36 ? 20.102 -0.994 -10.878 1.00 47.66 36 ILE A N 1
ATOM 5448 C CA . ILE B 1 36 ? 21.530 -1.077 -10.617 1.00 46.33 36 ILE A CA 1
ATOM 5449 C C . ILE B 1 36 ? 22.183 0.200 -11.118 1.00 44.13 36 ILE A C 1
ATOM 5450 O O . ILE B 1 36 ? 21.882 0.667 -12.221 1.00 43.64 36 ILE A O 1
ATOM 5466 N N . ASP B 1 37 ? 23.081 0.763 -10.312 1.00 50.20 37 ASP A N 1
ATOM 5467 C CA . ASP B 1 37 ? 23.872 1.903 -10.752 1.00 53.38 37 ASP A CA 1
ATOM 5468 C C . ASP B 1 37 ? 25.190 1.932 -9.996 1.00 53.82 37 ASP A C 1
ATOM 5469 O O . ASP B 1 37 ? 25.236 1.644 -8.797 1.00 55.19 37 ASP A O 1
ATOM 5478 N N . VAL B 1 38 ? 26.262 2.282 -10.713 1.00 52.69 38 VAL A N 1
ATOM 5479 C CA . VAL B 1 38 ? 27.566 2.439 -10.076 1.00 54.77 38 VAL A CA 1
ATOM 5480 C C . VAL B 1 38 ? 27.500 3.517 -9.005 1.00 55.30 38 VAL A C 1
ATOM 5481 O O . VAL B 1 38 ? 28.177 3.419 -7.971 1.00 56.80 38 VAL A O 1
ATOM 5494 N N . ASN B 1 39 ? 26.696 4.554 -9.224 1.00 56.00 39 ASN A N 1
ATOM 5495 C CA . ASN B 1 39 ? 26.348 5.520 -8.182 1.00 54.06 39 ASN A CA 1
ATOM 5496 C C . ASN B 1 39 ? 25.177 4.922 -7.412 1.00 57.77 39 ASN A C 1
ATOM 5497 O O . ASN B 1 39 ? 24.011 5.094 -7.772 1.00 55.82 39 ASN A O 1
ATOM 5508 N N . GLU B 1 40 ? 25.496 4.205 -6.332 1.00 60.39 40 GLU A N 1
ATOM 5509 C CA . GLU B 1 40 ? 24.483 3.410 -5.647 1.00 59.36 40 GLU A CA 1
ATOM 5510 C C . GLU B 1 40 ? 23.497 4.281 -4.880 1.00 58.12 40 GLU A C 1
ATOM 5511 O O . GLU B 1 40 ? 22.338 3.887 -4.699 1.00 61.12 40 GLU A O 1
ATOM 5523 N N . ASN B 1 41 ? 23.927 5.460 -4.426 1.00 49.09 41 ASN A N 1
ATOM 5524 C CA . ASN B 1 41 ? 22.998 6.374 -3.771 1.00 45.36 41 ASN A CA 1
ATOM 5525 C C . ASN B 1 41 ? 21.885 6.791 -4.723 1.00 52.01 41 ASN A C 1
ATOM 5526 O O . ASN B 1 41 ? 20.716 6.888 -4.327 1.00 52.96 41 ASN A O 1
ATOM 5537 N N . LYS B 1 42 ? 22.230 7.039 -5.988 1.00 50.79 42 LYS A N 1
ATOM 5538 C CA . LYS B 1 42 ? 21.225 7.404 -6.981 1.00 48.72 42 LYS A CA 1
ATOM 5539 C C . LYS B 1 42 ? 20.203 6.287 -7.159 1.00 45.05 42 LYS A C 1
ATOM 5540 O O . LYS B 1 42 ? 18.992 6.535 -7.200 1.00 47.13 42 LYS A O 1
ATOM 5559 N N . ALA B 1 43 ? 20.676 5.042 -7.268 1.00 47.37 43 ALA A N 1
ATOM 5560 C CA . ALA B 1 43 ? 19.761 3.916 -7.427 1.00 46.46 43 ALA A CA 1
ATOM 5561 C C . ALA B 1 43 ? 18.863 3.761 -6.205 1.00 46.86 43 ALA A C 1
ATOM 5562 O O . ALA B 1 43 ? 17.656 3.527 -6.338 1.00 45.89 43 ALA A O 1
ATOM 5569 N N . LYS B 1 44 ? 19.438 3.877 -5.006 1.00 52.37 44 LYS A N 1
ATOM 5570 C CA . LYS B 1 44 ? 18.635 3.818 -3.787 1.00 52.64 44 LYS A CA 1
ATOM 5571 C C . LYS B 1 44 ? 17.538 4.876 -3.805 1.00 48.91 44 LYS A C 1
ATOM 5572 O O . LYS B 1 44 ? 16.365 4.585 -3.529 1.00 45.96 44 LYS A O 1
ATOM 5591 N N . GLY B 1 45 ? 17.908 6.119 -4.119 1.00 50.59 45 GLY A N 1
ATOM 5592 C CA . GLY B 1 45 ? 16.928 7.191 -4.126 1.00 47.99 45 GLY A CA 1
ATOM 5593 C C . GLY B 1 45 ? 15.825 6.966 -5.141 1.00 48.89 45 GLY A C 1
ATOM 5594 O O . GLY B 1 45 ? 14.649 7.215 -4.860 1.00 49.74 45 GLY A O 1
ATOM 5598 N N . GLU B 1 46 ? 16.189 6.505 -6.340 1.00 42.31 46 GLU A N 1
ATOM 5599 C CA . GLU B 1 46 ? 15.175 6.242 -7.356 1.00 44.19 46 GLU A CA 1
ATOM 5600 C C . GLU B 1 46 ? 14.240 5.125 -6.911 1.00 46.23 46 GLU A C 1
ATOM 5601 O O . GLU B 1 46 ? 13.020 5.214 -7.097 1.00 45.39 46 GLU A O 1
ATOM 5613 N N . VAL B 1 47 ? 14.794 4.061 -6.324 1.00 43.14 47 VAL A N 1
ATOM 5614 C CA . VAL B 1 47 ? 13.964 2.970 -5.819 1.00 47.48 47 VAL A CA 1
ATOM 5615 C C . VAL B 1 47 ? 12.961 3.500 -4.801 1.00 46.23 47 VAL A C 1
ATOM 5616 O O . VAL B 1 47 ? 11.767 3.167 -4.839 1.00 39.87 47 VAL A O 1
ATOM 5629 N N . MET B 1 48 ? 13.432 4.342 -3.879 1.00 43.86 48 MET A N 1
ATOM 5630 C CA . MET B 1 48 ? 12.547 4.872 -2.845 1.00 45.51 48 MET A CA 1
ATOM 5631 C C . MET B 1 48 ? 11.448 5.737 -3.453 1.00 41.79 48 MET A C 1
ATOM 5632 O O . MET B 1 48 ? 10.265 5.598 -3.108 1.00 40.16 48 MET A O 1
ATOM 5646 N N . ASP B 1 49 ? 11.825 6.654 -4.348 1.00 39.28 49 ASP A N 1
ATOM 5647 C CA . ASP B 1 49 ? 10.834 7.535 -4.958 1.00 42.76 49 ASP A CA 1
ATOM 5648 C C . ASP B 1 49 ? 9.811 6.746 -5.763 1.00 42.64 49 ASP A C 1
ATOM 5649 O O . ASP B 1 49 ? 8.635 7.123 -5.812 1.00 40.38 49 ASP A O 1
ATOM 5658 N N . LEU B 1 50 ? 10.234 5.650 -6.397 1.00 38.92 50 LEU A N 1
ATOM 5659 C CA . LEU B 1 50 ? 9.295 4.844 -7.168 1.00 38.38 50 LEU A CA 1
ATOM 5660 C C . LEU B 1 50 ? 8.343 4.085 -6.254 1.00 41.83 50 LEU A C 1
ATOM 5661 O O . LEU B 1 50 ? 7.146 3.979 -6.546 1.00 40.31 50 LEU A O 1
ATOM 5677 N N . ASN B 1 51 ? 8.852 3.548 -5.141 1.00 38.16 51 ASN A N 1
ATOM 5678 C CA . ASN B 1 51 ? 7.986 2.782 -4.251 1.00 41.83 51 ASN A CA 1
ATOM 5679 C C . ASN B 1 51 ? 7.013 3.678 -3.494 1.00 40.07 51 ASN A C 1
ATOM 5680 O O . ASN B 1 51 ? 5.918 3.233 -3.132 1.00 43.49 51 ASN A O 1
ATOM 5691 N N . HIS B 1 52 ? 7.386 4.934 -3.241 1.00 41.05 52 HIS A N 1
ATOM 5692 C CA . HIS B 1 52 ? 6.530 5.795 -2.430 1.00 37.96 52 HIS A CA 1
ATOM 5693 C C . HIS B 1 52 ? 5.194 6.106 -3.094 1.00 42.59 52 HIS A C 1
ATOM 5694 O O . HIS B 1 52 ? 4.274 6.569 -2.411 1.00 42.74 52 HIS A O 1
ATOM 5708 N N . GLY B 1 53 ? 5.057 5.857 -4.394 1.00 44.99 53 GLY A N 1
ATOM 5709 C CA . GLY B 1 53 ? 3.828 6.121 -5.112 1.00 40.14 53 GLY A CA 1
ATOM 5710 C C . GLY B 1 53 ? 2.970 4.910 -5.408 1.00 39.66 53 GLY A C 1
ATOM 5711 O O . GLY B 1 53 ? 2.059 5.008 -6.239 1.00 41.64 53 GLY A O 1
ATOM 5715 N N . GLN B 1 54 ? 3.219 3.774 -4.750 1.00 38.20 54 GLN A N 1
ATOM 5716 C CA . GLN B 1 54 ? 2.474 2.557 -5.059 1.00 42.38 54 GLN A CA 1
ATOM 5717 C C . GLN B 1 54 ? 0.970 2.752 -4.907 1.00 41.56 54 GLN A C 1
ATOM 5718 O O . GLN B 1 54 ? 0.188 2.119 -5.625 1.00 42.98 54 GLN A O 1
ATOM 5732 N N . MET B 1 55 ? 0.548 3.616 -3.983 1.00 38.77 55 MET A N 1
ATOM 5733 C CA . MET B 1 55 ? -0.878 3.789 -3.725 1.00 39.67 55 MET A CA 1
ATOM 5734 C C . MET B 1 55 ? -1.620 4.296 -4.954 1.00 45.47 55 MET A C 1
ATOM 5735 O O . MET B 1 55 ? -2.811 4.006 -5.121 1.00 43.81 55 MET A O 1
ATOM 5749 N N . PHE B 1 56 ? -0.944 5.044 -5.823 1.00 40.04 56 PHE A N 1
ATOM 5750 C CA . PHE B 1 56 ? -1.575 5.652 -6.986 1.00 44.80 56 PHE A CA 1
ATOM 5751 C C . PHE B 1 56 ? -1.466 4.796 -8.242 1.00 40.82 56 PHE A C 1
ATOM 5752 O O . PHE B 1 56 ? -1.881 5.243 -9.316 1.00 34.14 56 PHE A O 1
ATOM 5769 N N . LEU B 1 57 ? -0.928 3.586 -8.135 1.00 39.43 57 LEU A N 1
ATOM 5770 C CA . LEU B 1 57 ? -0.730 2.716 -9.283 1.00 38.88 57 LEU A CA 1
ATOM 5771 C C . LEU B 1 57 ? -1.892 1.741 -9.427 1.00 36.46 57 LEU A C 1
ATOM 5772 O O . LEU B 1 57 ? -2.494 1.311 -8.440 1.00 43.03 57 LEU A O 1
ATOM 5788 N N . LYS B 1 58 ? -2.202 1.395 -10.679 1.00 42.77 58 LYS A N 1
ATOM 5789 C CA . LYS B 1 58 ? -3.207 0.369 -10.933 1.00 35.45 58 LYS A CA 1
ATOM 5790 C C . LYS B 1 58 ? -2.803 -0.956 -10.301 1.00 37.80 58 LYS A C 1
ATOM 5791 O O . LYS B 1 58 ? -3.644 -1.670 -9.742 1.00 41.17 58 LYS A O 1
ATOM 5810 N N . LYS B 1 59 ? -1.518 -1.299 -10.378 1.00 42.72 59 LYS A N 1
ATOM 5811 C CA . LYS B 1 59 ? -1.004 -2.562 -9.874 1.00 35.96 59 LYS A CA 1
ATOM 5812 C C . LYS B 1 59 ? 0.236 -2.310 -9.031 1.00 38.83 59 LYS A C 1
ATOM 5813 O O . LYS B 1 59 ? 1.059 -1.452 -9.363 1.00 38.27 59 LYS A O 1
ATOM 5832 N N . ASN B 1 60 ? 0.364 -3.063 -7.943 1.00 37.92 60 ASN A N 1
ATOM 5833 C CA . ASN B 1 60 ? 1.579 -3.014 -7.147 1.00 43.06 60 ASN A CA 1
ATOM 5834 C C . ASN B 1 60 ? 2.718 -3.709 -7.889 1.00 40.16 60 ASN A C 1
ATOM 5835 O O . ASN B 1 60 ? 2.507 -4.572 -8.747 1.00 35.97 60 ASN A O 1
ATOM 5846 N N . ILE B 1 61 ? 3.941 -3.320 -7.550 1.00 44.16 61 ILE A N 1
ATOM 5847 C CA . ILE B 1 61 ? 5.131 -3.851 -8.202 1.00 39.46 61 ILE A CA 1
ATOM 5848 C C . ILE B 1 61 ? 6.297 -3.728 -7.235 1.00 37.15 61 ILE A C 1
ATOM 5849 O O . ILE B 1 61 ? 6.435 -2.721 -6.534 1.00 45.20 61 ILE A O 1
ATOM 5865 N N . ASN B 1 62 ? 7.135 -4.758 -7.198 1.00 44.92 62 ASN A N 1
ATOM 5866 C CA . ASN B 1 62 ? 8.297 -4.788 -6.317 1.00 49.80 62 ASN A CA 1
ATOM 5867 C C . ASN B 1 62 ? 9.469 -4.125 -7.031 1.00 42.72 62 ASN A C 1
ATOM 5868 O O . ASN B 1 62 ? 9.969 -4.643 -8.035 1.00 44.56 62 ASN A O 1
ATOM 5879 N N . VAL B 1 63 ? 9.901 -2.977 -6.517 1.00 44.55 63 VAL A N 1
ATOM 5880 C CA . VAL B 1 63 ? 11.052 -2.247 -7.036 1.00 44.75 63 VAL A CA 1
ATOM 5881 C C . VAL B 1 63 ? 12.171 -2.358 -6.012 1.00 47.47 63 VAL A C 1
ATOM 5882 O O . VAL B 1 63 ? 11.981 -2.017 -4.837 1.00 46.65 63 VAL A O 1
ATOM 5895 N N . LEU B 1 64 ? 13.334 -2.829 -6.454 1.00 49.54 64 LEU A N 1
ATOM 5896 C CA . LEU B 1 64 ? 14.412 -3.196 -5.551 1.00 49.07 64 LEU A CA 1
ATOM 5897 C C . LEU B 1 64 ? 15.724 -2.567 -5.983 1.00 47.92 64 LEU A C 1
ATOM 5898 O O . LEU B 1 64 ? 16.021 -2.480 -7.178 1.00 44.83 64 LEU A O 1
ATOM 5914 N N . PHE B 1 65 ? 16.505 -2.127 -5.000 1.00 50.53 65 PHE A N 1
ATOM 5915 C CA . PHE B 1 65 ? 17.922 -1.891 -5.227 1.00 52.30 65 PHE A CA 1
ATOM 5916 C C . PHE B 1 65 ? 18.624 -3.238 -5.345 1.00 53.74 65 PHE A C 1
ATOM 5917 O O . PHE B 1 65 ? 18.403 -4.137 -4.527 1.00 52.35 65 PHE A O 1
ATOM 5934 N N . GLY B 1 66 ? 19.465 -3.382 -6.362 1.00 49.88 66 GLY A N 1
ATOM 5935 C CA . GLY B 1 66 ? 20.191 -4.620 -6.546 1.00 50.34 66 GLY A CA 1
ATOM 5936 C C . GLY B 1 66 ? 21.588 -4.409 -7.085 1.00 47.75 66 GLY A C 1
ATOM 5937 O O . GLY B 1 66 ? 22.069 -3.275 -7.165 1.00 45.01 66 GLY A O 1
ATOM 5941 N N . THR B 1 67 ? 22.254 -5.502 -7.439 1.00 51.48 67 THR A N 1
ATOM 5942 C CA . THR B 1 67 ? 23.537 -5.450 -8.123 1.00 50.01 67 THR A CA 1
ATOM 5943 C C . THR B 1 67 ? 23.501 -6.499 -9.228 1.00 50.40 67 THR A C 1
ATOM 5944 O O . THR B 1 67 ? 22.461 -7.109 -9.495 1.00 50.62 67 THR A O 1
ATOM 5955 N N . TYR B 1 68 ? 24.644 -6.719 -9.877 1.00 45.93 68 TYR A N 1
ATOM 5956 C CA . TYR B 1 68 ? 24.692 -7.702 -10.952 1.00 53.31 68 TYR A CA 1
ATOM 5957 C C . TYR B 1 68 ? 24.268 -9.085 -10.474 1.00 54.98 68 TYR A C 1
ATOM 5958 O O . TYR B 1 68 ? 23.831 -9.904 -11.291 1.00 55.70 68 TYR A O 1
ATOM 5976 N N . LYS B 1 69 ? 24.367 -9.354 -9.168 1.00 61.76 69 LYS A N 1
ATOM 5977 C CA . LYS B 1 69 ? 23.884 -10.621 -8.627 1.00 59.12 69 LYS A CA 1
ATOM 5978 C C . LYS B 1 69 ? 22.452 -10.899 -9.065 1.00 56.07 69 LYS A C 1
ATOM 5979 O O . LYS B 1 69 ? 22.079 -12.052 -9.306 1.00 55.43 69 LYS A O 1
ATOM 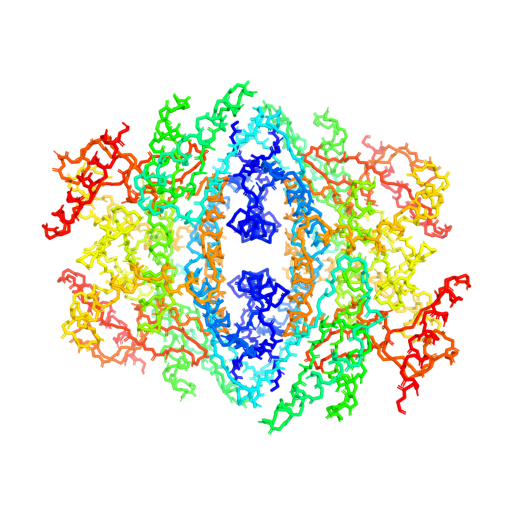5998 N N . ASP B 1 70 ? 21.635 -9.849 -9.182 1.00 55.92 70 ASP A N 1
ATOM 5999 C CA . ASP B 1 70 ? 20.224 -10.017 -9.505 1.00 60.13 70 ASP A CA 1
ATOM 6000 C C . ASP B 1 70 ? 19.981 -10.399 -10.960 1.00 49.93 70 ASP A C 1
ATOM 6001 O O . ASP B 1 70 ? 18.865 -10.810 -11.291 1.00 44.78 70 ASP A O 1
ATOM 6010 N N . CYS B 1 71 ? 20.987 -10.281 -11.831 1.00 47.84 71 CYS A N 1
ATOM 6011 C CA . CYS B 1 71 ? 20.773 -10.584 -13.242 1.00 48.24 71 CYS A CA 1
ATOM 6012 C C . CYS B 1 71 ? 20.665 -12.080 -13.514 1.00 49.78 71 CYS A C 1
ATOM 6013 O O . CYS B 1 71 ? 20.206 -12.465 -14.594 1.00 48.05 71 CYS A O 1
ATOM 6021 N N . ALA B 1 72 ? 21.068 -12.927 -12.564 1.00 51.05 72 ALA A N 1
ATOM 6022 C CA . ALA B 1 72 ? 21.091 -14.367 -12.800 1.00 46.62 72 ALA A CA 1
ATOM 6023 C C . ALA B 1 72 ? 19.738 -14.876 -13.284 1.00 46.23 72 ALA A C 1
ATOM 6024 O O . ALA B 1 72 ? 19.636 -15.511 -14.340 1.00 51.24 72 ALA A O 1
ATOM 6031 N N . ASN B 1 73 ? 18.683 -14.607 -12.515 1.00 51.23 73 ASN A N 1
ATOM 6032 C CA . ASN B 1 73 ? 17.335 -15.043 -12.852 1.00 47.92 73 ASN A CA 1
ATOM 6033 C C . ASN B 1 73 ? 16.519 -13.942 -13.519 1.00 45.46 73 ASN A C 1
ATOM 6034 O O . ASN B 1 73 ? 15.284 -13.975 -13.469 1.00 49.89 73 ASN A O 1
ATOM 6045 N N . ALA B 1 74 ? 17.180 -12.970 -14.139 1.00 43.57 74 ALA A N 1
ATOM 6046 C CA . ALA B 1 74 ? 16.482 -11.880 -14.801 1.00 42.78 74 ALA A CA 1
ATOM 6047 C C . ALA B 1 74 ? 15.941 -12.335 -16.148 1.00 44.33 74 ALA A C 1
ATOM 6048 O O . ALA B 1 74 ? 16.628 -13.020 -16.912 1.00 48.14 74 ALA A O 1
ATOM 6055 N N . ASP B 1 75 ? 14.698 -11.950 -16.437 1.00 47.88 75 ASP A N 1
ATOM 6056 C CA . ASP B 1 75 ? 14.122 -12.258 -17.740 1.00 42.23 75 ASP A CA 1
ATOM 6057 C C . ASP B 1 75 ? 14.530 -11.226 -18.781 1.00 42.02 75 ASP A C 1
ATOM 6058 O O . ASP B 1 75 ? 14.745 -11.573 -19.948 1.00 40.82 75 ASP A O 1
ATOM 6067 N N . ILE B 1 76 ? 14.643 -9.958 -18.386 1.00 37.05 76 ILE A N 1
ATOM 6068 C CA . ILE B 1 76 ? 15.111 -8.914 -19.291 1.00 38.53 76 ILE A CA 1
ATOM 6069 C C . ILE B 1 76 ? 16.137 -8.055 -18.569 1.00 37.90 76 ILE A C 1
ATOM 6070 O O . ILE B 1 76 ? 16.012 -7.803 -17.365 1.00 39.18 76 ILE A O 1
ATOM 6086 N N . VAL B 1 77 ? 17.161 -7.619 -19.301 1.00 36.40 77 VAL A N 1
ATOM 6087 C CA . VAL B 1 77 ? 18.135 -6.656 -18.799 1.00 36.86 77 VAL A CA 1
ATOM 6088 C C . VAL B 1 77 ? 18.116 -5.448 -19.726 1.00 35.64 77 VAL A C 1
ATOM 6089 O O . VAL B 1 77 ? 18.454 -5.561 -20.912 1.00 36.05 77 VAL A O 1
ATOM 6102 N N . VAL B 1 78 ? 17.715 -4.303 -19.187 1.00 38.65 78 VAL A N 1
ATOM 6103 C CA . VAL B 1 78 ? 17.718 -3.033 -19.903 1.00 39.07 78 VAL A CA 1
ATOM 6104 C C . VAL B 1 78 ? 18.987 -2.291 -19.517 1.00 37.32 78 VAL A C 1
ATOM 6105 O O . VAL B 1 78 ? 19.311 -2.189 -18.328 1.00 42.37 78 VAL A O 1
ATOM 6118 N N . ILE B 1 79 ? 19.719 -1.797 -20.512 1.00 41.47 79 ILE A N 1
ATOM 6119 C CA . ILE B 1 79 ? 20.976 -1.091 -20.282 1.00 42.02 79 ILE A CA 1
ATOM 6120 C C . ILE B 1 79 ? 20.811 0.341 -20.772 1.00 39.45 79 ILE A C 1
ATOM 6121 O O . ILE B 1 79 ? 20.749 0.589 -21.983 1.00 41.48 79 ILE A O 1
ATOM 6137 N N . THR B 1 80 ? 20.738 1.281 -19.831 1.00 45.65 80 THR A N 1
ATOM 6138 C CA . THR B 1 80 ? 20.738 2.705 -20.133 1.00 40.11 80 THR A CA 1
ATOM 6139 C C . THR B 1 80 ? 21.999 3.392 -19.622 1.00 46.19 80 THR A C 1
ATOM 6140 O O . THR B 1 80 ? 22.068 4.626 -19.625 1.00 51.56 80 THR A O 1
ATOM 6151 N N . ALA B 1 81 ? 22.991 2.624 -19.182 1.00 48.01 81 ALA A N 1
ATOM 6152 C CA . ALA B 1 81 ? 24.224 3.203 -18.672 1.00 49.45 81 ALA A CA 1
ATOM 6153 C C . ALA B 1 81 ? 25.069 3.754 -19.814 1.00 52.36 81 ALA A C 1
ATOM 6154 O O . ALA B 1 81 ? 25.020 3.267 -20.946 1.00 47.53 81 ALA A O 1
ATOM 6161 N N . GLY B 1 82 ? 25.849 4.777 -19.506 1.00 54.14 82 GLY A N 1
ATOM 6162 C CA . GLY B 1 82 ? 26.759 5.348 -20.473 1.00 50.51 82 GLY A CA 1
ATOM 6163 C C . GLY B 1 82 ? 26.937 6.833 -20.231 1.00 58.00 82 GLY A C 1
ATOM 6164 O O . GLY B 1 82 ? 26.680 7.334 -19.140 1.00 61.15 82 GLY A O 1
ATOM 6168 N N . LEU B 1 83 ? 27.380 7.516 -21.282 1.00 58.55 83 LEU A N 1
ATOM 6169 C CA . LEU B 1 83 ? 27.683 8.938 -21.241 1.00 53.79 83 LEU A CA 1
ATOM 6170 C C . LEU B 1 83 ? 26.692 9.698 -22.109 1.00 54.00 83 LEU A C 1
ATOM 6171 O O . LEU B 1 83 ? 26.463 9.329 -23.266 1.00 54.77 83 LEU A O 1
ATOM 6187 N N . ASN B 1 84 ? 26.105 10.752 -21.551 1.00 56.85 84 ASN A N 1
ATOM 6188 C CA . ASN B 1 84 ? 25.297 11.665 -22.346 1.00 61.17 84 ASN A CA 1
ATOM 6189 C C . ASN B 1 84 ? 26.179 12.376 -23.368 1.00 61.51 84 ASN A C 1
ATOM 6190 O O . ASN B 1 84 ? 27.383 12.554 -23.161 1.00 68.79 84 ASN A O 1
ATOM 6201 N N . GLN B 1 85 ? 25.578 12.781 -24.486 1.00 64.67 85 GLN A N 1
ATOM 6202 C CA . GLN B 1 85 ? 26.286 13.638 -25.427 1.00 66.52 85 GLN A CA 1
ATOM 6203 C C . GLN B 1 85 ? 26.183 15.086 -24.963 1.00 70.50 85 GLN A C 1
ATOM 6204 O O . GLN B 1 85 ? 25.113 15.549 -24.552 1.00 63.15 85 GLN A O 1
ATOM 6218 N N . LYS B 1 86 ? 27.297 15.789 -25.012 1.00 77.21 86 LYS A N 1
ATOM 6219 C CA . LYS B 1 86 ? 27.340 17.186 -24.616 1.00 70.54 86 LYS A CA 1
ATOM 6220 C C . LYS B 1 86 ? 27.137 18.078 -25.833 1.00 68.89 86 LYS A C 1
ATOM 6221 O O . LYS B 1 86 ? 27.263 17.628 -26.976 1.00 71.31 86 LYS A O 1
ATOM 6240 N N . PRO B 1 87 ? 26.814 19.352 -25.622 1.00 66.05 87 PRO A N 1
ATOM 6241 C CA . PRO B 1 87 ? 26.575 20.246 -26.764 1.00 74.25 87 PRO A CA 1
ATOM 6242 C C . PRO B 1 87 ? 27.756 20.242 -27.724 1.00 71.19 87 PRO A C 1
ATOM 6243 O O . PRO B 1 87 ? 28.914 20.365 -27.317 1.00 68.80 87 PRO A O 1
ATOM 6254 N N . GLY B 1 88 ? 27.455 20.089 -29.011 1.00 70.65 88 GLY A N 1
ATOM 6255 C CA . GLY B 1 88 ? 28.477 19.966 -30.025 1.00 71.35 88 GLY A CA 1
ATOM 6256 C C . GLY B 1 88 ? 29.034 18.573 -30.205 1.00 69.00 88 GLY A C 1
ATOM 6257 O O . GLY B 1 88 ? 29.878 18.371 -31.088 1.00 71.37 88 GLY A O 1
ATOM 6261 N N . GLU B 1 89 ? 28.591 17.607 -29.405 1.00 64.02 89 GLU A N 1
ATOM 6262 C CA . GLU B 1 89 ? 29.074 16.235 -29.476 1.00 71.43 89 GLU A CA 1
ATOM 6263 C C . GLU B 1 89 ? 28.028 15.358 -30.149 1.00 65.45 89 GLU A C 1
ATOM 6264 O O . GLU B 1 89 ? 26.869 15.327 -29.723 1.00 67.11 89 GLU A O 1
ATOM 6276 N N . THR B 1 90 ? 28.437 14.653 -31.199 1.00 62.94 90 THR A N 1
ATOM 6277 C CA . THR B 1 90 ? 27.560 13.689 -31.840 1.00 60.09 90 THR A CA 1
ATOM 6278 C C . THR B 1 90 ? 27.526 12.396 -31.027 1.00 60.07 90 THR A C 1
ATOM 6279 O O . THR B 1 90 ? 28.338 12.172 -30.124 1.00 57.14 90 THR A O 1
ATOM 6290 N N . ARG B 1 91 ? 26.561 11.537 -31.354 1.00 60.45 91 ARG A N 1
ATOM 6291 C CA . ARG B 1 91 ? 26.471 10.249 -30.675 1.00 59.04 91 ARG A CA 1
ATOM 6292 C C . ARG B 1 91 ? 27.741 9.436 -30.895 1.00 54.26 91 ARG A C 1
ATOM 6293 O O . ARG B 1 91 ? 28.288 8.850 -29.953 1.00 48.14 91 ARG A O 1
ATOM 6314 N N . LEU B 1 92 ? 28.249 9.435 -32.128 1.00 56.37 92 LEU A N 1
ATOM 6315 C CA . LEU B 1 92 ? 29.384 8.583 -32.467 1.00 57.90 92 LEU A CA 1
ATOM 6316 C C . LEU B 1 92 ? 30.634 8.968 -31.685 1.00 62.90 92 LEU A C 1
ATOM 6317 O O . LEU B 1 92 ? 31.494 8.119 -31.428 1.00 55.88 92 LEU A O 1
ATOM 6333 N N . ASP B 1 93 ? 30.745 10.232 -31.260 1.00 58.10 93 ASP A N 1
ATOM 6334 C CA . ASP B 1 93 ? 31.904 10.631 -30.470 1.00 64.33 93 ASP A CA 1
ATOM 6335 C C . ASP B 1 93 ? 32.035 9.810 -29.196 1.00 65.18 93 ASP A C 1
ATOM 6336 O O . ASP B 1 93 ? 33.123 9.749 -28.616 1.00 68.96 93 ASP A O 1
ATOM 6345 N N . LEU B 1 94 ? 30.948 9.174 -28.755 1.00 59.10 94 LEU A N 1
ATOM 6346 C CA . LEU B 1 94 ? 30.979 8.409 -27.515 1.00 57.22 94 LEU A CA 1
ATOM 6347 C C . LEU B 1 94 ? 31.505 6.990 -27.713 1.00 53.80 94 LEU A C 1
ATOM 6348 O O . LEU B 1 94 ? 31.917 6.365 -26.727 1.00 54.14 94 LEU A O 1
ATOM 6364 N N . VAL B 1 95 ? 31.552 6.502 -28.961 1.00 57.15 95 VAL A N 1
ATOM 6365 C CA . VAL B 1 95 ? 31.821 5.097 -29.270 1.00 54.86 95 VAL A CA 1
ATOM 6366 C C . VAL B 1 95 ? 32.862 4.515 -28.325 1.00 58.91 95 VAL A C 1
ATOM 6367 O O . VAL B 1 95 ? 32.590 3.539 -27.617 1.00 54.99 95 VAL A O 1
ATOM 6380 N N . ASP B 1 96 ? 34.057 5.109 -28.306 1.00 58.07 96 ASP A N 1
ATOM 6381 C CA . ASP B 1 96 ? 35.141 4.559 -27.500 1.00 62.94 96 ASP A CA 1
ATOM 6382 C C . ASP B 1 96 ? 34.739 4.480 -26.033 1.00 61.06 96 ASP A C 1
ATOM 6383 O O . ASP B 1 96 ? 34.639 3.387 -25.463 1.00 60.00 96 ASP A O 1
ATOM 6392 N N . LYS B 1 97 ? 34.474 5.632 -25.413 1.00 57.20 97 LYS A N 1
ATOM 6393 C CA . LYS B 1 97 ? 34.257 5.660 -23.972 1.00 55.53 97 LYS A CA 1
ATOM 6394 C C . LYS B 1 97 ? 33.221 4.616 -23.572 1.00 55.75 97 LYS A C 1
ATOM 6395 O O . LYS B 1 97 ? 33.505 3.684 -22.815 1.00 55.43 97 LYS A O 1
ATOM 6414 N N . ASN B 1 98 ? 32.019 4.744 -24.130 1.00 53.68 98 ASN A N 1
ATOM 6415 C CA . ASN B 1 98 ? 30.926 3.870 -23.722 1.00 53.01 98 ASN A CA 1
ATOM 6416 C C . ASN B 1 98 ? 31.247 2.413 -24.006 1.00 54.66 98 ASN A C 1
ATOM 6417 O O . ASN B 1 98 ? 30.863 1.537 -23.224 1.00 51.45 98 ASN A O 1
ATOM 6428 N N . SER B 1 99 ? 31.938 2.107 -25.095 1.00 52.81 99 SER A N 1
ATOM 6429 C CA . SER B 1 99 ? 32.344 0.714 -25.410 1.00 55.68 99 SER A CA 1
ATOM 6430 C C . SER B 1 99 ? 33.009 0.098 -24.182 1.00 58.32 99 SER A C 1
ATOM 6431 O O . SER B 1 99 ? 32.674 -1.035 -23.854 1.00 55.91 99 SER A O 1
ATOM 6439 N N . LYS B 1 100 ? 33.896 0.833 -23.525 1.00 58.33 100 LYS A N 1
ATOM 6440 C CA . LYS B 1 100 ? 34.637 0.345 -22.340 1.00 55.41 100 LYS A CA 1
ATOM 6441 C C . LYS B 1 100 ? 33.637 0.030 -21.236 1.00 53.92 100 LYS A C 1
ATOM 6442 O O . LYS B 1 100 ? 33.756 -1.040 -20.637 1.00 56.34 100 LYS A O 1
ATOM 6461 N N . ILE B 1 101 ? 32.695 0.935 -20.978 1.00 51.63 101 ILE A N 1
ATOM 6462 C CA . ILE B 1 101 ? 31.682 0.684 -19.958 1.00 50.10 101 ILE A CA 1
ATOM 6463 C C . ILE B 1 101 ? 30.985 -0.634 -20.247 1.00 54.90 101 ILE A C 1
ATOM 6464 O O . ILE B 1 101 ? 30.893 -1.516 -19.384 1.00 58.61 101 ILE A O 1
ATOM 6480 N N . PHE B 1 102 ? 30.526 -0.809 -21.487 1.00 52.75 102 PHE A N 1
ATOM 6481 C CA . PHE B 1 102 ? 29.760 -2.009 -21.792 1.00 50.66 102 PHE A CA 1
ATOM 6482 C C . PHE B 1 102 ? 30.600 -3.250 -21.520 1.00 55.56 102 PHE A C 1
ATOM 6483 O O . PHE B 1 102 ? 30.114 -4.212 -20.912 1.00 52.51 102 PHE A O 1
ATOM 6500 N N . LYS B 1 103 ? 31.891 -3.204 -21.875 1.00 57.51 103 LYS A N 1
ATOM 6501 C CA . LYS B 1 103 ? 32.759 -4.353 -21.637 1.00 61.25 103 LYS A CA 1
ATOM 6502 C C . LYS B 1 103 ? 32.653 -4.812 -20.192 1.00 56.32 103 LYS A C 1
ATOM 6503 O O . LYS B 1 103 ? 32.533 -6.014 -19.917 1.00 55.04 103 LYS A O 1
ATOM 6522 N N . ASP B 1 104 ? 32.681 -3.868 -19.254 1.00 52.52 104 ASP A N 1
ATOM 6523 C CA . ASP B 1 104 ? 32.516 -4.220 -17.850 1.00 52.61 104 ASP A CA 1
ATOM 6524 C C . ASP B 1 104 ? 31.106 -4.742 -17.605 1.00 56.08 104 ASP A C 1
ATOM 6525 O O . ASP B 1 104 ? 30.921 -5.868 -17.131 1.00 57.99 104 ASP A O 1
ATOM 6534 N N . ILE B 1 105 ? 30.092 -3.939 -17.945 1.00 52.70 105 ILE A N 1
ATOM 6535 C CA . ILE B 1 105 ? 28.715 -4.323 -17.636 1.00 50.14 105 ILE A CA 1
ATOM 6536 C C . ILE B 1 105 ? 28.446 -5.724 -18.174 1.00 48.88 105 ILE A C 1
ATOM 6537 O O . ILE B 1 105 ? 28.158 -6.659 -17.418 1.00 50.43 105 ILE A O 1
ATOM 6553 N N . ILE B 1 106 ? 28.613 -5.893 -19.489 1.00 43.50 106 ILE A N 1
ATOM 6554 C CA . ILE B 1 106 ? 28.314 -7.172 -20.126 1.00 45.77 106 ILE A CA 1
ATOM 6555 C C . ILE B 1 106 ? 29.107 -8.293 -19.469 1.00 52.86 106 ILE A C 1
ATOM 6556 O O . ILE B 1 106 ? 28.625 -9.428 -19.355 1.00 47.52 106 ILE A O 1
ATOM 6572 N N . THR B 1 107 ? 30.341 -8.007 -19.052 1.00 57.43 107 THR A N 1
ATOM 6573 C CA . THR B 1 107 ? 31.123 -9.031 -18.365 1.00 56.41 107 THR A CA 1
ATOM 6574 C C . THR B 1 107 ? 30.375 -9.491 -17.120 1.00 56.31 107 THR A C 1
ATOM 6575 O O . THR B 1 107 ? 29.949 -10.649 -17.031 1.00 55.33 107 THR A O 1
ATOM 6586 N N . ASN B 1 108 ? 30.106 -8.561 -16.199 1.00 53.91 108 ASN A N 1
ATOM 6587 C CA . ASN B 1 108 ? 29.475 -8.941 -14.939 1.00 50.99 108 ASN A CA 1
ATOM 6588 C C . ASN B 1 108 ? 28.163 -9.670 -15.189 1.00 54.61 108 ASN A C 1
ATOM 6589 O O . ASN B 1 108 ? 27.927 -10.755 -14.645 1.00 58.19 108 ASN A O 1
ATOM 6600 N N . VAL B 1 109 ? 27.295 -9.079 -16.011 1.00 49.73 109 VAL A N 1
ATOM 6601 C CA . VAL B 1 109 ? 26.013 -9.707 -16.317 1.00 49.57 109 VAL A CA 1
ATOM 6602 C C . VAL B 1 109 ? 26.235 -11.158 -16.719 1.00 47.22 109 VAL A C 1
ATOM 6603 O O . VAL B 1 109 ? 25.649 -12.082 -16.141 1.00 53.74 109 VAL A O 1
ATOM 6616 N N . VAL B 1 110 ? 27.131 -11.380 -17.684 1.00 48.47 110 VAL A N 1
ATOM 6617 C CA . VAL B 1 110 ? 27.296 -12.724 -18.224 1.00 51.75 110 VAL A CA 1
ATOM 6618 C C . VAL B 1 110 ? 27.799 -13.674 -17.151 1.00 51.44 110 VAL A C 1
ATOM 6619 O O . VAL B 1 110 ? 27.520 -14.879 -17.195 1.00 54.62 110 VAL A O 1
ATOM 6632 N N . SER B 1 111 ? 28.531 -13.156 -16.165 1.00 53.68 111 SER A N 1
ATOM 6633 C CA . SER B 1 111 ? 29.069 -14.013 -15.117 1.00 56.14 111 SER A CA 1
ATOM 6634 C C . SER B 1 111 ? 27.999 -14.474 -14.137 1.00 55.70 111 SER A C 1
ATOM 6635 O O . SER B 1 111 ? 28.202 -15.481 -13.452 1.00 55.98 111 SER A O 1
ATOM 6643 N N . SER B 1 112 ? 26.869 -13.770 -14.056 1.00 55.07 112 SER A N 1
ATOM 6644 C CA . SER B 1 112 ? 25.854 -14.113 -13.068 1.00 53.36 112 SER A CA 1
ATOM 6645 C C . SER B 1 112 ? 24.950 -15.255 -13.510 1.00 48.01 112 SER A C 1
ATOM 6646 O O . SER B 1 112 ? 24.143 -15.730 -12.704 1.00 54.12 112 SER A O 1
ATOM 6654 N N . GLY B 1 113 ? 25.068 -15.712 -14.751 1.00 47.70 113 GLY A N 1
ATOM 6655 C CA . GLY B 1 113 ? 24.177 -16.725 -15.271 1.00 54.38 113 GLY A CA 1
ATOM 6656 C C . GLY B 1 113 ? 22.962 -16.188 -15.987 1.00 49.08 113 GLY A C 1
ATOM 6657 O O . GLY B 1 113 ? 22.056 -16.967 -16.309 1.00 50.81 113 GLY A O 1
ATOM 6661 N N . PHE B 1 114 ? 22.905 -14.882 -16.232 1.00 48.94 114 PHE A N 1
ATOM 6662 C CA . PHE B 1 114 ? 21.825 -14.318 -17.026 1.00 51.94 114 PHE A CA 1
ATOM 6663 C C . PHE B 1 114 ? 21.816 -14.954 -18.409 1.00 47.76 114 PHE A C 1
ATOM 6664 O O . PHE B 1 114 ? 22.860 -15.084 -19.053 1.00 43.97 114 PHE A O 1
ATOM 6681 N N . ASP B 1 115 ? 20.633 -15.361 -18.860 1.00 47.67 115 ASP A N 1
ATOM 6682 C CA . ASP B 1 115 ? 20.463 -15.891 -20.207 1.00 50.85 115 ASP A CA 1
ATOM 6683 C C . ASP B 1 115 ? 19.117 -15.457 -20.769 1.00 50.74 115 ASP A C 1
ATOM 6684 O O . ASP B 1 115 ? 18.427 -16.224 -21.446 1.00 48.97 115 ASP A O 1
ATOM 6693 N N . GLY B 1 116 ? 18.733 -14.217 -20.498 1.00 52.41 116 GLY A N 1
ATOM 6694 C CA . GLY B 1 116 ? 17.499 -13.627 -20.988 1.00 49.19 116 GLY A CA 1
ATOM 6695 C C . GLY B 1 116 ? 17.726 -12.771 -22.216 1.00 44.80 116 GLY A C 1
ATOM 6696 O O . GLY B 1 116 ? 18.495 -13.130 -23.114 1.00 49.43 116 GLY A O 1
ATOM 6700 N N . ILE B 1 117 ? 17.059 -11.619 -22.252 1.00 46.86 117 ILE A N 1
ATOM 6701 C CA . ILE B 1 117 ? 17.075 -10.731 -23.408 1.00 40.09 117 ILE A CA 1
ATOM 6702 C C . ILE B 1 117 ? 17.675 -9.393 -22.998 1.00 42.67 117 ILE A C 1
ATOM 6703 O O . ILE B 1 117 ? 17.300 -8.827 -21.963 1.00 39.23 117 ILE A O 1
ATOM 6719 N N . PHE B 1 118 ? 18.593 -8.889 -23.821 1.00 37.52 118 PHE A N 1
ATOM 6720 C CA . PHE B 1 118 ? 19.158 -7.560 -23.649 1.00 40.37 118 PHE A CA 1
ATOM 6721 C C . PHE B 1 118 ? 18.328 -6.539 -24.420 1.00 36.78 118 PHE A C 1
ATOM 6722 O O . PHE B 1 118 ? 17.958 -6.770 -25.575 1.00 36.26 118 PHE A O 1
ATOM 6739 N N . VAL B 1 119 ? 18.043 -5.411 -23.779 1.00 35.35 119 VAL A N 1
ATOM 6740 C CA . VAL B 1 119 ? 17.469 -4.245 -24.443 1.00 35.02 119 VAL A CA 1
ATOM 6741 C C . VAL B 1 119 ? 18.442 -3.094 -24.226 1.00 28.46 119 VAL A C 1
ATOM 6742 O O . VAL B 1 119 ? 18.608 -2.612 -23.097 1.00 37.97 119 VAL A O 1
ATOM 6755 N N . VAL B 1 120 ? 19.077 -2.648 -25.306 1.00 35.06 120 VAL A N 1
ATOM 6756 C CA . VAL B 1 120 ? 20.171 -1.686 -25.252 1.00 37.68 120 VAL A CA 1
ATOM 6757 C C . VAL B 1 120 ? 19.659 -0.332 -25.720 1.00 40.05 120 VAL A C 1
ATOM 6758 O O . VAL B 1 120 ? 19.100 -0.216 -26.817 1.00 38.93 120 VAL A O 1
ATOM 6771 N N . ALA B 1 121 ? 19.853 0.692 -24.884 1.00 39.81 121 ALA A N 1
ATOM 6772 C CA . ALA B 1 121 ? 19.509 2.061 -25.231 1.00 38.45 121 ALA A CA 1
ATOM 6773 C C . ALA B 1 121 ? 20.703 3.004 -25.258 1.00 39.88 121 ALA A C 1
ATOM 6774 O O . ALA B 1 121 ? 20.626 4.045 -25.919 1.00 41.99 121 ALA A O 1
ATOM 6781 N N . SER B 1 122 ? 21.793 2.676 -24.568 1.00 45.55 122 SER A N 1
ATOM 6782 C CA . SER B 1 122 ? 22.951 3.559 -24.520 1.00 44.78 122 SER A CA 1
ATOM 6783 C C . SER B 1 122 ? 23.472 3.844 -25.924 1.00 40.77 122 SER A C 1
ATOM 6784 O O . SER B 1 122 ? 23.440 2.987 -26.810 1.00 46.85 122 SER A O 1
ATOM 6792 N N . ASN B 1 123 ? 23.963 5.067 -26.120 1.00 41.25 123 ASN A N 1
ATOM 6793 C CA . ASN B 1 123 ? 24.415 5.523 -27.426 1.00 46.14 123 ASN A CA 1
ATOM 6794 C C . ASN B 1 123 ? 25.899 5.248 -27.618 1.00 48.22 123 ASN A C 1
ATOM 6795 O O . ASN B 1 123 ? 26.654 5.128 -26.648 1.00 46.43 123 ASN A O 1
ATOM 6806 N N . PRO B 1 124 ? 26.353 5.132 -28.874 1.00 46.15 124 PRO A N 1
ATOM 6807 C CA . PRO B 1 124 ? 25.561 5.085 -30.121 1.00 48.93 124 PRO A CA 1
ATOM 6808 C C . PRO B 1 124 ? 24.847 3.738 -30.211 1.00 45.45 124 PRO A C 1
ATOM 6809 O O . PRO B 1 124 ? 25.480 2.686 -30.218 1.00 49.64 124 PRO A O 1
ATOM 6820 N N . VAL B 1 125 ? 23.517 3.759 -30.302 1.00 43.12 125 VAL A N 1
ATOM 6821 C CA . VAL B 1 125 ? 22.723 2.599 -29.905 1.00 42.97 125 VAL A CA 1
ATOM 6822 C C . VAL B 1 125 ? 23.002 1.398 -30.804 1.00 44.09 125 VAL A C 1
ATOM 6823 O O . VAL B 1 125 ? 23.049 0.257 -30.331 1.00 49.02 125 VAL A O 1
ATOM 6836 N N . ASP B 1 126 ? 23.195 1.624 -32.104 1.00 41.88 126 ASP A N 1
ATOM 6837 C CA . ASP B 1 126 ? 23.433 0.499 -33.008 1.00 46.50 126 ASP A CA 1
ATOM 6838 C C . ASP B 1 126 ? 24.772 -0.172 -32.711 1.00 43.73 126 ASP A C 1
ATOM 6839 O O . ASP B 1 126 ? 24.856 -1.404 -32.587 1.00 47.31 126 ASP A O 1
ATOM 6848 N N . ILE B 1 127 ? 25.831 0.629 -32.584 1.00 42.39 127 ILE A N 1
ATOM 6849 C CA . ILE B 1 127 ? 27.150 0.076 -32.292 1.00 47.28 127 ILE A CA 1
ATOM 6850 C C . ILE B 1 127 ? 27.154 -0.597 -30.927 1.00 42.40 127 ILE A C 1
ATOM 6851 O O . ILE B 1 127 ? 27.793 -1.638 -30.735 1.00 45.09 127 ILE A O 1
ATOM 6867 N N . MET B 1 128 ? 26.454 -0.013 -29.953 1.00 47.29 128 MET A N 1
ATOM 6868 C CA . MET B 1 128 ? 26.408 -0.621 -28.628 1.00 47.55 128 MET A CA 1
ATOM 6869 C C . MET B 1 128 ? 25.625 -1.930 -28.645 1.00 40.65 128 MET A C 1
ATOM 6870 O O . MET B 1 128 ? 25.963 -2.860 -27.908 1.00 36.86 128 MET A O 1
ATOM 6884 N N . THR B 1 129 ? 24.592 -2.029 -29.485 1.00 42.98 129 THR A N 1
ATOM 6885 C CA . THR B 1 129 ? 23.898 -3.302 -29.657 1.00 43.65 129 THR A CA 1
ATOM 6886 C C . THR B 1 129 ? 24.843 -4.355 -30.225 1.00 40.76 129 THR A C 1
ATOM 6887 O O . THR B 1 129 ? 24.889 -5.497 -29.745 1.00 38.88 129 THR A O 1
ATOM 6898 N N . TYR B 1 130 ? 25.611 -3.983 -31.254 1.00 44.30 130 TYR A N 1
ATOM 6899 C CA . TYR B 1 130 ? 26.584 -4.919 -31.814 1.00 46.65 130 TYR A CA 1
ATOM 6900 C C . TYR B 1 130 ? 27.608 -5.347 -30.764 1.00 40.73 130 TYR A C 1
ATOM 6901 O O . TYR B 1 130 ? 27.971 -6.527 -30.679 1.00 43.97 130 TYR A O 1
ATOM 6919 N N . VAL B 1 131 ? 28.086 -4.396 -29.959 1.00 44.14 131 VAL A N 1
ATOM 6920 C CA . VAL B 1 131 ? 29.080 -4.706 -28.935 1.00 45.46 131 VAL A CA 1
ATOM 6921 C C . VAL B 1 131 ? 28.492 -5.644 -27.890 1.00 46.16 131 VAL A C 1
ATOM 6922 O O . VAL B 1 131 ? 29.164 -6.567 -27.412 1.00 50.39 131 VAL A O 1
ATOM 6935 N N . THR B 1 132 ? 27.241 -5.403 -27.493 1.00 45.71 132 THR A N 1
ATOM 6936 C CA . THR B 1 132 ? 26.578 -6.298 -26.552 1.00 42.82 132 THR A CA 1
ATOM 6937 C C . THR B 1 132 ? 26.499 -7.707 -27.119 1.00 44.41 132 THR A C 1
ATOM 6938 O O . THR B 1 132 ? 26.792 -8.686 -26.419 1.00 50.90 132 THR A O 1
ATOM 6949 N N . MET B 1 133 ? 26.127 -7.829 -28.395 1.00 45.04 133 MET A N 1
ATOM 6950 C CA . MET B 1 133 ? 26.050 -9.150 -29.010 1.00 52.10 133 MET A CA 1
ATOM 6951 C C . MET B 1 133 ? 27.414 -9.832 -29.032 1.00 50.41 133 MET A C 1
ATOM 6952 O O . MET B 1 133 ? 27.517 -11.039 -28.784 1.00 51.08 133 MET A O 1
ATOM 6966 N N . LYS B 1 134 ? 28.475 -9.077 -29.331 1.00 47.99 134 LYS A N 1
ATOM 6967 C CA . LYS B 1 134 ? 29.791 -9.696 -29.461 1.00 53.92 134 LYS A CA 1
ATOM 6968 C C . LYS B 1 134 ? 30.351 -10.114 -28.106 1.00 53.41 134 LYS A C 1
ATOM 6969 O O . LYS B 1 134 ? 30.896 -11.215 -27.968 1.00 58.88 134 LYS A O 1
ATOM 6988 N N . TYR B 1 135 ? 30.237 -9.250 -27.095 1.00 53.56 135 TYR A N 1
ATOM 6989 C CA . TYR B 1 135 ? 30.765 -9.590 -25.778 1.00 51.08 135 TYR A CA 1
ATOM 6990 C C . TYR B 1 135 ? 29.952 -10.712 -25.139 1.00 53.15 135 TYR A C 1
ATOM 6991 O O . TYR B 1 135 ? 30.514 -11.679 -24.612 1.00 56.59 135 TYR A O 1
ATOM 7009 N N . SER B 1 136 ? 28.621 -10.602 -25.174 1.00 51.80 136 SER A N 1
ATOM 7010 C CA . SER B 1 136 ? 27.784 -11.587 -24.502 1.00 50.16 136 SER A CA 1
ATOM 7011 C C . SER B 1 136 ? 27.840 -12.956 -25.166 1.00 48.22 136 SER A C 1
ATOM 7012 O O . SER B 1 136 ? 27.552 -13.961 -24.508 1.00 48.77 136 SER A O 1
ATOM 7020 N N . LYS B 1 137 ? 28.206 -13.022 -26.445 1.00 52.09 137 LYS A N 1
ATOM 7021 C CA . LYS B 1 137 ? 28.181 -14.265 -27.212 1.00 49.87 137 LYS A CA 1
ATOM 7022 C C . LYS B 1 137 ? 26.766 -14.826 -27.320 1.00 49.79 137 LYS A C 1
ATOM 7023 O O . LYS B 1 137 ? 26.582 -16.019 -27.580 1.00 48.69 137 LYS A O 1
ATOM 7042 N N . PHE B 1 138 ? 25.763 -13.975 -27.118 1.00 52.20 138 PHE A N 1
ATOM 7043 C CA . PHE B 1 138 ? 24.373 -14.389 -27.162 1.00 50.44 138 PHE A CA 1
ATOM 7044 C C . PHE B 1 138 ? 23.917 -14.597 -28.601 1.00 47.00 138 PHE A C 1
ATOM 7045 O O . PHE B 1 138 ? 24.519 -14.068 -29.539 1.00 49.52 138 PHE A O 1
ATOM 7062 N N . PRO B 1 139 ? 22.850 -15.369 -28.804 1.00 45.58 139 PRO A N 1
ATOM 7063 C CA . PRO B 1 139 ? 22.215 -15.401 -30.127 1.00 47.61 139 PRO A CA 1
ATOM 7064 C C . PRO B 1 139 ? 21.751 -14.010 -30.532 1.00 44.43 139 PRO A C 1
ATOM 7065 O O . PRO B 1 139 ? 21.426 -13.170 -29.689 1.00 44.11 139 PRO A O 1
ATOM 7076 N N . ILE B 1 140 ? 21.722 -13.769 -31.844 1.00 46.42 140 ILE A N 1
ATOM 7077 C CA . ILE B 1 140 ? 21.428 -12.425 -32.331 1.00 53.10 140 ILE A CA 1
ATOM 7078 C C . ILE B 1 140 ? 19.989 -12.028 -32.025 1.00 51.35 140 ILE A C 1
ATOM 7079 O O . ILE B 1 140 ? 19.683 -10.836 -31.893 1.00 52.70 140 ILE A O 1
ATOM 7095 N N . HIS B 1 141 ? 19.083 -12.999 -31.910 1.00 43.86 141 HIS A N 1
ATOM 7096 C CA . HIS B 1 141 ? 17.685 -12.680 -31.652 1.00 50.73 141 HIS A CA 1
ATOM 7097 C C . HIS B 1 141 ? 17.417 -12.309 -30.200 1.00 46.25 141 HIS A C 1
ATOM 7098 O O . HIS B 1 141 ? 16.307 -11.865 -29.890 1.00 43.99 141 HIS A O 1
ATOM 7112 N N . LYS B 1 142 ? 18.396 -12.470 -29.310 1.00 42.92 142 LYS A N 1
ATOM 7113 C CA . LYS B 1 142 ? 18.236 -12.131 -27.904 1.00 42.68 142 LYS A CA 1
ATOM 7114 C C . LYS B 1 142 ? 18.815 -10.768 -27.549 1.00 42.25 142 LYS A C 1
ATOM 7115 O O . LYS B 1 142 ? 18.793 -10.389 -26.374 1.00 36.50 142 LYS A O 1
ATOM 7134 N N . VAL B 1 143 ? 19.332 -10.026 -28.525 1.00 38.14 143 VAL A N 1
ATOM 7135 C CA . VAL B 1 143 ? 19.902 -8.702 -28.300 1.00 41.29 143 VAL A CA 1
ATOM 7136 C C . VAL B 1 143 ? 19.103 -7.705 -29.127 1.00 45.16 143 VAL A C 1
ATOM 7137 O O . VAL B 1 143 ? 19.082 -7.790 -30.362 1.00 40.19 143 VAL A O 1
ATOM 7150 N N . ILE B 1 144 ? 18.449 -6.765 -28.448 1.00 42.31 144 ILE A N 1
ATOM 7151 C CA . ILE B 1 144 ? 17.619 -5.754 -29.088 1.00 39.57 144 ILE A CA 1
ATOM 7152 C C . ILE B 1 144 ? 18.142 -4.378 -28.700 1.00 38.44 144 ILE A C 1
ATOM 7153 O O . ILE B 1 144 ? 18.503 -4.144 -27.543 1.00 42.49 144 ILE A O 1
ATOM 7169 N N . GLY B 1 145 ? 18.181 -3.477 -29.675 1.00 37.14 145 GLY A N 1
ATOM 7170 C CA . GLY B 1 145 ? 18.430 -2.072 -29.418 1.00 33.34 145 GLY A CA 1
ATOM 7171 C C . GLY B 1 145 ? 17.238 -1.256 -29.864 1.00 37.73 145 GLY A C 1
ATOM 7172 O O . GLY B 1 145 ? 16.486 -1.660 -30.754 1.00 38.20 145 GLY A O 1
ATOM 7176 N N . THR B 1 146 ? 17.054 -0.095 -29.230 1.00 37.81 146 THR A N 1
ATOM 7177 C CA . THR B 1 146 ? 15.917 0.750 -29.574 1.00 40.24 146 THR A CA 1
ATOM 7178 C C . THR B 1 146 ? 16.030 1.314 -30.985 1.00 40.00 146 THR A C 1
ATOM 7179 O O . THR B 1 146 ? 15.011 1.707 -31.565 1.00 42.73 146 THR A O 1
ATOM 7190 N N . GLY B 1 147 ? 17.236 1.361 -31.544 1.00 35.96 147 GLY A N 1
ATOM 7191 C CA . GLY B 1 147 ? 17.394 1.752 -32.935 1.00 33.91 147 GLY A CA 1
ATOM 7192 C C . GLY B 1 147 ? 16.752 3.089 -33.235 1.00 41.99 147 GLY A C 1
ATOM 7193 O O . GLY B 1 147 ? 17.031 4.101 -32.580 1.00 40.51 147 GLY A O 1
ATOM 7197 N N . THR B 1 148 ? 15.875 3.099 -34.241 1.00 36.88 148 THR A N 1
ATOM 7198 C CA . THR B 1 148 ? 15.219 4.311 -34.708 1.00 36.05 148 THR A CA 1
ATOM 7199 C C . THR B 1 148 ? 13.780 4.427 -34.214 1.00 34.01 148 THR A C 1
ATOM 7200 O O . THR B 1 148 ? 12.969 5.112 -34.845 1.00 32.77 148 THR A O 1
ATOM 7211 N N . ILE B 1 149 ? 13.445 3.776 -33.101 1.00 37.32 149 ILE A N 1
ATOM 7212 C CA . ILE B 1 149 ? 12.086 3.874 -32.576 1.00 38.77 149 ILE A CA 1
ATOM 7213 C C . ILE B 1 149 ? 11.799 5.299 -32.114 1.00 37.46 149 ILE A C 1
ATOM 7214 O O . ILE B 1 149 ? 10.694 5.822 -32.311 1.00 42.03 149 ILE A O 1
ATOM 7230 N N . LEU B 1 150 ? 12.797 5.964 -31.527 1.00 37.51 150 LEU A N 1
ATOM 7231 C CA . LEU B 1 150 ? 12.606 7.330 -31.051 1.00 36.01 150 LEU A CA 1
ATOM 7232 C C . LEU B 1 150 ? 12.516 8.311 -32.216 1.00 39.93 150 LEU A C 1
ATOM 7233 O O . LEU B 1 150 ? 11.645 9.192 -32.237 1.00 36.18 150 LEU A O 1
ATOM 7249 N N . ASP B 1 151 ? 13.423 8.184 -33.189 1.00 38.81 151 ASP A N 1
ATOM 7250 C CA . ASP B 1 151 ? 13.346 9.028 -34.376 1.00 34.43 151 ASP A CA 1
ATOM 7251 C C . ASP B 1 151 ? 12.008 8.847 -35.081 1.00 35.54 151 ASP A C 1
ATOM 7252 O O . ASP B 1 151 ? 11.429 9.811 -35.597 1.00 33.41 151 ASP A O 1
ATOM 7261 N N . THR B 1 152 ? 11.500 7.613 -35.108 1.00 33.34 152 THR A N 1
ATOM 7262 C CA . THR B 1 152 ? 10.219 7.353 -35.753 1.00 37.28 152 THR A CA 1
ATOM 7263 C C . THR B 1 152 ? 9.073 7.990 -34.976 1.00 35.41 152 THR A C 1
ATOM 7264 O O . THR B 1 152 ? 8.151 8.557 -35.575 1.00 29.27 152 THR A O 1
ATOM 7275 N N . SER B 1 153 ? 9.109 7.902 -33.644 1.00 36.20 153 SER A N 1
ATOM 7276 C CA . SER B 1 153 ? 8.117 8.611 -32.840 1.00 34.40 153 SER A CA 1
ATOM 7277 C C . SER B 1 153 ? 8.128 10.103 -33.152 1.00 32.43 153 SER A C 1
ATOM 7278 O O . SER B 1 153 ? 7.068 10.729 -33.290 1.00 33.57 153 SER A O 1
ATOM 7286 N N . ARG B 1 154 ? 9.322 10.689 -33.273 1.00 32.46 154 ARG A N 1
ATOM 7287 C CA . ARG B 1 154 ? 9.420 12.118 -33.562 1.00 33.51 154 ARG A CA 1
ATOM 7288 C C . ARG B 1 154 ? 8.835 12.444 -34.932 1.00 34.31 154 ARG A C 1
ATOM 7289 O O . ARG B 1 154 ? 8.081 13.416 -35.090 1.00 29.30 154 ARG A O 1
ATOM 7310 N N . LEU B 1 155 ? 9.202 11.653 -35.944 1.00 33.57 155 LEU A N 1
ATOM 7311 C CA . LEU B 1 155 ? 8.653 11.851 -37.282 1.00 29.24 155 LEU A CA 1
ATOM 7312 C C . LEU B 1 155 ? 7.133 11.791 -37.262 1.00 34.22 155 LEU A C 1
ATOM 7313 O O . LEU B 1 155 ? 6.456 12.621 -37.887 1.00 33.93 155 LEU A O 1
ATOM 7329 N N . ARG B 1 156 ? 6.578 10.807 -36.554 1.00 31.76 156 ARG A N 1
ATOM 7330 C CA . ARG B 1 156 ? 5.130 10.652 -36.526 1.00 28.77 156 ARG A CA 1
ATOM 7331 C C . ARG B 1 156 ? 4.464 11.805 -35.794 1.00 34.36 156 ARG A C 1
ATOM 7332 O O . ARG B 1 156 ? 3.386 12.245 -36.203 1.00 36.19 156 ARG A O 1
ATOM 7353 N N . TYR B 1 157 ? 5.097 12.343 -34.748 1.00 31.90 157 TYR A N 1
ATOM 7354 C CA . TYR B 1 157 ? 4.536 13.524 -34.099 1.00 35.77 157 TYR A CA 1
ATOM 7355 C C . TYR B 1 157 ? 4.526 14.717 -35.049 1.00 35.49 157 TYR A C 1
ATOM 7356 O O . TYR B 1 157 ? 3.538 15.457 -35.133 1.00 33.94 157 TYR A O 1
ATOM 7374 N N . PHE B 1 158 ? 5.638 14.940 -35.755 1.00 33.91 158 PHE A N 1
ATOM 7375 C CA . PHE B 1 158 ? 5.710 16.094 -36.649 1.00 34.26 158 PHE A CA 1
ATOM 7376 C C . PHE B 1 158 ? 4.669 15.988 -37.760 1.00 33.92 158 PHE A C 1
ATOM 7377 O O . PHE B 1 158 ? 3.995 16.973 -38.089 1.00 33.75 158 PHE A O 1
ATOM 7394 N N . LEU B 1 159 ? 4.501 14.794 -38.332 1.00 36.09 159 LEU A N 1
ATOM 7395 C CA . LEU B 1 159 ? 3.485 14.623 -39.368 1.00 34.94 159 LEU A CA 1
ATOM 7396 C C . LEU B 1 159 ? 2.078 14.761 -38.790 1.00 34.30 159 LEU A C 1
ATOM 7397 O O . LEU B 1 159 ? 1.188 15.333 -39.434 1.00 31.97 159 LEU A O 1
ATOM 7413 N N . SER B 1 160 ? 1.859 14.252 -37.574 1.00 35.94 160 SER A N 1
ATOM 7414 C CA . SER B 1 160 ? 0.551 14.368 -36.940 1.00 38.58 160 SER A CA 1
ATOM 7415 C C . SER B 1 160 ? 0.190 15.825 -36.694 1.00 34.51 160 SER A C 1
ATOM 7416 O O . SER B 1 160 ? -0.982 16.208 -36.791 1.00 33.76 160 SER A O 1
ATOM 7424 N N . ASP B 1 161 ? 1.183 16.650 -36.364 1.00 36.91 161 ASP A N 1
ATOM 7425 C CA . ASP B 1 161 ? 0.922 18.070 -36.165 1.00 38.05 161 ASP A CA 1
ATOM 7426 C C . ASP B 1 161 ? 0.739 18.800 -37.490 1.00 36.69 161 ASP A C 1
ATOM 7427 O O . ASP B 1 161 ? -0.056 19.743 -37.567 1.00 38.83 161 ASP A O 1
ATOM 7436 N N . HIS B 1 162 ? 1.453 18.384 -38.538 1.00 36.17 162 HIS A N 1
ATOM 7437 C CA . HIS B 1 162 ? 1.254 19.004 -39.843 1.00 34.55 162 HIS A CA 1
ATOM 7438 C C . HIS B 1 162 ? -0.159 18.754 -40.358 1.00 36.43 162 HIS A C 1
ATOM 7439 O O . HIS B 1 162 ? -0.855 19.688 -40.773 1.00 35.14 162 HIS A O 1
ATOM 7453 N N . PHE B 1 163 ? -0.604 17.497 -40.337 1.00 38.66 163 PHE A N 1
ATOM 7454 C CA . PHE B 1 163 ? -1.894 17.146 -40.916 1.00 35.17 163 PHE A CA 1
ATOM 7455 C C . PHE B 1 163 ? -3.048 17.195 -39.922 1.00 34.42 163 PHE A C 1
ATOM 7456 O O . PHE B 1 163 ? -4.201 17.025 -40.331 1.00 38.72 163 PHE A O 1
ATOM 7473 N N . ASN B 1 164 ? -2.776 17.424 -38.638 1.00 36.31 164 ASN A N 1
ATOM 7474 C CA . ASN B 1 164 ? -3.813 17.392 -37.606 1.00 37.56 164 ASN A CA 1
ATOM 7475 C C . ASN B 1 164 ? -4.515 16.034 -37.598 1.00 37.70 164 ASN A C 1
ATOM 7476 O O . ASN B 1 164 ? -5.744 15.942 -37.613 1.00 38.38 164 ASN A O 1
ATOM 7487 N N . VAL B 1 165 ? -3.715 14.970 -37.576 1.00 38.35 165 VAL A N 1
ATOM 7488 C CA . VAL B 1 165 ? -4.214 13.603 -37.625 1.00 32.84 165 VAL A CA 1
ATOM 7489 C C . VAL B 1 165 ? -3.513 12.785 -36.550 1.00 36.74 165 VAL A C 1
ATOM 7490 O O . VAL B 1 165 ? -2.309 12.945 -36.319 1.00 32.80 165 VAL A O 1
ATOM 7503 N N . ASN B 1 166 ? -4.274 11.911 -35.893 1.00 34.56 166 ASN A N 1
ATOM 7504 C CA . ASN B 1 166 ? -3.730 11.056 -34.847 1.00 34.98 166 ASN A CA 1
ATOM 7505 C C . ASN B 1 166 ? -2.503 10.303 -35.343 1.00 30.47 166 ASN A C 1
ATOM 7506 O O . ASN B 1 166 ? -2.458 9.843 -36.486 1.00 33.93 166 ASN A O 1
ATOM 7517 N N . THR B 1 167 ? -1.500 10.179 -34.467 1.00 29.33 167 THR A N 1
ATOM 7518 C CA . THR B 1 167 ? -0.307 9.414 -34.817 1.00 35.84 167 THR A CA 1
ATOM 7519 C C . THR B 1 167 ? -0.657 7.983 -35.202 1.00 35.87 167 THR A C 1
ATOM 7520 O O . THR B 1 167 ? 0.089 7.339 -35.948 1.00 42.50 167 THR A O 1
ATOM 7531 N N . GLN B 1 168 ? -1.782 7.469 -34.696 1.00 37.17 168 GLN A N 1
ATOM 7532 C CA . GLN B 1 168 ? -2.214 6.120 -35.040 1.00 36.03 168 GLN A CA 1
ATOM 7533 C C . GLN B 1 168 ? -2.225 5.901 -36.548 1.00 42.13 168 GLN A C 1
ATOM 7534 O O . GLN B 1 168 ? -1.889 4.812 -37.028 1.00 37.82 168 GLN A O 1
ATOM 7548 N N . ASN B 1 169 ? -2.607 6.925 -37.311 1.00 36.24 169 ASN A N 1
ATOM 7549 C CA . ASN B 1 169 ? -2.798 6.803 -38.749 1.00 38.37 169 ASN A CA 1
ATOM 7550 C C . ASN B 1 169 ? -1.581 7.239 -39.557 1.00 35.14 169 ASN A C 1
ATOM 7551 O O . ASN B 1 169 ? -1.669 7.326 -40.786 1.00 36.27 169 ASN A O 1
ATOM 7562 N N . ILE B 1 170 ? -0.456 7.513 -38.906 1.00 34.17 170 ILE A N 1
ATOM 7563 C CA . ILE B 1 170 ? 0.750 7.980 -39.582 1.00 33.46 170 ILE A CA 1
ATOM 7564 C C . ILE B 1 170 ? 1.673 6.782 -39.754 1.00 34.90 170 ILE A C 1
ATOM 7565 O O . ILE B 1 170 ? 2.263 6.294 -38.783 1.00 34.35 170 ILE A O 1
ATOM 7581 N N . HIS B 1 171 ? 1.810 6.311 -40.988 1.00 31.88 171 HIS A N 1
ATOM 7582 C CA . HIS B 1 171 ? 2.558 5.095 -41.299 1.00 35.22 171 HIS A CA 1
ATOM 7583 C C . HIS B 1 171 ? 3.804 5.481 -42.089 1.00 36.32 171 HIS A C 1
ATOM 7584 O O . HIS B 1 171 ? 3.808 5.496 -43.321 1.00 35.48 171 HIS A O 1
ATOM 7598 N N . SER B 1 172 ? 4.868 5.794 -41.351 1.00 39.62 172 SER A N 1
ATOM 7599 C CA . SER B 1 172 ? 6.154 6.178 -41.910 1.00 37.27 172 SER A CA 1
ATOM 7600 C C . SER B 1 172 ? 7.233 5.773 -40.915 1.00 43.50 172 SER A C 1
ATOM 7601 O O . SER B 1 172 ? 6.984 5.705 -39.707 1.00 40.92 172 SER A O 1
ATOM 7609 N N . TYR B 1 173 ? 8.431 5.504 -41.429 1.00 42.65 173 TYR A N 1
ATOM 7610 C CA . TYR B 1 173 ? 9.532 5.031 -40.606 1.00 38.23 173 TYR A CA 1
ATOM 7611 C C . TYR B 1 173 ? 10.760 5.912 -40.798 1.00 37.56 173 TYR A C 1
ATOM 7612 O O . TYR B 1 173 ? 10.978 6.486 -41.870 1.00 31.46 173 TYR A O 1
ATOM 7630 N N . ILE B 1 174 ? 11.558 6.013 -39.739 1.00 42.16 174 ILE A N 1
ATOM 7631 C CA . ILE B 1 174 ? 12.953 6.421 -39.831 1.00 35.06 174 ILE A CA 1
ATOM 7632 C C . ILE B 1 174 ? 13.793 5.152 -39.787 1.00 34.57 174 ILE A C 1
ATOM 7633 O O . ILE B 1 174 ? 13.573 4.284 -38.932 1.00 35.21 174 ILE A O 1
ATOM 7649 N N . MET B 1 175 ? 14.743 5.032 -40.707 1.00 36.77 175 MET A N 1
ATOM 7650 C CA . MET B 1 175 ? 15.569 3.841 -40.817 1.00 34.62 175 MET A CA 1
ATOM 7651 C C . MET B 1 175 ? 17.029 4.255 -40.917 1.00 34.56 175 MET A C 1
ATOM 7652 O O . MET B 1 175 ? 17.351 5.424 -41.148 1.00 37.57 175 MET A O 1
ATOM 7666 N N . GLY B 1 176 ? 17.913 3.280 -40.745 1.00 33.44 176 GLY A N 1
ATOM 7667 C CA . GLY B 1 176 ? 19.337 3.549 -40.715 1.00 39.43 176 GLY A CA 1
ATOM 7668 C C . GLY B 1 176 ? 19.831 3.851 -39.312 1.00 41.56 176 GLY A C 1
ATOM 7669 O O . GLY B 1 176 ? 19.193 3.528 -38.304 1.00 41.22 176 GLY A O 1
ATOM 7673 N N . GLU B 1 177 ? 20.996 4.493 -39.254 1.00 40.78 177 GLU A N 1
ATOM 7674 C CA . GLU B 1 177 ? 21.609 4.810 -37.972 1.00 48.64 177 GLU A CA 1
ATOM 7675 C C . GLU B 1 177 ? 20.724 5.759 -37.175 1.00 46.14 177 GLU A C 1
ATOM 7676 O O . GLU B 1 177 ? 20.126 6.687 -37.724 1.00 41.58 177 GLU A O 1
ATOM 7688 N N . HIS B 1 178 ? 20.641 5.512 -35.867 1.00 43.49 178 HIS A N 1
ATOM 7689 C CA . HIS B 1 178 ? 20.041 6.451 -34.917 1.00 47.02 178 HIS A CA 1
ATOM 7690 C C . HIS B 1 178 ? 21.020 7.615 -34.783 1.00 48.51 178 HIS A C 1
ATOM 7691 O O . HIS B 1 178 ? 21.824 7.700 -33.851 1.00 53.08 178 HIS A O 1
ATOM 7705 N N . GLY B 1 179 ? 20.967 8.515 -35.765 1.00 49.08 179 GLY A N 1
ATOM 7706 C CA . GLY B 1 179 ? 21.911 9.611 -35.850 1.00 51.69 179 GLY A CA 1
ATOM 7707 C C . GLY B 1 179 ? 21.694 10.506 -37.054 1.00 49.79 179 GLY A C 1
ATOM 7708 O O . GLY B 1 179 ? 20.576 10.615 -37.565 1.00 43.16 179 GLY A O 1
ATOM 7712 N N . ASP B 1 180 ? 22.766 11.150 -37.518 1.00 53.88 180 ASP A N 1
ATOM 7713 C CA . ASP B 1 180 ? 22.670 12.130 -38.592 1.00 53.61 180 ASP A CA 1
ATOM 7714 C C . ASP B 1 180 ? 22.613 11.503 -39.977 1.00 50.71 180 ASP A C 1
ATOM 7715 O O . ASP B 1 180 ? 22.381 12.224 -40.951 1.00 48.91 180 ASP A O 1
ATOM 7724 N N . SER B 1 181 ? 22.816 10.191 -40.086 1.00 48.45 181 SER A N 1
ATOM 7725 C CA . SER B 1 181 ? 22.773 9.490 -41.362 1.00 44.72 181 SER A CA 1
ATOM 7726 C C . SER B 1 181 ? 21.450 8.762 -41.582 1.00 46.67 181 SER A C 1
ATOM 7727 O O . SER B 1 181 ? 21.331 7.982 -42.533 1.00 45.10 181 SER A O 1
ATOM 7735 N N . SER B 1 182 ? 20.459 9.004 -40.729 1.00 45.49 182 SER A N 1
ATOM 7736 C CA . SER B 1 182 ? 19.153 8.386 -40.879 1.00 46.90 182 SER A CA 1
ATOM 7737 C C . SER B 1 182 ? 18.417 8.970 -42.085 1.00 39.78 182 SER A C 1
ATOM 7738 O O . SER B 1 182 ? 18.784 10.012 -42.635 1.00 41.64 182 SER A O 1
ATOM 7746 N N . PHE B 1 183 ? 17.351 8.276 -42.489 1.00 38.79 183 PHE A N 1
ATOM 7747 C CA . PHE B 1 183 ? 16.487 8.744 -43.564 1.00 43.66 183 PHE A CA 1
ATOM 7748 C C . PHE B 1 183 ? 15.053 8.330 -43.264 1.00 38.00 183 PHE A C 1
ATOM 7749 O O . PHE B 1 183 ? 14.799 7.427 -42.462 1.00 40.22 183 PHE A O 1
ATOM 7766 N N . ALA B 1 184 ? 14.117 9.005 -43.923 1.00 34.43 184 ALA A N 1
ATOM 7767 C CA . ALA B 1 184 ? 12.697 8.722 -43.793 1.00 33.27 184 ALA A CA 1
ATOM 7768 C C . ALA B 1 184 ? 12.193 8.006 -45.039 1.00 34.80 184 ALA A C 1
ATOM 7769 O O . ALA B 1 184 ? 12.669 8.247 -46.152 1.00 34.89 184 ALA A O 1
ATOM 7776 N N . THR B 1 185 ? 11.221 7.119 -44.839 1.00 40.68 185 THR A N 1
ATOM 7777 C CA . THR B 1 185 ? 10.638 6.343 -45.934 1.00 40.25 185 THR A CA 1
ATOM 7778 C C . THR B 1 185 ? 9.510 7.133 -46.601 1.00 35.36 185 THR A C 1
ATOM 7779 O O . THR B 1 185 ? 8.357 6.706 -46.665 1.00 33.04 185 THR A O 1
ATOM 7790 N N . TRP B 1 186 ? 9.874 8.316 -47.107 1.00 38.28 186 TRP A N 1
ATOM 7791 C CA . TRP B 1 186 ? 8.880 9.207 -47.696 1.00 38.95 186 TRP A CA 1
ATOM 7792 C C . TRP B 1 186 ? 8.102 8.515 -48.810 1.00 36.63 186 TRP A C 1
ATOM 7793 O O . TRP B 1 186 ? 6.877 8.650 -48.899 1.00 39.34 186 TRP A O 1
ATOM 7814 N N . ASP B 1 187 ? 8.799 7.773 -49.674 1.00 39.95 187 ASP A N 1
ATOM 7815 C CA . ASP B 1 187 ? 8.153 7.179 -50.838 1.00 42.21 187 ASP A CA 1
ATOM 7816 C C . ASP B 1 187 ? 7.177 6.071 -50.467 1.00 44.15 187 ASP A C 1
ATOM 7817 O O . ASP B 1 187 ? 6.283 5.761 -51.262 1.00 49.42 187 ASP A O 1
ATOM 7826 N N . GLU B 1 188 ? 7.322 5.471 -49.288 1.00 43.05 188 GLU A N 1
ATOM 7827 C CA . GLU B 1 188 ? 6.434 4.412 -48.831 1.00 46.39 188 GLU A CA 1
ATOM 7828 C C . GLU B 1 188 ? 5.440 4.896 -47.781 1.00 42.92 188 GLU A C 1
ATOM 7829 O O . GLU B 1 188 ? 4.707 4.080 -47.212 1.00 42.37 188 GLU A O 1
ATOM 7841 N N . THR B 1 189 ? 5.389 6.200 -47.524 1.00 41.48 189 THR A N 1
ATOM 7842 C CA . THR B 1 189 ? 4.592 6.734 -46.428 1.00 42.96 189 THR A CA 1
ATOM 7843 C C . THR B 1 189 ? 3.130 6.877 -46.830 1.00 40.01 189 THR A C 1
ATOM 7844 O O . THR B 1 189 ? 2.812 7.196 -47.980 1.00 41.97 189 THR A O 1
ATOM 7855 N N . LYS B 1 190 ? 2.238 6.639 -45.868 1.00 32.48 190 LYS A N 1
ATOM 7856 C CA . LYS B 1 190 ? 0.805 6.765 -46.079 1.00 40.21 190 LYS A CA 1
ATOM 7857 C C . LYS B 1 190 ? 0.148 7.308 -44.818 1.00 37.98 190 LYS A C 1
ATOM 7858 O O . LYS B 1 190 ? 0.579 7.017 -43.699 1.00 38.83 190 LYS A O 1
ATOM 7877 N N . ILE B 1 191 ? -0.901 8.100 -45.011 1.00 40.72 191 ILE A N 1
ATOM 7878 C CA . ILE B 1 191 ? -1.778 8.542 -43.932 1.00 36.67 191 ILE A CA 1
ATOM 7879 C C . ILE B 1 191 ? -3.045 7.702 -44.059 1.00 40.44 191 ILE A C 1
ATOM 7880 O O . ILE B 1 191 ? -3.875 7.939 -44.942 1.00 41.23 191 ILE A O 1
ATOM 7896 N N . ALA B 1 192 ? -3.197 6.715 -43.181 1.00 37.77 192 ALA A N 1
ATOM 7897 C CA . ALA B 1 192 ? -4.247 5.696 -43.316 1.00 43.78 192 ALA A CA 1
ATOM 7898 C C . ALA B 1 192 ? -3.999 5.013 -44.661 1.00 39.92 192 ALA A C 1
ATOM 7899 O O . ALA B 1 192 ? -2.872 4.556 -44.907 1.00 41.45 192 ALA A O 1
ATOM 7906 N N . MET B 1 193 ? -4.989 4.928 -45.551 1.00 40.27 193 MET A N 1
ATOM 7907 C CA . MET B 1 193 ? -4.787 4.323 -46.862 1.00 44.20 193 MET A CA 1
ATOM 7908 C C . MET B 1 193 ? -4.218 5.300 -47.885 1.00 41.21 193 MET A C 1
ATOM 7909 O O . MET B 1 193 ? -3.885 4.880 -48.998 1.00 45.44 193 MET A O 1
ATOM 7923 N N . LYS B 1 194 ? -4.095 6.579 -47.540 1.00 39.77 194 LYS A N 1
ATOM 7924 C CA . LYS B 1 194 ? -3.823 7.622 -48.525 1.00 42.05 194 LYS A CA 1
ATOM 7925 C C . LYS B 1 194 ? -2.325 7.858 -48.646 1.00 40.41 194 LYS A C 1
ATOM 7926 O O . LYS B 1 194 ? -1.688 8.229 -47.652 1.00 39.25 194 LYS A O 1
ATOM 7945 N N . PRO B 1 195 ? -1.726 7.665 -49.822 1.00 42.65 195 PRO A N 1
ATOM 7946 C CA . PRO B 1 195 ? -0.282 7.888 -49.954 1.00 42.82 195 PRO A CA 1
ATOM 7947 C C . PRO B 1 195 ? 0.095 9.350 -49.765 1.00 43.88 195 PRO A C 1
ATOM 7948 O O . PRO B 1 195 ? -0.714 10.265 -49.938 1.00 44.61 195 PRO A O 1
ATOM 7959 N N . LEU B 1 196 ? 1.364 9.556 -49.405 1.00 39.31 196 LEU A N 1
ATOM 7960 C CA . LEU B 1 196 ? 1.881 10.910 -49.236 1.00 42.04 196 LEU A CA 1
ATOM 7961 C C . LEU B 1 196 ? 2.003 11.633 -50.571 1.00 41.44 196 LEU A C 1
ATOM 7962 O O . LEU B 1 196 ? 1.901 12.865 -50.622 1.00 46.26 196 LEU A O 1
ATOM 7978 N N . SER B 1 197 ? 2.227 10.888 -51.656 1.00 40.18 197 SER A N 1
ATOM 7979 C CA . SER B 1 197 ? 2.301 11.504 -52.974 1.00 43.35 197 SER A CA 1
ATOM 7980 C C . SER B 1 197 ? 1.010 12.231 -53.321 1.00 39.77 197 SER A C 1
ATOM 7981 O O . SER B 1 197 ? 1.038 13.232 -54.045 1.00 43.55 197 SER A O 1
ATOM 7989 N N . GLU B 1 198 ? -0.127 11.751 -52.815 1.00 41.86 198 GLU A N 1
ATOM 7990 C CA . GLU B 1 198 ? -1.395 12.413 -53.104 1.00 46.00 198 GLU A CA 1
ATOM 7991 C C . GLU B 1 198 ? -1.519 13.722 -52.334 1.00 46.17 198 GLU A C 1
ATOM 7992 O O . GLU B 1 198 ? -2.090 14.695 -52.840 1.00 43.66 198 GLU A O 1
ATOM 8004 N N . TYR B 1 199 ? -0.995 13.766 -51.107 1.00 41.91 199 TYR A N 1
ATOM 8005 C CA . TYR B 1 199 ? -0.951 15.028 -50.379 1.00 43.07 199 TYR A CA 1
ATOM 8006 C C . TYR B 1 199 ? -0.018 16.017 -51.065 1.00 40.94 199 TYR A C 1
ATOM 8007 O O . TYR B 1 199 ? -0.331 17.208 -51.166 1.00 44.05 199 TYR A O 1
ATOM 8025 N N . LEU B 1 200 ? 1.133 15.540 -51.542 1.00 47.19 200 LEU A N 1
ATOM 8026 C CA . LEU B 1 200 ? 2.025 16.402 -52.312 1.00 44.91 200 LEU A CA 1
ATOM 8027 C C . LEU B 1 200 ? 1.314 16.957 -53.542 1.00 48.84 200 LEU A C 1
ATOM 8028 O O . LEU B 1 200 ? 1.353 18.164 -53.806 1.00 45.26 200 LEU A O 1
ATOM 8044 N N . ALA B 1 201 ? 0.657 16.082 -54.306 1.00 46.53 201 ALA A N 1
ATOM 8045 C CA . ALA B 1 201 ? -0.058 16.518 -55.501 1.00 45.33 201 ALA A CA 1
ATOM 8046 C C . ALA B 1 201 ? -1.065 17.612 -55.169 1.00 50.72 201 ALA A C 1
ATOM 8047 O O . ALA B 1 201 ? -1.090 18.668 -55.814 1.00 56.13 201 ALA A O 1
ATOM 8054 N N . GLU B 1 202 ? -1.904 17.379 -54.160 1.00 52.67 202 GLU A N 1
ATOM 8055 C CA . GLU B 1 202 ? -2.913 18.354 -53.767 1.00 46.97 202 GLU A CA 1
ATOM 8056 C C . GLU B 1 202 ? -2.326 19.571 -53.067 1.00 46.52 202 GLU A C 1
ATOM 8057 O O . GLU B 1 202 ? -3.088 20.462 -52.677 1.00 48.16 202 GLU A O 1
ATOM 8069 N N . GLY B 1 203 ? -1.008 19.635 -52.896 1.00 46.31 203 GLY A N 1
ATOM 8070 C CA . GLY B 1 203 ? -0.394 20.781 -52.259 1.00 43.87 203 GLY A CA 1
ATOM 8071 C C . GLY B 1 203 ? -0.590 20.870 -50.765 1.00 38.11 203 GLY A C 1
ATOM 8072 O O . GLY B 1 203 ? -0.261 21.903 -50.175 1.00 47.26 203 GLY A O 1
ATOM 8076 N N . LYS B 1 204 ? -1.121 19.824 -50.130 1.00 38.65 204 LYS A N 1
ATOM 8077 C CA . LYS B 1 204 ? -1.266 19.826 -48.680 1.00 44.95 204 LYS A CA 1
ATOM 8078 C C . LYS B 1 204 ? 0.075 19.748 -47.963 1.00 42.16 204 LYS A C 1
ATOM 8079 O O . LYS B 1 204 ? 0.122 19.958 -46.747 1.00 39.22 204 LYS A O 1
ATOM 8098 N N . ILE B 1 205 ? 1.154 19.447 -48.684 1.00 40.66 205 ILE A N 1
ATOM 8099 C CA . ILE B 1 205 ? 2.498 19.452 -48.121 1.00 39.74 205 ILE A CA 1
ATOM 8100 C C . ILE B 1 205 ? 3.468 19.576 -49.286 1.00 40.15 205 ILE A C 1
ATOM 8101 O O . ILE B 1 205 ? 3.144 19.224 -50.421 1.00 45.94 205 ILE A O 1
ATOM 8117 N N . THR B 1 206 ? 4.662 20.088 -49.006 1.00 37.97 206 THR A N 1
ATOM 8118 C CA . THR B 1 206 ? 5.674 20.317 -50.024 1.00 44.42 206 THR A CA 1
ATOM 8119 C C . THR B 1 206 ? 6.888 19.437 -49.759 1.00 40.74 206 THR A C 1
ATOM 8120 O O . THR B 1 206 ? 7.136 19.004 -48.630 1.00 38.34 206 THR A O 1
ATOM 8131 N N . GLU B 1 207 ? 7.645 19.168 -50.826 1.00 39.19 207 GLU A N 1
ATOM 8132 C CA . GLU B 1 207 ? 8.888 18.417 -50.679 1.00 44.41 207 GLU A CA 1
ATOM 8133 C C . GLU B 1 207 ? 9.813 19.089 -49.671 1.00 38.82 207 GLU A C 1
ATOM 8134 O O . GLU B 1 207 ? 10.438 18.418 -48.836 1.00 38.81 207 GLU A O 1
ATOM 8146 N N . LEU B 1 208 ? 9.912 20.418 -49.734 1.00 38.02 208 LEU A N 1
ATOM 8147 C CA . LEU B 1 208 ? 10.796 21.140 -48.825 1.00 42.17 208 LEU A CA 1
ATOM 8148 C C . LEU B 1 208 ? 10.331 21.006 -47.382 1.00 39.36 208 LEU A C 1
ATOM 8149 O O . LEU B 1 208 ? 11.162 20.948 -46.471 1.00 43.20 208 LEU A O 1
ATOM 8165 N N . GLU B 1 209 ? 9.019 20.944 -47.152 1.00 38.95 209 GLU A N 1
ATOM 8166 C CA . GLU B 1 209 ? 8.532 20.734 -45.793 1.00 39.93 209 GLU A CA 1
ATOM 8167 C C . GLU B 1 209 ? 8.851 19.325 -45.304 1.00 40.17 209 GLU A C 1
ATOM 8168 O O . GLU B 1 209 ? 9.103 19.130 -44.110 1.00 38.28 209 GLU A O 1
ATOM 8180 N N . LEU B 1 210 ? 8.898 18.342 -46.209 1.00 38.12 210 LEU A N 1
ATOM 8181 C CA . LEU B 1 210 ? 9.360 17.013 -45.821 1.00 37.14 210 LEU A CA 1
ATOM 8182 C C . LEU B 1 210 ? 10.836 17.033 -45.438 1.00 37.00 210 LEU A C 1
ATOM 8183 O O . LEU B 1 210 ? 11.238 16.421 -44.438 1.00 38.40 210 LEU A O 1
ATOM 8199 N N . ASP B 1 211 ? 11.665 17.708 -46.238 1.00 38.69 211 ASP A N 1
ATOM 8200 C CA . ASP B 1 211 ? 13.075 17.842 -45.882 1.00 42.64 211 ASP A CA 1
ATOM 8201 C C . ASP B 1 211 ? 13.229 18.534 -44.531 1.00 41.10 211 ASP A C 1
ATOM 8202 O O . ASP B 1 211 ? 14.068 18.141 -43.709 1.00 44.38 211 ASP A O 1
ATOM 8211 N N . GLU B 1 212 ? 12.418 19.564 -44.285 1.00 40.47 212 GLU A N 1
ATOM 8212 C CA . GLU B 1 212 ? 12.443 20.245 -42.997 1.00 44.46 212 GLU A CA 1
ATOM 8213 C C . GLU B 1 212 ? 12.071 19.295 -41.866 1.00 40.82 212 GLU A C 1
ATOM 8214 O O . GLU B 1 212 ? 12.683 19.331 -40.794 1.00 41.87 212 GLU A O 1
ATOM 8226 N N . ILE B 1 213 ? 11.056 18.454 -42.075 1.00 37.97 213 ILE A N 1
ATOM 8227 C CA . ILE B 1 213 ? 10.660 17.515 -41.030 1.00 36.15 213 ILE A CA 1
ATOM 8228 C C . ILE B 1 213 ? 11.793 16.541 -40.737 1.00 34.05 213 ILE A C 1
ATOM 8229 O O . ILE B 1 213 ? 12.066 16.212 -39.576 1.00 37.10 213 ILE A O 1
ATOM 8245 N N . HIS B 1 214 ? 12.465 16.055 -41.784 1.00 34.67 214 HIS A N 1
ATOM 8246 C CA . HIS B 1 214 ? 13.584 15.145 -41.562 1.00 40.72 214 HIS A CA 1
ATOM 8247 C C . HIS B 1 214 ? 14.697 15.828 -40.775 1.00 36.39 214 HIS A C 1
ATOM 8248 O O . HIS B 1 214 ? 15.267 15.243 -39.843 1.00 37.95 214 HIS A O 1
ATOM 8262 N N . LYS B 1 215 ? 15.029 17.067 -41.146 1.00 36.70 215 LYS A N 1
ATOM 8263 C CA . LYS B 1 215 ? 16.066 17.797 -40.424 1.00 39.31 215 LYS A CA 1
ATOM 8264 C C . LYS B 1 215 ? 15.670 18.012 -38.968 1.00 35.70 215 LYS A C 1
ATOM 8265 O O . LYS B 1 215 ? 16.511 17.915 -38.065 1.00 39.00 215 LYS A O 1
ATOM 8284 N N . LYS B 1 216 ? 14.392 18.311 -38.721 1.00 35.43 216 LYS A N 1
ATOM 8285 C CA . LYS B 1 216 ? 13.921 18.469 -37.350 1.00 41.56 216 LYS A CA 1
ATOM 8286 C C . LYS B 1 216 ? 14.075 17.169 -36.572 1.00 40.29 216 LYS A C 1
ATOM 8287 O O . LYS B 1 216 ? 14.501 17.176 -35.412 1.00 40.38 216 LYS A O 1
ATOM 8306 N N . VAL B 1 217 ? 13.726 16.041 -37.192 1.00 34.71 217 VAL A N 1
ATOM 8307 C CA . VAL B 1 217 ? 13.905 14.750 -36.535 1.00 36.61 217 VAL A CA 1
ATOM 8308 C C . VAL B 1 217 ? 15.368 14.557 -36.156 1.00 37.83 217 VAL A C 1
ATOM 8309 O O . VAL B 1 217 ? 15.692 14.148 -35.035 1.00 32.75 217 VAL A O 1
ATOM 8322 N N . VAL B 1 218 ? 16.273 14.856 -37.089 1.00 38.06 218 VAL A N 1
ATOM 8323 C CA . VAL B 1 218 ? 17.690 14.604 -36.841 1.00 36.62 218 VAL A CA 1
ATOM 8324 C C . VAL B 1 218 ? 18.218 15.510 -35.731 1.00 39.55 218 VAL A C 1
ATOM 8325 O O . VAL B 1 218 ? 19.008 15.075 -34.885 1.00 43.97 218 VAL A O 1
ATOM 8338 N N . ASN B 1 219 ? 17.795 16.774 -35.708 1.00 40.24 219 ASN A N 1
ATOM 8339 C CA . ASN B 1 219 ? 18.326 17.752 -34.764 1.00 43.43 219 ASN A CA 1
ATOM 8340 C C . ASN B 1 219 ? 17.525 17.851 -33.469 1.00 43.97 219 ASN A C 1
ATOM 8341 O O . ASN B 1 219 ? 17.852 18.690 -32.617 1.00 44.92 219 ASN A O 1
ATOM 8352 N N . ALA B 1 220 ? 16.477 17.038 -33.316 1.00 41.96 220 ALA A N 1
ATOM 8353 C CA . ALA B 1 220 ? 15.653 17.095 -32.113 1.00 43.06 220 ALA A CA 1
ATOM 8354 C C . ALA B 1 220 ? 16.482 16.888 -30.853 1.00 39.96 220 ALA A C 1
ATOM 8355 O O . ALA B 1 220 ? 16.313 17.608 -29.860 1.00 46.31 220 ALA A O 1
ATOM 8362 N N . ALA B 1 221 ? 17.365 15.889 -30.862 1.00 40.16 221 ALA A N 1
ATOM 8363 C CA . ALA B 1 221 ? 18.142 15.584 -29.666 1.00 38.03 221 ALA A CA 1
ATOM 8364 C C . ALA B 1 221 ? 19.026 16.762 -29.278 1.00 44.57 221 ALA A C 1
ATOM 8365 O O . ALA B 1 221 ? 19.090 17.145 -28.105 1.00 47.37 221 ALA A O 1
ATOM 8372 N N . TYR B 1 222 ? 19.718 17.350 -30.256 1.00 47.41 222 TYR A N 1
ATOM 8373 C CA . TYR B 1 222 ? 20.579 18.490 -29.965 1.00 42.76 222 TYR A CA 1
ATOM 8374 C C . TYR B 1 222 ? 19.769 19.664 -29.427 1.00 46.60 222 TYR A C 1
ATOM 8375 O O . TYR B 1 222 ? 20.178 20.324 -28.462 1.00 42.69 222 TYR A O 1
ATOM 8393 N N . GLU B 1 223 ? 18.607 19.933 -30.029 1.00 41.90 223 GLU A N 1
ATOM 8394 C CA . GLU B 1 223 ? 17.781 21.043 -29.564 1.00 40.88 223 GLU A CA 1
ATOM 8395 C C . GLU B 1 223 ? 17.339 20.828 -28.120 1.00 43.64 223 GLU A C 1
ATOM 8396 O O . GLU B 1 223 ? 17.442 21.733 -27.279 1.00 45.66 223 GLU A O 1
ATOM 8408 N N . VAL B 1 224 ? 16.848 19.626 -27.810 1.00 45.55 224 VAL A N 1
ATOM 8409 C CA . VAL B 1 224 ? 16.359 19.370 -26.461 1.00 43.62 224 VAL A CA 1
ATOM 8410 C C . VAL B 1 224 ? 17.506 19.384 -25.458 1.00 41.65 224 VAL A C 1
ATOM 8411 O O . VAL B 1 224 ? 17.325 19.804 -24.309 1.00 38.90 224 VAL A O 1
ATOM 8424 N N . ILE B 1 225 ? 18.695 18.926 -25.857 1.00 38.16 225 ILE A N 1
ATOM 8425 C CA . ILE B 1 225 ? 19.835 18.981 -24.950 1.00 42.73 225 ILE A CA 1
ATOM 8426 C C . ILE B 1 225 ? 20.204 20.429 -24.658 1.00 41.48 225 ILE A C 1
ATOM 8427 O O . ILE B 1 225 ? 20.528 20.785 -23.519 1.00 40.63 225 ILE A O 1
ATOM 8443 N N . LYS B 1 226 ? 20.164 21.289 -25.679 1.00 44.09 226 LYS A N 1
ATOM 8444 C CA . LYS B 1 226 ? 20.421 22.704 -25.437 1.00 45.84 226 LYS A CA 1
ATOM 8445 C C . LYS B 1 226 ? 19.389 23.289 -24.481 1.00 46.11 226 LYS A C 1
ATOM 8446 O O . LYS B 1 226 ? 19.724 24.103 -23.613 1.00 43.01 226 LYS A O 1
ATOM 8465 N N . LEU B 1 227 ? 18.125 22.882 -24.623 1.00 47.28 227 LEU A N 1
ATOM 8466 C CA . LEU B 1 227 ? 17.071 23.523 -23.841 1.00 40.25 227 LEU A CA 1
ATOM 8467 C C . LEU B 1 227 ? 17.020 23.025 -22.398 1.00 50.54 227 LEU A C 1
ATOM 8468 O O . LEU B 1 227 ? 16.719 23.805 -21.488 1.00 51.30 227 LEU A O 1
ATOM 8484 N N . LYS B 1 228 ? 17.292 21.733 -22.158 1.00 46.49 228 LYS A N 1
ATOM 8485 C CA . LYS B 1 228 ? 17.176 21.197 -20.806 1.00 36.73 228 LYS A CA 1
ATOM 8486 C C . LYS B 1 228 ? 18.246 20.165 -20.461 1.00 40.67 228 LYS A C 1
ATOM 8487 O O . LYS B 1 228 ? 18.161 19.546 -19.392 1.00 42.53 228 LYS A O 1
ATOM 8506 N N . GLY B 1 229 ? 19.246 19.956 -21.318 1.00 39.82 229 GLY A N 1
ATOM 8507 C CA . GLY B 1 229 ? 20.413 19.173 -20.988 1.00 41.78 229 GLY A CA 1
ATOM 8508 C C . GLY B 1 229 ? 20.400 17.747 -21.504 1.00 48.29 229 GLY A C 1
ATOM 8509 O O . GLY B 1 229 ? 21.471 17.188 -21.767 1.00 51.87 229 GLY A O 1
ATOM 8513 N N . ALA B 1 230 ? 19.223 17.143 -21.648 1.00 48.93 230 ALA A N 1
ATOM 8514 C CA . ALA B 1 230 ? 19.138 15.750 -22.066 1.00 43.60 230 ALA A CA 1
ATOM 8515 C C . ALA B 1 230 ? 17.683 15.404 -22.343 1.00 41.33 230 ALA A C 1
ATOM 8516 O O . ALA B 1 230 ? 16.768 16.117 -21.925 1.00 44.86 230 ALA A O 1
ATOM 8523 N N . THR B 1 231 ? 17.486 14.298 -23.057 1.00 40.65 231 THR A N 1
ATOM 8524 C CA . THR B 1 231 ? 16.166 13.760 -23.356 1.00 39.87 231 THR A CA 1
ATOM 8525 C C . THR B 1 231 ? 15.988 12.437 -22.623 1.00 37.29 231 THR A C 1
ATOM 8526 O O . THR B 1 231 ? 16.938 11.656 -22.504 1.00 39.00 231 THR A O 1
ATOM 8537 N N . TYR B 1 232 ? 14.773 12.179 -22.131 1.00 39.49 232 TYR A N 1
ATOM 8538 C CA . TYR B 1 232 ? 14.533 10.919 -21.439 1.00 38.27 232 TYR A CA 1
ATOM 8539 C C . TYR B 1 232 ? 13.082 10.449 -21.459 1.00 36.39 232 TYR A C 1
ATOM 8540 O O . TYR B 1 232 ? 12.823 9.250 -21.310 1.00 41.74 232 TYR A O 1
ATOM 8558 N N . TYR B 1 233 ? 12.127 11.359 -21.649 1.00 36.46 233 TYR A N 1
ATOM 8559 C CA . TYR B 1 233 ? 10.719 10.972 -21.572 1.00 42.03 233 TYR A CA 1
ATOM 8560 C C . TYR B 1 233 ? 10.325 10.074 -22.746 1.00 37.90 233 TYR A C 1
ATOM 8561 O O . TYR B 1 233 ? 9.859 8.939 -22.555 1.00 38.02 233 TYR A O 1
ATOM 8579 N N . ALA B 1 234 ? 10.503 10.570 -23.973 1.00 35.71 234 ALA A N 1
ATOM 8580 C CA . ALA B 1 234 ? 10.091 9.809 -25.148 1.00 36.53 234 ALA A CA 1
ATOM 8581 C C . ALA B 1 234 ? 10.782 8.452 -25.204 1.00 34.70 234 ALA A C 1
ATOM 8582 O O . ALA B 1 234 ? 10.143 7.430 -25.486 1.00 36.69 234 ALA A O 1
ATOM 8589 N N . ILE B 1 235 ? 12.090 8.418 -24.939 1.00 36.90 235 ILE A N 1
ATOM 8590 C CA . ILE B 1 235 ? 12.800 7.145 -24.975 1.00 31.54 235 ILE A CA 1
ATOM 8591 C C . ILE B 1 235 ? 12.357 6.255 -23.823 1.00 33.77 235 ILE A C 1
ATOM 8592 O O . ILE B 1 235 ? 12.342 5.024 -23.950 1.00 38.48 235 ILE A O 1
ATOM 8608 N N . GLY B 1 236 ? 12.008 6.846 -22.680 1.00 32.90 236 GLY A N 1
ATOM 8609 C CA . GLY B 1 236 ? 11.418 6.055 -21.616 1.00 30.10 236 GLY A CA 1
ATOM 8610 C C . GLY B 1 236 ? 10.193 5.302 -22.092 1.00 31.27 236 GLY A C 1
ATOM 8611 O O . GLY B 1 236 ? 10.065 4.092 -21.881 1.00 32.04 236 GLY A O 1
ATOM 8615 N N . LEU B 1 237 ? 9.283 6.009 -22.768 1.00 31.64 237 LEU A N 1
ATOM 8616 C CA . LEU B 1 237 ? 8.087 5.350 -23.285 1.00 34.74 237 LEU A CA 1
ATOM 8617 C C . LEU B 1 237 ? 8.440 4.303 -24.337 1.00 34.74 237 LEU A C 1
ATOM 8618 O O . LEU B 1 237 ? 7.827 3.229 -24.387 1.00 36.53 237 LEU A O 1
ATOM 8634 N N . GLY B 1 238 ? 9.414 4.601 -25.198 1.00 33.46 238 GLY A N 1
ATOM 8635 C CA . GLY B 1 238 ? 9.802 3.633 -26.213 1.00 31.36 238 GLY A CA 1
ATOM 8636 C C . GLY B 1 238 ? 10.302 2.332 -25.613 1.00 31.38 238 GLY A C 1
ATOM 8637 O O . GLY B 1 238 ? 9.884 1.239 -26.015 1.00 41.06 238 GLY A O 1
ATOM 8641 N N . ILE B 1 239 ? 11.209 2.434 -24.639 1.00 34.43 239 ILE A N 1
ATOM 8642 C CA . ILE B 1 239 ? 11.721 1.241 -23.971 1.00 38.38 239 ILE A CA 1
ATOM 8643 C C . ILE B 1 239 ? 10.593 0.510 -23.256 1.00 34.89 239 ILE A C 1
ATOM 8644 O O . ILE B 1 239 ? 10.522 -0.727 -23.273 1.00 36.08 239 ILE A O 1
ATOM 8660 N N . LYS B 1 240 ? 9.709 1.259 -22.591 1.00 34.57 240 LYS A N 1
ATOM 8661 C CA . LYS B 1 240 ? 8.582 0.636 -21.906 1.00 39.01 240 LYS A CA 1
ATOM 8662 C C . LYS B 1 240 ? 7.737 -0.181 -22.874 1.00 37.73 240 LYS A C 1
ATOM 8663 O O . LYS B 1 240 ? 7.315 -1.302 -22.556 1.00 36.39 240 LYS A O 1
ATOM 8682 N N . ASN B 1 241 ? 7.481 0.364 -24.064 1.00 32.01 241 ASN A N 1
ATOM 8683 C CA . ASN B 1 241 ? 6.664 -0.354 -25.036 1.00 39.62 241 ASN A CA 1
ATOM 8684 C C . ASN B 1 241 ? 7.391 -1.586 -25.559 1.00 41.32 241 ASN A C 1
ATOM 8685 O O . ASN B 1 241 ? 6.774 -2.641 -25.737 1.00 42.12 241 ASN A O 1
ATOM 8696 N N . ILE B 1 242 ? 8.699 -1.477 -25.805 1.00 35.90 242 ILE A N 1
ATOM 8697 C CA . ILE B 1 242 ? 9.467 -2.660 -26.197 1.00 36.38 242 ILE A CA 1
ATOM 8698 C C . ILE B 1 242 ? 9.315 -3.757 -25.147 1.00 36.99 242 ILE A C 1
ATOM 8699 O O . ILE B 1 242 ? 9.078 -4.931 -25.467 1.00 36.75 242 ILE A O 1
ATOM 8715 N N . VAL B 1 243 ? 9.455 -3.386 -23.873 1.00 38.04 243 VAL A N 1
ATOM 8716 C CA . VAL B 1 243 ? 9.432 -4.380 -22.804 1.00 35.53 243 VAL A CA 1
ATOM 8717 C C . VAL B 1 243 ? 8.057 -5.030 -22.711 1.00 39.34 243 VAL A C 1
ATOM 8718 O O . VAL B 1 243 ? 7.938 -6.259 -22.615 1.00 39.85 243 VAL A O 1
ATOM 8731 N N . ASN B 1 244 ? 6.998 -4.216 -22.725 1.00 37.42 244 ASN A N 1
ATOM 8732 C CA . ASN B 1 244 ? 5.652 -4.774 -22.651 1.00 36.47 244 ASN A CA 1
ATOM 8733 C C . ASN B 1 244 ? 5.340 -5.633 -23.868 1.00 38.30 244 ASN A C 1
ATOM 8734 O O . ASN B 1 244 ? 4.595 -6.614 -23.761 1.00 35.96 244 ASN A O 1
ATOM 8745 N N . ALA B 1 245 ? 5.898 -5.286 -25.030 1.00 36.49 245 ALA A N 1
ATOM 8746 C CA . ALA B 1 245 ? 5.667 -6.084 -26.228 1.00 41.13 245 ALA A CA 1
ATOM 8747 C C . ALA B 1 245 ? 6.370 -7.430 -26.130 1.00 38.31 245 ALA A C 1
ATOM 8748 O O . ALA B 1 245 ? 5.855 -8.443 -26.616 1.00 37.63 245 ALA A O 1
ATOM 8755 N N . ILE B 1 246 ? 7.551 -7.461 -25.512 1.00 42.95 246 ILE A N 1
ATOM 8756 C CA . ILE B 1 246 ? 8.226 -8.736 -25.285 1.00 40.02 246 ILE A CA 1
ATOM 8757 C C . ILE B 1 246 ? 7.431 -9.582 -24.297 1.00 39.42 246 ILE A C 1
ATOM 8758 O O . ILE B 1 246 ? 7.004 -10.700 -24.607 1.00 36.90 246 ILE A O 1
ATOM 8774 N N . ILE B 1 247 ? 7.219 -9.054 -23.088 1.00 39.55 247 ILE A N 1
ATOM 8775 C CA . ILE B 1 247 ? 6.522 -9.820 -22.058 1.00 33.75 247 ILE A CA 1
ATOM 8776 C C . ILE B 1 247 ? 5.140 -10.238 -22.545 1.00 39.36 247 ILE A C 1
ATOM 8777 O O . ILE B 1 247 ? 4.676 -11.350 -22.264 1.00 40.68 247 ILE A O 1
ATOM 8793 N N . GLY B 1 248 ? 4.463 -9.361 -23.280 1.00 33.27 248 GLY A N 1
ATOM 8794 C CA . GLY B 1 248 ? 3.156 -9.664 -23.815 1.00 32.90 248 GLY A CA 1
ATOM 8795 C C . GLY B 1 248 ? 3.137 -10.576 -25.018 1.00 39.23 248 GLY A C 1
ATOM 8796 O O . GLY B 1 248 ? 2.052 -10.914 -25.501 1.00 32.24 248 GLY A O 1
ATOM 8800 N N . ASP B 1 249 ? 4.304 -10.989 -25.516 1.00 34.37 249 ASP A N 1
ATOM 8801 C CA . ASP B 1 249 ? 4.398 -11.853 -26.692 1.00 35.22 249 ASP A CA 1
ATOM 8802 C C . ASP B 1 249 ? 3.482 -11.351 -27.805 1.00 36.16 249 ASP A C 1
ATOM 8803 O O . ASP B 1 249 ? 2.682 -12.096 -28.374 1.00 34.35 249 ASP A O 1
ATOM 8812 N N . GLN B 1 250 ? 3.614 -10.065 -28.121 1.00 38.27 250 GLN A N 1
ATOM 8813 C CA . GLN B 1 250 ? 2.656 -9.382 -28.978 1.00 36.16 250 GLN A CA 1
ATOM 8814 C C . GLN B 1 250 ? 2.948 -9.526 -30.466 1.00 34.26 250 GLN A C 1
ATOM 8815 O O . GLN B 1 250 ? 2.116 -9.109 -31.279 1.00 34.37 250 GLN A O 1
ATOM 8829 N N . ASN B 1 251 ? 4.086 -10.104 -30.845 1.00 34.49 251 ASN A N 1
ATOM 8830 C CA . ASN B 1 251 ? 4.430 -10.308 -32.252 1.00 35.79 251 ASN A CA 1
ATOM 8831 C C . ASN B 1 251 ? 4.252 -9.017 -33.048 1.00 40.55 251 ASN A C 1
ATOM 8832 O O . ASN B 1 251 ? 3.565 -8.978 -34.073 1.00 36.29 251 ASN A O 1
ATOM 8843 N N . VAL B 1 252 ? 4.872 -7.943 -32.571 1.00 39.10 252 VAL A N 1
ATOM 8844 C CA . VAL B 1 252 ? 4.632 -6.612 -33.122 1.00 37.20 252 VAL A CA 1
ATOM 8845 C C . VAL B 1 252 ? 5.866 -6.151 -33.883 1.00 38.27 252 VAL A C 1
ATOM 8846 O O . VAL B 1 252 ? 6.997 -6.345 -33.427 1.00 39.62 252 VAL A O 1
ATOM 8859 N N . ILE B 1 253 ? 5.646 -5.553 -35.050 1.00 33.30 253 ILE A N 1
ATOM 8860 C CA . ILE B 1 253 ? 6.744 -5.049 -35.868 1.00 38.13 253 ILE A CA 1
ATOM 8861 C C . ILE B 1 253 ? 7.131 -3.664 -35.370 1.00 40.55 253 ILE A C 1
ATOM 8862 O O . ILE B 1 253 ? 6.277 -2.781 -35.220 1.00 38.95 253 ILE A O 1
ATOM 8878 N N . LEU B 1 254 ? 8.418 -3.470 -35.112 1.00 36.49 254 LEU A N 1
ATOM 8879 C CA . LEU B 1 254 ? 8.928 -2.205 -34.607 1.00 38.62 254 LEU A CA 1
ATOM 8880 C C . LEU B 1 254 ? 10.225 -1.861 -35.314 1.00 36.30 254 LEU A C 1
ATOM 8881 O O . LEU B 1 254 ? 10.985 -2.759 -35.698 1.00 38.92 254 LEU A O 1
ATOM 8897 N N . PRO B 1 255 ? 10.500 -0.564 -35.520 1.00 40.60 255 PRO A N 1
ATOM 8898 C CA . PRO B 1 255 ? 11.789 -0.162 -36.097 1.00 35.21 255 PRO A CA 1
ATOM 8899 C C . PRO B 1 255 ? 12.891 -0.148 -35.051 1.00 43.62 255 PRO A C 1
ATOM 8900 O O . PRO B 1 255 ? 13.145 0.881 -34.417 1.00 49.66 255 PRO A O 1
ATOM 8911 N N . ILE B 1 256 ? 13.552 -1.286 -34.866 1.00 45.01 256 ILE A N 1
ATOM 8912 C CA . ILE B 1 256 ? 14.558 -1.440 -33.828 1.00 38.89 256 ILE A CA 1
ATOM 8913 C C . ILE B 1 256 ? 15.921 -1.630 -34.484 1.00 39.69 256 ILE A C 1
ATOM 8914 O O . ILE B 1 256 ? 16.042 -1.748 -35.703 1.00 41.03 256 ILE A O 1
ATOM 8930 N N . SER B 1 257 ? 16.958 -1.655 -33.652 1.00 40.02 257 SER A N 1
ATOM 8931 C CA . SER B 1 257 ? 18.285 -2.078 -34.092 1.00 38.76 257 SER A CA 1
ATOM 8932 C C . SER B 1 257 ? 18.215 -3.564 -34.419 1.00 42.20 257 SER A C 1
ATOM 8933 O O . SER B 1 257 ? 18.212 -4.410 -33.523 1.00 35.97 257 SER A O 1
ATOM 8941 N N . SER B 1 258 ? 18.142 -3.885 -35.707 1.00 44.45 258 SER A N 1
ATOM 8942 C CA . SER B 1 258 ? 18.029 -5.252 -36.182 1.00 45.94 258 SER A CA 1
ATOM 8943 C C . SER B 1 258 ? 19.319 -5.672 -36.871 1.00 44.41 258 SER A C 1
ATOM 8944 O O . SER B 1 258 ? 19.996 -4.858 -37.507 1.00 43.19 258 SER A O 1
ATOM 8952 N N . TYR B 1 259 ? 19.653 -6.953 -36.725 1.00 43.85 259 TYR A N 1
ATOM 8953 C CA . TYR B 1 259 ? 20.806 -7.539 -37.395 1.00 44.86 259 TYR A CA 1
ATOM 8954 C C . TYR B 1 259 ? 20.441 -7.843 -38.843 1.00 45.39 259 TYR A C 1
ATOM 8955 O O . TYR B 1 259 ? 19.468 -8.559 -39.103 1.00 47.35 259 TYR A O 1
ATOM 8973 N N . ILE B 1 260 ? 21.213 -7.303 -39.784 1.00 40.39 260 ILE A N 1
ATOM 8974 C CA . ILE B 1 260 ? 20.976 -7.523 -41.207 1.00 49.54 260 ILE A CA 1
ATOM 8975 C C . ILE B 1 260 ? 22.149 -8.302 -41.785 1.00 48.06 260 ILE A C 1
ATOM 8976 O O . ILE B 1 260 ? 23.312 -7.984 -41.509 1.00 48.13 260 ILE A O 1
ATOM 8992 N N . ASN B 1 261 ? 21.841 -9.326 -42.589 1.00 47.34 261 ASN A N 1
ATOM 8993 C CA . ASN B 1 261 ? 22.846 -10.113 -43.298 1.00 55.71 261 ASN A CA 1
ATOM 8994 C C . ASN B 1 261 ? 22.215 -10.616 -44.601 1.00 54.22 261 ASN A C 1
ATOM 8995 O O . ASN B 1 261 ? 22.007 -11.808 -44.828 1.00 55.56 261 ASN A O 1
ATOM 9006 N N . GLY B 1 262 ? 21.901 -9.677 -45.493 1.00 52.36 262 GLY A N 1
ATOM 9007 C CA . GLY B 1 262 ? 21.345 -10.019 -46.787 1.00 48.79 262 GLY A CA 1
ATOM 9008 C C . GLY B 1 262 ? 20.164 -9.164 -47.195 1.00 45.70 262 GLY A C 1
ATOM 9009 O O . GLY B 1 262 ? 19.839 -9.073 -48.383 1.00 46.30 262 GLY A O 1
ATOM 9013 N N . GLN B 1 263 ? 19.511 -8.532 -46.224 1.00 46.52 263 GLN A N 1
ATOM 9014 C CA . GLN B 1 263 ? 18.349 -7.711 -46.524 1.00 47.69 263 GLN A CA 1
ATOM 9015 C C . GLN B 1 263 ? 18.766 -6.412 -47.208 1.00 40.12 263 GLN A C 1
ATOM 9016 O O . GLN B 1 263 ? 19.905 -5.951 -47.095 1.00 47.37 263 GLN A O 1
ATOM 9030 N N . TYR B 1 264 ? 17.816 -5.822 -47.933 1.00 41.07 264 TYR A N 1
ATOM 9031 C CA . TYR B 1 264 ? 18.005 -4.509 -48.548 1.00 44.58 264 TYR A CA 1
ATOM 9032 C C . TYR B 1 264 ? 19.171 -4.517 -49.531 1.00 42.03 264 TYR A C 1
ATOM 9033 O O . TYR B 1 264 ? 19.995 -3.601 -49.557 1.00 50.36 264 TYR A O 1
ATOM 9051 N N . GLY B 1 265 ? 19.237 -5.564 -50.353 1.00 53.88 265 GLY A N 1
ATOM 9052 C CA . GLY B 1 265 ? 20.255 -5.684 -51.370 1.00 50.86 265 GLY A CA 1
ATOM 9053 C C . GLY B 1 265 ? 21.512 -6.406 -50.942 1.00 51.71 265 GLY A C 1
ATOM 9054 O O . GLY B 1 265 ? 22.309 -6.791 -51.807 1.00 47.52 265 GLY A O 1
ATOM 9058 N N . GLY B 1 266 ? 21.721 -6.600 -49.642 1.00 51.05 266 GLY A N 1
ATOM 9059 C CA . GLY B 1 266 ? 22.896 -7.308 -49.180 1.00 57.63 266 GLY A CA 1
ATOM 9060 C C . GLY B 1 266 ? 24.205 -6.614 -49.469 1.00 52.51 266 GLY A C 1
ATOM 9061 O O . GLY B 1 266 ? 25.260 -7.248 -49.404 1.00 57.42 266 GLY A O 1
ATOM 9065 N N . LEU B 1 267 ? 24.170 -5.320 -49.787 1.00 59.69 267 LEU A N 1
ATOM 9066 C CA . LEU B 1 267 ? 25.398 -4.615 -50.139 1.00 57.00 267 LEU A CA 1
ATOM 9067 C C . LEU B 1 267 ? 26.271 -4.367 -48.913 1.00 62.08 267 LEU A C 1
ATOM 9068 O O . LEU B 1 267 ? 27.496 -4.264 -49.039 1.00 63.42 267 LEU A O 1
ATOM 9084 N N . ILE B 1 268 ? 25.667 -4.263 -47.731 1.00 57.34 268 ILE A N 1
ATOM 9085 C CA . ILE B 1 268 ? 26.387 -4.212 -46.463 1.00 48.47 268 ILE A CA 1
ATOM 9086 C C . ILE B 1 268 ? 25.731 -5.223 -45.533 1.00 51.74 268 ILE A C 1
ATOM 9087 O O . ILE B 1 268 ? 24.501 -5.238 -45.401 1.00 50.69 268 ILE A O 1
ATOM 9103 N N . LYS B 1 269 ? 26.538 -6.065 -44.893 1.00 46.91 269 LYS A N 1
ATOM 9104 C CA . LYS B 1 269 ? 26.018 -7.162 -44.096 1.00 54.44 269 LYS A CA 1
ATOM 9105 C C . LYS B 1 269 ? 26.734 -7.248 -42.756 1.00 51.97 269 LYS A C 1
ATOM 9106 O O . LYS B 1 269 ? 27.833 -6.718 -42.577 1.00 53.27 269 LYS A O 1
ATOM 9125 N N . ASP B 1 270 ? 26.081 -7.936 -41.817 1.00 51.61 270 ASP A N 1
ATOM 9126 C CA . ASP B 1 270 ? 26.661 -8.285 -40.518 1.00 51.09 270 ASP A CA 1
ATOM 9127 C C . ASP B 1 270 ? 26.828 -7.054 -39.627 1.00 48.37 270 ASP A C 1
ATOM 9128 O O . ASP B 1 270 ? 27.883 -6.831 -39.031 1.00 49.84 270 ASP A O 1
ATOM 9137 N N . ILE B 1 271 ? 25.763 -6.255 -39.532 1.00 43.98 271 ILE A N 1
ATOM 9138 C CA . ILE B 1 271 ? 25.692 -5.151 -38.585 1.00 45.03 271 ILE A CA 1
ATOM 9139 C C . ILE B 1 271 ? 24.286 -5.094 -37.997 1.00 43.29 271 ILE A C 1
ATOM 9140 O O . ILE B 1 271 ? 23.365 -5.787 -38.441 1.00 46.98 271 ILE A O 1
ATOM 9156 N N . TYR B 1 272 ? 24.145 -4.269 -36.963 1.00 45.01 272 TYR A N 1
ATOM 9157 C CA . TYR B 1 272 ? 22.853 -3.860 -36.432 1.00 45.92 272 TYR A CA 1
ATOM 9158 C C . TYR B 1 272 ? 22.542 -2.462 -36.954 1.00 41.52 272 TYR A C 1
ATOM 9159 O O . TYR B 1 272 ? 23.420 -1.594 -36.987 1.00 37.90 272 TYR A O 1
ATOM 9177 N N . ILE B 1 273 ? 21.294 -2.246 -37.366 1.00 42.12 273 ILE A N 1
ATOM 9178 C CA . ILE B 1 273 ? 20.889 -0.961 -37.930 1.00 40.55 273 ILE A CA 1
ATOM 9179 C C . ILE B 1 273 ? 19.389 -0.800 -37.742 1.00 37.76 273 ILE A C 1
ATOM 9180 O O . ILE B 1 273 ? 18.663 -1.776 -37.568 1.00 38.88 273 ILE A O 1
ATOM 9196 N N . GLY B 1 274 ? 18.924 0.446 -37.763 1.00 37.26 274 GLY A N 1
ATOM 9197 C CA . GLY B 1 274 ? 17.511 0.726 -37.613 1.00 34.15 274 GLY A CA 1
ATOM 9198 C C . GLY B 1 274 ? 16.684 0.156 -38.745 1.00 38.41 274 GLY A C 1
ATOM 9199 O O . GLY B 1 274 ? 16.8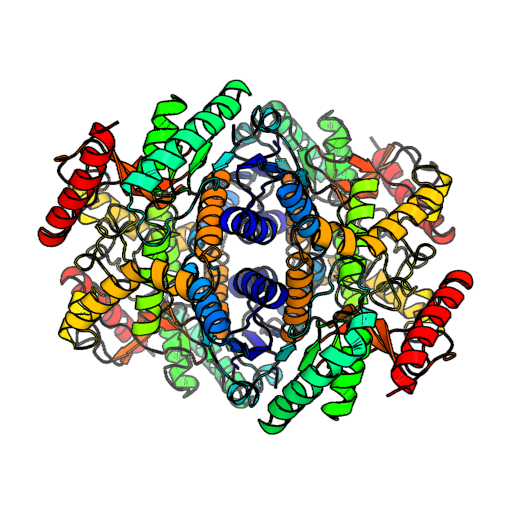20 0.583 -39.895 1.00 36.89 274 GLY A O 1
ATOM 9203 N N . ALA B 1 275 ? 15.823 -0.809 -38.436 1.00 35.84 275 ALA A N 1
ATOM 9204 C CA . ALA B 1 275 ? 15.006 -1.466 -39.446 1.00 41.07 275 ALA A CA 1
ATOM 9205 C C . ALA B 1 275 ? 13.845 -2.161 -38.748 1.00 39.51 275 ALA A C 1
ATOM 9206 O O . ALA B 1 275 ? 13.896 -2.396 -37.535 1.00 42.16 275 ALA A O 1
ATOM 9213 N N . PRO B 1 276 ? 12.776 -2.474 -39.479 1.00 37.64 276 PRO A N 1
ATOM 9214 C CA . PRO B 1 276 ? 11.628 -3.143 -38.853 1.00 39.79 276 PRO A CA 1
ATOM 9215 C C . PRO B 1 276 ? 11.907 -4.610 -38.561 1.00 45.14 276 PRO A C 1
ATOM 9216 O O . PRO B 1 276 ? 12.570 -5.305 -39.335 1.00 43.17 276 PRO A O 1
ATOM 9227 N N . ALA B 1 277 ? 11.386 -5.075 -37.427 1.00 41.63 277 ALA A N 1
ATOM 9228 C CA . ALA B 1 277 ? 11.526 -6.472 -37.038 1.00 44.58 277 ALA A CA 1
ATOM 9229 C C . ALA B 1 277 ? 10.387 -6.848 -36.104 1.00 35.75 277 ALA A C 1
ATOM 9230 O O . ALA B 1 277 ? 9.841 -5.996 -35.398 1.00 37.91 277 ALA A O 1
ATOM 9237 N N . ILE B 1 278 ? 10.038 -8.133 -36.108 1.00 41.61 278 ILE A N 1
ATOM 9238 C CA . ILE B 1 278 ? 8.993 -8.641 -35.224 1.00 40.61 278 ILE A CA 1
ATOM 9239 C C . ILE B 1 278 ? 9.588 -8.884 -33.842 1.00 41.31 278 ILE A C 1
ATOM 9240 O O . ILE B 1 278 ? 10.646 -9.512 -33.709 1.00 36.08 278 ILE A O 1
ATOM 9256 N N . VAL B 1 279 ? 8.907 -8.388 -32.811 1.00 34.66 279 VAL A N 1
ATOM 9257 C CA . VAL B 1 279 ? 9.284 -8.605 -31.421 1.00 36.82 279 VAL A CA 1
ATOM 9258 C C . VAL B 1 279 ? 8.239 -9.507 -30.782 1.00 40.73 279 VAL A C 1
ATOM 9259 O O . VAL B 1 279 ? 7.036 -9.378 -31.063 1.00 42.26 279 VAL A O 1
ATOM 9272 N N . CYS B 1 280 ? 8.700 -10.413 -29.921 1.00 38.21 280 CYS A N 1
ATOM 9273 C CA . CYS B 1 280 ? 7.851 -11.421 -29.299 1.00 39.98 280 CYS A CA 1
ATOM 9274 C C . CYS B 1 280 ? 8.515 -11.897 -28.006 1.00 35.95 280 CYS A C 1
ATOM 9275 O O . CYS B 1 280 ? 9.459 -11.278 -27.506 1.00 39.64 280 CYS A O 1
ATOM 9283 N N . LYS B 1 281 ? 8.028 -13.025 -27.477 1.00 44.48 281 LYS A N 1
ATOM 9284 C CA . LYS B 1 281 ? 8.358 -13.431 -26.114 1.00 46.22 281 LYS A CA 1
ATOM 9285 C C . LYS B 1 281 ? 9.843 -13.716 -25.927 1.00 46.85 281 LYS A C 1
ATOM 9286 O O . LYS B 1 281 ? 10.376 -13.506 -24.831 1.00 44.45 281 LYS A O 1
ATOM 9305 N N . GLU B 1 282 ? 10.526 -14.207 -26.960 1.00 54.44 282 GLU A N 1
ATOM 9306 C CA . GLU B 1 282 ? 11.943 -14.528 -26.825 1.00 53.31 282 GLU A CA 1
ATOM 9307 C C . GLU B 1 282 ? 12.773 -13.736 -27.827 1.00 50.88 282 GLU A C 1
ATOM 9308 O O . GLU B 1 282 ? 13.602 -14.299 -28.549 1.00 56.31 282 GLU A O 1
ATOM 9320 N N . GLY B 1 283 ? 12.559 -12.424 -27.869 1.00 45.51 283 GLY A N 1
ATOM 9321 C CA . GLY B 1 283 ? 13.381 -11.552 -28.680 1.00 38.68 283 GLY A CA 1
ATOM 9322 C C . GLY B 1 283 ? 12.837 -11.309 -30.070 1.00 45.08 283 GLY A C 1
ATOM 9323 O O . GLY B 1 283 ? 11.638 -11.075 -30.250 1.00 41.20 283 GLY A O 1
ATOM 9327 N N . VAL B 1 284 ? 13.717 -11.369 -31.064 1.00 47.50 284 VAL A N 1
ATOM 9328 C CA . VAL B 1 284 ? 13.382 -10.993 -32.431 1.00 42.12 284 VAL A CA 1
ATOM 9329 C C . VAL B 1 284 ? 12.951 -12.238 -33.194 1.00 43.53 284 VAL A C 1
ATOM 9330 O O . VAL B 1 284 ? 13.721 -13.195 -33.328 1.00 48.84 284 VAL A O 1
ATOM 9343 N N . LYS B 1 285 ? 11.715 -12.221 -33.700 1.00 46.98 285 LYS A N 1
ATOM 9344 C CA . LYS B 1 285 ? 11.201 -13.343 -34.476 1.00 45.29 285 LYS A CA 1
ATOM 9345 C C . LYS B 1 285 ? 11.671 -13.295 -35.923 1.00 44.31 285 LYS A C 1
ATOM 9346 O O . LYS B 1 285 ? 11.809 -14.345 -36.560 1.00 50.84 285 LYS A O 1
ATOM 9365 N N . GLU B 1 286 ? 11.923 -12.099 -36.455 1.00 44.44 286 GLU A N 1
ATOM 9366 C CA . GLU B 1 286 ? 12.324 -11.959 -37.847 1.00 47.80 286 GLU A CA 1
ATOM 9367 C C . GLU B 1 286 ? 12.670 -10.514 -38.180 1.00 43.47 286 GLU A C 1
ATOM 9368 O O . GLU B 1 286 ? 11.955 -9.588 -37.780 1.00 49.40 286 GLU A O 1
ATOM 9380 N N . VAL B 1 287 ? 13.765 -10.319 -38.910 1.00 42.97 287 VAL A N 1
ATOM 9381 C CA . VAL B 1 287 ? 14.137 -9.013 -39.441 1.00 46.34 287 VAL A CA 1
ATOM 9382 C C . VAL B 1 287 ? 13.533 -8.909 -40.837 1.00 48.16 287 VAL A C 1
ATOM 9383 O O . VAL B 1 287 ? 13.953 -9.611 -41.761 1.00 49.96 287 VAL A O 1
ATOM 9396 N N . LEU B 1 288 ? 12.545 -8.032 -40.991 1.00 42.25 288 LEU A N 1
ATOM 9397 C CA . LEU B 1 288 ? 11.797 -7.959 -42.234 1.00 46.94 288 LEU A CA 1
ATOM 9398 C C . LEU B 1 288 ? 12.692 -7.497 -43.384 1.00 55.05 288 LEU A C 1
ATOM 9399 O O . LEU B 1 288 ? 13.820 -7.029 -43.195 1.00 51.96 288 LEU A O 1
ATOM 9415 N N . ASN B 1 289 ? 12.161 -7.634 -44.596 1.00 54.13 289 ASN A N 1
ATOM 9416 C CA . ASN B 1 289 ? 12.825 -7.153 -45.801 1.00 50.59 289 ASN A CA 1
ATOM 9417 C C . ASN B 1 289 ? 11.753 -6.695 -46.776 1.00 47.50 289 ASN A C 1
ATOM 9418 O O . ASN B 1 289 ? 10.911 -7.497 -47.190 1.00 43.00 289 ASN A O 1
ATOM 9429 N N . PHE B 1 290 ? 11.776 -5.413 -47.130 1.00 47.96 290 PHE A N 1
ATOM 9430 C CA . PHE B 1 290 ? 10.882 -4.880 -48.147 1.00 48.60 290 PHE A CA 1
ATOM 9431 C C . PHE B 1 290 ? 11.676 -3.958 -49.060 1.00 52.78 290 PHE A C 1
ATOM 9432 O O . PHE B 1 290 ? 12.785 -3.527 -48.734 1.00 52.00 290 PHE A O 1
ATOM 9449 N N . LYS B 1 291 ? 11.095 -3.671 -50.220 1.00 41.25 291 LYS A N 1
ATOM 9450 C CA . LYS B 1 291 ? 11.761 -2.887 -51.250 1.00 51.26 291 LYS A CA 1
ATOM 9451 C C . LYS B 1 291 ? 11.482 -1.405 -51.033 1.00 52.50 291 LYS A C 1
ATOM 9452 O O . LYS B 1 291 ? 10.329 -1.001 -50.852 1.00 54.06 291 LYS A O 1
ATOM 9471 N N . ILE B 1 292 ? 12.544 -0.601 -51.052 1.00 54.01 292 ILE A N 1
ATOM 9472 C CA . ILE B 1 292 ? 12.450 0.842 -50.886 1.00 54.40 292 ILE A CA 1
ATOM 9473 C C . ILE B 1 292 ? 13.145 1.510 -52.064 1.00 49.10 292 ILE A C 1
ATOM 9474 O O . ILE B 1 292 ? 14.045 0.937 -52.686 1.00 53.61 292 ILE A O 1
ATOM 9490 N N . SER B 1 293 ? 12.721 2.739 -52.364 1.00 49.92 293 SER A N 1
ATOM 9491 C CA . SER B 1 293 ? 13.113 3.444 -53.580 1.00 44.02 293 SER A CA 1
ATOM 9492 C C . SER B 1 293 ? 14.626 3.526 -53.741 1.00 42.60 293 SER A C 1
ATOM 9493 O O . SER B 1 293 ? 15.365 3.437 -52.754 1.00 44.46 293 SER A O 1
ATOM 9501 N N . PRO B 1 294 ? 15.121 3.691 -54.974 1.00 47.28 294 PRO A N 1
ATOM 9502 C CA . PRO B 1 294 ? 16.582 3.720 -55.174 1.00 49.63 294 PRO A CA 1
ATOM 9503 C C . PRO B 1 294 ? 17.307 4.808 -54.398 1.00 46.04 294 PRO A C 1
ATOM 9504 O O . PRO B 1 294 ? 18.390 4.545 -53.862 1.00 48.19 294 PRO A O 1
ATOM 9515 N N . LYS B 1 295 ? 16.770 6.029 -54.333 1.00 48.98 295 LYS A N 1
ATOM 9516 C CA . LYS B 1 295 ? 17.437 7.078 -53.562 1.00 47.83 295 LYS A CA 1
ATOM 9517 C C . LYS B 1 295 ? 17.468 6.715 -52.080 1.00 50.52 295 LYS A C 1
ATOM 9518 O O . LYS B 1 295 ? 18.501 6.850 -51.407 1.00 52.55 295 LYS A O 1
ATOM 9537 N N . GLU B 1 296 ? 16.332 6.251 -51.552 1.00 45.93 296 GLU A N 1
ATOM 9538 C CA . GLU B 1 296 ? 16.298 5.790 -50.171 1.00 43.57 296 GLU A CA 1
ATOM 9539 C C . GLU B 1 296 ? 17.261 4.632 -49.953 1.00 47.10 296 GLU A C 1
ATOM 9540 O O . GLU B 1 296 ? 17.848 4.510 -48.873 1.00 42.75 296 GLU A O 1
ATOM 9552 N N . LEU B 1 297 ? 17.456 3.787 -50.969 1.00 47.02 297 LEU A N 1
ATOM 9553 C CA . LEU B 1 297 ? 18.394 2.676 -50.828 1.00 48.06 297 LEU A CA 1
ATOM 9554 C C . LEU B 1 297 ? 19.834 3.173 -50.807 1.00 49.71 297 LEU A C 1
ATOM 9555 O O . LEU B 1 297 ? 20.667 2.643 -50.064 1.00 48.33 297 LEU A O 1
ATOM 9571 N N . ASP B 1 298 ? 20.150 4.185 -51.617 1.00 48.64 298 ASP A N 1
ATOM 9572 C CA . ASP B 1 298 ? 21.478 4.786 -51.553 1.00 51.29 298 ASP A CA 1
ATOM 9573 C C . ASP B 1 298 ? 21.732 5.378 -50.173 1.00 46.54 298 ASP A C 1
ATOM 9574 O O . ASP B 1 298 ? 22.829 5.237 -49.618 1.00 45.21 298 ASP A O 1
ATOM 9583 N N . LYS B 1 299 ? 20.722 6.035 -49.596 1.00 44.38 299 LYS A N 1
ATOM 9584 C CA . LYS B 1 299 ? 20.881 6.578 -48.248 1.00 42.35 299 LYS A CA 1
ATOM 9585 C C . LYS B 1 299 ? 21.074 5.464 -47.222 1.00 46.69 299 LYS A C 1
ATOM 9586 O O . LYS B 1 299 ? 21.926 5.568 -46.327 1.00 43.82 299 LYS A O 1
ATOM 9605 N N . PHE B 1 300 ? 20.277 4.397 -47.327 1.00 36.96 300 PHE A N 1
ATOM 9606 C CA . PHE B 1 300 ? 20.421 3.268 -46.415 1.00 49.07 300 PHE A CA 1
ATOM 9607 C C . PHE B 1 300 ? 21.815 2.665 -46.508 1.00 46.01 300 PHE A C 1
ATOM 9608 O O . PHE B 1 300 ? 22.419 2.314 -45.489 1.00 46.88 300 PHE A O 1
ATOM 9625 N N . ASN B 1 301 ? 22.344 2.542 -47.726 1.00 47.72 301 ASN A N 1
ATOM 9626 C CA . ASN B 1 301 ? 23.674 1.970 -47.900 1.00 44.79 301 ASN A CA 1
ATOM 9627 C C . ASN B 1 301 ? 24.747 2.901 -47.351 1.00 45.07 301 ASN A C 1
ATOM 9628 O O . ASN B 1 301 ? 25.726 2.439 -46.758 1.00 47.30 301 ASN A O 1
ATOM 9639 N N . SER B 1 302 ? 24.582 4.213 -47.532 1.00 44.72 302 SER A N 1
ATOM 9640 C CA . SER B 1 302 ? 25.508 5.162 -46.922 1.00 41.63 302 SER A CA 1
ATOM 9641 C C . SER B 1 302 ? 25.543 4.991 -45.407 1.00 49.76 302 SER A C 1
ATOM 9642 O O . SER B 1 302 ? 26.620 4.906 -44.798 1.00 52.15 302 SER A O 1
ATOM 9650 N N . SER B 1 303 ? 24.365 4.935 -44.782 1.00 51.14 303 SER A N 1
ATOM 9651 C CA . SER B 1 303 ? 24.300 4.788 -43.330 1.00 45.55 303 SER A CA 1
ATOM 9652 C C . SER B 1 303 ? 24.923 3.469 -42.881 1.00 49.24 303 SER A C 1
ATOM 9653 O O . SER B 1 303 ? 25.703 3.426 -41.917 1.00 51.60 303 SER A O 1
ATOM 9661 N N . ALA B 1 304 ? 24.582 2.377 -43.570 1.00 47.22 304 ALA A N 1
ATOM 9662 C CA . ALA B 1 304 ? 25.116 1.071 -43.203 1.00 48.43 304 ALA A CA 1
ATOM 9663 C C . ALA B 1 304 ? 26.628 1.030 -43.370 1.00 52.21 304 ALA A C 1
ATOM 9664 O O . ALA B 1 304 ? 27.332 0.407 -42.568 1.00 49.42 304 ALA A O 1
ATOM 9671 N N . ASN B 1 305 ? 27.151 1.701 -44.399 1.00 56.45 305 ASN A N 1
ATOM 9672 C CA . ASN B 1 305 ? 28.591 1.711 -44.617 1.00 54.41 305 ASN A CA 1
ATOM 9673 C C . ASN B 1 305 ? 29.302 2.532 -43.550 1.00 50.72 305 ASN A C 1
ATOM 9674 O O . ASN B 1 305 ? 30.400 2.174 -43.121 1.00 54.74 305 ASN A O 1
ATOM 9685 N N . GLN B 1 306 ? 28.696 3.635 -43.107 1.00 52.54 306 GLN A N 1
ATOM 9686 C CA . GLN B 1 306 ? 29.242 4.356 -41.959 1.00 57.61 306 GLN A CA 1
ATOM 9687 C C . GLN B 1 306 ? 29.322 3.445 -40.736 1.00 58.01 306 GLN A C 1
ATOM 9688 O O . GLN B 1 306 ? 30.378 3.320 -40.087 1.00 55.66 306 GLN A O 1
ATOM 9702 N N . LEU B 1 307 ? 28.200 2.803 -40.403 1.00 55.79 307 LEU A N 1
ATOM 9703 C CA . LEU B 1 307 ? 28.170 1.942 -39.226 1.00 50.12 307 LEU A CA 1
ATOM 9704 C C . LEU B 1 307 ? 29.199 0.823 -39.337 1.00 52.50 307 LEU A C 1
ATOM 9705 O O . LEU B 1 307 ? 29.856 0.475 -38.350 1.00 53.63 307 LEU A O 1
ATOM 9721 N N . LYS B 1 308 ? 29.371 0.258 -40.535 1.00 57.27 308 LYS A N 1
ATOM 9722 C CA . LYS B 1 308 ? 30.361 -0.801 -40.689 1.00 60.49 308 LYS A CA 1
ATOM 9723 C C . LYS B 1 308 ? 31.782 -0.255 -40.643 1.00 57.46 308 LYS A C 1
ATOM 9724 O O . LYS B 1 308 ? 32.693 -0.953 -40.195 1.00 57.67 308 LYS A O 1
ATOM 9743 N N . SER B 1 309 ? 32.001 0.973 -41.117 1.00 59.29 309 SER A N 1
ATOM 9744 C CA . SER B 1 309 ? 33.304 1.599 -40.937 1.00 61.30 309 SER A CA 1
ATOM 9745 C C . SER B 1 309 ? 33.665 1.641 -39.463 1.00 70.60 309 SER A C 1
ATOM 9746 O O . SER B 1 309 ? 34.825 1.431 -39.088 1.00 73.12 309 SER A O 1
ATOM 9754 N N . TYR B 1 310 ? 32.676 1.906 -38.608 1.00 64.63 310 TYR A N 1
ATOM 9755 C CA . TYR B 1 310 ? 32.958 1.894 -37.173 1.00 60.56 310 TYR A CA 1
ATOM 9756 C C . TYR B 1 310 ? 33.153 0.472 -36.650 1.00 62.49 310 TYR A C 1
ATOM 9757 O O . TYR B 1 310 ? 34.088 0.211 -35.884 1.00 61.10 310 TYR A O 1
ATOM 9775 N N . ILE B 1 311 ? 32.283 -0.462 -37.046 1.00 65.52 311 ILE A N 1
ATOM 9776 C CA . ILE B 1 311 ? 32.369 -1.820 -36.512 1.00 61.35 311 ILE A CA 1
ATOM 9777 C C . ILE B 1 311 ? 33.681 -2.478 -36.916 1.00 65.10 311 ILE A C 1
ATOM 9778 O O . ILE B 1 311 ? 34.238 -3.290 -36.168 1.00 64.37 311 ILE A O 1
ATOM 9794 N N . ASP B 1 312 ? 34.192 -2.146 -38.101 1.00 67.24 312 ASP A N 1
ATOM 9795 C CA . ASP B 1 312 ? 35.413 -2.773 -38.586 1.00 69.84 312 ASP A CA 1
ATOM 9796 C C . ASP B 1 312 ? 36.622 -2.343 -37.769 1.00 70.58 312 ASP A C 1
ATOM 9797 O O . ASP B 1 312 ? 37.555 -3.133 -37.588 1.00 67.57 312 ASP A O 1
ATOM 9806 N N . LYS B 1 313 ? 36.630 -1.103 -37.277 1.00 68.50 313 LYS A N 1
ATOM 9807 C CA . LYS B 1 313 ? 37.723 -0.661 -36.418 1.00 68.04 313 LYS A CA 1
ATOM 9808 C C . LYS B 1 313 ? 37.820 -1.521 -35.177 1.00 71.30 313 LYS A C 1
ATOM 9809 O O . LYS B 1 313 ? 38.881 -1.624 -34.558 1.00 72.89 313 LYS A O 1
ATOM 9828 N N . MET B 1 314 ? 36.701 -2.074 -34.755 1.00 76.51 314 MET A N 1
ATOM 9829 C CA . MET B 1 314 ? 36.660 -3.001 -33.659 1.00 71.08 314 MET A CA 1
ATOM 9830 C C . MET B 1 314 ? 37.035 -4.296 -34.333 1.00 70.31 314 MET A C 1
ATOM 9831 O O . MET B 1 314 ? 36.372 -4.692 -35.295 1.00 81.69 314 MET A O 1
ATOM 9845 N N . MET C 1 1 ? -23.080 20.180 -25.581 1.00 60.74 1 MET B N 1
ATOM 9846 C CA . MET C 1 1 ? -22.019 19.842 -26.575 1.00 58.07 1 MET B CA 1
ATOM 9847 C C . MET C 1 1 ? -20.666 19.672 -25.890 1.00 60.73 1 MET B C 1
ATOM 9848 O O . MET C 1 1 ? -20.454 20.157 -24.780 1.00 58.56 1 MET B O 1
ATOM 9864 N N . LEU C 1 2 ? -19.753 18.984 -26.571 1.00 50.89 2 LEU B N 1
ATOM 9865 C CA . LEU C 1 2 ? -18.529 18.512 -25.940 1.00 52.70 2 LEU B CA 1
ATOM 9866 C C . LEU C 1 2 ? -17.472 19.606 -25.883 1.00 45.02 2 LEU B C 1
ATOM 9867 O O . LEU C 1 2 ? -17.318 20.398 -26.816 1.00 49.09 2 LEU B O 1
ATOM 9883 N N . LYS C 1 3 ? -16.736 19.632 -24.775 1.00 50.09 3 LYS B N 1
ATOM 9884 C CA . LYS C 1 3 ? -15.773 20.677 -24.469 1.00 45.65 3 LYS B CA 1
ATOM 9885 C C . LYS C 1 3 ? -14.361 20.109 -24.440 1.00 45.34 3 LYS B C 1
ATOM 9886 O O . LYS C 1 3 ? -14.156 18.918 -24.193 1.00 47.26 3 LYS B O 1
ATOM 9905 N N . SER C 1 4 ? -13.386 20.977 -24.705 1.00 44.25 4 SER B N 1
ATOM 9906 C CA . SER C 1 4 ? -11.979 20.648 -24.525 1.00 44.01 4 SER B CA 1
ATOM 9907 C C . SER C 1 4 ? -11.553 21.029 -23.112 1.00 44.47 4 SER B C 1
ATOM 9908 O O . SER C 1 4 ? -11.756 22.169 -22.681 1.00 51.41 4 SER B O 1
ATOM 9916 N N . ASN C 1 5 ? -10.967 20.073 -22.395 1.00 39.25 5 ASN B N 1
ATOM 9917 C CA . ASN C 1 5 ? -10.538 20.284 -21.017 1.00 42.82 5 ASN B CA 1
ATOM 9918 C C . ASN C 1 5 ? -9.083 20.735 -20.998 1.00 38.60 5 ASN B C 1
ATOM 9919 O O . ASN C 1 5 ? -8.220 20.089 -21.601 1.00 38.19 5 ASN B O 1
ATOM 9930 N N . LYS C 1 6 ? -8.815 21.836 -20.301 1.00 38.46 6 LYS B N 1
ATOM 9931 C CA . LYS C 1 6 ? -7.517 22.494 -20.344 1.00 38.90 6 LYS B CA 1
ATOM 9932 C C . LYS C 1 6 ? -6.894 22.554 -18.955 1.00 36.95 6 LYS B C 1
ATOM 9933 O O . LYS C 1 6 ? -7.512 23.045 -17.997 1.00 35.15 6 LYS B O 1
ATOM 9952 N N . VAL C 1 7 ? -5.667 22.047 -18.861 1.00 36.96 7 VAL B N 1
ATOM 9953 C CA . VAL C 1 7 ? -4.862 22.084 -17.648 1.00 37.99 7 VAL B CA 1
ATOM 9954 C C . VAL C 1 7 ? -3.629 22.928 -17.933 1.00 32.36 7 VAL B C 1
ATOM 9955 O O . VAL C 1 7 ? -2.920 22.687 -18.917 1.00 37.65 7 VAL B O 1
ATOM 9968 N N . VAL C 1 8 ? -3.377 23.914 -17.077 1.00 32.72 8 VAL B N 1
ATOM 9969 C CA . VAL C 1 8 ? -2.212 24.784 -17.184 1.00 35.68 8 VAL B CA 1
ATOM 9970 C C . VAL C 1 8 ? -1.293 24.477 -16.012 1.00 38.36 8 VAL B C 1
ATOM 9971 O O . VAL C 1 8 ? -1.683 24.642 -14.850 1.00 36.99 8 VAL B O 1
ATOM 9984 N N . LEU C 1 9 ? -0.072 24.050 -16.313 1.00 38.14 9 LEU B N 1
ATOM 9985 C CA . LEU C 1 9 ? 0.931 23.754 -15.299 1.00 38.43 9 LEU B CA 1
ATOM 9986 C C . LEU C 1 9 ? 1.909 24.919 -15.219 1.00 38.87 9 LEU B C 1
ATOM 9987 O O . LEU C 1 9 ? 2.538 25.276 -16.222 1.00 39.24 9 LEU B O 1
ATOM 10003 N N . ILE C 1 10 ? 2.033 25.510 -14.033 1.00 41.20 10 ILE B N 1
ATOM 10004 C CA . ILE C 1 10 ? 3.001 26.569 -13.771 1.00 41.28 10 ILE B CA 1
ATOM 10005 C C . ILE C 1 10 ? 4.126 25.963 -12.945 1.00 41.52 10 ILE B C 1
ATOM 10006 O O . ILE C 1 10 ? 3.908 25.531 -11.806 1.00 33.94 10 ILE B O 1
ATOM 10022 N N . GLY C 1 11 ? 5.326 25.929 -13.519 1.00 42.60 11 GLY B N 1
ATOM 10023 C CA . GLY C 1 11 ? 6.460 25.308 -12.869 1.00 41.74 11 GLY B CA 1
ATOM 10024 C C . GLY C 1 11 ? 6.856 24.010 -13.539 1.00 41.50 11 GLY B C 1
ATOM 10025 O O . GLY C 1 11 ? 6.253 22.963 -13.283 1.00 46.26 11 GLY B O 1
ATOM 10029 N N . ALA C 1 12 ? 7.863 24.066 -14.402 1.00 42.77 12 ALA B N 1
ATOM 10030 C CA . ALA C 1 12 ? 8.326 22.896 -15.149 1.00 43.17 12 ALA B CA 1
ATOM 10031 C C . ALA C 1 12 ? 9.607 22.329 -14.550 1.00 42.74 12 ALA B C 1
ATOM 10032 O O . ALA C 1 12 ? 10.592 22.092 -15.248 1.00 46.21 12 ALA B O 1
ATOM 10039 N N . GLY C 1 13 ? 9.605 22.112 -13.243 1.00 42.43 13 GLY B N 1
ATOM 10040 C CA . GLY C 1 13 ? 10.704 21.464 -12.556 1.00 37.56 13 GLY B CA 1
ATOM 10041 C C . GLY C 1 13 ? 10.549 19.962 -12.547 1.00 36.40 13 GLY B C 1
ATOM 10042 O O . GLY C 1 13 ? 9.933 19.371 -13.438 1.00 43.83 13 GLY B O 1
ATOM 10046 N N . GLY C 1 14 ? 11.114 19.328 -11.520 1.00 38.61 14 GLY B N 1
ATOM 10047 C CA . GLY C 1 14 ? 10.969 17.888 -11.394 1.00 37.39 14 GLY B CA 1
ATOM 10048 C C . GLY C 1 14 ? 9.531 17.475 -11.145 1.00 43.10 14 GLY B C 1
ATOM 10049 O O . GLY C 1 14 ? 9.010 16.562 -11.794 1.00 39.40 14 GLY B O 1
ATOM 10053 N N . VAL C 1 15 ? 8.862 18.160 -10.217 1.00 36.57 15 VAL B N 1
ATOM 10054 C CA . VAL C 1 15 ? 7.514 17.767 -9.821 1.00 37.52 15 VAL B CA 1
ATOM 10055 C C . VAL C 1 15 ? 6.527 18.010 -10.957 1.00 37.94 15 VAL B C 1
ATOM 10056 O O . VAL C 1 15 ? 5.750 17.120 -11.329 1.00 34.60 15 VAL B O 1
ATOM 10069 N N . GLY C 1 16 ? 6.529 19.222 -11.514 1.00 42.87 16 GLY B N 1
ATOM 10070 C CA . GLY C 1 16 ? 5.615 19.521 -12.603 1.00 37.74 16 GLY B CA 1
ATOM 10071 C C . GLY C 1 16 ? 5.831 18.626 -13.808 1.00 40.08 16 GLY B C 1
ATOM 10072 O O . GLY C 1 16 ? 4.873 18.137 -14.413 1.00 39.69 16 GLY B O 1
ATOM 10076 N N . SER C 1 17 ? 7.094 18.388 -14.165 1.00 36.49 17 SER B N 1
ATOM 10077 C CA . SER C 1 17 ? 7.385 17.566 -15.333 1.00 38.07 17 SER B CA 1
ATOM 10078 C C . SER C 1 17 ? 6.995 16.111 -15.098 1.00 39.39 17 SER B C 1
ATOM 10079 O O . SER C 1 17 ? 6.489 15.445 -16.009 1.00 39.49 17 SER B O 1
ATOM 10087 N N . SER C 1 18 ? 7.219 15.598 -13.885 1.00 34.83 18 SER B N 1
ATOM 10088 C CA . SER C 1 18 ? 6.791 14.236 -13.581 1.00 37.72 18 SER B CA 1
ATOM 10089 C C . SER C 1 18 ? 5.272 14.118 -13.640 1.00 35.33 18 SER B C 1
ATOM 10090 O O . SER C 1 18 ? 4.736 13.141 -14.179 1.00 34.99 18 SER B O 1
ATOM 10098 N N . PHE C 1 19 ? 4.562 15.106 -13.089 1.00 36.39 19 PHE B N 1
ATOM 10099 C CA . PHE C 1 19 ? 3.105 15.101 -13.175 1.00 35.03 19 PHE B CA 1
ATOM 10100 C C . PHE C 1 19 ? 2.646 15.109 -14.628 1.00 38.35 19 PHE B C 1
ATOM 10101 O O . PHE C 1 19 ? 1.721 14.377 -14.997 1.00 33.02 19 PHE B O 1
ATOM 10118 N N . ALA C 1 20 ? 3.290 15.920 -15.471 1.00 35.63 20 ALA B N 1
ATOM 10119 C CA . ALA C 1 20 ? 2.895 15.996 -16.876 1.00 36.05 20 ALA B CA 1
ATOM 10120 C C . ALA C 1 20 ? 3.139 14.671 -17.592 1.00 37.36 20 ALA B C 1
ATOM 10121 O O . ALA C 1 20 ? 2.282 14.193 -18.347 1.00 39.85 20 ALA B O 1
ATOM 10128 N N . TYR C 1 21 ? 4.319 14.083 -17.392 1.00 35.47 21 TYR B N 1
ATOM 10129 C CA . TYR C 1 21 ? 4.624 12.765 -17.942 1.00 38.12 21 TYR B CA 1
ATOM 10130 C C . TYR C 1 21 ? 3.551 11.753 -17.553 1.00 35.61 21 TYR B C 1
ATOM 10131 O O . TYR C 1 21 ? 2.937 11.101 -18.413 1.00 38.74 21 TYR B O 1
ATOM 10149 N N . ALA C 1 22 ? 3.306 11.621 -16.246 1.00 34.70 22 ALA B N 1
ATOM 10150 C CA . ALA C 1 22 ? 2.320 10.657 -15.772 1.00 35.25 22 ALA B CA 1
ATOM 10151 C C . ALA C 1 22 ? 0.945 10.933 -16.366 1.00 35.03 22 ALA B C 1
ATOM 10152 O O . ALA C 1 22 ? 0.203 9.999 -16.691 1.00 37.16 22 ALA B O 1
ATOM 10159 N N . LEU C 1 23 ? 0.585 12.209 -16.517 1.00 31.92 23 LEU B N 1
ATOM 10160 C CA . LEU C 1 23 ? -0.726 12.537 -17.065 1.00 36.72 23 LEU B CA 1
ATOM 10161 C C . LEU C 1 23 ? -0.831 12.111 -18.523 1.00 39.05 23 LEU B C 1
ATOM 10162 O O . LEU C 1 23 ? -1.853 11.552 -18.939 1.00 34.14 23 LEU B O 1
ATOM 10178 N N . THR C 1 24 ? 0.209 12.372 -19.317 1.00 36.08 24 THR B N 1
ATOM 10179 C CA . THR C 1 24 ? 0.169 11.945 -20.711 1.00 38.73 24 THR B CA 1
ATOM 10180 C C . THR C 1 24 ? 0.094 10.426 -20.815 1.00 41.27 24 THR B C 1
ATOM 10181 O O . THR C 1 24 ? -0.525 9.898 -21.747 1.00 32.29 24 THR B O 1
ATOM 10192 N N . ILE C 1 25 ? 0.708 9.707 -19.873 1.00 41.62 25 ILE B N 1
ATOM 10193 C CA . ILE C 1 25 ? 0.610 8.249 -19.898 1.00 34.96 25 ILE B CA 1
ATOM 10194 C C . ILE C 1 25 ? -0.788 7.799 -19.483 1.00 38.76 25 ILE B C 1
ATOM 10195 O O . ILE C 1 25 ? -1.426 6.989 -20.165 1.00 37.15 25 ILE B O 1
ATOM 10211 N N . ASP C 1 26 ? -1.278 8.312 -18.355 1.00 38.24 26 ASP B N 1
ATOM 10212 C CA . ASP C 1 26 ? -2.555 7.908 -17.765 1.00 38.89 26 ASP B CA 1
ATOM 10213 C C . ASP C 1 26 ? -3.454 9.141 -17.757 1.00 38.30 26 ASP B C 1
ATOM 10214 O O . ASP C 1 26 ? -3.399 9.954 -16.825 1.00 41.01 26 ASP B O 1
ATOM 10223 N N . ASN C 1 27 ? -4.285 9.270 -18.785 1.00 37.16 27 ASN B N 1
ATOM 10224 C CA . ASN C 1 27 ? -4.961 10.520 -19.113 1.00 39.76 27 ASN B CA 1
ATOM 10225 C C . ASN C 1 27 ? -6.469 10.328 -19.028 1.00 41.30 27 ASN B C 1
ATOM 10226 O O . ASN C 1 27 ? -7.067 9.685 -19.896 1.00 47.42 27 ASN B O 1
ATOM 10237 N N . SER C 1 28 ? -7.084 10.891 -17.985 1.00 35.42 28 SER B N 1
ATOM 10238 C CA . SER C 1 28 ? -8.542 10.969 -17.899 1.00 43.54 28 SER B CA 1
ATOM 10239 C C . SER C 1 28 ? -9.031 12.201 -18.668 1.00 54.01 28 SER B C 1
ATOM 10240 O O . SER C 1 28 ? -9.632 13.130 -18.129 1.00 54.04 28 SER B O 1
ATOM 10248 N N . LEU C 1 29 ? -8.736 12.184 -19.964 1.00 57.61 29 LEU B N 1
ATOM 10249 C CA . LEU C 1 29 ? -9.125 13.220 -20.916 1.00 52.65 29 LEU B CA 1
ATOM 10250 C C . LEU C 1 29 ? -8.792 14.622 -20.394 1.00 41.45 29 LEU B C 1
ATOM 10251 O O . LEU C 1 29 ? -9.651 15.397 -19.968 1.00 44.18 29 LEU B O 1
ATOM 10267 N N . VAL C 1 30 ? -7.500 14.914 -20.448 1.00 37.46 30 VAL B N 1
ATOM 10268 C CA . VAL C 1 30 ? -7.002 16.273 -20.602 1.00 36.48 30 VAL B CA 1
ATOM 10269 C C . VAL C 1 30 ? -6.716 16.441 -22.089 1.00 34.27 30 VAL B C 1
ATOM 10270 O O . VAL C 1 30 ? -5.817 15.789 -22.632 1.00 37.83 30 VAL B O 1
ATOM 10283 N N . HIS C 1 31 ? -7.493 17.289 -22.762 1.00 34.37 31 HIS B N 1
ATOM 10284 C CA . HIS C 1 31 ? -7.270 17.509 -24.185 1.00 27.01 31 HIS B CA 1
ATOM 10285 C C . HIS C 1 31 ? -6.081 18.424 -24.436 1.00 34.66 31 HIS B C 1
ATOM 10286 O O . HIS C 1 31 ? -5.362 18.244 -25.424 1.00 38.49 31 HIS B O 1
ATOM 10300 N N . GLU C 1 32 ? -5.856 19.396 -23.554 1.00 40.04 32 GLU B N 1
ATOM 10301 C CA . GLU C 1 32 ? -4.815 20.400 -23.727 1.00 36.83 32 GLU B CA 1
ATOM 10302 C C . GLU C 1 32 ? -4.035 20.532 -22.429 1.00 36.97 32 GLU B C 1
ATOM 10303 O O . GLU C 1 32 ? -4.623 20.785 -21.372 1.00 33.46 32 GLU B O 1
ATOM 10315 N N . LEU C 1 33 ? -2.717 20.365 -22.510 1.00 33.46 33 LEU B N 1
ATOM 10316 C CA . LEU C 1 33 ? -1.816 20.612 -21.391 1.00 35.66 33 LEU B CA 1
ATOM 10317 C C . LEU C 1 33 ? -0.893 21.759 -21.775 1.00 36.37 33 LEU B C 1
ATOM 10318 O O . LEU C 1 33 ? -0.187 21.681 -22.786 1.00 38.41 33 LEU B O 1
ATOM 10334 N N . VAL C 1 34 ? -0.905 22.822 -20.975 1.00 43.96 34 VAL B N 1
ATOM 10335 C CA . VAL C 1 34 ? -0.104 24.015 -21.218 1.00 36.51 34 VAL B CA 1
ATOM 10336 C C . VAL C 1 34 ? 0.909 24.141 -20.091 1.00 35.08 34 VAL B C 1
ATOM 10337 O O . VAL C 1 34 ? 0.538 24.125 -18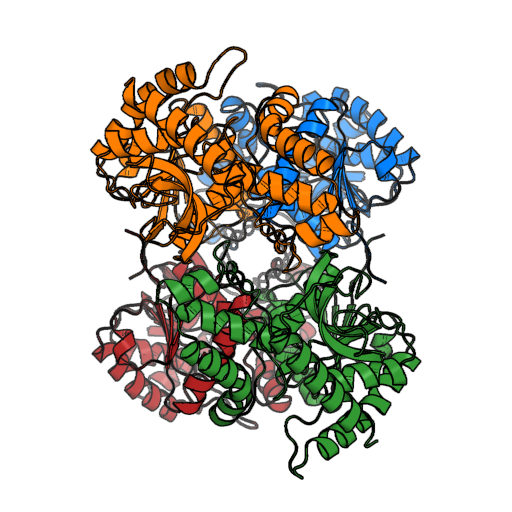.912 1.00 39.30 34 VAL B O 1
ATOM 10350 N N . ILE C 1 35 ? 2.183 24.267 -20.452 1.00 38.24 35 ILE B N 1
ATOM 10351 C CA . ILE C 1 35 ? 3.278 24.304 -19.489 1.00 35.87 35 ILE B CA 1
ATOM 10352 C C . ILE C 1 35 ? 3.871 25.705 -19.492 1.00 36.40 35 ILE B C 1
ATOM 10353 O O . ILE C 1 35 ? 4.325 26.197 -20.534 1.00 40.11 35 ILE B O 1
ATOM 10369 N N . ILE C 1 36 ? 3.865 26.344 -18.324 1.00 41.71 36 ILE B N 1
ATOM 10370 C CA . ILE C 1 36 ? 4.383 27.692 -18.139 1.00 35.94 36 ILE B CA 1
ATOM 10371 C C . ILE C 1 36 ? 5.535 27.631 -17.147 1.00 39.40 36 ILE B C 1
ATOM 10372 O O . ILE C 1 36 ? 5.463 26.915 -16.142 1.00 42.17 36 ILE B O 1
ATOM 10388 N N . ASP C 1 37 ? 6.594 28.385 -17.430 1.00 37.47 37 ASP B N 1
ATOM 10389 C CA . ASP C 1 37 ? 7.716 28.496 -16.511 1.00 36.76 37 ASP B CA 1
ATOM 10390 C C . ASP C 1 37 ? 8.459 29.789 -16.807 1.00 42.52 37 ASP B C 1
ATOM 10391 O O . ASP C 1 37 ? 8.585 30.184 -17.969 1.00 41.72 37 ASP B O 1
ATOM 10400 N N . VAL C 1 38 ? 8.943 30.443 -15.749 1.00 46.14 38 VAL B N 1
ATOM 10401 C CA . VAL C 1 38 ? 9.746 31.648 -15.935 1.00 49.11 38 VAL B CA 1
ATOM 10402 C C . VAL C 1 38 ? 10.986 31.333 -16.760 1.00 47.05 38 VAL B C 1
ATOM 10403 O O . VAL C 1 38 ? 11.466 32.178 -17.525 1.00 40.83 38 VAL B O 1
ATOM 10416 N N . ASN C 1 39 ? 11.519 30.118 -16.626 1.00 42.16 39 ASN B N 1
ATOM 10417 C CA . ASN C 1 39 ? 12.644 29.652 -17.436 1.00 44.72 39 ASN B CA 1
ATOM 10418 C C . ASN C 1 39 ? 12.066 29.054 -18.712 1.00 42.52 39 ASN B C 1
ATOM 10419 O O . ASN C 1 39 ? 11.747 27.866 -18.780 1.00 42.89 39 ASN B O 1
ATOM 10430 N N . GLU C 1 40 ? 11.932 29.893 -19.742 1.00 42.09 40 GLU B N 1
ATOM 10431 C CA . GLU C 1 40 ? 11.261 29.463 -20.965 1.00 48.19 40 GLU B CA 1
ATOM 10432 C C . GLU C 1 40 ? 11.948 28.252 -21.586 1.00 44.33 40 GLU B C 1
ATOM 10433 O O . GLU C 1 40 ? 11.279 27.343 -22.089 1.00 47.32 40 GLU B O 1
ATOM 10445 N N . ASN C 1 41 ? 13.283 28.221 -21.562 1.00 44.88 41 ASN B N 1
ATOM 10446 C CA . ASN C 1 41 ? 14.012 27.131 -22.203 1.00 42.29 41 ASN B CA 1
ATOM 10447 C C . ASN C 1 41 ? 13.606 25.780 -21.626 1.00 45.53 41 ASN B C 1
ATOM 10448 O O . ASN C 1 41 ? 13.380 24.815 -22.368 1.00 41.12 41 ASN B O 1
ATOM 10459 N N . LYS C 1 42 ? 13.523 25.689 -20.297 1.00 44.18 42 LYS B N 1
ATOM 10460 C CA . LYS C 1 42 ? 13.148 24.434 -19.654 1.00 44.22 42 LYS B CA 1
ATOM 10461 C C . LYS C 1 42 ? 11.745 24.006 -20.069 1.00 42.21 42 LYS B C 1
ATOM 10462 O O . LYS C 1 42 ? 11.507 22.833 -20.387 1.00 45.24 42 LYS B O 1
ATOM 10481 N N . ALA C 1 43 ? 10.799 24.948 -20.062 1.00 36.40 43 ALA B N 1
ATOM 10482 C CA . ALA C 1 43 ? 9.431 24.626 -20.451 1.00 41.34 43 ALA B CA 1
ATOM 10483 C C . ALA C 1 43 ? 9.373 24.120 -21.886 1.00 38.61 43 ALA B C 1
ATOM 10484 O O . ALA C 1 43 ? 8.682 23.138 -22.180 1.00 40.80 43 ALA B O 1
ATOM 10491 N N . LYS C 1 44 ? 10.093 24.779 -22.794 1.00 37.94 44 LYS B N 1
ATOM 10492 C CA . LYS C 1 44 ? 10.091 24.352 -24.189 1.00 43.70 44 LYS B CA 1
ATOM 10493 C C . LYS C 1 44 ? 10.702 22.966 -24.341 1.00 41.14 44 LYS B C 1
ATOM 10494 O O . LYS C 1 44 ? 10.171 22.118 -25.070 1.00 39.07 44 LYS B O 1
ATOM 10513 N N . GLY C 1 45 ? 11.830 22.722 -23.673 1.00 39.49 45 GLY B N 1
ATOM 10514 C CA . GLY C 1 45 ? 12.442 21.409 -23.740 1.00 39.74 45 GLY B CA 1
ATOM 10515 C C . GLY C 1 45 ? 11.514 20.317 -23.247 1.00 41.51 45 GLY B C 1
ATOM 10516 O O . GLY C 1 45 ? 11.414 19.249 -23.858 1.00 36.29 45 GLY B O 1
ATOM 10520 N N . GLU C 1 46 ? 10.812 20.573 -22.140 1.00 34.53 46 GLU B N 1
ATOM 10521 C CA . GLU C 1 46 ? 9.894 19.567 -21.618 1.00 39.02 46 GLU B CA 1
ATOM 10522 C C . GLU C 1 46 ? 8.712 19.365 -22.561 1.00 38.01 46 GLU B C 1
ATOM 10523 O O . GLU C 1 46 ? 8.255 18.232 -22.757 1.00 40.15 46 GLU B O 1
ATOM 10535 N N . VAL C 1 47 ? 8.200 20.447 -23.152 1.00 33.84 47 VAL B N 1
ATOM 10536 C CA . VAL C 1 47 ? 7.120 20.314 -24.127 1.00 37.24 47 VAL B CA 1
ATOM 10537 C C . VAL C 1 47 ? 7.556 19.405 -25.268 1.00 34.61 47 VAL B C 1
ATOM 10538 O O . VAL C 1 47 ? 6.834 18.481 -25.667 1.00 35.60 47 VAL B O 1
ATOM 10551 N N . MET C 1 48 ? 8.753 19.653 -25.807 1.00 33.86 48 MET B N 1
ATOM 10552 C CA . MET C 1 48 ? 9.240 18.840 -26.916 1.00 35.64 48 MET B CA 1
ATOM 10553 C C . MET C 1 48 ? 9.419 17.386 -26.500 1.00 35.25 48 MET B C 1
ATOM 10554 O O . MET C 1 48 ? 9.048 16.469 -27.243 1.00 33.19 48 MET B O 1
ATOM 10568 N N . ASP C 1 49 ? 10.007 17.153 -25.324 1.00 36.68 49 ASP B N 1
ATOM 10569 C CA . ASP C 1 49 ? 10.256 15.781 -24.890 1.00 31.73 49 ASP B CA 1
ATOM 10570 C C . ASP C 1 49 ? 8.948 15.028 -24.679 1.00 35.68 49 ASP B C 1
ATOM 10571 O O . ASP C 1 49 ? 8.850 13.837 -25.002 1.00 34.27 49 ASP B O 1
ATOM 10580 N N . LEU C 1 50 ? 7.930 15.703 -24.142 1.00 29.30 50 LEU B N 1
ATOM 10581 C CA . LEU C 1 50 ? 6.638 15.055 -23.951 1.00 29.83 50 LEU B CA 1
ATOM 10582 C C . LEU C 1 50 ? 5.957 14.780 -25.287 1.00 35.06 50 LEU B C 1
ATOM 10583 O O . LEU C 1 50 ? 5.330 13.728 -25.464 1.00 36.84 50 LEU B O 1
ATOM 10599 N N . ASN C 1 51 ? 6.068 15.708 -26.241 1.00 32.03 51 ASN B N 1
ATOM 10600 C CA . ASN C 1 51 ? 5.403 15.515 -27.526 1.00 30.41 51 ASN B CA 1
ATOM 10601 C C . ASN C 1 51 ? 6.072 14.415 -28.340 1.00 31.58 51 ASN B C 1
ATOM 10602 O O . ASN C 1 51 ? 5.396 13.664 -29.052 1.00 35.52 51 ASN B O 1
ATOM 10613 N N . HIS C 1 52 ? 7.399 14.300 -28.247 1.00 34.39 52 HIS B N 1
ATOM 10614 C CA . HIS C 1 52 ? 8.131 13.355 -29.081 1.00 35.50 52 HIS B CA 1
ATOM 10615 C C . HIS C 1 52 ? 7.763 11.902 -28.810 1.00 39.38 52 HIS B C 1
ATOM 10616 O O . HIS C 1 52 ? 8.213 11.023 -29.554 1.00 36.50 52 HIS B O 1
ATOM 10630 N N . GLY C 1 53 ? 6.960 11.626 -27.782 1.00 43.39 53 GLY B N 1
ATOM 10631 C CA . GLY C 1 53 ? 6.585 10.262 -27.465 1.00 35.74 53 GLY B CA 1
ATOM 10632 C C . GLY C 1 53 ? 5.110 9.968 -27.644 1.00 33.02 53 GLY B C 1
ATOM 10633 O O . GLY C 1 53 ? 4.601 8.982 -27.102 1.00 32.45 53 GLY B O 1
ATOM 10637 N N . GLN C 1 54 ? 4.411 10.810 -28.410 1.00 35.05 54 GLN B N 1
ATOM 10638 C CA . GLN C 1 54 ? 2.973 10.626 -28.587 1.00 34.30 54 GLN B CA 1
ATOM 10639 C C . GLN C 1 54 ? 2.651 9.251 -29.161 1.00 32.27 54 GLN B C 1
ATOM 10640 O O . GLN C 1 54 ? 1.642 8.637 -28.796 1.00 33.54 54 GLN B O 1
ATOM 10654 N N . MET C 1 55 ? 3.492 8.756 -30.070 1.00 32.04 55 MET B N 1
ATOM 10655 C CA . MET C 1 55 ? 3.225 7.478 -30.722 1.00 32.88 55 MET B CA 1
ATOM 10656 C C . MET C 1 55 ? 3.089 6.340 -29.724 1.00 35.64 55 MET B C 1
ATOM 10657 O O . MET C 1 55 ? 2.429 5.339 -30.028 1.00 34.81 55 MET B O 1
ATOM 10671 N N . PHE C 1 56 ? 3.682 6.472 -28.540 1.00 35.37 56 PHE B N 1
ATOM 10672 C CA . PHE C 1 56 ? 3.651 5.428 -27.526 1.00 32.34 56 PHE B CA 1
ATOM 10673 C C . PHE C 1 56 ? 2.490 5.572 -26.552 1.00 33.18 56 PHE B C 1
ATOM 10674 O O . PHE C 1 56 ? 2.307 4.698 -25.699 1.00 36.10 56 PHE B O 1
ATOM 10691 N N . LEU C 1 57 ? 1.708 6.641 -26.653 1.00 31.81 57 LEU B N 1
ATOM 10692 C CA . LEU C 1 57 ? 0.637 6.900 -25.704 1.00 35.22 57 LEU B CA 1
ATOM 10693 C C . LEU C 1 57 ? -0.651 6.212 -26.136 1.00 35.37 57 LEU B C 1
ATOM 10694 O O . LEU C 1 57 ? -0.886 5.971 -27.322 1.00 32.18 57 LEU B O 1
ATOM 10710 N N . LYS C 1 58 ? -1.491 5.896 -25.147 1.00 34.31 58 LYS B N 1
ATOM 10711 C CA . LYS C 1 58 ? -2.818 5.373 -25.451 1.00 36.02 58 LYS B CA 1
ATOM 10712 C C . LYS C 1 58 ? -3.670 6.428 -26.146 1.00 35.23 58 LYS B C 1
ATOM 10713 O O . LYS C 1 58 ? -4.463 6.106 -27.038 1.00 38.01 58 LYS B O 1
ATOM 10732 N N . LYS C 1 59 ? -3.520 7.690 -25.750 1.00 36.41 59 LYS B N 1
ATOM 10733 C CA . LYS C 1 59 ? -4.283 8.790 -26.314 1.00 37.34 59 LYS B CA 1
ATOM 10734 C C . LYS C 1 59 ? -3.342 9.913 -26.721 1.00 34.15 59 LYS B C 1
ATOM 10735 O O . LYS C 1 59 ? -2.314 10.145 -26.081 1.00 37.31 59 LYS B O 1
ATOM 10754 N N . ASN C 1 60 ? -3.710 10.611 -27.789 1.00 38.15 60 ASN B N 1
ATOM 10755 C CA . ASN C 1 60 ? -3.029 11.843 -28.155 1.00 37.62 60 ASN B CA 1
ATOM 10756 C C . ASN C 1 60 ? -3.516 12.983 -27.267 1.00 35.20 60 ASN B C 1
ATOM 10757 O O . ASN C 1 60 ? -4.636 12.962 -26.748 1.00 37.64 60 ASN B O 1
ATOM 10768 N N . ILE C 1 61 ? -2.656 13.983 -27.093 1.00 33.66 61 ILE B N 1
ATOM 10769 C CA . ILE C 1 61 ? -2.952 15.126 -26.237 1.00 31.12 61 ILE B CA 1
ATOM 10770 C C . ILE C 1 61 ? -2.124 16.309 -26.718 1.00 32.40 61 ILE B C 1
ATOM 10771 O O . ILE C 1 61 ? -0.924 16.171 -26.979 1.00 37.28 61 ILE B O 1
ATOM 10787 N N . ASN C 1 62 ? -2.753 17.475 -26.844 1.00 35.71 62 ASN B N 1
ATOM 10788 C CA . ASN C 1 62 ? -2.043 18.680 -27.264 1.00 39.13 62 ASN B CA 1
ATOM 10789 C C . ASN C 1 62 ? -1.268 19.233 -26.074 1.00 35.65 62 ASN B C 1
ATOM 10790 O O . ASN C 1 62 ? -1.861 19.766 -25.130 1.00 39.88 62 ASN B O 1
ATOM 10801 N N . VAL C 1 63 ? 0.054 19.099 -26.112 1.00 35.94 63 VAL B N 1
ATOM 10802 C CA . VAL C 1 63 ? 0.943 19.685 -25.114 1.00 33.07 63 VAL B CA 1
ATOM 10803 C C . VAL C 1 63 ? 1.601 20.905 -25.741 1.00 36.30 63 VAL B C 1
ATOM 10804 O O . VAL C 1 63 ? 2.196 20.811 -26.823 1.00 38.75 63 VAL B O 1
ATOM 10817 N N . LEU C 1 64 ? 1.495 22.049 -25.069 1.00 34.68 64 LEU B N 1
ATOM 10818 C CA . LEU C 1 64 ? 1.918 23.316 -25.644 1.00 39.43 64 LEU B CA 1
ATOM 10819 C C . LEU C 1 64 ? 2.733 24.128 -24.651 1.00 39.61 64 LEU B C 1
ATOM 10820 O O . LEU C 1 64 ? 2.476 24.094 -23.442 1.00 36.41 64 LEU B O 1
ATOM 10836 N N . PHE C 1 65 ? 3.717 24.849 -25.176 1.00 38.44 65 PHE B N 1
ATOM 10837 C CA . PHE C 1 65 ? 4.376 25.910 -24.431 1.00 38.58 65 PHE B CA 1
ATOM 10838 C C . PHE C 1 65 ? 3.516 27.165 -24.491 1.00 40.01 65 PHE B C 1
ATOM 10839 O O . PHE C 1 65 ? 3.007 27.532 -25.554 1.00 41.83 65 PHE B O 1
ATOM 10856 N N . GLY C 1 66 ? 3.348 27.820 -23.347 1.00 41.87 66 GLY B N 1
ATOM 10857 C CA . GLY C 1 66 ? 2.454 28.956 -23.292 1.00 42.04 66 GLY B CA 1
ATOM 10858 C C . GLY C 1 66 ? 2.817 30.015 -22.276 1.00 43.11 66 GLY B C 1
ATOM 10859 O O . GLY C 1 66 ? 3.878 29.958 -21.646 1.00 39.25 66 GLY B O 1
ATOM 10863 N N . THR C 1 67 ? 1.927 30.991 -22.115 1.00 47.02 67 THR B N 1
ATOM 10864 C CA . THR C 1 67 ? 2.111 32.115 -21.213 1.00 46.39 67 THR B CA 1
ATOM 10865 C C . THR C 1 67 ? 0.861 32.259 -20.350 1.00 40.38 67 THR B C 1
ATOM 10866 O O . THR C 1 67 ? -0.115 31.520 -20.504 1.00 41.29 67 THR B O 1
ATOM 10877 N N . TYR C 1 68 ? 0.894 33.228 -19.433 1.00 44.64 68 TYR B N 1
ATOM 10878 C CA . TYR C 1 68 ? -0.213 33.392 -18.497 1.00 43.20 68 TYR B CA 1
ATOM 10879 C C . TYR C 1 68 ? -1.526 33.674 -19.214 1.00 43.36 68 TYR B C 1
ATOM 10880 O O . TYR C 1 68 ? -2.599 33.353 -18.691 1.00 44.14 68 TYR B O 1
ATOM 10898 N N . LYS C 1 69 ? -1.466 34.264 -20.408 1.00 44.10 69 LYS B N 1
ATOM 10899 C CA . LYS C 1 69 ? -2.684 34.539 -21.159 1.00 48.87 69 LYS B CA 1
ATOM 10900 C C . LYS C 1 69 ? -3.468 33.271 -21.466 1.00 42.70 69 LYS B C 1
ATOM 10901 O O . LYS C 1 69 ? -4.678 33.348 -21.710 1.00 47.85 69 LYS B O 1
ATOM 10920 N N . ASP C 1 70 ? -2.814 32.109 -21.453 1.00 48.25 70 ASP B N 1
ATOM 10921 C CA . ASP C 1 70 ? -3.507 30.850 -21.699 1.00 49.60 70 ASP B CA 1
ATOM 10922 C C . ASP C 1 70 ? -4.379 30.417 -20.528 1.00 44.19 70 ASP B C 1
ATOM 10923 O O . ASP C 1 70 ? -5.198 29.507 -20.693 1.00 39.95 70 ASP B O 1
ATOM 10932 N N . CYS C 1 71 ? -4.228 31.041 -19.356 1.00 48.90 71 CYS B N 1
ATOM 10933 C CA . CYS C 1 71 ? -5.039 30.668 -18.205 1.00 43.31 71 CYS B CA 1
ATOM 10934 C C . CYS C 1 71 ? -6.487 31.118 -18.343 1.00 41.57 71 CYS B C 1
ATOM 10935 O O . CYS C 1 71 ? -7.348 30.621 -17.607 1.00 41.77 71 CYS B O 1
ATOM 10943 N N . ALA C 1 72 ? -6.773 32.042 -19.262 1.00 42.48 72 ALA B N 1
ATOM 10944 C CA . ALA C 1 72 ? -8.112 32.607 -19.377 1.00 44.56 72 ALA B CA 1
ATOM 10945 C C . ALA C 1 72 ? -9.177 31.517 -19.405 1.00 46.09 72 ALA B C 1
ATOM 10946 O O . ALA C 1 72 ? -10.103 31.510 -18.587 1.00 46.63 72 ALA B O 1
ATOM 10953 N N . ASN C 1 73 ? -9.054 30.578 -20.344 1.00 51.47 73 ASN B N 1
ATOM 10954 C CA . ASN C 1 73 ? -10.034 29.517 -20.525 1.00 41.60 73 ASN B CA 1
ATOM 10955 C C . ASN C 1 73 ? -9.561 28.180 -19.965 1.00 45.39 73 ASN B C 1
ATOM 10956 O O . ASN C 1 73 ? -10.126 27.136 -20.309 1.00 43.93 73 ASN B O 1
ATOM 10967 N N . ALA C 1 74 ? -8.538 28.187 -19.117 1.00 43.53 74 ALA B N 1
ATOM 10968 C CA . ALA C 1 74 ? -8.088 26.951 -18.495 1.00 39.99 74 ALA B CA 1
ATOM 10969 C C . ALA C 1 74 ? -9.131 26.453 -17.503 1.00 44.17 74 ALA B C 1
ATOM 10970 O O . ALA C 1 74 ? -9.799 27.243 -16.828 1.00 41.59 74 ALA B O 1
ATOM 10977 N N . ASP C 1 75 ? -9.273 25.133 -17.422 1.00 38.08 75 ASP B N 1
ATOM 10978 C CA . ASP C 1 75 ? -10.175 24.535 -16.448 1.00 40.51 75 ASP B CA 1
ATOM 10979 C C . ASP C 1 75 ? -9.479 24.217 -15.136 1.00 39.25 75 ASP B C 1
ATOM 10980 O O . ASP C 1 75 ? -10.107 24.316 -14.075 1.00 34.19 75 ASP B O 1
ATOM 10989 N N . ILE C 1 76 ? -8.201 23.840 -15.172 1.00 36.67 76 ILE B N 1
ATOM 10990 C CA . ILE C 1 76 ? -7.434 23.630 -13.949 1.00 34.64 76 ILE B CA 1
ATOM 10991 C C . ILE C 1 76 ? -6.086 24.322 -14.081 1.00 34.72 76 ILE B C 1
ATOM 10992 O O . ILE C 1 76 ? -5.495 24.348 -15.167 1.00 38.30 76 ILE B O 1
ATOM 11008 N N . VAL C 1 77 ? -5.606 24.890 -12.975 1.00 35.53 77 VAL B N 1
ATOM 11009 C CA . VAL C 1 77 ? -4.265 25.457 -12.881 1.00 33.54 77 VAL B CA 1
ATOM 11010 C C . VAL C 1 77 ? -3.527 24.713 -11.776 1.00 36.59 77 VAL B C 1
ATOM 11011 O O . VAL C 1 77 ? -3.941 24.754 -10.612 1.00 37.85 77 VAL B O 1
ATOM 11024 N N . VAL C 1 78 ? -2.435 24.044 -12.139 1.00 37.60 78 VAL B N 1
ATOM 11025 C CA . VAL C 1 78 ? -1.608 23.289 -11.205 1.00 34.80 78 VAL B CA 1
ATOM 11026 C C . VAL C 1 78 ? -0.328 24.078 -10.973 1.00 41.57 78 VAL B C 1
ATOM 11027 O O . VAL C 1 78 ? 0.427 24.337 -11.919 1.00 40.69 78 VAL B O 1
ATOM 11040 N N . ILE C 1 79 ? -0.065 24.429 -9.718 1.00 39.84 79 ILE B N 1
ATOM 11041 C CA . ILE C 1 79 ? 1.079 25.261 -9.363 1.00 41.10 79 ILE B CA 1
ATOM 11042 C C . ILE C 1 79 ? 2.110 24.388 -8.660 1.00 41.30 79 ILE B C 1
ATOM 11043 O O . ILE C 1 79 ? 1.927 24.002 -7.499 1.00 43.60 79 ILE B O 1
ATOM 11059 N N . THR C 1 80 ? 3.197 24.080 -9.368 1.00 43.72 80 THR B N 1
ATOM 11060 C CA . THR C 1 80 ? 4.361 23.420 -8.793 1.00 44.17 80 THR B CA 1
ATOM 11061 C C . THR C 1 80 ? 5.572 24.346 -8.762 1.00 45.15 80 THR B C 1
ATOM 11062 O O . THR C 1 80 ? 6.703 23.882 -8.580 1.00 45.80 80 THR B O 1
ATOM 11073 N N . ALA C 1 81 ? 5.355 25.646 -8.946 1.00 47.04 81 ALA B N 1
ATOM 11074 C CA . ALA C 1 81 ? 6.447 26.607 -8.977 1.00 49.86 81 ALA B CA 1
ATOM 11075 C C . ALA C 1 81 ? 6.872 26.975 -7.564 1.00 50.12 81 ALA B C 1
ATOM 11076 O O . ALA C 1 81 ? 6.044 27.073 -6.654 1.00 52.55 81 ALA B O 1
ATOM 11083 N N . GLY C 1 82 ? 8.171 27.181 -7.386 1.00 53.42 82 GLY B N 1
ATOM 11084 C CA . GLY C 1 82 ? 8.736 27.556 -6.111 1.00 53.94 82 GLY B CA 1
ATOM 11085 C C . GLY C 1 82 ? 9.941 26.713 -5.767 1.00 53.40 82 GLY B C 1
ATOM 11086 O O . GLY C 1 82 ? 10.319 25.786 -6.482 1.00 57.02 82 GLY B O 1
ATOM 11090 N N . LEU C 1 83 ? 10.550 27.052 -4.637 1.00 52.49 83 LEU B N 1
ATOM 11091 C CA . LEU C 1 83 ? 11.743 26.380 -4.152 1.00 49.82 83 LEU B CA 1
ATOM 11092 C C . LEU C 1 83 ? 11.370 25.333 -3.112 1.00 53.35 83 LEU B C 1
ATOM 11093 O O . LEU C 1 83 ? 10.361 25.458 -2.412 1.00 57.92 83 LEU B O 1
ATOM 11109 N N . ASN C 1 84 ? 12.186 24.290 -3.027 1.00 56.32 84 ASN B N 1
ATOM 11110 C CA . ASN C 1 84 ? 12.064 23.291 -1.978 1.00 62.76 84 ASN B CA 1
ATOM 11111 C C . ASN C 1 84 ? 13.010 23.637 -0.835 1.00 60.16 84 ASN B C 1
ATOM 11112 O O . ASN C 1 84 ? 13.958 24.411 -0.994 1.00 62.84 84 ASN B O 1
ATOM 11123 N N . GLN C 1 85 ? 12.739 23.054 0.328 1.00 66.91 85 GLN B N 1
ATOM 11124 C CA . GLN C 1 85 ? 13.559 23.334 1.496 1.00 68.16 85 GLN B CA 1
ATOM 11125 C C . GLN C 1 85 ? 15.013 22.967 1.227 1.00 67.51 85 GLN B C 1
ATOM 11126 O O . GLN C 1 85 ? 15.320 22.052 0.458 1.00 62.03 85 GLN B O 1
ATOM 11140 N N . LYS C 1 86 ? 15.911 23.701 1.867 1.00 67.97 86 LYS B N 1
ATOM 11141 C CA . LYS C 1 86 ? 17.342 23.487 1.794 1.00 64.77 86 LYS B CA 1
ATOM 11142 C C . LYS C 1 86 ? 17.886 23.312 3.203 1.00 66.29 86 LYS B C 1
ATOM 11143 O O . LYS C 1 86 ? 17.203 23.635 4.185 1.00 74.05 86 LYS B O 1
ATOM 11162 N N . PRO C 1 87 ? 19.104 22.796 3.348 1.00 64.00 87 PRO B N 1
ATOM 11163 C CA . PRO C 1 87 ? 19.679 22.631 4.692 1.00 61.73 87 PRO B CA 1
ATOM 11164 C C . PRO C 1 87 ? 19.701 23.954 5.441 1.00 60.89 87 PRO B C 1
ATOM 11165 O O . PRO C 1 87 ? 20.258 24.948 4.970 1.00 57.79 87 PRO B O 1
ATOM 11176 N N . GLY C 1 88 ? 19.081 23.961 6.618 1.00 62.49 88 GLY B N 1
ATOM 11177 C CA . GLY C 1 88 ? 19.006 25.152 7.434 1.00 71.74 88 GLY B CA 1
ATOM 11178 C C . GLY C 1 88 ? 17.842 26.067 7.130 1.00 76.35 88 GLY B C 1
ATOM 11179 O O . GLY C 1 88 ? 17.672 27.077 7.826 1.00 75.80 88 GLY B O 1
ATOM 11183 N N . GLU C 1 89 ? 17.040 25.755 6.116 1.00 77.51 89 GLU B N 1
ATOM 11184 C CA . GLU C 1 89 ? 15.857 26.541 5.792 1.00 84.15 89 GLU B CA 1
ATOM 11185 C C . GLU C 1 89 ? 14.654 25.944 6.513 1.00 86.64 89 GLU B C 1
ATOM 11186 O O . GLU C 1 89 ? 14.275 24.796 6.254 1.00 83.67 89 GLU B O 1
ATOM 11198 N N . THR C 1 90 ? 14.065 26.717 7.419 1.00 83.80 90 THR B N 1
ATOM 11199 C CA . THR C 1 90 ? 12.886 26.276 8.143 1.00 79.19 90 THR B CA 1
ATOM 11200 C C . THR C 1 90 ? 11.634 26.521 7.303 1.00 78.26 90 THR B C 1
ATOM 11201 O O . THR C 1 90 ? 11.659 27.223 6.288 1.00 74.92 90 THR B O 1
ATOM 11212 N N . ARG C 1 91 ? 10.519 25.926 7.736 1.00 74.81 91 ARG B N 1
ATOM 11213 C CA . ARG C 1 91 ? 9.256 26.146 7.038 1.00 76.92 91 ARG B CA 1
ATOM 11214 C C . ARG C 1 91 ? 8.948 27.637 6.919 1.00 69.29 91 ARG B C 1
ATOM 11215 O O . ARG C 1 91 ? 8.283 28.059 5.970 1.00 65.21 91 ARG B O 1
ATOM 11236 N N . LEU C 1 92 ? 9.448 28.449 7.855 1.00 76.70 92 LEU B N 1
ATOM 11237 C CA . LEU C 1 92 ? 9.163 29.884 7.848 1.00 73.61 92 LEU B CA 1
ATOM 11238 C C . LEU C 1 92 ? 9.831 30.584 6.667 1.00 73.96 92 LEU B C 1
ATOM 11239 O O . LEU C 1 92 ? 9.193 31.373 5.953 1.00 70.41 92 LEU B O 1
ATOM 11255 N N . ASP C 1 93 ? 11.125 30.326 6.458 1.00 78.20 93 ASP B N 1
ATOM 11256 C CA . ASP C 1 93 ? 11.838 30.932 5.336 1.00 74.04 93 ASP B CA 1
ATOM 11257 C C . ASP C 1 93 ? 11.193 30.546 4.010 1.00 68.76 93 ASP B C 1
ATOM 11258 O O . ASP C 1 93 ? 11.001 31.390 3.117 1.00 63.51 93 ASP B O 1
ATOM 11267 N N . LEU C 1 94 ? 10.880 29.257 3.858 1.00 61.90 94 LEU B N 1
ATOM 11268 C CA . LEU C 1 94 ? 10.210 28.787 2.654 1.00 61.11 94 LEU B CA 1
ATOM 11269 C C . LEU C 1 94 ? 8.868 29.480 2.476 1.00 57.35 94 LEU B C 1
ATOM 11270 O O . LEU C 1 94 ? 8.505 29.868 1.360 1.00 59.37 94 LEU B O 1
ATOM 11286 N N . VAL C 1 95 ? 8.115 29.646 3.566 1.00 56.70 95 VAL B N 1
ATOM 11287 C CA . VAL C 1 95 ? 6.845 30.358 3.484 1.00 57.93 95 VAL B CA 1
ATOM 11288 C C . VAL C 1 95 ? 7.066 31.745 2.899 1.00 60.11 95 VAL B C 1
ATOM 11289 O O . VAL C 1 95 ? 6.401 32.145 1.942 1.00 60.49 95 VAL B O 1
ATOM 11302 N N . ASP C 1 96 ? 8.010 3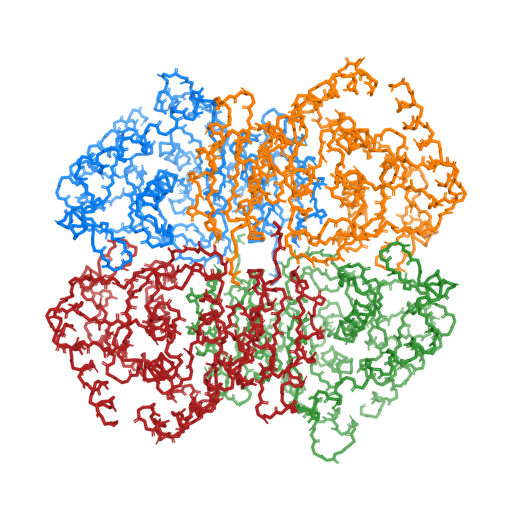2.496 3.464 1.00 60.73 96 ASP B N 1
ATOM 11303 C CA . ASP C 1 96 ? 8.280 33.847 2.973 1.00 65.83 96 ASP B CA 1
ATOM 11304 C C . ASP C 1 96 ? 8.555 33.844 1.467 1.00 60.46 96 ASP B C 1
ATOM 11305 O O . ASP C 1 96 ? 7.830 34.473 0.672 1.00 61.70 96 ASP B O 1
ATOM 11314 N N . LYS C 1 97 ? 9.606 33.124 1.064 1.00 62.65 97 LYS B N 1
ATOM 11315 C CA . LYS C 1 97 ? 10.033 33.152 -0.335 1.00 55.65 97 LYS B CA 1
ATOM 11316 C C . LYS C 1 97 ? 8.902 32.721 -1.269 1.00 53.50 97 LYS B C 1
ATOM 11317 O O . LYS C 1 97 ? 8.568 33.418 -2.245 1.00 55.09 97 LYS B O 1
ATOM 11336 N N . ASN C 1 98 ? 8.293 31.568 -0.983 1.00 54.36 98 ASN B N 1
ATOM 11337 C CA . ASN C 1 98 ? 7.306 31.014 -1.898 1.00 50.87 98 ASN B CA 1
ATOM 11338 C C . ASN C 1 98 ? 6.015 31.818 -1.894 1.00 51.22 98 ASN B C 1
ATOM 11339 O O . ASN C 1 98 ? 5.322 31.861 -2.913 1.00 54.68 98 ASN B O 1
ATOM 11350 N N . SER C 1 99 ? 5.677 32.480 -0.784 1.00 54.51 99 SER B N 1
ATOM 11351 C CA . SER C 1 99 ? 4.497 33.334 -0.780 1.00 52.70 99 SER B CA 1
ATOM 11352 C C . SER C 1 99 ? 4.712 34.555 -1.663 1.00 50.38 99 SER B C 1
ATOM 11353 O O . SER C 1 99 ? 3.777 35.019 -2.322 1.00 46.88 99 SER B O 1
ATOM 11361 N N . LYS C 1 100 ? 5.936 35.084 -1.707 1.00 50.72 100 LYS B N 1
ATOM 11362 C CA . LYS C 1 100 ? 6.204 36.160 -2.665 1.00 55.43 100 LYS B CA 1
ATOM 11363 C C . LYS C 1 100 ? 6.048 35.659 -4.104 1.00 48.37 100 LYS B C 1
ATOM 11364 O O . LYS C 1 100 ? 5.369 36.289 -4.943 1.00 53.15 100 LYS B O 1
ATOM 11383 N N . ILE C 1 101 ? 6.668 34.515 -4.408 1.00 49.25 101 ILE B N 1
ATOM 11384 C CA . ILE C 1 101 ? 6.533 33.951 -5.752 1.00 46.28 101 ILE B CA 1
ATOM 11385 C C . ILE C 1 101 ? 5.057 33.758 -6.104 1.00 46.36 101 ILE B C 1
ATOM 11386 O O . ILE C 1 101 ? 4.623 34.032 -7.235 1.00 50.20 101 ILE B O 1
ATOM 11402 N N . PHE C 1 102 ? 4.261 33.297 -5.137 1.00 45.02 102 PHE B N 1
ATOM 11403 C CA . PHE C 1 102 ? 2.848 33.051 -5.392 1.00 44.50 102 PHE B CA 1
ATOM 11404 C C . PHE C 1 102 ? 2.084 34.353 -5.577 1.00 50.83 102 PHE B C 1
ATOM 11405 O O . PHE C 1 102 ? 1.137 34.411 -6.363 1.00 45.68 102 PHE B O 1
ATOM 11422 N N . LYS C 1 103 ? 2.448 35.401 -4.839 1.00 46.17 103 LYS B N 1
ATOM 11423 C CA . LYS C 1 103 ? 1.890 36.717 -5.127 1.00 52.96 103 LYS B CA 1
ATOM 11424 C C . LYS C 1 103 ? 1.972 36.985 -6.623 1.00 52.78 103 LYS B C 1
ATOM 11425 O O . LYS C 1 103 ? 0.957 37.222 -7.299 1.00 50.38 103 LYS B O 1
ATOM 11444 N N . ASP C 1 104 ? 3.192 36.895 -7.161 1.00 47.98 104 ASP B N 1
ATOM 11445 C CA . ASP C 1 104 ? 3.372 37.131 -8.595 1.00 48.48 104 ASP B CA 1
ATOM 11446 C C . ASP C 1 104 ? 2.457 36.233 -9.433 1.00 54.27 104 ASP B C 1
ATOM 11447 O O . ASP C 1 104 ? 1.685 36.711 -10.285 1.00 53.92 104 ASP B O 1
ATOM 11456 N N . ILE C 1 105 ? 2.540 34.919 -9.200 1.00 52.04 105 ILE B N 1
ATOM 11457 C CA . ILE C 1 105 ? 1.866 33.962 -10.076 1.00 48.09 105 ILE B CA 1
ATOM 11458 C C . ILE C 1 105 ? 0.355 34.168 -10.040 1.00 45.48 105 ILE B C 1
ATOM 11459 O O . ILE C 1 105 ? -0.308 34.229 -11.084 1.00 45.11 105 ILE B O 1
ATOM 11475 N N . ILE C 1 106 ? -0.214 34.249 -8.835 1.00 46.96 106 ILE B N 1
ATOM 11476 C CA . ILE C 1 106 ? -1.658 34.367 -8.690 1.00 43.57 106 ILE B CA 1
ATOM 11477 C C . ILE C 1 106 ? -2.152 35.664 -9.313 1.00 44.39 106 ILE B C 1
ATOM 11478 O O . ILE C 1 106 ? -3.214 35.696 -9.949 1.00 44.50 106 ILE B O 1
ATOM 11494 N N . THR C 1 107 ? -1.406 36.761 -9.137 1.00 47.04 107 THR B N 1
ATOM 11495 C CA . THR C 1 107 ? -1.819 38.008 -9.772 1.00 53.54 107 THR B CA 1
ATOM 11496 C C . THR C 1 107 ? -1.921 37.832 -11.282 1.00 48.67 107 THR B C 1
ATOM 11497 O O . THR C 1 107 ? -2.951 38.157 -11.893 1.00 47.13 107 THR B O 1
ATOM 11508 N N . ASN C 1 108 ? -0.858 37.317 -11.904 1.00 53.61 108 ASN B N 1
ATOM 11509 C CA . ASN C 1 108 ? -0.895 37.122 -13.353 1.00 48.32 108 ASN B CA 1
ATOM 11510 C C . ASN C 1 108 ? -2.093 36.259 -13.753 1.00 46.65 108 ASN B C 1
ATOM 11511 O O . ASN C 1 108 ? -2.883 36.620 -14.644 1.00 49.66 108 ASN B O 1
ATOM 11522 N N . VAL C 1 109 ? -2.278 35.137 -13.051 1.00 47.88 109 VAL B N 1
ATOM 11523 C CA . VAL C 1 109 ? -3.300 34.169 -13.442 1.00 44.01 109 VAL B CA 1
ATOM 11524 C C . VAL C 1 109 ? -4.685 34.795 -13.371 1.00 49.13 109 VAL B C 1
ATOM 11525 O O . VAL C 1 109 ? -5.486 34.684 -14.309 1.00 49.20 109 VAL B O 1
ATOM 11538 N N . VAL C 1 110 ? -4.996 35.457 -12.254 1.00 48.07 110 VAL B N 1
ATOM 11539 C CA . VAL C 1 110 ? -6.337 36.009 -12.094 1.00 52.51 110 VAL B CA 1
ATOM 11540 C C . VAL C 1 110 ? -6.565 37.144 -13.081 1.00 44.59 110 VAL B C 1
ATOM 11541 O O . VAL C 1 110 ? -7.674 37.312 -13.603 1.00 44.82 110 VAL B O 1
ATOM 11554 N N . SER C 1 111 ? -5.530 37.942 -13.359 1.00 46.71 111 SER B N 1
ATOM 11555 C CA . SER C 1 111 ? -5.696 38.983 -14.366 1.00 44.48 111 SER B CA 1
ATOM 11556 C C . SER C 1 111 ? -6.072 38.385 -15.714 1.00 47.24 111 SER B C 1
ATOM 11557 O O . SER C 1 111 ? -6.798 39.015 -16.492 1.00 44.30 111 SER B O 1
ATOM 11565 N N . SER C 1 112 ? -5.594 37.172 -16.010 1.00 44.29 112 SER B N 1
ATOM 11566 C CA . SER C 1 112 ? -5.930 36.576 -17.303 1.00 49.00 112 SER B CA 1
ATOM 11567 C C . SER C 1 112 ? -7.421 36.272 -17.467 1.00 46.29 112 SER B C 1
ATOM 11568 O O . SER C 1 112 ? -7.880 36.115 -18.604 1.00 44.84 112 SER B O 1
ATOM 11576 N N . GLY C 1 113 ? -8.186 36.183 -16.378 1.00 50.39 113 GLY B N 1
ATOM 11577 C CA . GLY C 1 113 ? -9.593 35.826 -16.448 1.00 45.78 113 GLY B CA 1
ATOM 11578 C C . GLY C 1 113 ? -9.912 34.422 -15.980 1.00 50.17 113 GLY B C 1
ATOM 11579 O O . GLY C 1 113 ? -11.078 34.013 -16.046 1.00 53.52 113 GLY B O 1
ATOM 11583 N N . PHE C 1 114 ? -8.915 33.676 -15.512 1.00 45.52 114 PHE B N 1
ATOM 11584 C CA . PHE C 1 114 ? -9.118 32.311 -15.042 1.00 41.88 114 PHE B CA 1
ATOM 11585 C C . PHE C 1 114 ? -10.252 32.237 -14.028 1.00 45.48 114 PHE B C 1
ATOM 11586 O O . PHE C 1 114 ? -10.343 33.063 -13.115 1.00 43.96 114 PHE B O 1
ATOM 11603 N N . ASP C 1 115 ? -11.119 31.237 -14.197 1.00 46.29 115 ASP B N 1
ATOM 11604 C CA . ASP C 1 115 ? -12.235 30.998 -13.286 1.00 51.21 115 ASP B CA 1
ATOM 11605 C C . ASP C 1 115 ? -12.411 29.504 -13.041 1.00 47.37 115 ASP B C 1
ATOM 11606 O O . ASP C 1 115 ? -13.535 28.999 -12.954 1.00 53.44 115 ASP B O 1
ATOM 11615 N N . GLY C 1 116 ? -11.299 28.779 -12.916 1.00 48.38 116 GLY B N 1
ATOM 11616 C CA . GLY C 1 116 ? -11.347 27.340 -12.747 1.00 42.56 116 GLY B CA 1
ATOM 11617 C C . GLY C 1 116 ? -10.984 26.871 -11.354 1.00 46.72 116 GLY B C 1
ATOM 11618 O O . GLY C 1 116 ? -11.412 27.469 -10.361 1.00 49.21 116 GLY B O 1
ATOM 11622 N N . ILE C 1 117 ? -10.193 25.802 -11.269 1.00 41.61 117 ILE B N 1
ATOM 11623 C CA . ILE C 1 117 ? -9.804 25.194 -10.000 1.00 39.12 117 ILE B CA 1
ATOM 11624 C C . ILE C 1 117 ? -8.288 25.265 -9.865 1.00 41.24 117 ILE B C 1
ATOM 11625 O O . ILE C 1 117 ? -7.560 24.940 -10.814 1.00 42.28 117 ILE B O 1
ATOM 11641 N N . PHE C 1 118 ? -7.820 25.666 -8.685 1.00 36.26 118 PHE B N 1
ATOM 11642 C CA . PHE C 1 118 ? -6.401 25.665 -8.361 1.00 33.11 118 PHE B CA 1
ATOM 11643 C C . PHE C 1 118 ? -6.036 24.356 -7.669 1.00 35.75 118 PHE B C 1
ATOM 11644 O O . PHE C 1 118 ? -6.734 23.920 -6.748 1.00 34.07 118 PHE B O 1
ATOM 11661 N N . VAL C 1 119 ? -4.944 23.734 -8.111 1.00 35.85 119 VAL B N 1
ATOM 11662 C CA . VAL C 1 119 ? -4.345 22.590 -7.430 1.00 37.86 119 VAL B CA 1
ATOM 11663 C C . VAL C 1 119 ? -2.915 22.978 -7.071 1.00 33.39 119 VAL B C 1
ATOM 11664 O O . VAL C 1 119 ? -2.091 23.230 -7.961 1.00 34.62 119 VAL B O 1
ATOM 11677 N N . VAL C 1 120 ? -2.623 23.013 -5.774 1.00 36.72 120 VAL B N 1
ATOM 11678 C CA . VAL C 1 120 ? -1.379 23.559 -5.250 1.00 35.24 120 VAL B CA 1
ATOM 11679 C C . VAL C 1 120 ? -0.518 22.426 -4.718 1.00 37.77 120 VAL B C 1
ATOM 11680 O O . VAL C 1 120 ? -1.016 21.509 -4.055 1.00 37.47 120 VAL B O 1
ATOM 11693 N N . ALA C 1 121 ? 0.782 22.496 -5.008 1.00 36.93 121 ALA B N 1
ATOM 11694 C CA . ALA C 1 121 ? 1.740 21.503 -4.544 1.00 43.79 121 ALA B CA 1
ATOM 11695 C C . ALA C 1 121 ? 3.000 22.098 -3.932 1.00 48.92 121 ALA B C 1
ATOM 11696 O O . ALA C 1 121 ? 3.685 21.389 -3.187 1.00 46.90 121 ALA B O 1
ATOM 11703 N N . SER C 1 122 ? 3.327 23.359 -4.207 1.00 42.54 122 SER B N 1
ATOM 11704 C CA . SER C 1 122 ? 4.523 23.965 -3.636 1.00 46.02 122 SER B CA 1
ATOM 11705 C C . SER C 1 122 ? 4.462 23.933 -2.113 1.00 46.52 122 SER B C 1
ATOM 11706 O O . SER C 1 122 ? 3.386 23.963 -1.511 1.00 48.83 122 SER B O 1
ATOM 11714 N N . ASN C 1 123 ? 5.664 23.878 -1.474 1.00 50.19 123 ASN B N 1
ATOM 11715 C CA . ASN C 1 123 ? 5.758 23.715 -0.029 1.00 53.21 123 ASN B CA 1
ATOM 11716 C C . ASN C 1 123 ? 5.918 25.064 0.666 1.00 51.98 123 ASN B C 1
ATOM 11717 O O . ASN C 1 123 ? 6.426 26.021 0.074 1.00 50.44 123 ASN B O 1
ATOM 11728 N N . PRO C 1 124 ? 5.480 25.177 1.931 1.00 50.99 124 PRO B N 1
ATOM 11729 C CA . PRO C 1 124 ? 4.745 24.175 2.724 1.00 53.32 124 PRO B CA 1
ATOM 11730 C C . PRO C 1 124 ? 3.299 24.146 2.244 1.00 48.52 124 PRO B C 1
ATOM 11731 O O . PRO C 1 124 ? 2.606 25.160 2.270 1.00 47.36 124 PRO B O 1
ATOM 11742 N N . VAL C 1 125 ? 2.821 22.979 1.813 1.00 45.86 125 VAL B N 1
ATOM 11743 C CA . VAL C 1 125 ? 1.673 22.937 0.911 1.00 46.52 125 VAL B CA 1
ATOM 11744 C C . VAL C 1 125 ? 0.416 23.477 1.584 1.00 42.08 125 VAL B C 1
ATOM 11745 O O . VAL C 1 125 ? -0.419 24.113 0.933 1.00 40.55 125 VAL B O 1
ATOM 11758 N N . ASP C 1 126 ? 0.249 23.234 2.884 1.00 43.78 126 ASP B N 1
ATOM 11759 C CA . ASP C 1 126 ? -0.928 23.762 3.572 1.00 44.76 126 ASP B CA 1
ATOM 11760 C C . ASP C 1 126 ? -0.915 25.288 3.574 1.00 46.96 126 ASP B C 1
ATOM 11761 O O . ASP C 1 126 ? -1.918 25.939 3.238 1.00 47.45 126 ASP B O 1
ATOM 11770 N N . ILE C 1 127 ? 0.228 25.876 3.931 1.00 46.40 127 ILE B N 1
ATOM 11771 C CA . ILE C 1 127 ? 0.337 27.329 3.977 1.00 46.61 127 ILE B CA 1
ATOM 11772 C C . ILE C 1 127 ? 0.191 27.920 2.581 1.00 48.11 127 ILE B C 1
ATOM 11773 O O . ILE C 1 127 ? -0.470 28.949 2.395 1.00 45.13 127 ILE B O 1
ATOM 11789 N N . MET C 1 128 ? 0.808 27.291 1.579 1.00 39.92 128 MET B N 1
ATOM 11790 C CA . MET C 1 128 ? 0.705 27.811 0.220 1.00 40.18 128 MET B CA 1
ATOM 11791 C C . MET C 1 128 ? -0.714 27.683 -0.320 1.00 46.69 128 MET B C 1
ATOM 11792 O O . MET C 1 128 ? -1.153 28.527 -1.106 1.00 45.15 128 MET B O 1
ATOM 11806 N N . THR C 1 129 ? -1.449 26.647 0.089 1.00 36.28 129 THR B N 1
ATOM 11807 C CA . THR C 1 129 ? -2.857 26.543 -0.281 1.00 41.87 129 THR B CA 1
ATOM 11808 C C . THR C 1 129 ? -3.655 27.692 0.323 1.00 40.96 129 THR B C 1
ATOM 11809 O O . THR C 1 129 ? -4.447 28.354 -0.367 1.00 42.80 129 THR B O 1
ATOM 11820 N N . TYR C 1 130 ? -3.462 27.935 1.622 1.00 44.89 130 TYR B N 1
ATOM 11821 C CA . TYR C 1 130 ? -4.102 29.083 2.256 1.00 44.52 130 TYR B CA 1
ATOM 11822 C C . TYR C 1 130 ? -3.770 30.374 1.516 1.00 44.52 130 TYR B C 1
ATOM 11823 O O . TYR C 1 130 ? -4.644 31.221 1.294 1.00 43.37 130 TYR B O 1
ATOM 11841 N N . VAL C 1 131 ? -2.506 30.535 1.122 1.00 46.88 131 VAL B N 1
ATOM 11842 C CA . VAL C 1 131 ? -2.073 31.780 0.496 1.00 43.11 131 VAL B CA 1
ATOM 11843 C C . VAL C 1 131 ? -2.674 31.919 -0.896 1.00 46.24 131 VAL B C 1
ATOM 11844 O O . VAL C 1 131 ? -3.030 33.023 -1.321 1.00 49.45 131 VAL B O 1
ATOM 11857 N N . THR C 1 132 ? -2.782 30.814 -1.635 1.00 48.93 132 THR B N 1
ATOM 11858 C CA . THR C 1 132 ? -3.433 30.866 -2.939 1.00 41.64 132 THR B CA 1
ATOM 11859 C C . THR C 1 132 ? -4.884 31.297 -2.788 1.00 45.60 132 THR B C 1
ATOM 11860 O O . THR C 1 132 ? -5.370 32.165 -3.524 1.00 43.53 132 THR B O 1
ATOM 11871 N N . MET C 1 133 ? -5.592 30.707 -1.820 1.00 49.43 133 MET B N 1
ATOM 11872 C CA . MET C 1 133 ? -6.975 31.111 -1.585 1.00 47.30 133 MET B CA 1
ATOM 11873 C C . MET C 1 133 ? -7.061 32.593 -1.236 1.00 47.53 133 MET B C 1
ATOM 11874 O O . MET C 1 133 ? -7.927 33.311 -1.749 1.00 49.85 133 MET B O 1
ATOM 11888 N N . LYS C 1 134 ? -6.170 33.072 -0.363 1.00 50.63 134 LYS B N 1
ATOM 11889 C CA . LYS C 1 134 ? -6.249 34.463 0.075 1.00 51.82 134 LYS B CA 1
ATOM 11890 C C . LYS C 1 134 ? -5.933 35.425 -1.069 1.00 51.57 134 LYS B C 1
ATOM 11891 O O . LYS C 1 134 ? -6.620 36.437 -1.245 1.00 56.57 134 LYS B O 1
ATOM 11910 N N . TYR C 1 135 ? -4.895 35.128 -1.856 1.00 56.28 135 TYR B N 1
ATOM 11911 C CA . TYR C 1 135 ? -4.488 36.037 -2.920 1.00 50.88 135 TYR B CA 1
ATOM 11912 C C . TYR C 1 135 ? -5.489 36.032 -4.071 1.00 47.03 135 TYR B C 1
ATOM 11913 O O . TYR C 1 135 ? -5.734 37.073 -4.690 1.00 49.90 135 TYR B O 1
ATOM 11931 N N . SER C 1 136 ? -6.081 34.873 -4.371 1.00 47.90 136 SER B N 1
ATOM 11932 C CA . SER C 1 136 ? -6.946 34.776 -5.541 1.00 47.09 136 SER B CA 1
ATOM 11933 C C . SER C 1 136 ? -8.369 35.243 -5.262 1.00 41.17 136 SER B C 1
ATOM 11934 O O . SER C 1 136 ? -9.072 35.652 -6.193 1.00 47.09 136 SER B O 1
ATOM 11942 N N . LYS C 1 137 ? -8.813 35.186 -4.007 1.00 46.09 137 LYS B N 1
ATOM 11943 C CA . LYS C 1 137 ? -10.183 35.485 -3.599 1.00 43.57 137 LYS B CA 1
ATOM 11944 C C . LYS C 1 137 ? -11.179 34.443 -4.093 1.00 47.30 137 LYS B C 1
ATOM 11945 O O . LYS C 1 137 ? -12.393 34.628 -3.931 1.00 46.42 137 LYS B O 1
ATOM 11964 N N . PHE C 1 138 ? -10.705 33.351 -4.696 1.00 51.38 138 PHE B N 1
ATOM 11965 C CA . PHE C 1 138 ? -11.599 32.303 -5.158 1.00 45.72 138 PHE B CA 1
ATOM 11966 C C . PHE C 1 138 ? -12.321 31.671 -3.969 1.00 44.77 138 PHE B C 1
ATOM 11967 O O . PHE C 1 138 ? -11.898 31.823 -2.820 1.00 47.67 138 PHE B O 1
ATOM 11984 N N . PRO C 1 139 ? -13.417 30.958 -4.221 1.00 45.22 139 PRO B N 1
ATOM 11985 C CA . PRO C 1 139 ? -14.070 30.214 -3.137 1.00 48.37 139 PRO B CA 1
ATOM 11986 C C . PRO C 1 139 ? -13.135 29.164 -2.555 1.00 45.72 139 PRO B C 1
ATOM 11987 O O . PRO C 1 139 ? -12.200 28.694 -3.207 1.00 46.61 139 PRO B O 1
ATOM 11998 N N . ILE C 1 140 ? -13.400 28.793 -1.298 1.00 50.42 140 ILE B N 1
ATOM 11999 C CA . ILE C 1 140 ? -12.552 27.809 -0.632 1.00 49.29 140 ILE B CA 1
ATOM 12000 C C . ILE C 1 140 ? -12.586 26.482 -1.380 1.00 46.18 140 ILE B C 1
ATOM 12001 O O . ILE C 1 140 ? -11.564 25.796 -1.505 1.00 45.62 140 ILE B O 1
ATOM 12017 N N . HIS C 1 141 ? -13.758 26.099 -1.891 1.00 40.23 141 HIS B N 1
ATOM 12018 C CA . HIS C 1 141 ? -13.901 24.803 -2.542 1.00 41.71 141 HIS B CA 1
ATOM 12019 C C . HIS C 1 141 ? -13.180 24.726 -3.882 1.00 42.08 141 HIS B C 1
ATOM 12020 O O . HIS C 1 141 ? -13.091 23.633 -4.450 1.00 46.14 141 HIS B O 1
ATOM 12034 N N . LYS C 1 142 ? -12.657 25.841 -4.392 1.00 43.25 142 LYS B N 1
ATOM 12035 C CA . LYS C 1 142 ? -11.963 25.865 -5.672 1.00 38.23 142 LYS B CA 1
ATOM 12036 C C . LYS C 1 142 ? -10.447 25.939 -5.522 1.00 39.36 142 LYS B C 1
ATOM 12037 O O . LYS C 1 142 ? -9.748 26.160 -6.516 1.00 37.84 142 LYS B O 1
ATOM 12056 N N . VAL C 1 143 ? -9.925 25.758 -4.311 1.00 41.68 143 VAL B N 1
ATOM 12057 C CA . VAL C 1 143 ? -8.489 25.789 -4.051 1.00 35.05 143 VAL B CA 1
ATOM 12058 C C . VAL C 1 143 ? -8.129 24.499 -3.326 1.00 39.59 143 VAL B C 1
ATOM 12059 O O . VAL C 1 143 ? -8.517 24.305 -2.168 1.00 45.76 143 VAL B O 1
ATOM 12072 N N . ILE C 1 144 ? -7.388 23.623 -4.001 1.00 40.92 144 ILE B N 1
ATOM 12073 C CA . ILE C 1 144 ? -7.017 22.318 -3.471 1.00 39.29 144 ILE B CA 1
ATOM 12074 C C . ILE C 1 144 ? -5.505 22.259 -3.318 1.00 36.20 144 ILE B C 1
ATOM 12075 O O . ILE C 1 144 ? -4.763 22.756 -4.173 1.00 42.72 144 ILE B O 1
ATOM 12091 N N . GLY C 1 145 ? -5.053 21.651 -2.226 1.00 36.31 145 GLY B N 1
ATOM 12092 C CA . GLY C 1 145 ? -3.647 21.366 -2.025 1.00 38.85 145 GLY B CA 1
ATOM 12093 C C . GLY C 1 145 ? -3.441 19.875 -1.838 1.00 33.48 145 GLY B C 1
ATOM 12094 O O . GLY C 1 145 ? -4.347 19.158 -1.412 1.00 32.94 145 GLY B O 1
ATOM 12098 N N . THR C 1 146 ? -2.235 19.409 -2.166 1.00 32.11 146 THR B N 1
ATOM 12099 C CA . THR C 1 146 ? -1.949 17.982 -2.064 1.00 32.25 146 THR B CA 1
ATOM 12100 C C . THR C 1 146 ? -1.990 17.486 -0.624 1.00 36.19 146 THR B C 1
ATOM 12101 O O . THR C 1 146 ? -2.191 16.288 -0.402 1.00 37.60 146 THR B O 1
ATOM 12112 N N . GLY C 1 147 ? -1.804 18.373 0.351 1.00 36.97 147 GLY B N 1
ATOM 12113 C CA . GLY C 1 147 ? -1.948 17.977 1.743 1.00 37.65 147 GLY B CA 1
ATOM 12114 C C . GLY C 1 147 ? -0.992 16.862 2.118 1.00 38.39 147 GLY B C 1
ATOM 12115 O O . GLY C 1 147 ? 0.203 16.902 1.803 1.00 39.23 147 GLY B O 1
ATOM 12119 N N . THR C 1 148 ? -1.523 15.851 2.807 1.00 40.92 148 THR B N 1
ATOM 12120 C CA . THR C 1 148 ? -0.745 14.712 3.275 1.00 43.11 148 THR B CA 1
ATOM 12121 C C . THR C 1 148 ? -0.933 13.479 2.397 1.00 38.77 148 THR B C 1
ATOM 12122 O O . THR C 1 148 ? -0.730 12.353 2.863 1.00 38.59 148 THR B O 1
ATOM 12133 N N . ILE C 1 149 ? -1.320 13.671 1.135 1.00 39.63 149 ILE B N 1
ATOM 12134 C CA . ILE C 1 149 ? -1.557 12.537 0.247 1.00 40.63 149 ILE B CA 1
ATOM 12135 C C . ILE C 1 149 ? -0.266 11.759 0.021 1.00 36.20 149 ILE B C 1
ATOM 12136 O O . ILE C 1 149 ? -0.266 10.521 -0.026 1.00 39.45 149 ILE B O 1
ATOM 12152 N N . LEU C 1 150 ? 0.859 12.467 -0.090 1.00 39.40 150 LEU B N 1
ATOM 12153 C CA . LEU C 1 150 ? 2.140 11.796 -0.293 1.00 42.41 150 LEU B CA 1
ATOM 12154 C C . LEU C 1 150 ? 2.583 11.053 0.962 1.00 40.57 150 LEU B C 1
ATOM 12155 O O . LEU C 1 150 ? 3.072 9.918 0.882 1.00 41.72 150 LEU B O 1
ATOM 12171 N N . ASP C 1 151 ? 2.437 11.684 2.130 1.00 42.74 151 ASP B N 1
ATOM 12172 C CA . ASP C 1 151 ? 2.772 11.004 3.376 1.00 40.10 151 ASP B CA 1
ATOM 12173 C C . ASP C 1 151 ? 1.888 9.781 3.577 1.00 34.42 151 ASP B C 1
ATOM 12174 O O . ASP C 1 151 ? 2.348 8.745 4.070 1.00 38.06 151 ASP B O 1
ATOM 12183 N N . THR C 1 152 ? 0.615 9.879 3.188 1.00 36.68 152 THR B N 1
ATOM 12184 C CA . THR C 1 152 ? -0.276 8.727 3.271 1.00 35.82 152 THR B CA 1
ATOM 12185 C C . THR C 1 152 ? 0.183 7.613 2.336 1.00 38.44 152 THR B C 1
ATOM 12186 O O . THR C 1 152 ? 0.166 6.432 2.708 1.00 35.79 152 THR B O 1
ATOM 12197 N N . SER C 1 153 ? 0.610 7.969 1.121 1.00 36.37 153 SER B N 1
ATOM 12198 C CA . SER C 1 153 ? 1.112 6.956 0.197 1.00 37.87 153 SER B CA 1
ATOM 12199 C C . SER C 1 153 ? 2.344 6.257 0.762 1.00 34.44 153 SER B C 1
ATOM 12200 O O . SER C 1 153 ? 2.475 5.032 0.660 1.00 36.89 153 SER B O 1
ATOM 12208 N N . ARG C 1 154 ? 3.260 7.022 1.358 1.00 37.29 154 ARG B N 1
ATOM 12209 C CA . ARG C 1 154 ? 4.452 6.418 1.951 1.00 37.82 154 ARG B CA 1
ATOM 12210 C C . ARG C 1 154 ? 4.081 5.499 3.111 1.00 34.57 154 ARG B C 1
ATOM 12211 O O . ARG C 1 154 ? 4.601 4.381 3.232 1.00 36.34 154 ARG B O 1
ATOM 12232 N N . LEU C 1 155 ? 3.199 5.975 3.994 1.00 30.47 155 LEU B N 1
ATOM 12233 C CA . LEU C 1 155 ? 2.702 5.148 5.087 1.00 38.57 155 LEU B CA 1
ATOM 12234 C C . LEU C 1 155 ? 2.174 3.819 4.568 1.00 40.43 155 LEU B C 1
ATOM 12235 O O . LEU C 1 155 ? 2.500 2.747 5.099 1.00 38.52 155 LEU B O 1
ATOM 12251 N N . ARG C 1 156 ? 1.344 3.875 3.525 1.00 41.83 156 ARG B N 1
ATOM 12252 C CA . ARG C 1 156 ? 0.715 2.658 3.030 1.00 35.52 156 ARG B CA 1
ATOM 12253 C C . ARG C 1 156 ? 1.718 1.754 2.329 1.00 35.09 156 ARG B C 1
ATOM 12254 O O . ARG C 1 156 ? 1.590 0.531 2.407 1.00 41.11 156 ARG B O 1
ATOM 12275 N N . TYR C 1 157 ? 2.733 2.318 1.671 1.00 38.27 157 TYR B N 1
ATOM 12276 C CA . TYR C 1 157 ? 3.790 1.474 1.126 1.00 37.36 157 TYR B CA 1
ATOM 12277 C C . TYR C 1 157 ? 4.519 0.729 2.239 1.00 39.98 157 TYR B C 1
ATOM 12278 O O . TYR C 1 157 ? 4.805 -0.471 2.119 1.00 38.77 157 TYR B O 1
ATOM 12296 N N . PHE C 1 158 ? 4.849 1.433 3.323 1.00 41.85 158 PHE B N 1
ATOM 12297 C CA . PHE C 1 158 ? 5.561 0.793 4.425 1.00 41.46 158 PHE B CA 1
ATOM 12298 C C . PHE C 1 158 ? 4.723 -0.326 5.032 1.00 40.07 158 PHE B C 1
ATOM 12299 O O . PHE C 1 158 ? 5.223 -1.431 5.285 1.00 42.20 158 PHE B O 1
ATOM 12316 N N . LEU C 1 159 ? 3.437 -0.059 5.265 1.00 41.20 159 LEU B N 1
ATOM 12317 C CA . LEU C 1 159 ? 2.570 -1.094 5.819 1.00 41.14 159 LEU B CA 1
ATOM 12318 C C . LEU C 1 159 ? 2.374 -2.246 4.839 1.00 43.95 159 LEU B C 1
ATOM 12319 O O . LEU C 1 159 ? 2.232 -3.400 5.261 1.00 40.87 159 LEU B O 1
ATOM 12335 N N . SER C 1 160 ? 2.371 -1.959 3.535 1.00 42.32 160 SER B N 1
ATOM 12336 C CA . SER C 1 160 ? 2.215 -3.014 2.542 1.00 42.24 160 SER B CA 1
ATOM 12337 C C . SER C 1 160 ? 3.429 -3.929 2.520 1.00 39.17 160 SER B C 1
ATOM 12338 O O . SER C 1 160 ? 3.290 -5.147 2.372 1.00 47.00 160 SER B O 1
ATOM 12346 N N . ASP C 1 161 ? 4.628 -3.361 2.660 1.00 44.74 161 ASP B N 1
ATOM 12347 C CA . ASP C 1 161 ? 5.821 -4.202 2.705 1.00 48.81 161 ASP B CA 1
ATOM 12348 C C . ASP C 1 161 ? 5.894 -4.981 4.014 1.00 48.66 161 ASP B C 1
ATOM 12349 O O . ASP C 1 161 ? 6.243 -6.167 4.017 1.00 51.52 161 ASP B O 1
ATOM 12358 N N . HIS C 1 162 ? 5.567 -4.337 5.138 1.00 53.14 162 HIS B N 1
ATOM 12359 C CA . HIS C 1 162 ? 5.628 -5.034 6.418 1.00 49.70 162 HIS B CA 1
ATOM 12360 C C . HIS C 1 162 ? 4.659 -6.211 6.444 1.00 47.36 162 HIS B C 1
ATOM 12361 O O . HIS C 1 162 ? 5.046 -7.344 6.749 1.00 54.14 162 HIS B O 1
ATOM 12375 N N . PHE C 1 163 ? 3.393 -5.957 6.131 1.00 46.53 163 PHE B N 1
ATOM 12376 C CA . PHE C 1 163 ? 2.369 -6.991 6.131 1.00 42.66 163 PHE B CA 1
ATOM 12377 C C . PHE C 1 163 ? 2.298 -7.752 4.815 1.00 44.52 163 PHE B C 1
ATOM 12378 O O . PHE C 1 163 ? 1.475 -8.666 4.691 1.00 44.66 163 PHE B O 1
ATOM 12395 N N . ASN C 1 164 ? 3.142 -7.411 3.847 1.00 50.78 164 ASN B N 1
ATOM 12396 C CA . ASN C 1 164 ? 3.148 -8.044 2.529 1.00 49.56 164 ASN B CA 1
ATOM 12397 C C . ASN C 1 164 ? 1.721 -8.202 2.008 1.00 41.03 164 ASN B C 1
ATOM 12398 O O . ASN C 1 164 ? 1.238 -9.298 1.726 1.00 44.07 164 ASN B O 1
ATOM 12409 N N . VAL C 1 165 ? 1.046 -7.062 1.893 1.00 43.87 165 VAL B N 1
ATOM 12410 C CA . VAL C 1 165 ? -0.347 -7.000 1.466 1.00 38.98 165 VAL B CA 1
ATOM 12411 C C . VAL C 1 165 ? -0.514 -5.790 0.559 1.00 42.86 165 VAL B C 1
ATOM 12412 O O . VAL C 1 165 ? 0.121 -4.751 0.768 1.00 39.41 165 VAL B O 1
ATOM 12425 N N . ASN C 1 166 ? -1.370 -5.931 -0.453 1.00 39.71 166 ASN B N 1
ATOM 12426 C CA . ASN C 1 166 ? -1.589 -4.865 -1.419 1.00 41.47 166 ASN B CA 1
ATOM 12427 C C . ASN C 1 166 ? -1.937 -3.555 -0.722 1.00 44.22 166 ASN B C 1
ATOM 12428 O O . ASN C 1 166 ? -2.728 -3.527 0.225 1.00 41.19 166 ASN B O 1
ATOM 12439 N N . THR C 1 167 ? -1.337 -2.461 -1.205 1.00 38.79 167 THR B N 1
ATOM 12440 C CA . THR C 1 167 ? -1.659 -1.142 -0.673 1.00 40.55 167 THR B CA 1
ATOM 12441 C C . THR C 1 167 ? -3.154 -0.864 -0.743 1.00 40.15 167 THR B C 1
ATOM 12442 O O . THR C 1 167 ? -3.684 -0.075 0.048 1.00 38.93 167 THR B O 1
ATOM 12453 N N . GLN C 1 168 ? -3.847 -1.504 -1.685 1.00 39.30 168 GLN B N 1
ATOM 12454 C CA . GLN C 1 168 ? -5.277 -1.282 -1.870 1.00 38.10 168 GLN B CA 1
ATOM 12455 C C . GLN C 1 168 ? -6.095 -1.734 -0.669 1.00 42.11 168 GLN B C 1
ATOM 12456 O O . GLN C 1 168 ? -7.253 -1.323 -0.536 1.00 41.14 168 GLN B O 1
ATOM 12470 N N . ASN C 1 169 ? -5.525 -2.555 0.211 1.00 37.92 169 ASN B N 1
ATOM 12471 C CA . ASN C 1 169 ? -6.195 -2.984 1.431 1.00 43.26 169 ASN B CA 1
ATOM 12472 C C . ASN C 1 169 ? -5.669 -2.280 2.675 1.00 43.52 169 ASN B C 1
ATOM 12473 O O . ASN C 1 169 ? -6.139 -2.571 3.779 1.00 43.03 169 ASN B O 1
ATOM 12484 N N . ILE C 1 170 ? -4.710 -1.371 2.527 1.00 39.88 170 ILE B N 1
ATOM 12485 C CA . ILE C 1 170 ? -4.127 -0.657 3.657 1.00 39.64 170 ILE B CA 1
ATOM 12486 C C . ILE C 1 170 ? -4.960 0.597 3.893 1.00 42.29 170 ILE B C 1
ATOM 12487 O O . ILE C 1 170 ? -4.878 1.562 3.130 1.00 42.04 170 ILE B O 1
ATOM 12503 N N . HIS C 1 171 ? -5.756 0.583 4.951 1.00 40.85 171 HIS B N 1
ATOM 12504 C CA . HIS C 1 171 ? -6.659 1.681 5.284 1.00 42.90 171 HIS B CA 1
ATOM 12505 C C . HIS C 1 171 ? -6.060 2.424 6.473 1.00 45.23 171 HIS B C 1
ATOM 12506 O O . HIS C 1 171 ? -6.196 1.996 7.623 1.00 46.54 171 HIS B O 1
ATOM 12520 N N . SER C 1 172 ? -5.407 3.546 6.183 1.00 37.69 172 SER B N 1
ATOM 12521 C CA . SER C 1 172 ? -4.711 4.347 7.181 1.00 39.46 172 SER B CA 1
ATOM 12522 C C . SER C 1 172 ? -4.367 5.689 6.554 1.00 40.77 172 SER B C 1
ATOM 12523 O O . SER C 1 172 ? -4.141 5.778 5.342 1.00 39.93 172 SER B O 1
ATOM 12531 N N . TYR C 1 173 ? -4.329 6.726 7.388 1.00 39.60 173 TYR B N 1
ATOM 12532 C CA . TYR C 1 173 ? -4.066 8.081 6.936 1.00 39.54 173 TYR B CA 1
ATOM 12533 C C . TYR C 1 173 ? -2.880 8.680 7.683 1.00 40.06 173 TYR B C 1
ATOM 12534 O O . TYR C 1 173 ? -2.585 8.308 8.823 1.00 40.23 173 TYR B O 1
ATOM 12552 N N . ILE C 1 174 ? -2.205 9.615 7.023 1.00 42.76 174 ILE B N 1
ATOM 12553 C CA . ILE C 1 174 ? -1.376 10.618 7.678 1.00 42.19 174 ILE B CA 1
ATOM 12554 C C . ILE C 1 174 ? -2.145 11.934 7.612 1.00 43.59 174 ILE B C 1
ATOM 12555 O O . ILE C 1 174 ? -2.653 12.305 6.548 1.00 46.74 174 ILE B O 1
ATOM 12571 N N . MET C 1 175 ? -2.237 12.627 8.741 1.00 47.76 175 MET B N 1
ATOM 12572 C CA . MET C 1 175 ? -3.006 13.860 8.828 1.00 46.58 175 MET B CA 1
ATOM 12573 C C . MET C 1 175 ? -2.152 14.953 9.453 1.00 46.88 175 MET B C 1
ATOM 12574 O O . MET C 1 175 ? -1.040 14.713 9.930 1.00 48.02 175 MET B O 1
ATOM 12588 N N . GLY C 1 176 ? -2.690 16.167 9.442 1.00 47.50 176 GLY B N 1
ATOM 12589 C CA . GLY C 1 176 ? -1.973 17.316 9.945 1.00 49.11 176 GLY B CA 1
ATOM 12590 C C . GLY C 1 176 ? -1.184 18.012 8.857 1.00 50.13 176 GLY B C 1
ATOM 12591 O O . GLY C 1 176 ? -1.379 17.799 7.657 1.00 52.56 176 GLY B O 1
ATOM 12595 N N . GLU C 1 177 ? -0.269 18.871 9.299 1.00 53.37 177 GLU B N 1
ATOM 12596 C CA . GLU C 1 177 ? 0.618 19.550 8.364 1.00 56.57 177 GLU B CA 1
ATOM 12597 C C . GLU C 1 177 ? 1.410 18.521 7.568 1.00 55.59 177 GLU B C 1
ATOM 12598 O O . GLU C 1 177 ? 1.854 17.503 8.105 1.00 49.51 177 GLU B O 1
ATOM 12610 N N . HIS C 1 178 ? 1.592 18.796 6.278 1.00 54.03 178 HIS B N 1
ATOM 12611 C CA . HIS C 1 178 ? 2.499 18.004 5.449 1.00 61.02 178 HIS B CA 1
ATOM 12612 C C . HIS C 1 178 ? 3.924 18.367 5.859 1.00 65.73 178 HIS B C 1
ATOM 12613 O O . HIS C 1 178 ? 4.601 19.190 5.237 1.00 71.05 178 HIS B O 1
ATOM 12627 N N . GLY C 1 179 ? 4.379 17.749 6.944 1.00 57.75 179 GLY B N 1
ATOM 12628 C CA . GLY C 1 179 ? 5.693 18.041 7.474 1.00 68.35 179 GLY B CA 1
ATOM 12629 C C . GLY C 1 179 ? 6.044 17.209 8.688 1.00 68.50 179 GLY B C 1
ATOM 12630 O O . GLY C 1 179 ? 5.703 16.025 8.760 1.00 67.83 179 GLY B O 1
ATOM 12634 N N . ASP C 1 180 ? 6.725 17.824 9.656 1.00 67.76 180 ASP B N 1
ATOM 12635 C CA . ASP C 1 180 ? 7.186 17.099 10.831 1.00 67.96 180 ASP B CA 1
ATOM 12636 C C . ASP C 1 180 ? 6.115 16.972 11.905 1.00 64.23 180 ASP B C 1
ATOM 12637 O O . ASP C 1 180 ? 6.180 16.041 12.715 1.00 64.30 180 ASP B O 1
ATOM 12646 N N . SER C 1 181 ? 5.135 17.875 11.931 1.00 64.81 181 SER B N 1
ATOM 12647 C CA . SER C 1 181 ? 4.030 17.793 12.876 1.00 64.33 181 SER B CA 1
ATOM 12648 C C . SER C 1 181 ? 2.899 16.891 12.385 1.00 57.92 181 SER B C 1
ATOM 12649 O O . SER C 1 181 ? 1.762 17.031 12.851 1.00 63.05 181 SER B O 1
ATOM 12657 N N . SER C 1 182 ? 3.184 15.981 11.459 1.00 54.72 182 SER B N 1
ATOM 12658 C CA . SER C 1 182 ? 2.188 15.034 10.988 1.00 53.67 182 SER B CA 1
ATOM 12659 C C . SER C 1 182 ? 2.120 13.830 11.924 1.00 54.73 182 SER B C 1
ATOM 12660 O O . SER C 1 182 ? 3.050 13.545 12.681 1.00 61.40 182 SER B O 1
ATOM 12668 N N . PHE C 1 183 ? 0.995 13.120 11.863 1.00 47.83 183 PHE B N 1
ATOM 12669 C CA . PHE C 1 183 ? 0.793 11.936 12.682 1.00 55.21 183 PHE B CA 1
ATOM 12670 C C . PHE C 1 183 ? 0.005 10.899 11.897 1.00 53.35 183 PHE B C 1
ATOM 12671 O O . PHE C 1 183 ? -0.692 11.215 10.929 1.00 42.44 183 PHE B O 1
ATOM 12688 N N . ALA C 1 184 ? 0.128 9.649 12.331 1.00 52.97 184 ALA B N 1
ATOM 12689 C CA . ALA C 1 184 ? -0.592 8.532 11.743 1.00 45.24 184 ALA B CA 1
ATOM 12690 C C . ALA C 1 184 ? -1.848 8.232 12.552 1.00 46.40 184 ALA B C 1
ATOM 12691 O O . ALA C 1 184 ? -1.897 8.455 13.765 1.00 53.61 184 ALA B O 1
ATOM 12698 N N . THR C 1 185 ? -2.867 7.725 11.864 1.00 45.82 185 THR B N 1
ATOM 12699 C CA . THR C 1 185 ? -4.119 7.330 12.509 1.00 48.31 185 THR B CA 1
ATOM 12700 C C . THR C 1 185 ? -4.051 5.860 12.931 1.00 50.81 185 THR B C 1
ATOM 12701 O O . THR C 1 185 ? -4.865 5.026 12.537 1.00 47.65 185 THR B O 1
ATOM 12712 N N . TRP C 1 186 ? -3.043 5.557 13.754 1.00 51.56 186 TRP B N 1
ATOM 12713 C CA . TRP C 1 186 ? -2.816 4.179 14.179 1.00 53.35 186 TRP B CA 1
ATOM 12714 C C . TRP C 1 186 ? -4.078 3.570 14.781 1.00 52.20 186 TRP B C 1
ATOM 12715 O O . TRP C 1 186 ? -4.452 2.436 14.461 1.00 51.51 186 TRP B O 1
ATOM 12736 N N . ASP C 1 187 ? -4.746 4.314 15.663 1.00 54.14 187 ASP B N 1
ATOM 12737 C CA . ASP C 1 187 ? -5.867 3.775 16.425 1.00 53.71 187 ASP B CA 1
ATOM 12738 C C . ASP C 1 187 ? -7.125 3.584 15.591 1.00 53.95 187 ASP B C 1
ATOM 12739 O O . ASP C 1 187 ? -8.125 3.089 16.121 1.00 57.35 187 ASP B O 1
ATOM 12748 N N . GLU C 1 188 ? -7.105 3.958 14.312 1.00 54.66 188 GLU B N 1
ATOM 12749 C CA . GLU C 1 188 ? -8.225 3.719 13.408 1.00 52.00 188 GLU B CA 1
ATOM 12750 C C . GLU C 1 188 ? -7.804 2.911 12.185 1.00 49.39 188 GLU B C 1
ATOM 12751 O O . GLU C 1 188 ? -8.604 2.745 11.258 1.00 52.36 188 GLU B O 1
ATOM 12763 N N . THR C 1 189 ? -6.571 2.411 12.161 1.00 45.51 189 THR B N 1
ATOM 12764 C CA . THR C 1 189 ? -6.048 1.683 11.013 1.00 51.75 189 THR B CA 1
ATOM 12765 C C . THR C 1 189 ? -6.645 0.280 10.928 1.00 51.54 189 THR B C 1
ATOM 12766 O O . THR C 1 189 ? -6.955 -0.352 11.940 1.00 51.74 189 THR B O 1
ATOM 12777 N N . LYS C 1 190 ? -6.809 -0.201 9.697 1.00 48.52 190 LYS B N 1
ATOM 12778 C CA . LYS C 1 190 ? -7.314 -1.539 9.436 1.00 45.02 190 LYS B CA 1
ATOM 12779 C C . LYS C 1 190 ? -6.648 -2.062 8.170 1.00 47.03 190 LYS B C 1
ATOM 12780 O O . LYS C 1 190 ? -6.476 -1.308 7.209 1.00 48.98 190 LYS B O 1
ATOM 12799 N N . ILE C 1 191 ? -6.270 -3.338 8.168 1.00 48.41 191 ILE B N 1
ATOM 12800 C CA . ILE C 1 191 ? -5.872 -4.036 6.948 1.00 48.72 191 ILE B CA 1
ATOM 12801 C C . ILE C 1 191 ? -7.073 -4.869 6.517 1.00 44.69 191 ILE B C 1
ATOM 12802 O O . ILE C 1 191 ? -7.450 -5.826 7.202 1.00 45.08 191 ILE B O 1
ATOM 12818 N N . ALA C 1 192 ? -7.667 -4.508 5.378 1.00 44.36 192 ALA B N 1
ATOM 12819 C CA . ALA C 1 192 ? -8.962 -5.044 4.969 1.00 48.76 192 ALA B CA 1
ATOM 12820 C C . ALA C 1 192 ? -10.010 -4.626 5.997 1.00 57.24 192 ALA B C 1
ATOM 12821 O O . ALA C 1 192 ? -10.557 -3.522 5.911 1.00 62.19 192 ALA B O 1
ATOM 12828 N N . MET C 1 193 ? -10.303 -5.486 6.973 1.00 55.57 193 MET B N 1
ATOM 12829 C CA . MET C 1 193 ? -11.097 -5.052 8.118 1.00 63.99 193 MET B CA 1
ATOM 12830 C C . MET C 1 193 ? -10.588 -5.681 9.409 1.00 55.78 193 MET B C 1
ATOM 12831 O O . MET C 1 193 ? -11.352 -5.866 10.362 1.00 58.34 193 MET B O 1
ATOM 12845 N N . LYS C 1 194 ? -9.297 -6.000 9.456 1.00 54.53 194 LYS B N 1
ATOM 12846 C CA . LYS C 1 194 ? -8.654 -6.460 10.673 1.00 52.07 194 LYS B CA 1
ATOM 12847 C C . LYS C 1 194 ? -7.986 -5.273 11.347 1.00 56.19 194 LYS B C 1
ATOM 12848 O O . LYS C 1 194 ? -7.005 -4.742 10.803 1.00 55.22 194 LYS B O 1
ATOM 12867 N N . PRO C 1 195 ? -8.466 -4.812 12.502 1.00 56.60 195 PRO B N 1
ATOM 12868 C CA . PRO C 1 195 ? -7.829 -3.658 13.148 1.00 56.51 195 PRO B CA 1
ATOM 12869 C C . PRO C 1 195 ? -6.350 -3.901 13.400 1.00 53.42 195 PRO B C 1
ATOM 12870 O O . PRO C 1 195 ? -5.919 -5.023 13.669 1.00 54.81 195 PRO B O 1
ATOM 12881 N N . LEU C 1 196 ? -5.565 -2.823 13.293 1.00 55.38 196 LEU B N 1
ATOM 12882 C CA . LEU C 1 196 ? -4.151 -2.895 13.657 1.00 53.75 196 LEU B CA 1
ATOM 12883 C C . LEU C 1 196 ? -3.978 -3.394 15.086 1.00 58.04 196 LEU B C 1
ATOM 12884 O O . LEU C 1 196 ? -2.956 -4.010 15.411 1.00 59.16 196 LEU B O 1
ATOM 12900 N N . SER C 1 197 ? -4.965 -3.136 15.948 1.00 59.38 197 SER B N 1
ATOM 12901 C CA . SER C 1 197 ? -4.906 -3.624 17.321 1.00 55.72 197 SER B CA 1
ATOM 12902 C C . SER C 1 197 ? -4.728 -5.136 17.357 1.00 63.93 197 SER B C 1
ATOM 12903 O O . SER C 1 197 ? -3.894 -5.659 18.107 1.00 64.57 197 SER B O 1
ATOM 12911 N N . GLU C 1 198 ? -5.517 -5.858 16.558 1.00 61.21 198 GLU B N 1
ATOM 12912 C CA . GLU C 1 198 ? -5.410 -7.313 16.536 1.00 59.21 198 GLU B CA 1
ATOM 12913 C C . GLU C 1 198 ? -4.024 -7.753 16.081 1.00 61.56 198 GLU B C 1
ATOM 12914 O O . GLU C 1 198 ? -3.446 -8.690 16.644 1.00 64.51 198 GLU B O 1
ATOM 12926 N N . TYR C 1 199 ? -3.473 -7.088 15.062 1.00 58.05 199 TYR B N 1
ATOM 12927 C CA . TYR C 1 199 ? -2.118 -7.408 14.628 1.00 57.82 199 TYR B CA 1
ATOM 12928 C C . TYR C 1 199 ? -1.110 -7.167 15.742 1.00 60.56 199 TYR B C 1
ATOM 12929 O O . TYR C 1 199 ? -0.116 -7.893 15.850 1.00 63.09 199 TYR B O 1
ATOM 12947 N N . LEU C 1 200 ? -1.345 -6.151 16.576 1.00 65.09 200 LEU B N 1
ATOM 12948 C CA . LEU C 1 200 ? -0.438 -5.893 17.689 1.00 64.71 200 LEU B CA 1
ATOM 12949 C C . LEU C 1 200 ? -0.540 -6.986 18.745 1.00 65.85 200 LEU B C 1
ATOM 12950 O O . LEU C 1 200 ? 0.481 -7.462 19.256 1.00 63.07 200 LEU B O 1
ATOM 12966 N N . ALA C 1 201 ? -1.764 -7.398 19.082 1.00 63.71 201 ALA B N 1
ATOM 12967 C CA . ALA C 1 201 ? -1.948 -8.426 20.101 1.00 59.94 201 ALA B CA 1
ATOM 12968 C C . ALA C 1 201 ? -1.187 -9.698 19.745 1.00 66.27 201 ALA B C 1
ATOM 12969 O O . ALA C 1 201 ? -0.471 -10.261 20.581 1.00 71.26 201 ALA B O 1
ATOM 12976 N N . GLU C 1 202 ? -1.326 -10.166 18.503 1.00 70.44 202 GLU B N 1
ATOM 12977 C CA . GLU C 1 202 ? -0.695 -11.414 18.075 1.00 66.78 202 GLU B CA 1
ATOM 12978 C C . GLU C 1 202 ? 0.804 -11.285 17.857 1.00 62.40 202 GLU B C 1
ATOM 12979 O O . GLU C 1 202 ? 1.403 -12.253 17.371 1.00 63.43 202 GLU B O 1
ATOM 12991 N N . GLY C 1 203 ? 1.444 -10.163 18.171 1.00 62.03 203 GLY B N 1
ATOM 12992 C CA . GLY C 1 203 ? 2.858 -10.025 17.896 1.00 67.60 203 GLY B CA 1
ATOM 12993 C C . GLY C 1 203 ? 3.215 -9.885 16.435 1.00 64.29 203 GLY B C 1
ATOM 12994 O O . GLY C 1 203 ? 4.401 -9.941 16.095 1.00 60.12 203 GLY B O 1
ATOM 12998 N N . LYS C 1 204 ? 2.228 -9.710 15.553 1.00 62.85 204 LYS B N 1
ATOM 12999 C CA . LYS C 1 204 ? 2.526 -9.483 14.144 1.00 65.63 204 LYS B CA 1
ATOM 13000 C C . LYS C 1 204 ? 3.214 -8.142 13.918 1.00 62.44 204 LYS B C 1
ATOM 13001 O O . LYS C 1 204 ? 3.875 -7.963 12.890 1.00 59.97 204 LYS B O 1
ATOM 13020 N N . ILE C 1 205 ? 3.073 -7.202 14.852 1.00 60.61 205 ILE B N 1
ATOM 13021 C CA . ILE C 1 205 ? 3.759 -5.914 14.814 1.00 63.44 205 ILE B CA 1
ATOM 13022 C C . ILE C 1 205 ? 3.870 -5.410 16.250 1.00 65.95 205 ILE B C 1
ATOM 13023 O O . ILE C 1 205 ? 3.225 -5.928 17.163 1.00 70.46 205 ILE B O 1
ATOM 13039 N N . THR C 1 206 ? 4.703 -4.390 16.451 1.00 72.16 206 THR B N 1
ATOM 13040 C CA . THR C 1 206 ? 4.983 -3.856 17.776 1.00 66.37 206 THR B CA 1
ATOM 13041 C C . THR C 1 206 ? 4.841 -2.339 17.770 1.00 68.00 206 THR B C 1
ATOM 13042 O O . THR C 1 206 ? 4.775 -1.700 16.717 1.00 67.01 206 THR B O 1
ATOM 13053 N N . GLU C 1 207 ? 4.804 -1.763 18.975 1.00 73.34 207 GLU B N 1
ATOM 13054 C CA . GLU C 1 207 ? 4.719 -0.312 19.103 1.00 71.91 207 GLU B CA 1
ATOM 13055 C C . GLU C 1 207 ? 5.983 0.362 18.582 1.00 75.05 207 GLU B C 1
ATOM 13056 O O . GLU C 1 207 ? 5.912 1.410 17.927 1.00 72.12 207 GLU B O 1
ATOM 13068 N N . LEU C 1 208 ? 7.151 -0.217 18.873 1.00 77.63 208 LEU B N 1
ATOM 13069 C CA . LEU C 1 208 ? 8.398 0.358 18.380 1.00 74.92 208 LEU B CA 1
ATOM 13070 C C . LEU C 1 208 ? 8.441 0.333 16.859 1.00 68.99 208 LEU B C 1
ATOM 13071 O O . LEU C 1 208 ? 8.954 1.264 16.228 1.00 72.58 208 LEU B O 1
ATOM 13087 N N . GLU C 1 209 ? 7.900 -0.724 16.250 1.00 66.21 209 GLU B N 1
ATOM 13088 C CA . GLU C 1 209 ? 7.847 -0.781 14.793 1.00 64.75 209 GLU B CA 1
ATOM 13089 C C . GLU C 1 209 ? 6.934 0.306 14.237 1.00 63.60 209 GLU B C 1
ATOM 13090 O O . GLU C 1 209 ? 7.231 0.895 13.193 1.00 62.41 209 GLU B O 1
ATOM 13102 N N . LEU C 1 210 ? 5.838 0.612 14.936 1.00 61.01 210 LEU B N 1
ATOM 13103 C CA . LEU C 1 210 ? 4.972 1.703 14.501 1.00 57.35 210 LEU B CA 1
ATOM 13104 C C . LEU C 1 210 ? 5.679 3.049 14.618 1.00 61.88 210 LEU B C 1
ATOM 13105 O O . LEU C 1 210 ? 5.576 3.895 13.720 1.00 64.51 210 LEU B O 1
ATOM 13121 N N . ASP C 1 211 ? 6.382 3.277 15.732 1.00 66.73 211 ASP B N 1
ATOM 13122 C CA . ASP C 1 211 ? 7.126 4.523 15.883 1.00 65.59 211 ASP B CA 1
ATOM 13123 C C . ASP C 1 211 ? 8.183 4.653 14.794 1.00 63.71 211 ASP B C 1
ATOM 13124 O O . ASP C 1 211 ? 8.377 5.736 14.231 1.00 66.49 211 ASP B O 1
ATOM 13133 N N . GLU C 1 212 ? 8.868 3.552 14.473 1.00 61.81 212 GLU B N 1
ATOM 13134 C CA . GLU C 1 212 ? 9.874 3.591 13.418 1.00 65.30 212 GLU B CA 1
ATOM 13135 C C . GLU C 1 212 ? 9.242 3.818 12.051 1.00 63.61 212 GLU B C 1
ATOM 13136 O O . GLU C 1 212 ? 9.844 4.475 11.197 1.00 59.84 212 GLU B O 1
ATOM 13148 N N . ILE C 1 213 ? 8.033 3.301 11.826 1.00 61.90 213 ILE B N 1
ATOM 13149 C CA . ILE C 1 213 ? 7.346 3.542 10.559 1.00 59.57 213 ILE B CA 1
ATOM 13150 C C . ILE C 1 213 ? 6.988 5.019 10.427 1.00 56.57 213 ILE B C 1
ATOM 13151 O O . ILE C 1 213 ? 7.180 5.631 9.370 1.00 53.30 213 ILE B O 1
ATOM 13167 N N . HIS C 1 214 ? 6.449 5.610 11.496 1.00 59.41 214 HIS B N 1
ATOM 13168 C CA . HIS C 1 214 ? 6.147 7.038 11.460 1.00 58.66 214 HIS B CA 1
ATOM 13169 C C . HIS C 1 214 ? 7.417 7.859 11.259 1.00 59.63 214 HIS B C 1
ATOM 13170 O O . HIS C 1 214 ? 7.420 8.853 10.519 1.00 58.92 214 HIS B O 1
ATOM 13184 N N . LYS C 1 215 ? 8.510 7.456 11.913 1.00 58.97 215 LYS B N 1
ATOM 13185 C CA . LYS C 1 215 ? 9.784 8.141 11.729 1.00 63.00 215 LYS B CA 1
ATOM 13186 C C . LYS C 1 215 ? 10.244 8.060 10.279 1.00 57.34 215 LYS B C 1
ATOM 13187 O O . LYS C 1 215 ? 10.707 9.055 9.709 1.00 59.90 215 LYS B O 1
ATOM 13206 N N . LYS C 1 216 ? 10.134 6.876 9.671 1.00 55.36 216 LYS B N 1
ATOM 13207 C CA . LYS C 1 216 ? 10.468 6.727 8.260 1.00 50.15 216 LYS B CA 1
ATOM 13208 C C . LYS C 1 216 ? 9.619 7.649 7.397 1.00 54.49 216 LYS B C 1
ATOM 13209 O O . LYS C 1 216 ? 10.126 8.286 6.467 1.00 57.17 216 LYS B O 1
ATOM 13228 N N . VAL C 1 217 ? 8.316 7.713 7.673 1.00 49.39 217 VAL B N 1
ATOM 13229 C CA . VAL C 1 217 ? 7.437 8.565 6.880 1.00 49.95 217 VAL B CA 1
ATOM 13230 C C . VAL C 1 217 ? 7.876 10.019 6.987 1.00 53.44 217 VAL B C 1
ATOM 13231 O O . VAL C 1 217 ? 7.897 10.755 5.993 1.00 57.51 217 VAL B O 1
ATOM 13244 N N . VAL C 1 218 ? 8.241 10.455 8.194 1.00 53.09 218 VAL B N 1
ATOM 13245 C CA . VAL C 1 218 ? 8.613 11.854 8.381 1.00 57.05 218 VAL B CA 1
ATOM 13246 C C . VAL C 1 218 ? 9.980 12.151 7.770 1.00 53.32 218 VAL B C 1
ATOM 13247 O O . VAL C 1 218 ? 10.237 13.281 7.339 1.00 61.31 218 VAL B O 1
ATOM 13260 N N . ASN C 1 219 ? 10.874 11.161 7.711 1.00 54.59 219 ASN B N 1
ATOM 13261 C CA . ASN C 1 219 ? 12.237 11.381 7.239 1.00 59.64 219 ASN B CA 1
ATOM 13262 C C . ASN C 1 219 ? 12.442 11.061 5.761 1.00 63.04 219 ASN B C 1
ATOM 13263 O O . ASN C 1 219 ? 13.526 11.346 5.227 1.00 67.49 219 ASN B O 1
ATOM 13274 N N . ALA C 1 220 ? 11.443 10.468 5.101 1.00 60.08 220 ALA B N 1
ATOM 13275 C CA . ALA C 1 220 ? 11.609 10.028 3.719 1.00 56.60 220 ALA B CA 1
ATOM 13276 C C . ALA C 1 220 ? 12.050 11.165 2.807 1.00 56.63 220 ALA B C 1
ATOM 13277 O O . ALA C 1 220 ? 12.881 10.962 1.911 1.00 62.04 220 ALA B O 1
ATOM 13284 N N . ALA C 1 221 ? 11.484 12.358 2.990 1.00 52.48 221 ALA B N 1
ATOM 13285 C CA . ALA C 1 221 ? 11.845 13.478 2.129 1.00 54.13 221 ALA B CA 1
ATOM 13286 C C . ALA C 1 221 ? 13.336 13.772 2.223 1.00 58.37 221 ALA B C 1
ATOM 13287 O O . ALA C 1 221 ? 14.034 13.843 1.203 1.00 56.02 221 ALA B O 1
ATOM 13294 N N . TYR C 1 222 ? 13.843 13.948 3.446 1.00 64.35 222 TYR B N 1
ATOM 13295 C CA . TYR C 1 222 ? 15.265 14.218 3.618 1.00 62.82 222 TYR B CA 1
ATOM 13296 C C . TYR C 1 222 ? 16.108 13.094 3.035 1.00 60.77 222 TYR B C 1
ATOM 13297 O O . TYR C 1 222 ? 17.127 13.346 2.382 1.00 59.20 222 TYR B O 1
ATOM 13315 N N . GLU C 1 223 ? 15.708 11.842 3.271 1.00 61.50 223 GLU B N 1
ATOM 13316 C CA . GLU C 1 223 ? 16.526 10.724 2.812 1.00 62.82 223 GLU B CA 1
ATOM 13317 C C . GLU C 1 223 ? 16.625 10.709 1.290 1.00 62.39 223 GLU B C 1
ATOM 13318 O O . GLU C 1 223 ? 17.724 10.621 0.727 1.00 63.65 223 GLU B O 1
ATOM 13330 N N . VAL C 1 224 ? 15.484 10.816 0.603 1.00 56.23 224 VAL B N 1
ATOM 13331 C CA . VAL C 1 224 ? 15.520 10.768 -0.854 1.00 51.74 224 VAL B CA 1
ATOM 13332 C C . VAL C 1 224 ? 16.217 11.998 -1.420 1.00 55.25 224 VAL B C 1
ATOM 13333 O O . VAL C 1 224 ? 16.884 11.915 -2.458 1.00 51.90 224 VAL B O 1
ATOM 13346 N N . ILE C 1 225 ? 16.079 13.157 -0.769 1.00 55.93 225 ILE B N 1
ATOM 13347 C CA . ILE C 1 225 ? 16.766 14.351 -1.252 1.00 52.82 225 ILE B CA 1
ATOM 13348 C C . ILE C 1 225 ? 18.274 14.161 -1.149 1.00 58.87 225 ILE B C 1
ATOM 13349 O O . ILE C 1 225 ? 19.023 14.454 -2.088 1.00 60.03 225 ILE B O 1
ATOM 13365 N N . LYS C 1 226 ? 18.739 13.664 -0.002 1.00 61.54 226 LYS B N 1
ATOM 13366 C CA . LYS C 1 226 ? 20.158 13.360 0.150 1.00 61.24 226 LYS B CA 1
ATOM 13367 C C . LYS C 1 226 ? 20.617 12.357 -0.899 1.00 59.30 226 LYS B C 1
ATOM 13368 O O . LYS C 1 226 ? 21.739 12.451 -1.409 1.00 59.84 226 LYS B O 1
ATOM 13387 N N . LEU C 1 227 ? 19.761 11.390 -1.239 1.00 57.95 227 LEU B N 1
ATOM 13388 C CA . LEU C 1 227 ? 20.198 10.297 -2.099 1.00 52.95 227 LEU B CA 1
ATOM 13389 C C . LEU C 1 227 ? 20.223 10.685 -3.576 1.00 52.97 227 LEU B C 1
ATOM 13390 O O . LEU C 1 227 ? 21.099 10.225 -4.317 1.00 51.33 227 LEU B O 1
ATOM 13406 N N . LYS C 1 228 ? 19.276 11.515 -4.031 1.00 57.58 228 LYS B N 1
ATOM 13407 C CA . LYS C 1 228 ? 19.193 11.822 -5.455 1.00 55.05 228 LYS B CA 1
ATOM 13408 C C . LYS C 1 228 ? 18.807 13.265 -5.758 1.00 48.66 228 LYS B C 1
ATOM 13409 O O . LYS C 1 228 ? 18.517 13.576 -6.921 1.00 50.86 228 LYS B O 1
ATOM 13428 N N . GLY C 1 229 ? 18.795 14.154 -4.770 1.00 49.43 229 GLY B N 1
ATOM 13429 C CA . GLY C 1 229 ? 18.592 15.564 -5.037 1.00 43.95 229 GLY B CA 1
ATOM 13430 C C . GLY C 1 229 ? 17.208 16.077 -4.702 1.00 47.28 229 GLY B C 1
ATOM 13431 O O . GLY C 1 229 ? 17.068 17.128 -4.069 1.00 53.84 229 GLY B O 1
ATOM 13435 N N . ALA C 1 230 ? 16.177 15.354 -5.128 1.00 53.93 230 ALA B N 1
ATOM 13436 C CA . ALA C 1 230 ? 14.803 15.760 -4.871 1.00 53.20 230 ALA B CA 1
ATOM 13437 C C . ALA C 1 230 ? 13.891 14.558 -5.065 1.00 45.82 230 ALA B C 1
ATOM 13438 O O . ALA C 1 230 ? 14.292 13.530 -5.614 1.00 51.49 230 ALA B O 1
ATOM 13445 N N . THR C 1 231 ? 12.655 14.703 -4.595 1.00 42.12 231 THR B N 1
ATOM 13446 C CA . THR C 1 231 ? 11.582 13.760 -4.871 1.00 50.38 231 THR B CA 1
ATOM 13447 C C . THR C 1 231 ? 10.611 14.393 -5.860 1.00 44.47 231 THR B C 1
ATOM 13448 O O . THR C 1 231 ? 10.392 15.608 -5.839 1.00 42.86 231 THR B O 1
ATOM 13459 N N . TYR C 1 232 ? 10.031 13.570 -6.735 1.00 38.16 232 TYR B N 1
ATOM 13460 C CA . TYR C 1 232 ? 9.041 14.099 -7.663 1.00 43.24 232 TYR B CA 1
ATOM 13461 C C . TYR C 1 232 ? 8.151 13.041 -8.306 1.00 40.12 232 TYR B C 1
ATOM 13462 O O . TYR C 1 232 ? 7.086 13.374 -8.836 1.00 40.09 232 TYR B O 1
ATOM 13480 N N . TYR C 1 233 ? 8.552 11.770 -8.262 1.00 32.53 233 TYR B N 1
ATOM 13481 C CA . TYR C 1 233 ? 7.751 10.733 -8.910 1.00 37.28 233 TYR B CA 1
ATOM 13482 C C . TYR C 1 233 ? 6.441 10.498 -8.159 1.00 30.94 233 TYR B C 1
ATOM 13483 O O . TYR C 1 233 ? 5.350 10.563 -8.746 1.00 36.20 233 TYR B O 1
ATOM 13501 N N . ALA C 1 234 ? 6.529 10.231 -6.854 1.00 38.72 234 ALA B N 1
ATOM 13502 C CA . ALA C 1 234 ? 5.329 9.946 -6.073 1.00 37.25 234 ALA B CA 1
ATOM 13503 C C . ALA C 1 234 ? 4.367 11.127 -6.078 1.00 36.48 234 ALA B C 1
ATOM 13504 O O . ALA C 1 234 ? 3.155 10.950 -6.254 1.00 34.83 234 ALA B O 1
ATOM 13511 N N . ILE C 1 235 ? 4.883 12.343 -5.881 1.00 37.13 235 ILE B N 1
ATOM 13512 C CA . ILE C 1 235 ? 4.001 13.506 -5.870 1.00 34.20 235 ILE B CA 1
ATOM 13513 C C . ILE C 1 235 ? 3.454 13.772 -7.265 1.00 36.80 235 ILE B C 1
ATOM 13514 O O . ILE C 1 235 ? 2.335 14.278 -7.415 1.00 38.10 235 ILE B O 1
ATOM 13530 N N . GLY C 1 236 ? 4.222 13.446 -8.306 1.00 38.29 236 GLY B N 1
ATOM 13531 C CA . GLY C 1 236 ? 3.670 13.499 -9.648 1.00 35.83 236 GLY B CA 1
ATOM 13532 C C . GLY C 1 236 ? 2.441 12.623 -9.787 1.00 39.03 236 GLY B C 1
ATOM 13533 O O . GLY C 1 236 ? 1.398 13.059 -10.287 1.00 33.69 236 GLY B O 1
ATOM 13537 N N . LEU C 1 237 ? 2.543 11.374 -9.326 1.00 36.29 237 LEU B N 1
ATOM 13538 C CA . LEU C 1 237 ? 1.395 10.475 -9.397 1.00 38.71 237 LEU B CA 1
ATOM 13539 C C . LEU C 1 237 ? 0.236 10.993 -8.551 1.00 38.69 237 LEU B C 1
ATOM 13540 O O . LEU C 1 237 ? -0.932 10.865 -8.938 1.00 40.13 237 LEU B O 1
ATOM 13556 N N . GLY C 1 238 ? 0.536 11.582 -7.393 1.00 36.87 238 GLY B N 1
ATOM 13557 C CA . GLY C 1 238 ? -0.528 12.123 -6.559 1.00 33.89 238 GLY B CA 1
ATOM 13558 C C . GLY C 1 238 ? -1.279 13.256 -7.234 1.00 33.98 238 GLY B C 1
ATOM 13559 O O . GLY C 1 238 ? -2.516 13.283 -7.250 1.00 33.08 238 GLY B O 1
ATOM 13563 N N . ILE C 1 239 ? -0.539 14.216 -7.795 1.00 33.98 239 ILE B N 1
ATOM 13564 C CA . ILE C 1 239 ? -1.174 15.321 -8.506 1.00 33.99 239 ILE B CA 1
ATOM 13565 C C . ILE C 1 239 ? -1.990 14.794 -9.678 1.00 31.54 239 ILE B C 1
ATOM 13566 O O . ILE C 1 239 ? -3.102 15.268 -9.948 1.00 34.72 239 ILE B O 1
ATOM 13582 N N . LYS C 1 240 ? -1.442 13.818 -10.406 1.00 34.02 240 LYS B N 1
ATOM 13583 C CA . LYS C 1 240 ? -2.168 13.244 -11.534 1.00 35.74 240 LYS B CA 1
ATOM 13584 C C . LYS C 1 240 ? -3.474 12.607 -11.078 1.00 35.88 240 LYS B C 1
ATOM 13585 O O . LYS C 1 240 ? -4.517 12.771 -11.726 1.00 39.16 240 LYS B O 1
ATOM 13604 N N . ASN C 1 241 ? -3.434 11.865 -9.969 1.00 36.34 241 ASN B N 1
ATOM 13605 C CA . ASN C 1 241 ? -4.645 11.235 -9.460 1.00 36.46 241 ASN B CA 1
ATOM 13606 C C . ASN C 1 241 ? -5.671 12.282 -9.052 1.00 30.17 241 ASN B C 1
ATOM 13607 O O . ASN C 1 241 ? -6.870 12.111 -9.294 1.00 33.89 241 ASN B O 1
ATOM 13618 N N . ILE C 1 242 ? -5.219 13.383 -8.448 1.00 32.16 242 ILE B N 1
ATOM 13619 C CA . ILE C 1 242 ? -6.147 14.454 -8.087 1.00 36.54 242 ILE B CA 1
ATOM 13620 C C . ILE C 1 242 ? -6.803 15.031 -9.338 1.00 36.55 242 ILE B C 1
ATOM 13621 O O . ILE C 1 242 ? -8.023 15.234 -9.390 1.00 37.85 242 ILE B O 1
ATOM 13637 N N . VAL C 1 243 ? -5.996 15.321 -10.361 1.00 33.09 243 VAL B N 1
ATOM 13638 C CA . VAL C 1 243 ? -6.530 15.942 -11.572 1.00 33.39 243 VAL B CA 1
ATOM 13639 C C . VAL C 1 243 ? -7.538 15.017 -12.243 1.00 34.46 243 VAL B C 1
ATOM 13640 O O . VAL C 1 243 ? -8.595 15.460 -12.715 1.00 39.39 243 VAL B O 1
ATOM 13653 N N . ASN C 1 244 ? -7.232 13.719 -12.293 1.00 34.47 244 ASN B N 1
ATOM 13654 C CA . ASN C 1 244 ? -8.145 12.778 -12.935 1.00 34.84 244 ASN B CA 1
ATOM 13655 C C . ASN C 1 244 ? -9.414 12.593 -12.112 1.00 32.11 244 ASN B C 1
ATOM 13656 O O . ASN C 1 244 ? -10.507 12.455 -12.672 1.00 37.55 244 ASN B O 1
ATOM 13667 N N . ALA C 1 245 ? -9.292 12.587 -10.782 1.00 37.44 245 ALA B N 1
ATOM 13668 C CA . ALA C 1 245 ? -10.477 12.547 -9.935 1.00 31.50 245 ALA B CA 1
ATOM 13669 C C . ALA C 1 245 ? -11.365 13.756 -10.188 1.00 37.01 245 ALA B C 1
ATOM 13670 O O . ALA C 1 245 ? -12.596 13.641 -10.212 1.00 38.73 245 ALA B O 1
ATOM 13677 N N . ILE C 1 246 ? -10.755 14.926 -10.382 1.00 37.25 246 ILE B N 1
ATOM 13678 C CA . ILE C 1 246 ? -11.534 16.132 -10.658 1.00 33.14 246 ILE B CA 1
ATOM 13679 C C . ILE C 1 246 ? -12.256 15.998 -11.993 1.00 37.91 246 ILE B C 1
ATOM 13680 O O . ILE C 1 246 ? -13.490 16.030 -12.061 1.00 34.12 246 ILE B O 1
ATOM 13696 N N . ILE C 1 247 ? -11.492 15.849 -13.081 1.00 39.47 247 ILE B N 1
ATOM 13697 C CA . ILE C 1 247 ? -12.112 15.806 -14.403 1.00 35.37 247 ILE B CA 1
ATOM 13698 C C . ILE C 1 247 ? -13.108 14.658 -14.495 1.00 38.01 247 ILE B C 1
ATOM 13699 O O . ILE C 1 247 ? -14.080 14.727 -15.257 1.00 36.69 247 ILE B O 1
ATOM 13715 N N . GLY C 1 248 ? -12.895 13.595 -13.722 1.00 35.27 248 GLY B N 1
ATOM 13716 C CA . GLY C 1 248 ? -13.778 12.451 -13.735 1.00 33.63 248 GLY B CA 1
ATOM 13717 C C . GLY C 1 248 ? -15.003 12.557 -12.858 1.00 37.42 248 GLY B C 1
ATOM 13718 O O . GLY C 1 248 ? -15.843 11.653 -12.886 1.00 36.82 248 GLY B O 1
ATOM 13722 N N . ASP C 1 249 ? -15.138 13.632 -12.082 1.00 34.95 249 ASP B N 1
ATOM 13723 C CA . ASP C 1 249 ? -16.275 13.807 -11.180 1.00 37.25 249 ASP B CA 1
ATOM 13724 C C . ASP C 1 249 ? -16.485 12.550 -10.340 1.00 36.24 249 ASP B C 1
ATOM 13725 O O . ASP C 1 249 ? -17.598 12.042 -10.194 1.00 33.33 249 ASP B O 1
ATOM 13734 N N . GLN C 1 250 ? -15.384 12.048 -9.778 1.00 33.63 250 GLN B N 1
ATOM 13735 C CA . GLN C 1 250 ? -15.370 10.723 -9.175 1.00 35.03 250 GLN B CA 1
ATOM 13736 C C . GLN C 1 250 ? -15.910 10.689 -7.752 1.00 35.70 250 GLN B C 1
ATOM 13737 O O . GLN C 1 250 ? -16.191 9.595 -7.248 1.00 30.54 250 GLN B O 1
ATOM 13751 N N . ASN C 1 251 ? -16.066 11.837 -7.094 1.00 33.85 251 ASN B N 1
ATOM 13752 C CA . ASN C 1 251 ? -16.582 11.880 -5.727 1.00 37.66 251 ASN B CA 1
ATOM 13753 C C . ASN C 1 251 ? -15.729 11.012 -4.802 1.00 37.12 251 ASN B C 1
ATOM 13754 O O . ASN C 1 251 ? -16.241 10.194 -4.033 1.00 35.30 251 ASN B O 1
ATOM 13765 N N . VAL C 1 252 ? -14.411 11.188 -4.880 1.00 41.35 252 VAL B N 1
ATOM 13766 C CA . VAL C 1 252 ? -13.478 10.312 -4.173 1.00 36.63 252 VAL B CA 1
ATOM 13767 C C . VAL C 1 252 ? -12.934 11.033 -2.949 1.00 41.72 252 VAL B C 1
ATOM 13768 O O . VAL C 1 252 ? -12.663 12.235 -2.995 1.00 40.12 252 VAL B O 1
ATOM 13781 N N . ILE C 1 253 ? -12.759 10.300 -1.856 1.00 39.90 253 ILE B N 1
ATOM 13782 C CA . ILE C 1 253 ? -12.245 10.875 -0.618 1.00 39.71 253 ILE B CA 1
ATOM 13783 C C . ILE C 1 253 ? -10.727 10.753 -0.613 1.00 37.21 253 ILE B C 1
ATOM 13784 O O . ILE C 1 253 ? -10.181 9.662 -0.814 1.00 36.55 253 ILE B O 1
ATOM 13800 N N . LEU C 1 254 ? -10.046 11.871 -0.383 1.00 42.61 254 LEU B N 1
ATOM 13801 C CA . LEU C 1 254 ? -8.590 11.894 -0.353 1.00 43.86 254 LEU B CA 1
ATOM 13802 C C . LEU C 1 254 ? -8.106 12.785 0.780 1.00 40.85 254 LEU B C 1
ATOM 13803 O O . LEU C 1 254 ? -8.793 13.743 1.156 1.00 42.66 254 LEU B O 1
ATOM 13819 N N . PRO C 1 255 ? -6.918 12.494 1.344 1.00 41.39 255 PRO B N 1
ATOM 13820 C CA . PRO C 1 255 ? -6.340 13.326 2.425 1.00 47.30 255 PRO B CA 1
ATOM 13821 C C . PRO C 1 255 ? -5.574 14.534 1.892 1.00 41.61 255 PRO B C 1
ATOM 13822 O O . PRO C 1 255 ? -4.345 14.570 1.813 1.00 46.87 255 PRO B O 1
ATOM 13833 N N . ILE C 1 256 ? -6.325 15.573 1.534 1.00 40.39 256 ILE B N 1
ATOM 13834 C CA . ILE C 1 256 ? -5.746 16.740 0.879 1.00 42.94 256 ILE B CA 1
ATOM 13835 C C . ILE C 1 256 ? -5.682 17.906 1.855 1.00 42.82 256 ILE B C 1
ATOM 13836 O O . ILE C 1 256 ? -6.120 17.795 3.006 1.00 39.07 256 ILE B O 1
ATOM 13852 N N . SER C 1 257 ? -5.122 19.027 1.404 1.00 37.40 257 SER B N 1
ATOM 13853 C CA . SER C 1 257 ? -5.171 20.277 2.157 1.00 36.18 257 SER B CA 1
ATOM 13854 C C . SER C 1 257 ? -6.619 20.745 2.191 1.00 41.88 257 SER B C 1
ATOM 13855 O O . SER C 1 257 ? -7.109 21.357 1.239 1.00 43.55 257 SER B O 1
ATOM 13863 N N . SER C 1 258 ? -7.315 20.446 3.282 1.00 41.88 258 SER B N 1
ATOM 13864 C CA . SER C 1 258 ? -8.727 20.754 3.434 1.00 45.48 258 SER B CA 1
ATOM 13865 C C . SER C 1 258 ? -8.899 21.913 4.404 1.00 48.09 258 SER B C 1
ATOM 13866 O O . SER C 1 258 ? -8.144 22.041 5.374 1.00 47.36 258 SER B O 1
ATOM 13874 N N . TYR C 1 259 ? -9.893 22.752 4.126 1.00 37.26 259 TYR B N 1
ATOM 13875 C CA . TYR C 1 259 ? -10.206 23.913 4.948 1.00 41.61 259 TYR B CA 1
ATOM 13876 C C . TYR C 1 259 ? -11.126 23.484 6.084 1.00 45.77 259 TYR B C 1
ATOM 13877 O O . TYR C 1 259 ? -12.241 23.010 5.837 1.00 42.56 259 TYR B O 1
ATOM 13895 N N . ILE C 1 260 ? -10.668 23.654 7.323 1.00 46.91 260 ILE B N 1
ATOM 13896 C CA . ILE C 1 260 ? -11.444 23.261 8.495 1.00 49.16 260 ILE B CA 1
ATOM 13897 C C . ILE C 1 260 ? -11.967 24.509 9.193 1.00 49.53 260 ILE B C 1
ATOM 13898 O O . ILE C 1 260 ? -11.268 25.526 9.277 1.00 50.50 260 ILE B O 1
ATOM 13914 N N . ASN C 1 261 ? -13.203 24.430 9.688 1.00 54.21 261 ASN B N 1
ATOM 13915 C CA . ASN C 1 261 ? -13.747 25.456 10.571 1.00 50.58 261 ASN B CA 1
ATOM 13916 C C . ASN C 1 261 ? -14.848 24.858 11.443 1.00 54.09 261 ASN B C 1
ATOM 13917 O O . ASN C 1 261 ? -16.009 25.274 11.379 1.00 56.82 261 ASN B O 1
ATOM 13928 N N . GLY C 1 262 ? -14.480 23.881 12.269 1.00 52.93 262 GLY B N 1
ATOM 13929 C CA . GLY C 1 262 ? -15.419 23.216 13.149 1.00 52.63 262 GLY B CA 1
ATOM 13930 C C . GLY C 1 262 ? -15.058 21.761 13.365 1.00 55.38 262 GLY B C 1
ATOM 13931 O O . GLY C 1 262 ? -15.224 21.224 14.465 1.00 54.33 262 GLY B O 1
ATOM 13935 N N . GLN C 1 263 ? -14.547 21.119 12.319 1.00 51.89 263 GLN B N 1
ATOM 13936 C CA . GLN C 1 263 ? -14.257 19.696 12.373 1.00 48.72 263 GLN B CA 1
ATOM 13937 C C . GLN C 1 263 ? -13.154 19.396 13.382 1.00 51.94 263 GLN B C 1
ATOM 13938 O O . GLN C 1 263 ? -12.313 20.244 13.692 1.00 48.86 263 GLN B O 1
ATOM 13952 N N . TYR C 1 264 ? -13.171 18.168 13.902 1.00 49.94 264 TYR B N 1
ATOM 13953 C CA . TYR C 1 264 ? -12.127 17.673 14.797 1.00 49.91 264 TYR B CA 1
ATOM 13954 C C . TYR C 1 264 ? -12.051 18.497 16.081 1.00 52.78 264 TYR B C 1
ATOM 13955 O O . TYR C 1 264 ? -10.975 18.867 16.549 1.00 55.29 264 TYR B O 1
ATOM 13973 N N . GLY C 1 265 ? -13.220 18.769 16.662 1.00 56.32 265 GLY B N 1
ATOM 13974 C CA . GLY C 1 265 ? -13.310 19.531 17.886 1.00 62.13 265 GLY B CA 1
ATOM 13975 C C . GLY C 1 265 ? -13.337 21.032 17.699 1.00 59.88 265 GLY B C 1
ATOM 13976 O O . GLY C 1 265 ? -13.701 21.753 18.635 1.00 65.83 265 GLY B O 1
ATOM 13980 N N . GLY C 1 266 ? -12.956 21.522 16.523 1.00 58.36 266 GLY B N 1
ATOM 13981 C CA . GLY C 1 266 ? -13.047 22.943 16.241 1.00 61.98 266 GLY B CA 1
ATOM 13982 C C . GLY C 1 266 ? -12.254 23.824 17.177 1.00 58.57 266 GLY B C 1
ATOM 13983 O O . GLY C 1 266 ? -12.628 24.982 17.389 1.00 62.71 266 GLY B O 1
ATOM 13987 N N . LEU C 1 267 ? -11.166 23.309 17.751 1.00 64.46 267 LEU B N 1
ATOM 13988 C CA . LEU C 1 267 ? -10.299 24.157 18.563 1.00 57.52 267 LEU B CA 1
ATOM 13989 C C . LEU C 1 267 ? -9.610 25.204 17.693 1.00 63.24 267 LEU B C 1
ATOM 13990 O O . LEU C 1 267 ? -9.687 26.407 17.971 1.00 64.86 267 LEU B O 1
ATOM 14006 N N . ILE C 1 268 ? -8.935 24.764 16.630 1.00 61.89 268 ILE B N 1
ATOM 14007 C CA . ILE C 1 268 ? -8.382 25.656 15.617 1.00 56.68 268 ILE B CA 1
ATOM 14008 C C . ILE C 1 268 ? -9.330 25.661 14.427 1.00 58.26 268 ILE B C 1
ATOM 14009 O O . ILE C 1 268 ? -9.867 24.614 14.041 1.00 60.55 268 ILE B O 1
ATOM 14025 N N . LYS C 1 269 ? -9.540 26.839 13.844 1.00 61.06 269 LYS B N 1
ATOM 14026 C CA . LYS C 1 269 ? -10.445 26.986 12.716 1.00 54.25 269 LYS B CA 1
ATOM 14027 C C . LYS C 1 269 ? -9.808 27.883 11.666 1.00 54.40 269 LYS B C 1
ATOM 14028 O O . LYS C 1 269 ? -8.895 28.662 11.950 1.00 55.42 269 LYS B O 1
ATOM 14047 N N . ASP C 1 270 ? -10.304 27.751 10.434 1.00 54.08 270 ASP B N 1
ATOM 14048 C CA . ASP C 1 270 ? -9.946 28.647 9.334 1.00 52.95 270 ASP B CA 1
ATOM 14049 C C . ASP C 1 270 ? -8.494 28.449 8.900 1.00 53.11 270 ASP B C 1
ATOM 14050 O O . ASP C 1 270 ? -7.720 29.402 8.800 1.00 56.46 270 ASP B O 1
ATOM 14059 N N . ILE C 1 271 ? -8.131 27.191 8.636 1.00 47.58 271 ILE B N 1
ATOM 14060 C CA . ILE C 1 271 ? -6.849 26.873 8.022 1.00 52.08 271 ILE B CA 1
ATOM 14061 C C . ILE C 1 271 ? -7.018 25.671 7.105 1.00 49.45 271 ILE B C 1
ATOM 14062 O O . ILE C 1 271 ? -7.971 24.887 7.227 1.00 45.66 271 ILE B O 1
ATOM 14078 N N . TYR C 1 272 ? -6.068 25.523 6.186 1.00 43.12 272 TYR B N 1
ATOM 14079 C CA . TYR C 1 272 ? -5.919 24.318 5.388 1.00 43.75 272 TYR B CA 1
ATOM 14080 C C . TYR C 1 272 ? -4.956 23.373 6.096 1.00 43.67 272 TYR B C 1
ATOM 14081 O O . TYR C 1 272 ? -3.900 23.800 6.580 1.00 42.98 272 TYR B O 1
ATOM 14099 N N . ILE C 1 273 ? -5.322 22.096 6.158 1.00 36.98 273 ILE B N 1
ATOM 14100 C CA . ILE C 1 273 ? -4.508 21.088 6.827 1.00 40.34 273 ILE B CA 1
ATOM 14101 C C . ILE C 1 273 ? -4.815 19.732 6.211 1.00 38.74 273 ILE B C 1
ATOM 14102 O O . ILE C 1 273 ? -5.854 19.535 5.583 1.00 35.07 273 ILE B O 1
ATOM 14118 N N . GLY C 1 274 ? -3.883 18.797 6.371 1.00 43.18 274 GLY B N 1
ATOM 14119 C CA . GLY C 1 274 ? -4.062 17.465 5.828 1.00 40.93 274 GLY B CA 1
ATOM 14120 C C . GLY C 1 274 ? -5.260 16.762 6.430 1.00 43.97 274 GLY B C 1
ATOM 14121 O O . GLY C 1 274 ? -5.245 16.409 7.612 1.00 42.90 274 GLY B O 1
ATOM 14125 N N . ALA C 1 275 ? -6.306 16.552 5.636 1.00 40.96 275 ALA B N 1
ATOM 14126 C CA . ALA C 1 275 ? -7.540 15.969 6.142 1.00 44.29 275 ALA B CA 1
ATOM 14127 C C . ALA C 1 275 ? -8.317 15.384 4.973 1.00 44.48 275 ALA B C 1
ATOM 14128 O O . ALA C 1 275 ? -8.109 15.785 3.820 1.00 45.92 275 ALA B O 1
ATOM 14135 N N . PRO C 1 276 ? -9.201 14.420 5.232 1.00 42.08 276 PRO B N 1
ATOM 14136 C CA . PRO C 1 276 ? -9.980 13.817 4.144 1.00 40.88 276 PRO B CA 1
ATOM 14137 C C . PRO C 1 276 ? -11.097 14.723 3.650 1.00 46.29 276 PRO B C 1
ATOM 14138 O O . PRO C 1 276 ? -11.807 15.360 4.433 1.00 47.64 276 PRO B O 1
ATOM 14149 N N . ALA C 1 277 ? -11.247 14.768 2.328 1.00 40.60 277 ALA B N 1
ATOM 14150 C CA . ALA C 1 277 ? -12.306 15.538 1.694 1.00 39.85 277 ALA B CA 1
ATOM 14151 C C . ALA C 1 277 ? -12.751 14.829 0.423 1.00 37.88 277 ALA B C 1
ATOM 14152 O O . ALA C 1 277 ? -11.981 14.083 -0.192 1.00 34.43 277 ALA B O 1
ATOM 14159 N N . ILE C 1 278 ? -14.004 15.071 0.040 1.00 35.07 278 ILE B N 1
ATOM 14160 C CA . ILE C 1 278 ? -14.547 14.530 -1.201 1.00 36.68 278 ILE B CA 1
ATOM 14161 C C . ILE C 1 278 ? -14.159 15.451 -2.351 1.00 39.91 278 ILE B C 1
ATOM 14162 O O . ILE C 1 278 ? -14.370 16.668 -2.291 1.00 39.84 278 ILE B O 1
ATOM 14178 N N . VAL C 1 279 ? -13.594 14.866 -3.403 1.00 36.46 279 VAL B N 1
ATOM 14179 C CA . VAL C 1 279 ? -13.180 15.577 -4.603 1.00 37.79 279 VAL B CA 1
ATOM 14180 C C . VAL C 1 279 ? -14.128 15.195 -5.728 1.00 38.57 279 VAL B C 1
ATOM 14181 O O . VAL C 1 279 ? -14.517 14.023 -5.858 1.00 43.17 279 VAL B O 1
ATOM 14194 N N . CYS C 1 280 ? -14.491 16.186 -6.539 1.00 37.17 280 CYS B N 1
ATOM 14195 C CA . CYS C 1 280 ? -15.437 16.013 -7.631 1.00 42.60 280 CYS B CA 1
ATOM 14196 C C . CYS C 1 280 ? -15.145 17.067 -8.696 1.00 40.89 280 CYS B C 1
ATOM 14197 O O . CYS C 1 280 ? -14.108 17.738 -8.667 1.00 36.79 280 CYS B O 1
ATOM 14205 N N . LYS C 1 281 ? -16.085 17.225 -9.631 1.00 47.94 281 LYS B N 1
ATOM 14206 C CA . LYS C 1 281 ? -15.869 18.096 -10.783 1.00 46.49 281 LYS B CA 1
ATOM 14207 C C . LYS C 1 281 ? -15.763 19.563 -10.387 1.00 44.11 281 LYS B C 1
ATOM 14208 O O . LYS C 1 281 ? -15.045 20.327 -11.043 1.00 37.39 281 LYS B O 1
ATOM 14227 N N . GLU C 1 282 ? -16.463 19.978 -9.335 1.00 51.17 282 GLU B N 1
ATOM 14228 C CA . GLU C 1 282 ? -16.471 21.371 -8.908 1.00 51.47 282 GLU B CA 1
ATOM 14229 C C . GLU C 1 282 ? -15.353 21.702 -7.929 1.00 42.33 282 GLU B C 1
ATOM 14230 O O . GLU C 1 282 ? -15.257 22.851 -7.486 1.00 49.34 282 GLU B O 1
ATOM 14242 N N . GLY C 1 283 ? -14.507 20.732 -7.589 1.00 48.13 283 GLY B N 1
ATOM 14243 C CA . GLY C 1 283 ? -13.489 20.931 -6.578 1.00 44.70 283 GLY B CA 1
ATOM 14244 C C . GLY C 1 283 ? -13.769 20.117 -5.332 1.00 45.80 283 GLY B C 1
ATOM 14245 O O . GLY C 1 283 ? -14.043 18.916 -5.420 1.00 44.67 283 GLY B O 1
ATOM 14249 N N . VAL C 1 284 ? -13.714 20.756 -4.168 1.00 40.87 284 VAL B N 1
ATOM 14250 C CA . VAL C 1 284 ? -13.975 20.085 -2.900 1.00 45.05 284 VAL B CA 1
ATOM 14251 C C . VAL C 1 284 ? -15.470 20.177 -2.617 1.00 47.50 284 VAL B C 1
ATOM 14252 O O . VAL C 1 284 ? -16.007 21.268 -2.411 1.00 47.33 284 VAL B O 1
ATOM 14265 N N . LYS C 1 285 ? -16.144 19.026 -2.605 1.00 51.17 285 LYS B N 1
ATOM 14266 C CA . LYS C 1 285 ? -17.570 19.005 -2.307 1.00 46.41 285 LYS B CA 1
ATOM 14267 C C . LYS C 1 285 ? -17.831 19.099 -0.809 1.00 45.57 285 LYS B C 1
ATOM 14268 O O . LYS C 1 285 ? -18.800 19.738 -0.385 1.00 53.88 285 LYS B O 1
ATOM 14287 N N . GLU C 1 286 ? -16.983 18.476 0.006 1.00 46.78 286 GLU B N 1
ATOM 14288 C CA . GLU C 1 286 ? -17.214 18.438 1.442 1.00 50.08 286 GLU B CA 1
ATOM 14289 C C . GLU C 1 286 ? -15.940 18.023 2.160 1.00 51.15 286 GLU B C 1
ATOM 14290 O O . GLU C 1 286 ? -15.208 17.148 1.689 1.00 50.84 286 GLU B O 1
ATOM 14302 N N . VAL C 1 287 ? -15.688 18.657 3.301 1.00 52.53 287 VAL B N 1
ATOM 14303 C CA . VAL C 1 287 ? -14.600 18.284 4.199 1.00 46.69 287 VAL B CA 1
ATOM 14304 C C . VAL C 1 287 ? -15.193 17.406 5.293 1.00 46.92 287 VAL B C 1
ATOM 14305 O O . VAL C 1 287 ? -16.093 17.835 6.026 1.00 54.33 287 VAL B O 1
ATOM 14318 N N . LEU C 1 288 ? -14.693 16.178 5.405 1.00 51.17 288 LEU B N 1
ATOM 14319 C CA . LEU C 1 288 ? -15.302 15.184 6.272 1.00 53.75 288 LEU B CA 1
ATOM 14320 C C . LEU C 1 288 ? -14.940 15.439 7.735 1.00 53.62 288 LEU B C 1
ATOM 14321 O O . LEU C 1 288 ? -14.157 16.334 8.070 1.00 52.94 288 LEU B O 1
ATOM 14337 N N . ASN C 1 289 ? -15.522 14.624 8.624 1.00 53.88 289 ASN B N 1
ATOM 14338 C CA . ASN C 1 289 ? -15.377 14.798 10.058 1.00 47.46 289 ASN B CA 1
ATOM 14339 C C . ASN C 1 289 ? -15.590 13.457 10.763 1.00 50.43 289 ASN B C 1
ATOM 14340 O O . ASN C 1 289 ? -16.618 13.199 11.386 1.00 63.23 289 ASN B O 1
ATOM 14351 N N . PHE C 1 290 ? -14.603 12.575 10.659 1.00 54.08 290 PHE B N 1
ATOM 14352 C CA . PHE C 1 290 ? -14.502 11.453 11.582 1.00 54.73 290 PHE B CA 1
ATOM 14353 C C . PHE C 1 290 ? -13.693 11.899 12.797 1.00 57.86 290 PHE B C 1
ATOM 14354 O O . PHE C 1 290 ? -12.982 12.906 12.760 1.00 61.22 290 PHE B O 1
ATOM 14371 N N . LYS C 1 291 ? -13.825 11.155 13.888 1.00 55.35 291 LYS B N 1
ATOM 14372 C CA . LYS C 1 291 ? -13.215 11.537 15.154 1.00 61.62 291 LYS B CA 1
ATOM 14373 C C . LYS C 1 291 ? -12.232 10.464 15.602 1.00 54.44 291 LYS B C 1
ATOM 14374 O O . LYS C 1 291 ? -12.406 9.275 15.315 1.00 57.16 291 LYS B O 1
ATOM 14393 N N . ILE C 1 292 ? -11.196 10.898 16.318 1.00 57.81 292 ILE B N 1
ATOM 14394 C CA . ILE C 1 292 ? -9.978 10.131 16.504 1.00 58.71 292 ILE B CA 1
ATOM 14395 C C . ILE C 1 292 ? -9.657 10.027 17.993 1.00 56.23 292 ILE B C 1
ATOM 14396 O O . ILE C 1 292 ? -10.317 10.626 18.839 1.00 58.92 292 ILE B O 1
ATOM 14412 N N . SER C 1 293 ? -8.612 9.258 18.295 1.00 55.68 293 SER B N 1
ATOM 14413 C CA . SER C 1 293 ? -8.220 8.998 19.667 1.00 59.99 293 SER B CA 1
ATOM 14414 C C . SER C 1 293 ? -7.700 10.268 20.337 1.00 60.17 293 SER B C 1
ATOM 14415 O O . SER C 1 293 ? -7.311 11.225 19.665 1.00 60.07 293 SER B O 1
ATOM 14423 N N . PRO C 1 294 ? -7.691 10.297 21.675 1.00 65.23 294 PRO B N 1
ATOM 14424 C CA . PRO C 1 294 ? -7.128 11.472 22.368 1.00 59.24 294 PRO B CA 1
ATOM 14425 C C . PRO C 1 294 ? -5.687 11.775 21.990 1.00 59.99 294 PRO B C 1
ATOM 14426 O O . PRO C 1 294 ? -5.356 12.937 21.715 1.00 60.13 294 PRO B O 1
ATOM 14437 N N . LYS C 1 295 ? -4.809 10.766 21.998 1.00 60.16 295 LYS B N 1
ATOM 14438 C CA . LYS C 1 295 ? -3.449 10.940 21.504 1.00 62.22 295 LYS B CA 1
ATOM 14439 C C . LYS C 1 295 ? -3.453 11.725 20.195 1.00 59.55 295 LYS B C 1
ATOM 14440 O O . LYS C 1 295 ? -2.825 12.787 20.061 1.00 63.81 295 LYS B O 1
ATOM 14459 N N . GLU C 1 296 ? -4.190 11.193 19.220 1.00 57.19 296 GLU B N 1
ATOM 14460 C CA . GLU C 1 296 ? -4.144 11.724 17.867 1.00 57.85 296 GLU B CA 1
ATOM 14461 C C . GLU C 1 296 ? -4.791 13.096 17.775 1.00 59.21 296 GLU B C 1
ATOM 14462 O O . GLU C 1 296 ? -4.356 13.922 16.969 1.00 56.85 296 GLU B O 1
ATOM 14474 N N . LEU C 1 297 ? -5.806 13.376 18.596 1.00 55.83 297 LEU B N 1
ATOM 14475 C CA . LEU C 1 297 ? -6.402 14.709 18.564 1.00 56.79 297 LEU B CA 1
ATOM 14476 C C . LEU C 1 297 ? -5.465 15.741 19.181 1.00 55.96 297 LEU B C 1
ATOM 14477 O O . LEU C 1 297 ? -5.400 16.882 18.713 1.00 57.45 297 LEU B O 1
ATOM 14493 N N . ASP C 1 298 ? -4.737 15.366 20.234 1.00 52.80 298 ASP B N 1
ATOM 14494 C CA . ASP C 1 298 ? -3.708 16.257 20.761 1.00 60.20 298 ASP B CA 1
ATOM 14495 C C . ASP C 1 298 ? -2.671 16.565 19.688 1.00 57.77 298 ASP B C 1
ATOM 14496 O O . ASP C 1 298 ? -2.289 17.726 19.485 1.00 53.39 298 ASP B O 1
ATOM 14505 N N . LYS C 1 299 ? -2.209 15.529 18.981 1.00 57.05 299 LYS B N 1
ATOM 14506 C CA . LYS C 1 299 ? -1.252 15.753 17.898 1.00 57.56 299 LYS B CA 1
ATOM 14507 C C . LYS C 1 299 ? -1.838 16.666 16.821 1.00 54.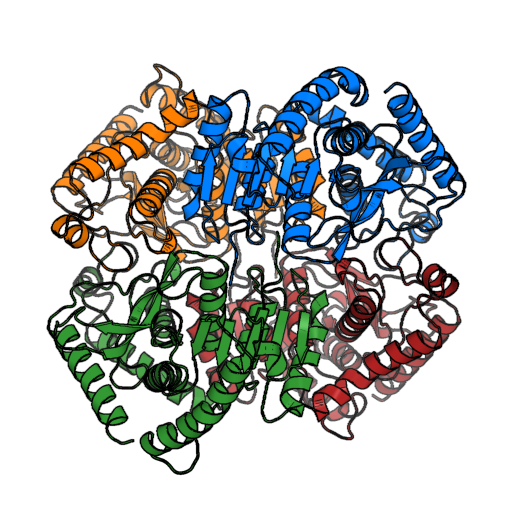76 299 LYS B C 1
ATOM 14508 O O . LYS C 1 299 ? -1.166 17.590 16.339 1.00 52.98 299 LYS B O 1
ATOM 14527 N N . PHE C 1 300 ? -3.094 16.424 16.438 1.00 50.97 300 PHE B N 1
ATOM 14528 C CA . PHE C 1 300 ? -3.728 17.221 15.395 1.00 56.11 300 PHE B CA 1
ATOM 14529 C C . PHE C 1 300 ? -3.847 18.680 15.808 1.00 56.22 300 PHE B C 1
ATOM 14530 O O . PHE C 1 300 ? -3.612 19.584 14.998 1.00 51.14 300 PHE B O 1
ATOM 14547 N N . ASN C 1 301 ? -4.236 18.928 17.058 1.00 56.89 301 ASN B N 1
ATOM 14548 C CA . ASN C 1 301 ? -4.385 20.302 17.519 1.00 55.12 301 ASN B CA 1
ATOM 14549 C C . ASN C 1 301 ? -3.033 20.992 17.611 1.00 53.55 301 ASN B C 1
ATOM 14550 O O . ASN C 1 301 ? -2.918 22.179 17.292 1.00 48.16 301 ASN B O 1
ATOM 14561 N N . SER C 1 302 ? -1.990 20.266 18.024 1.00 50.36 302 SER B N 1
ATOM 14562 C CA . SER C 1 302 ? -0.649 20.842 17.992 1.00 54.43 302 SER B CA 1
ATOM 14563 C C . SER C 1 302 ? -0.263 21.252 16.573 1.00 51.23 302 SER B C 1
ATOM 14564 O O . SER C 1 302 ? 0.277 22.345 16.356 1.00 55.63 302 SER B O 1
ATOM 14572 N N . SER C 1 303 ? -0.544 20.391 15.592 1.00 47.42 303 SER B N 1
ATOM 14573 C CA . SER C 1 303 ? -0.178 20.699 14.211 1.00 51.93 303 SER B CA 1
ATOM 14574 C C . SER C 1 303 ? -0.961 21.898 13.683 1.00 49.40 303 SER B C 1
ATOM 14575 O O . SER C 1 303 ? -0.395 22.799 13.042 1.00 52.24 303 SER B O 1
ATOM 14583 N N . ALA C 1 304 ? -2.272 21.916 13.929 1.00 48.06 304 ALA B N 1
ATOM 14584 C CA . ALA C 1 304 ? -3.093 23.037 13.489 1.00 49.19 304 ALA B CA 1
ATOM 14585 C C . ALA C 1 304 ? -2.666 24.329 14.174 1.00 56.63 304 ALA B C 1
ATOM 14586 O O . ALA C 1 304 ? -2.711 25.403 13.569 1.00 53.30 304 ALA B O 1
ATOM 14593 N N . ASN C 1 305 ? -2.248 24.246 15.442 1.00 58.13 305 ASN B N 1
ATOM 14594 C CA . ASN C 1 305 ? -1.736 25.421 16.139 1.00 56.58 305 ASN B CA 1
ATOM 14595 C C . ASN C 1 305 ? -0.472 25.935 15.469 1.00 53.35 305 ASN B C 1
ATOM 14596 O O . ASN C 1 305 ? -0.311 27.143 15.253 1.00 52.07 305 ASN B O 1
ATOM 14607 N N . GLN C 1 306 ? 0.451 25.025 15.156 1.00 54.74 306 GLN B N 1
ATOM 14608 C CA . GLN C 1 306 ? 1.623 25.386 14.367 1.00 54.85 306 GLN B CA 1
ATOM 14609 C C . GLN C 1 306 ? 1.215 26.199 13.143 1.00 61.86 306 GLN B C 1
ATOM 14610 O O . GLN C 1 306 ? 1.607 27.366 12.985 1.00 58.11 306 GLN B O 1
ATOM 14624 N N . LEU C 1 307 ? 0.401 25.588 12.278 1.00 54.66 307 LEU B N 1
ATOM 14625 C CA . LEU C 1 307 ? 0.031 26.232 11.020 1.00 56.27 307 LEU B CA 1
ATOM 14626 C C . LEU C 1 307 ? -0.629 27.585 11.264 1.00 55.53 307 LEU B C 1
ATOM 14627 O O . LEU C 1 307 ? -0.315 28.574 10.590 1.00 56.05 307 LEU B O 1
ATOM 14643 N N . LYS C 1 308 ? -1.556 27.646 12.223 1.00 54.10 308 LYS B N 1
ATOM 14644 C CA . LYS C 1 308 ? -2.297 28.878 12.464 1.00 55.35 308 LYS B CA 1
ATOM 14645 C C . LYS C 1 308 ? -1.379 29.990 12.951 1.00 58.45 308 LYS B C 1
ATOM 14646 O O . LYS C 1 308 ? -1.566 31.156 12.593 1.00 56.87 308 LYS B O 1
ATOM 14665 N N . SER C 1 309 ? -0.385 29.655 13.775 1.00 56.37 309 SER B N 1
ATOM 14666 C CA . SER C 1 309 ? 0.570 30.667 14.214 1.00 59.01 309 SER B CA 1
ATOM 14667 C C . SER C 1 309 ? 1.376 31.192 13.033 1.00 63.00 309 SER B C 1
ATOM 14668 O O . SER C 1 309 ? 1.482 32.412 12.822 1.00 63.97 309 SER B O 1
ATOM 14676 N N . TYR C 1 310 ? 1.952 30.276 12.245 1.00 66.79 310 TYR B N 1
ATOM 14677 C CA . TYR C 1 310 ? 2.706 30.701 11.069 1.00 62.67 310 TYR B CA 1
ATOM 14678 C C . TYR C 1 310 ? 1.858 31.607 10.184 1.00 60.57 310 TYR B C 1
ATOM 14679 O O . TYR C 1 310 ? 2.361 32.575 9.604 1.00 67.14 310 TYR B O 1
ATOM 14697 N N . ILE C 1 311 ? 0.562 31.308 10.080 1.00 58.78 311 ILE B N 1
ATOM 14698 C CA . ILE C 1 311 ? -0.334 32.138 9.281 1.00 57.42 311 ILE B CA 1
ATOM 14699 C C . ILE C 1 311 ? -0.495 33.513 9.917 1.00 69.18 311 ILE B C 1
ATOM 14700 O O . ILE C 1 311 ? -0.335 34.546 9.257 1.00 72.40 311 ILE B O 1
ATOM 14716 N N . ASP C 1 312 ? -0.822 33.543 11.211 1.00 71.46 312 ASP B N 1
ATOM 14717 C CA . ASP C 1 312 ? -1.119 34.805 11.877 1.00 68.54 312 ASP B CA 1
ATOM 14718 C C . ASP C 1 312 ? 0.067 35.754 11.833 1.00 69.55 312 ASP B C 1
ATOM 14719 O O . ASP C 1 312 ? -0.118 36.976 11.891 1.00 71.97 312 ASP B O 1
ATOM 14728 N N . LYS C 1 313 ? 1.290 35.218 11.740 1.00 69.32 313 LYS B N 1
ATOM 14729 C CA . LYS C 1 313 ? 2.445 36.089 11.539 1.00 69.73 313 LYS B CA 1
ATOM 14730 C C . LYS C 1 313 ? 2.184 37.075 10.410 1.00 75.71 313 LYS B C 1
ATOM 14731 O O . LYS C 1 313 ? 2.125 38.292 10.618 1.00 81.62 313 LYS B O 1
ATOM 14750 N N . MET C 1 314 ? 2.022 36.555 9.186 1.00 75.82 314 MET B N 1
ATOM 14751 C CA . MET C 1 314 ? 1.762 37.365 8.000 1.00 68.20 314 MET B CA 1
ATOM 14752 C C . MET C 1 314 ? 0.714 38.442 8.293 1.00 68.05 314 MET B C 1
ATOM 14753 O O . MET C 1 314 ? -0.378 38.442 7.723 1.00 67.21 314 MET B O 1
ATOM 14767 N N . MET D 1 1 ? 12.865 -18.317 -17.868 1.00 68.39 1 MET C N 1
ATOM 14768 C CA . MET D 1 1 ? 12.446 -17.882 -19.231 1.00 59.22 1 MET C CA 1
ATOM 14769 C C . MET D 1 1 ? 10.979 -17.455 -19.222 1.00 60.35 1 MET C C 1
ATOM 14770 O O . MET D 1 1 ? 10.207 -17.861 -18.352 1.00 58.92 1 MET C O 1
ATOM 14786 N N . LEU D 1 2 ? 10.602 -16.639 -20.200 1.00 57.25 2 LEU C N 1
ATOM 14787 C CA . LEU D 1 2 ? 9.254 -16.091 -20.256 1.00 50.34 2 LEU C CA 1
ATOM 14788 C C . LEU D 1 2 ? 8.269 -17.139 -20.758 1.00 48.87 2 LEU C C 1
ATOM 14789 O O . LEU D 1 2 ? 8.588 -17.967 -21.616 1.00 58.11 2 LEU C O 1
ATOM 14805 N N . LYS D 1 3 ? 7.056 -17.087 -20.216 1.00 55.24 3 LYS C N 1
ATOM 14806 C CA . LYS D 1 3 ? 6.059 -18.130 -20.399 1.00 55.38 3 LYS C CA 1
ATOM 14807 C C . LYS D 1 3 ? 4.774 -17.551 -20.976 1.00 48.56 3 LYS C C 1
ATOM 14808 O O . LYS D 1 3 ? 4.504 -16.352 -20.876 1.00 49.86 3 LYS C O 1
ATOM 14827 N N . SER D 1 4 ? 3.990 -18.430 -21.598 1.00 51.53 4 SER C N 1
ATOM 14828 C CA . SER D 1 4 ? 2.653 -18.098 -22.071 1.00 49.19 4 SER C CA 1
ATOM 14829 C C . SER D 1 4 ? 1.635 -18.498 -21.007 1.00 49.66 4 SER C C 1
ATOM 14830 O O . SER D 1 4 ? 1.482 -19.686 -20.705 1.00 53.86 4 SER C O 1
ATOM 14838 N N . ASN D 1 5 ? 0.944 -17.509 -20.442 1.00 42.24 5 ASN C N 1
ATOM 14839 C CA . ASN D 1 5 ? -0.047 -17.768 -19.405 1.00 44.05 5 ASN C CA 1
ATOM 14840 C C . ASN D 1 5 ? -1.353 -18.230 -20.039 1.00 40.76 5 ASN C C 1
ATOM 14841 O O . ASN D 1 5 ? -1.892 -17.561 -20.927 1.00 37.86 5 ASN C O 1
ATOM 14852 N N . LYS D 1 6 ? -1.866 -19.368 -19.577 1.00 42.15 6 LYS C N 1
ATOM 14853 C CA . LYS D 1 6 ? -3.013 -20.018 -20.197 1.00 34.79 6 LYS C CA 1
ATOM 14854 C C . LYS D 1 6 ? -4.172 -20.132 -19.216 1.00 37.11 6 LYS C C 1
ATOM 14855 O O . LYS D 1 6 ? -4.008 -20.610 -18.082 1.00 35.82 6 LYS C O 1
ATOM 14874 N N . VAL D 1 7 ? -5.343 -19.692 -19.671 1.00 34.75 7 VAL C N 1
ATOM 14875 C CA . VAL D 1 7 ? -6.590 -19.791 -18.928 1.00 35.09 7 VAL C CA 1
ATOM 14876 C C . VAL D 1 7 ? -7.571 -20.575 -19.786 1.00 35.62 7 VAL C C 1
ATOM 14877 O O . VAL D 1 7 ? -7.832 -20.203 -20.938 1.00 36.10 7 VAL C O 1
ATOM 14890 N N . VAL D 1 8 ? -8.105 -21.659 -19.233 1.00 33.13 8 VAL C N 1
ATOM 14891 C CA . VAL D 1 8 ? -9.147 -22.446 -19.881 1.00 37.97 8 VAL C CA 1
ATOM 14892 C C . VAL D 1 8 ? -10.472 -22.087 -19.228 1.00 33.35 8 VAL C C 1
ATOM 14893 O O . VAL D 1 8 ? -10.560 -22.019 -17.998 1.00 41.71 8 VAL C O 1
ATOM 14906 N N . LEU D 1 9 ? -11.493 -21.845 -20.043 1.00 36.96 9 LEU C N 1
ATOM 14907 C CA . LEU D 1 9 ? -12.825 -21.493 -19.568 1.00 34.66 9 LEU C CA 1
ATOM 14908 C C . LEU D 1 9 ? -13.787 -22.606 -19.957 1.00 37.18 9 LEU C C 1
ATOM 14909 O O . LEU D 1 9 ? -13.912 -22.938 -21.141 1.00 40.32 9 LEU C O 1
ATOM 14925 N N . ILE D 1 10 ? -14.459 -23.180 -18.964 1.00 35.73 10 ILE C N 1
ATOM 14926 C CA . ILE D 1 10 ? -15.390 -24.285 -19.159 1.00 40.52 10 ILE C CA 1
ATOM 14927 C C . ILE D 1 10 ? -16.780 -23.764 -18.823 1.00 37.49 10 ILE C C 1
ATOM 14928 O O . ILE D 1 10 ? -17.095 -23.514 -17.653 1.00 35.04 10 ILE C O 1
ATOM 14944 N N . GLY D 1 11 ? -17.611 -23.603 -19.849 1.00 36.91 11 GLY C N 1
ATOM 14945 C CA . GLY D 1 11 ? -18.905 -22.973 -19.695 1.00 43.40 11 GLY C CA 1
ATOM 14946 C C . GLY D 1 11 ? -18.967 -21.667 -20.460 1.00 41.75 11 GLY C C 1
ATOM 14947 O O . GLY D 1 11 ? -18.545 -20.623 -19.952 1.00 43.95 11 GLY C O 1
ATOM 14951 N N . ALA D 1 12 ? -19.485 -21.714 -21.686 1.00 41.32 12 ALA C N 1
ATOM 14952 C CA . ALA D 1 12 ? -19.500 -20.542 -22.552 1.00 41.65 12 ALA C CA 1
ATOM 14953 C C . ALA D 1 12 ? -20.899 -19.952 -22.657 1.00 38.11 12 ALA C C 1
ATOM 14954 O O . ALA D 1 12 ? -21.384 -19.677 -23.759 1.00 35.08 12 ALA C O 1
ATOM 14961 N N . GLY D 1 13 ? -21.553 -19.759 -21.521 1.00 44.00 13 GLY C N 1
ATOM 14962 C CA . GLY D 1 13 ? -22.841 -19.099 -21.462 1.00 40.95 13 GLY C CA 1
ATOM 14963 C C . GLY D 1 13 ? -22.700 -17.612 -21.228 1.00 35.79 13 GLY C C 1
ATOM 14964 O O . GLY D 1 13 ? -21.706 -16.989 -21.611 1.00 38.13 13 GLY C O 1
ATOM 14968 N N . GLY D 1 14 ? -23.710 -17.033 -20.581 1.00 39.54 14 GLY C N 1
ATOM 14969 C CA . GLY D 1 14 ? -23.662 -15.609 -20.294 1.00 34.63 14 GLY C CA 1
ATOM 14970 C C . GLY D 1 14 ? -22.485 -15.233 -19.416 1.00 35.89 14 GLY C C 1
ATOM 14971 O O . GLY D 1 14 ? -21.733 -14.305 -19.724 1.00 43.45 14 GLY C O 1
ATOM 14975 N N . VAL D 1 15 ? -22.297 -15.965 -18.318 1.00 35.23 15 VAL C N 1
ATOM 14976 C CA . VAL D 1 15 ? -21.275 -15.600 -17.342 1.00 41.04 15 VAL C CA 1
ATOM 14977 C C . VAL D 1 15 ? -19.881 -15.790 -17.929 1.00 35.82 15 VAL C C 1
ATOM 14978 O O . VAL D 1 15 ? -19.032 -14.891 -17.863 1.00 38.07 15 VAL C O 1
ATOM 14991 N N . GLY D 1 16 ? -19.620 -16.967 -18.502 1.00 38.28 16 GLY C N 1
ATOM 14992 C CA . GLY D 1 16 ? -18.310 -17.218 -19.080 1.00 36.01 16 GLY C CA 1
ATOM 14993 C C . GLY D 1 16 ? -17.988 -16.277 -20.225 1.00 34.51 16 GLY C C 1
ATOM 14994 O O . GLY D 1 16 ? -16.869 -15.765 -20.325 1.00 38.79 16 GLY C O 1
ATOM 14998 N N . SER D 1 17 ? -18.964 -16.036 -21.103 1.00 32.22 17 SER C N 1
ATOM 14999 C CA . SER D 1 17 ? -18.739 -15.134 -22.227 1.00 33.21 17 SER C CA 1
ATOM 15000 C C . SER D 1 17 ? -18.465 -13.714 -21.746 1.00 41.76 17 SER C C 1
ATOM 15001 O O . SER D 1 17 ? -17.582 -13.030 -22.277 1.00 34.13 17 SER C O 1
ATOM 15009 N N . SER D 1 18 ? -19.220 -13.250 -20.746 1.00 39.56 18 SER C N 1
ATOM 15010 C CA . SER D 1 18 ? -18.985 -11.916 -20.204 1.00 36.65 18 SER C CA 1
ATOM 15011 C C . SER D 1 18 ? -17.592 -11.809 -19.598 1.00 33.98 18 SER C C 1
ATOM 15012 O O . SER D 1 18 ? -16.886 -10.812 -19.807 1.00 30.96 18 SER C O 1
ATOM 15020 N N . PHE D 1 19 ? -17.182 -12.826 -18.835 1.00 31.51 19 PHE C N 1
ATOM 15021 C CA . PHE D 1 19 ? -15.841 -12.826 -18.262 1.00 35.31 19 PHE C CA 1
ATOM 15022 C C . PHE D 1 19 ? -14.782 -12.763 -19.356 1.00 30.60 19 PHE C C 1
ATOM 15023 O O . PHE D 1 19 ? -13.821 -11.993 -19.262 1.00 35.11 19 PHE C O 1
ATOM 15040 N N . ALA D 1 20 ? -14.946 -13.569 -20.409 1.00 38.26 20 ALA C N 1
ATOM 15041 C CA . ALA D 1 20 ? -13.960 -13.589 -21.486 1.00 36.40 20 ALA C CA 1
ATOM 15042 C C . ALA D 1 20 ? -13.883 -12.239 -22.191 1.00 35.41 20 ALA C C 1
ATOM 15043 O O . ALA D 1 20 ? -12.789 -11.746 -22.492 1.00 39.31 20 ALA C O 1
ATOM 15050 N N . TYR D 1 21 ? -15.038 -11.639 -22.481 1.00 33.16 21 TYR C N 1
ATOM 15051 C CA . TYR D 1 21 ? -15.085 -10.299 -23.058 1.00 34.53 21 TYR C CA 1
ATOM 15052 C C . TYR D 1 21 ? -14.300 -9.308 -22.204 1.00 34.21 21 TYR C C 1
ATOM 15053 O O . TYR D 1 21 ? -13.338 -8.676 -22.669 1.00 31.36 21 TYR C O 1
ATOM 15071 N N . ALA D 1 22 ? -14.705 -9.165 -20.939 1.00 33.51 22 ALA C N 1
ATOM 15072 C CA . ALA D 1 22 ? -14.038 -8.219 -20.052 1.00 31.06 22 ALA C CA 1
ATOM 15073 C C . ALA D 1 22 ? -12.540 -8.484 -19.986 1.00 33.59 22 ALA C C 1
ATOM 15074 O O . ALA D 1 22 ? -11.737 -7.547 -19.915 1.00 28.68 22 ALA C O 1
ATOM 15081 N N . LEU D 1 23 ? -12.142 -9.759 -20.014 1.00 31.55 23 LEU C N 1
ATOM 15082 C CA . LEU D 1 23 ? -10.724 -10.087 -19.933 1.00 33.05 23 LEU C CA 1
ATOM 15083 C C . LEU D 1 23 ? -9.981 -9.640 -21.185 1.00 31.41 23 LEU C C 1
ATOM 15084 O O . LEU D 1 23 ? -8.870 -9.107 -21.095 1.00 31.50 23 LEU C O 1
ATOM 15100 N N . THR D 1 24 ? -10.573 -9.854 -22.364 1.00 30.54 24 THR C N 1
ATOM 15101 C CA . THR D 1 24 ? -9.932 -9.376 -23.583 1.00 34.58 24 THR C CA 1
ATOM 15102 C C . THR D 1 24 ? -9.794 -7.860 -23.561 1.00 35.63 24 THR C C 1
ATOM 15103 O O . THR D 1 24 ? -8.802 -7.317 -24.068 1.00 32.14 24 THR C O 1
ATOM 15114 N N . ILE D 1 25 ? -10.764 -7.163 -22.969 1.00 33.28 25 ILE C N 1
ATOM 15115 C CA . ILE D 1 25 ? -10.674 -5.708 -22.900 1.00 35.15 25 ILE C CA 1
ATOM 15116 C C . ILE D 1 25 ? -9.596 -5.283 -21.904 1.00 38.40 25 ILE C C 1
ATOM 15117 O O . ILE D 1 25 ? -8.745 -4.440 -22.210 1.00 34.95 25 ILE C O 1
ATOM 15133 N N . ASP D 1 26 ? -9.616 -5.861 -20.703 1.00 34.53 26 ASP C N 1
ATOM 15134 C CA . ASP D 1 26 ? -8.712 -5.490 -19.611 1.00 41.91 26 ASP C CA 1
ATOM 15135 C C . ASP D 1 26 ? -7.919 -6.733 -19.206 1.00 40.25 26 ASP C C 1
ATOM 15136 O O . ASP D 1 26 ? -8.393 -7.546 -18.404 1.00 41.04 26 ASP C O 1
ATOM 15145 N N . ASN D 1 27 ? -6.706 -6.866 -19.739 1.00 38.30 27 ASN C N 1
ATOM 15146 C CA . ASN D 1 27 ? -5.909 -8.081 -19.634 1.00 42.11 27 ASN C CA 1
ATOM 15147 C C . ASN D 1 27 ? -4.638 -7.812 -18.844 1.00 36.07 27 ASN C C 1
ATOM 15148 O O . ASN D 1 27 ? -3.874 -6.907 -19.188 1.00 36.90 27 ASN C O 1
ATOM 15159 N N . SER D 1 28 ? -4.407 -8.601 -17.795 1.00 37.70 28 SER C N 1
ATOM 15160 C CA . SER D 1 28 ? -3.141 -8.565 -17.057 1.00 52.28 28 SER C CA 1
ATOM 15161 C C . SER D 1 28 ? -2.287 -9.781 -17.411 1.00 53.41 28 SER C C 1
ATOM 15162 O O . SER D 1 28 ? -1.951 -10.617 -16.571 1.00 57.92 28 SER C O 1
ATOM 15170 N N . LEU D 1 29 ? -1.946 -9.859 -18.699 1.00 54.64 29 LEU C N 1
ATOM 15171 C CA . LEU D 1 29 ? -1.086 -10.910 -19.226 1.00 50.54 29 LEU C CA 1
ATOM 15172 C C . LEU D 1 29 ? -1.776 -12.268 -19.142 1.00 43.78 29 LEU C C 1
ATOM 15173 O O . LEU D 1 29 ? -1.397 -13.131 -18.344 1.00 45.35 29 LEU C O 1
ATOM 15189 N N . VAL D 1 30 ? -2.814 -12.456 -19.953 1.00 44.47 30 VAL C N 1
ATOM 15190 C CA . VAL D 1 30 ? -3.369 -13.765 -20.250 1.00 34.25 30 VAL C CA 1
ATOM 15191 C C . VAL D 1 30 ? -3.081 -14.004 -21.726 1.00 39.45 30 VAL C C 1
ATOM 15192 O O . VAL D 1 30 ? -3.822 -13.526 -22.598 1.00 37.74 30 VAL C O 1
ATOM 15205 N N . HIS D 1 31 ? -1.994 -14.719 -22.010 1.00 35.81 31 HIS C N 1
ATOM 15206 C CA . HIS D 1 31 ? -1.564 -14.900 -23.392 1.00 40.33 31 HIS C CA 1
ATOM 15207 C C . HIS D 1 31 ? -2.575 -15.709 -24.196 1.00 34.77 31 HIS C C 1
ATOM 15208 O O . HIS D 1 31 ? -2.819 -15.409 -25.369 1.00 38.18 31 HIS C O 1
ATOM 15222 N N . GLU D 1 32 ? -3.171 -16.729 -23.589 1.00 38.60 32 GLU C N 1
ATOM 15223 C CA . GLU D 1 32 ? -4.064 -17.644 -24.284 1.00 38.79 32 GLU C CA 1
ATOM 15224 C C . GLU D 1 32 ? -5.336 -17.829 -23.470 1.00 36.78 32 GLU C C 1
ATOM 15225 O O . GLU D 1 32 ? -5.268 -18.119 -22.273 1.00 34.12 32 GLU C O 1
ATOM 15237 N N . LEU D 1 33 ? -6.488 -17.656 -24.117 1.00 34.25 33 LEU C N 1
ATOM 15238 C CA . LEU D 1 33 ? -7.788 -17.932 -23.513 1.00 35.24 33 LEU C CA 1
ATOM 15239 C C . LEU D 1 33 ? -8.458 -19.045 -24.305 1.00 40.24 33 LEU C C 1
ATOM 15240 O O . LEU D 1 33 ? -8.731 -18.884 -25.501 1.00 39.80 33 LEU C O 1
ATOM 15256 N N . VAL D 1 34 ? -8.725 -20.166 -23.640 1.00 38.57 34 VAL C N 1
ATOM 15257 C CA . VAL D 1 34 ? -9.302 -21.351 -24.264 1.00 37.53 34 VAL C CA 1
ATOM 15258 C C . VAL D 1 34 ? -10.713 -21.534 -23.725 1.00 38.01 34 VAL C C 1
ATOM 15259 O O . VAL D 1 34 ? -10.934 -21.456 -22.511 1.00 36.44 34 VAL C O 1
ATOM 15272 N N . ILE D 1 35 ? -11.663 -21.785 -24.625 1.00 35.05 35 ILE C N 1
ATOM 15273 C CA . ILE D 1 35 ? -13.080 -21.853 -24.287 1.00 36.79 35 ILE C CA 1
ATOM 15274 C C . ILE D 1 35 ? -13.599 -23.245 -24.620 1.00 44.78 35 ILE C C 1
ATOM 15275 O O . ILE D 1 35 ? -13.405 -23.737 -25.738 1.00 41.78 35 ILE C O 1
ATOM 15291 N N . ILE D 1 36 ? -14.265 -23.872 -23.647 1.00 44.52 36 ILE C N 1
ATOM 15292 C CA . ILE D 1 36 ? -14.820 -25.213 -23.784 1.00 34.59 36 ILE C CA 1
ATOM 15293 C C . ILE D 1 36 ? -16.283 -25.171 -23.361 1.00 40.75 36 ILE C C 1
ATOM 15294 O O . ILE D 1 36 ? -16.613 -24.606 -22.313 1.00 38.65 36 ILE C O 1
ATOM 15310 N N . ASP D 1 37 ? -17.154 -25.775 -24.169 1.00 40.62 37 ASP C N 1
ATOM 15311 C CA . ASP D 1 37 ? -18.561 -25.911 -23.819 1.00 41.31 37 ASP C CA 1
ATOM 15312 C C . ASP D 1 37 ? -19.086 -27.219 -24.392 1.00 47.28 37 ASP C C 1
ATOM 15313 O O . ASP D 1 37 ? -18.674 -27.638 -25.477 1.00 46.04 37 ASP C O 1
ATOM 15322 N N . VAL D 1 38 ? -19.996 -27.862 -23.655 1.00 46.73 38 VAL C N 1
ATOM 15323 C CA . VAL D 1 38 ? -20.615 -29.087 -24.153 1.00 46.92 38 VAL C CA 1
ATOM 15324 C C . VAL D 1 38 ? -21.382 -28.804 -25.437 1.00 47.96 38 VAL C C 1
ATOM 15325 O O . VAL D 1 38 ? -21.513 -29.681 -26.300 1.00 41.33 38 VAL C O 1
ATOM 15338 N N . ASN D 1 39 ? -21.900 -27.586 -25.586 1.00 45.57 39 ASN C N 1
ATOM 15339 C CA . ASN D 1 39 ? -22.457 -27.111 -26.852 1.00 46.46 39 ASN C CA 1
ATOM 15340 C C . ASN D 1 39 ? -21.313 -26.460 -27.621 1.00 47.03 39 ASN C C 1
ATOM 15341 O O . ASN D 1 39 ? -21.002 -25.284 -27.418 1.00 46.45 39 ASN C O 1
ATOM 15352 N N . GLU D 1 40 ? -20.681 -27.229 -28.510 1.00 47.38 40 GLU C N 1
ATOM 15353 C CA . GLU D 1 40 ? -19.463 -26.758 -29.161 1.00 49.72 40 GLU C CA 1
ATOM 15354 C C . GLU D 1 40 ? -19.735 -25.613 -30.129 1.00 49.97 40 GLU C C 1
ATOM 15355 O O . GLU D 1 40 ? -18.870 -24.748 -30.320 1.00 49.44 40 GLU C O 1
ATOM 15367 N N . ASN D 1 41 ? -20.920 -25.584 -30.744 1.00 42.60 41 ASN C N 1
ATOM 15368 C CA . ASN D 1 41 ? -21.250 -24.490 -31.651 1.00 40.49 41 ASN C CA 1
ATOM 15369 C C . ASN D 1 41 ? -21.229 -23.150 -30.924 1.00 43.87 41 ASN C C 1
ATOM 15370 O O . ASN D 1 41 ? -20.730 -22.152 -31.458 1.00 44.63 41 ASN C O 1
ATOM 15381 N N . LYS D 1 42 ? -21.777 -23.107 -29.707 1.00 46.51 42 LYS C N 1
ATOM 15382 C CA . LYS D 1 42 ? -21.772 -21.867 -28.936 1.00 46.27 42 LYS C CA 1
ATOM 15383 C C . LYS D 1 42 ? -20.349 -21.420 -28.631 1.00 37.61 42 LYS C C 1
ATOM 15384 O O . LYS D 1 42 ? -20.019 -20.234 -28.762 1.00 38.04 42 LYS C O 1
ATOM 15403 N N . ALA D 1 43 ? -19.490 -22.357 -28.223 1.00 41.16 43 ALA C N 1
ATOM 15404 C CA . ALA D 1 43 ? -18.103 -22.012 -27.930 1.00 42.43 43 ALA C CA 1
ATOM 15405 C C . ALA D 1 43 ? -17.397 -21.470 -29.165 1.00 36.12 43 ALA C C 1
ATOM 15406 O O . ALA D 1 43 ? -16.650 -20.488 -29.083 1.00 36.54 43 ALA C O 1
ATOM 15413 N N . LYS D 1 44 ? -17.620 -22.097 -30.322 1.00 34.06 44 LYS C N 1
ATOM 15414 C CA . LYS D 1 44 ? -16.961 -21.635 -31.540 1.00 39.19 44 LYS C CA 1
ATOM 15415 C C . LYS D 1 44 ? -17.470 -20.260 -31.952 1.00 37.67 44 LYS C C 1
ATOM 15416 O O . LYS D 1 44 ? -16.680 -19.392 -32.347 1.00 41.14 44 LYS C O 1
ATOM 15435 N N . GLY D 1 45 ? -18.781 -20.034 -31.852 1.00 38.43 45 GLY C N 1
ATOM 15436 C CA . GLY D 1 45 ? -19.311 -18.712 -32.136 1.00 39.60 45 GLY C CA 1
ATOM 15437 C C . GLY D 1 45 ? -18.727 -17.649 -31.227 1.00 36.30 45 GLY C C 1
ATOM 15438 O O . GLY D 1 45 ? -18.388 -16.549 -31.675 1.00 33.77 45 GLY C O 1
ATOM 15442 N N . GLU D 1 46 ? -18.597 -17.962 -29.936 1.00 31.75 46 GLU C N 1
ATOM 15443 C CA . GLU D 1 46 ? -18.029 -16.997 -29.002 1.00 38.90 46 GLU C CA 1
ATOM 15444 C C . GLU D 1 46 ? -16.563 -16.723 -29.321 1.00 33.47 46 GLU C C 1
ATOM 15445 O O . GLU D 1 46 ? -16.113 -15.575 -29.256 1.00 37.19 46 GLU C O 1
ATOM 15457 N N . VAL D 1 47 ? -15.803 -17.766 -29.662 1.00 31.27 47 VAL C N 1
ATOM 15458 C CA . VAL D 1 47 ? -14.405 -17.569 -30.039 1.00 33.01 47 VAL C CA 1
ATOM 15459 C C . VAL D 1 47 ? -14.314 -16.633 -31.238 1.00 37.74 47 VAL C C 1
ATOM 15460 O O . VAL D 1 47 ? -13.508 -15.693 -31.259 1.00 36.48 47 VAL C O 1
ATOM 15473 N N . MET D 1 48 ? -15.147 -16.874 -32.255 1.00 32.89 48 MET C N 1
ATOM 15474 C CA . MET D 1 48 ? -15.120 -16.027 -33.444 1.00 36.90 48 MET C CA 1
ATOM 15475 C C . MET D 1 48 ? -15.463 -14.582 -33.094 1.00 37.05 48 MET C C 1
ATOM 15476 O O . MET D 1 48 ? -14.786 -13.645 -33.536 1.00 34.17 48 MET C O 1
ATOM 15490 N N . ASP D 1 49 ? -16.526 -14.382 -32.309 1.00 34.94 49 ASP C N 1
ATOM 15491 C CA . ASP D 1 49 ? -16.962 -13.025 -31.999 1.00 30.30 49 ASP C CA 1
ATOM 15492 C C . ASP D 1 49 ? -15.921 -12.286 -31.166 1.00 35.54 49 ASP C C 1
ATOM 15493 O O . ASP D 1 49 ? -15.728 -11.076 -31.335 1.00 31.38 49 ASP C O 1
ATOM 15502 N N . LEU D 1 50 ? -15.241 -12.993 -30.260 1.00 34.48 50 LEU C N 1
ATOM 15503 C CA . LEU D 1 50 ? -14.213 -12.348 -29.453 1.00 31.48 50 LEU C CA 1
ATOM 15504 C C . LEU D 1 50 ? -12.978 -12.030 -30.287 1.00 35.76 50 LEU C C 1
ATOM 15505 O O . LEU D 1 50 ? -12.324 -11.001 -30.070 1.00 39.64 50 LEU C O 1
ATOM 15521 N N . ASN D 1 51 ? -12.643 -12.894 -31.248 1.00 30.18 51 ASN C N 1
ATOM 15522 C CA . ASN D 1 51 ? -11.480 -12.631 -32.087 1.00 34.33 51 ASN C CA 1
ATOM 15523 C C . ASN D 1 51 ? -11.738 -11.494 -33.067 1.00 33.43 51 ASN C C 1
ATOM 15524 O O . ASN D 1 51 ? -10.811 -10.752 -33.411 1.00 34.45 51 ASN C O 1
ATOM 15535 N N . HIS D 1 52 ? -12.980 -11.338 -33.525 1.00 31.86 52 HIS C N 1
ATOM 15536 C CA . HIS D 1 52 ? -13.278 -10.326 -34.532 1.00 33.66 52 HIS C CA 1
ATOM 15537 C C . HIS D 1 52 ? -13.072 -8.903 -34.031 1.00 35.29 52 HIS C C 1
ATOM 15538 O O . HIS D 1 52 ? -13.052 -7.977 -34.850 1.00 39.08 52 HIS C O 1
ATOM 15552 N N . GLY D 1 53 ? -12.916 -8.702 -32.724 1.00 32.24 53 GLY C N 1
ATOM 15553 C CA . GLY D 1 53 ? -12.661 -7.390 -32.169 1.00 35.24 53 GLY C CA 1
ATOM 15554 C C . GLY D 1 53 ? -11.238 -7.143 -31.717 1.00 31.03 53 GLY C C 1
ATOM 15555 O O . GLY D 1 53 ? -10.995 -6.167 -31.002 1.00 32.06 53 GLY C O 1
ATOM 15559 N N . GLN D 1 54 ? -10.285 -7.993 -32.111 1.00 34.03 54 GLN C N 1
ATOM 15560 C CA . GLN D 1 54 ? -8.906 -7.821 -31.667 1.00 33.57 54 GLN C CA 1
ATOM 15561 C C . GLN D 1 54 ? -8.371 -6.437 -32.009 1.00 35.81 54 GLN C C 1
ATOM 15562 O O . GLN D 1 54 ? -7.569 -5.875 -31.254 1.00 34.11 54 GLN C O 1
ATOM 15576 N N . MET D 1 55 ? -8.804 -5.872 -33.137 1.00 32.49 55 MET C N 1
ATOM 15577 C CA . MET D 1 55 ? -8.265 -4.595 -33.592 1.00 38.46 55 MET C CA 1
ATOM 15578 C C . MET D 1 55 ? -8.561 -3.471 -32.610 1.00 35.79 55 MET C C 1
ATOM 15579 O O . MET D 1 55 ? -7.821 -2.481 -32.563 1.00 33.18 55 MET C O 1
ATOM 15593 N N . PHE D 1 56 ? -9.619 -3.605 -31.812 1.00 33.71 56 PHE C N 1
ATOM 15594 C CA . PHE D 1 56 ? -9.994 -2.579 -30.847 1.00 32.12 56 PHE C CA 1
ATOM 15595 C C . PHE D 1 56 ? -9.372 -2.790 -29.472 1.00 33.22 56 PHE C C 1
ATOM 15596 O O . PHE D 1 56 ? -9.525 -1.924 -28.604 1.00 33.45 56 PHE C O 1
ATOM 15613 N N . LEU D 1 57 ? -8.677 -3.902 -29.256 1.00 34.96 57 LEU C N 1
ATOM 15614 C CA . LEU D 1 57 ? -8.110 -4.203 -27.951 1.00 38.11 57 LEU C CA 1
ATOM 15615 C C . LEU D 1 57 ? -6.796 -3.460 -27.741 1.00 38.15 57 LEU C C 1
ATOM 15616 O O . LEU D 1 57 ? -6.072 -3.149 -28.691 1.00 38.00 57 LEU C O 1
ATOM 15632 N N . LYS D 1 58 ? -6.493 -3.174 -26.472 1.00 39.91 58 LYS C N 1
ATOM 15633 C CA . LYS D 1 58 ? -5.188 -2.611 -26.143 1.00 38.87 58 LYS C CA 1
ATOM 15634 C C . LYS D 1 58 ? -4.076 -3.603 -26.460 1.00 39.98 58 LYS C C 1
ATOM 15635 O O . LYS D 1 58 ? -3.037 -3.228 -27.017 1.00 41.72 58 LYS C O 1
ATOM 15654 N N . LYS D 1 59 ? -4.280 -4.873 -26.114 1.00 39.65 59 LYS C N 1
ATOM 15655 C CA . LYS D 1 59 ? -3.348 -5.944 -26.425 1.00 37.27 59 LYS C CA 1
ATOM 15656 C C . LYS D 1 59 ? -4.052 -7.008 -27.258 1.00 39.94 59 LYS C C 1
ATOM 15657 O O . LYS D 1 59 ? -5.264 -7.211 -27.139 1.00 40.83 59 LYS C O 1
ATOM 15676 N N . ASN D 1 60 ? -3.282 -7.684 -28.103 1.00 35.22 60 ASN C N 1
ATOM 15677 C CA . ASN D 1 60 ? -3.780 -8.865 -28.788 1.00 35.29 60 ASN C CA 1
ATOM 15678 C C . ASN D 1 60 ? -3.781 -10.054 -27.827 1.00 36.31 60 ASN C C 1
ATOM 15679 O O . ASN D 1 60 ? -3.021 -10.101 -26.855 1.00 31.66 60 ASN C O 1
ATOM 15690 N N . ILE D 1 61 ? -4.648 -11.021 -28.109 1.00 38.13 61 ILE C N 1
ATOM 15691 C CA . ILE D 1 61 ? -4.825 -12.176 -27.233 1.00 37.41 61 ILE C CA 1
ATOM 15692 C C . ILE D 1 61 ? -5.279 -13.359 -28.075 1.00 37.72 61 ILE C C 1
ATOM 15693 O O . ILE D 1 61 ? -6.165 -13.226 -28.923 1.00 46.73 61 ILE C O 1
ATOM 15709 N N . ASN D 1 62 ? -4.668 -14.518 -27.838 1.00 37.68 62 ASN C N 1
ATOM 15710 C CA . ASN D 1 62 ? -5.030 -15.744 -28.541 1.00 41.59 62 ASN C CA 1
ATOM 15711 C C . ASN D 1 62 ? -6.272 -16.341 -27.888 1.00 38.15 62 ASN C C 1
ATOM 15712 O O . ASN D 1 62 ? -6.195 -16.898 -26.789 1.00 36.18 62 ASN C O 1
ATOM 15723 N N . VAL D 1 63 ? -7.415 -16.223 -28.558 1.00 34.43 63 VAL C N 1
ATOM 15724 C CA . VAL D 1 63 ? -8.667 -16.814 -28.097 1.00 38.96 63 VAL C CA 1
ATOM 15725 C C . VAL D 1 63 ? -8.912 -18.071 -28.919 1.00 40.06 63 VAL C C 1
ATOM 15726 O O . VAL D 1 63 ? -9.084 -17.999 -30.143 1.00 38.28 63 VAL C O 1
ATOM 15739 N N . LEU D 1 64 ? -8.934 -19.223 -28.252 1.00 41.51 64 LEU C N 1
ATOM 15740 C CA . LEU D 1 64 ? -8.931 -20.512 -28.925 1.00 39.99 64 LEU C CA 1
ATOM 15741 C C . LEU D 1 64 ? -10.140 -21.347 -28.532 1.00 37.54 64 LEU C C 1
ATOM 15742 O O . LEU D 1 64 ? -10.562 -21.347 -27.372 1.00 33.48 64 LEU C O 1
ATOM 15758 N N . PHE D 1 65 ? -10.695 -22.049 -29.516 1.00 36.82 65 PHE C N 1
ATOM 15759 C CA . PHE D 1 65 ? -11.590 -23.164 -29.241 1.00 36.69 65 PHE C CA 1
ATOM 15760 C C . PHE D 1 65 ? -10.765 -24.337 -28.727 1.00 44.66 65 PHE C C 1
ATOM 15761 O O . PHE D 1 65 ? -9.671 -24.610 -29.229 1.00 40.40 65 PHE C O 1
ATOM 15778 N N . GLY D 1 66 ? -11.285 -25.033 -27.717 1.00 40.93 66 GLY C N 1
ATOM 15779 C CA . GLY D 1 66 ? -10.474 -25.975 -26.980 1.00 45.34 66 GLY C CA 1
ATOM 15780 C C . GLY D 1 66 ? -11.193 -27.275 -26.679 1.00 45.88 66 GLY C C 1
ATOM 15781 O O . GLY D 1 66 ? -12.422 -27.370 -26.715 1.00 44.51 66 GLY C O 1
ATOM 15785 N N . THR D 1 67 ? -10.379 -28.285 -26.392 1.00 44.88 67 THR C N 1
ATOM 15786 C CA . THR D 1 67 ? -10.793 -29.551 -25.814 1.00 49.08 67 THR C CA 1
ATOM 15787 C C . THR D 1 67 ? -10.084 -29.706 -24.473 1.00 43.80 67 THR C C 1
ATOM 15788 O O . THR D 1 67 ? -9.240 -28.888 -24.097 1.00 46.12 67 THR C O 1
ATOM 15799 N N . TYR D 1 68 ? -10.424 -30.766 -23.740 1.00 46.60 68 TYR C N 1
ATOM 15800 C CA . TYR D 1 68 ? -9.770 -30.987 -22.453 1.00 44.05 68 TYR C CA 1
ATOM 15801 C C . TYR D 1 68 ? -8.279 -31.265 -22.614 1.00 46.93 68 TYR C C 1
ATOM 15802 O O . TYR D 1 68 ? -7.522 -31.082 -21.655 1.00 50.21 68 TYR C O 1
ATOM 15820 N N . LYS D 1 69 ? -7.853 -31.696 -23.814 1.00 52.02 69 LYS C N 1
ATOM 15821 C CA . LYS D 1 69 ? -6.425 -31.757 -24.123 1.00 50.47 69 LYS C CA 1
ATOM 15822 C C . LYS D 1 69 ? -5.721 -30.490 -23.683 1.00 50.51 69 LYS C C 1
ATOM 15823 O O . LYS D 1 69 ? -4.581 -30.527 -23.198 1.00 43.42 69 LYS C O 1
ATOM 15842 N N . ASP D 1 70 ? -6.388 -29.344 -23.840 1.00 52.90 70 ASP C N 1
ATOM 15843 C CA . ASP D 1 70 ? -5.780 -28.048 -23.593 1.00 46.30 70 ASP C CA 1
ATOM 15844 C C . ASP D 1 70 ? -5.570 -27.756 -22.116 1.00 46.81 70 ASP C C 1
ATOM 15845 O O . ASP D 1 70 ? -4.844 -26.810 -21.793 1.00 47.89 70 ASP C O 1
ATOM 15854 N N . CYS D 1 71 ? -6.176 -28.530 -21.215 1.00 45.90 71 CYS C N 1
ATOM 15855 C CA . CYS D 1 71 ? -5.996 -28.289 -19.789 1.00 42.46 71 CYS C CA 1
ATOM 15856 C C . CYS D 1 71 ? -4.678 -28.836 -19.257 1.00 45.91 71 CYS C C 1
ATOM 15857 O O . CYS D 1 71 ? -4.313 -28.523 -18.119 1.00 42.30 71 CYS C O 1
ATOM 15865 N N . ALA D 1 72 ? -3.956 -29.631 -20.051 1.00 44.23 72 ALA C N 1
ATOM 15866 C CA . ALA D 1 72 ? -2.723 -30.244 -19.569 1.00 44.88 72 ALA C CA 1
ATOM 15867 C C . ALA D 1 72 ? -1.750 -29.196 -19.043 1.00 49.18 72 ALA C C 1
ATOM 15868 O O . ALA D 1 72 ? -1.268 -29.292 -17.908 1.00 48.52 72 ALA C O 1
ATOM 15875 N N . ASN D 1 73 ? -1.451 -28.184 -19.856 1.00 49.53 73 ASN C N 1
ATOM 15876 C CA . ASN D 1 73 ? -0.486 -27.153 -19.505 1.00 51.73 73 ASN C CA 1
ATOM 15877 C C . ASN D 1 73 ? -1.147 -25.852 -19.069 1.00 44.51 73 ASN C C 1
ATOM 15878 O O . ASN D 1 73 ? -0.460 -24.835 -18.935 1.00 47.49 73 ASN C O 1
ATOM 15889 N N . ALA D 1 74 ? -2.457 -25.860 -18.848 1.00 48.29 74 ALA C N 1
ATOM 15890 C CA . ALA D 1 74 ? -3.151 -24.643 -18.455 1.00 42.03 74 ALA C CA 1
ATOM 15891 C C . ALA D 1 74 ? -2.690 -24.184 -17.078 1.00 45.84 74 ALA C C 1
ATOM 15892 O O . ALA D 1 74 ? -2.312 -24.987 -16.220 1.00 40.54 74 ALA C O 1
ATOM 15899 N N . ASP D 1 75 ? -2.724 -22.869 -16.873 1.00 46.77 75 ASP C N 1
ATOM 15900 C CA . ASP D 1 75 ? -2.359 -22.282 -15.592 1.00 39.82 75 ASP C CA 1
ATOM 15901 C C . ASP D 1 75 ? -3.561 -21.969 -14.719 1.00 43.51 75 ASP C C 1
ATOM 15902 O O . ASP D 1 75 ? -3.460 -22.080 -13.493 1.00 37.30 75 ASP C O 1
ATOM 15911 N N . ILE D 1 76 ? -4.694 -21.583 -15.305 1.00 38.94 76 ILE C N 1
ATOM 15912 C CA . ILE D 1 76 ? -5.927 -21.428 -14.541 1.00 37.34 76 ILE C CA 1
ATOM 15913 C C . ILE D 1 76 ? -7.069 -22.084 -15.306 1.00 40.86 76 ILE C C 1
ATOM 15914 O O . ILE D 1 76 ? -7.094 -22.064 -16.542 1.00 36.19 76 ILE C O 1
ATOM 15930 N N . VAL D 1 77 ? -8.006 -22.678 -14.567 1.00 42.36 77 VAL C N 1
ATOM 15931 C CA . VAL D 1 77 ? -9.219 -23.260 -15.132 1.00 36.50 77 VAL C CA 1
ATOM 15932 C C . VAL D 1 77 ? -10.412 -22.611 -14.443 1.00 42.95 77 VAL C C 1
ATOM 15933 O O . VAL D 1 77 ? -10.589 -22.755 -13.226 1.00 38.35 77 VAL C O 1
ATOM 15946 N N . VAL D 1 78 ? -11.230 -21.907 -15.222 1.00 42.14 78 VAL C N 1
ATOM 15947 C CA . VAL D 1 78 ? -12.394 -21.179 -14.731 1.00 37.78 78 VAL C CA 1
ATOM 15948 C C . VAL D 1 78 ? -13.635 -21.961 -15.133 1.00 40.90 78 VAL C C 1
ATOM 15949 O O . VAL D 1 78 ? -13.905 -22.130 -16.328 1.00 41.37 78 VAL C O 1
ATOM 15962 N N . ILE D 1 79 ? -14.402 -22.412 -14.142 1.00 39.42 79 ILE C N 1
ATOM 15963 C CA . ILE D 1 79 ? -15.604 -23.204 -14.384 1.00 40.28 79 ILE C CA 1
ATOM 15964 C C . ILE D 1 79 ? -16.825 -22.321 -14.174 1.00 41.07 79 ILE C C 1
ATOM 15965 O O . ILE D 1 79 ? -17.032 -21.779 -13.080 1.00 42.62 79 ILE C O 1
ATOM 15981 N N . THR D 1 80 ? -17.638 -22.178 -15.226 1.00 36.27 80 THR C N 1
ATOM 15982 C CA . THR D 1 80 ? -18.924 -21.498 -15.141 1.00 40.83 80 THR C CA 1
ATOM 15983 C C . THR D 1 80 ? -20.053 -22.377 -15.674 1.00 47.27 80 THR C C 1
ATOM 15984 O O . THR D 1 80 ? -21.137 -21.869 -15.980 1.00 46.26 80 THR C O 1
ATOM 15995 N N . ALA D 1 81 ? -19.820 -23.681 -15.793 1.00 48.04 81 ALA C N 1
ATOM 15996 C CA . ALA D 1 81 ? -20.801 -24.579 -16.382 1.00 50.31 81 ALA C CA 1
ATOM 15997 C C . ALA D 1 81 ? -21.858 -24.977 -15.360 1.00 51.44 81 ALA C C 1
ATOM 15998 O O . ALA D 1 81 ? -21.581 -25.119 -14.166 1.00 54.74 81 ALA C O 1
ATOM 16005 N N . GLY D 1 82 ? -23.077 -25.159 -15.843 1.00 51.20 82 GLY C N 1
ATOM 16006 C CA . GLY D 1 82 ? -24.173 -25.559 -14.988 1.00 55.97 82 GLY C CA 1
ATOM 16007 C C . GLY D 1 82 ? -25.503 -25.192 -15.610 1.00 64.04 82 GLY C C 1
ATOM 16008 O O . GLY D 1 82 ? -25.574 -24.622 -16.699 1.00 70.47 82 GLY C O 1
ATOM 16012 N N . LEU D 1 83 ? -26.564 -25.537 -14.883 1.00 67.32 83 LEU C N 1
ATOM 16013 C CA . LEU D 1 83 ? -27.935 -25.248 -15.298 1.00 67.71 83 LEU C CA 1
ATOM 16014 C C . LEU D 1 83 ? -28.419 -24.061 -14.469 1.00 83.35 83 LEU C C 1
ATOM 16015 O O . LEU D 1 83 ? -28.842 -24.221 -13.321 1.00 88.50 83 LEU C O 1
ATOM 16031 N N . ASN D 1 84 ? -28.357 -22.872 -15.053 1.00 90.07 84 ASN C N 1
ATOM 16032 C CA . ASN D 1 84 ? -28.780 -21.640 -14.374 1.00 93.30 84 ASN C CA 1
ATOM 16033 C C . ASN D 1 84 ? -30.285 -21.689 -14.128 1.00 109.38 84 ASN C C 1
ATOM 16034 O O . ASN D 1 84 ? -31.087 -21.487 -15.038 1.00 116.83 84 ASN C O 1
ATOM 16045 N N . GLN D 1 85 ? -30.674 -21.932 -12.870 1.00 105.91 85 GLN C N 1
ATOM 16046 C CA . GLN D 1 85 ? -32.081 -22.000 -12.486 1.00 118.18 85 GLN C CA 1
ATOM 16047 C C . GLN D 1 85 ? -32.846 -22.971 -13.380 1.00 129.60 85 GLN C C 1
ATOM 16048 O O . GLN D 1 85 ? -33.542 -22.552 -14.311 1.00 137.98 85 GLN C O 1
ATOM 16062 N N . LYS D 1 86 ? -32.732 -24.262 -13.101 1.00 125.65 86 LYS C N 1
ATOM 16063 C CA . LYS D 1 86 ? -33.362 -25.303 -13.907 1.00 128.54 86 LYS C CA 1
ATOM 16064 C C . LYS D 1 86 ? -34.849 -25.379 -13.556 1.00 135.97 86 LYS C C 1
ATOM 16065 O O . LYS D 1 86 ? -35.355 -24.623 -12.721 1.00 132.38 86 LYS C O 1
ATOM 16084 N N . PRO D 1 87 ? -35.602 -26.299 -14.190 1.00 137.43 87 PRO C N 1
ATOM 16085 C CA . PRO D 1 87 ? -37.066 -26.208 -14.123 1.00 138.55 87 PRO C CA 1
ATOM 16086 C C . PRO D 1 87 ? -37.724 -26.975 -12.985 1.00 136.87 87 PRO C C 1
ATOM 16087 O O . PRO D 1 87 ? -38.752 -26.534 -12.461 1.00 135.37 87 PRO C O 1
ATOM 16098 N N . GLY D 1 88 ? -37.154 -28.112 -12.592 1.00 138.02 88 GLY C N 1
ATOM 16099 C CA . GLY D 1 88 ? -37.846 -29.037 -11.708 1.00 127.90 88 GLY C CA 1
ATOM 16100 C C . GLY D 1 88 ? -38.136 -28.517 -10.313 1.00 124.33 88 GLY C C 1
ATOM 16101 O O . GLY D 1 88 ? -38.845 -29.197 -9.565 1.00 112.26 88 GLY C O 1
ATOM 16105 N N . GLU D 1 89 ? -37.611 -27.341 -9.956 1.00 127.69 89 GLU C N 1
ATOM 16106 C CA . GLU D 1 89 ? -37.748 -26.755 -8.622 1.00 117.48 89 GLU C CA 1
ATOM 16107 C C . GLU D 1 89 ? -36.859 -27.489 -7.623 1.00 104.19 89 GLU C C 1
ATOM 16108 O O . GLU D 1 89 ? -36.427 -28.618 -7.880 1.00 100.92 89 GLU C O 1
ATOM 16120 N N . THR D 1 90 ? -36.521 -26.827 -6.511 1.00 99.65 90 THR C N 1
ATOM 16121 C CA . THR D 1 90 ? -35.659 -27.384 -5.428 1.00 98.27 90 THR C CA 1
ATOM 16122 C C . THR D 1 90 ? -34.185 -27.082 -5.709 1.00 92.48 90 THR C C 1
ATOM 16123 O O . THR D 1 90 ? -33.686 -27.566 -6.730 1.00 95.51 90 THR C O 1
ATOM 16134 N N . ARG D 1 91 ? -33.513 -26.337 -4.828 1.00 89.86 91 ARG C N 1
ATOM 16135 C CA . ARG D 1 91 ? -32.065 -26.021 -4.971 1.00 88.40 91 ARG C CA 1
ATOM 16136 C C . ARG D 1 91 ? -31.237 -27.235 -4.568 1.00 89.92 91 ARG C C 1
ATOM 16137 O O . ARG D 1 91 ? -30.044 -27.213 -4.843 1.00 85.33 91 ARG C O 1
ATOM 16158 N N . LEU D 1 92 ? -31.824 -28.224 -3.892 1.00 91.91 92 LEU C N 1
ATOM 16159 C CA . LEU D 1 92 ? -31.102 -29.483 -3.586 1.00 87.06 92 LEU C CA 1
ATOM 16160 C C . LEU D 1 92 ? -31.005 -30.257 -4.896 1.00 83.27 92 LEU C C 1
ATOM 16161 O O . LEU D 1 92 ? -29.966 -30.870 -5.109 1.00 78.87 92 LEU C O 1
ATOM 16177 N N . ASP D 1 93 ? -32.057 -30.257 -5.718 1.00 84.27 93 ASP C N 1
ATOM 16178 C CA . ASP D 1 93 ? -31.991 -30.851 -7.048 1.00 84.90 93 ASP C CA 1
ATOM 16179 C C . ASP D 1 93 ? -31.008 -30.098 -7.934 1.00 83.58 93 ASP C C 1
ATOM 16180 O O . ASP D 1 93 ? -30.332 -30.707 -8.774 1.00 76.94 93 ASP C O 1
ATOM 16189 N N . LEU D 1 94 ? -30.905 -28.778 -7.756 1.00 84.83 94 LEU C N 1
ATOM 16190 C CA . LEU D 1 94 ? -29.891 -28.009 -8.472 1.00 82.75 94 LEU C CA 1
ATOM 16191 C C . LEU D 1 94 ? -28.493 -28.493 -8.109 1.00 74.93 94 LEU C C 1
ATOM 16192 O O . LEU D 1 94 ? -27.641 -28.694 -8.986 1.00 69.16 94 LEU C O 1
ATOM 16208 N N . VAL D 1 95 ? -28.230 -28.647 -6.810 1.00 72.18 95 VAL C N 1
ATOM 16209 C CA . VAL D 1 95 ? -26.928 -29.132 -6.369 1.00 71.14 95 VAL C CA 1
ATOM 16210 C C . VAL D 1 95 ? -26.641 -30.491 -6.987 1.00 67.80 95 VAL C C 1
ATOM 16211 O O . VAL D 1 95 ? -25.528 -30.755 -7.454 1.00 62.45 95 VAL C O 1
ATOM 16224 N N . ASP D 1 96 ? -27.640 -31.374 -7.001 1.00 73.18 96 ASP C N 1
ATOM 16225 C CA . ASP D 1 96 ? -27.443 -32.702 -7.574 1.00 72.46 96 ASP C CA 1
ATOM 16226 C C . ASP D 1 96 ? -27.075 -32.612 -9.052 1.00 64.11 96 ASP C C 1
ATOM 16227 O O . ASP D 1 96 ? -26.078 -33.197 -9.493 1.00 66.73 96 ASP C O 1
ATOM 16236 N N . LYS D 1 97 ? -27.873 -31.878 -9.833 1.00 64.18 97 LYS C N 1
ATOM 16237 C CA . LYS D 1 97 ? -27.589 -31.712 -11.257 1.00 65.03 97 LYS C CA 1
ATOM 16238 C C . LYS D 1 97 ? -26.168 -31.201 -11.484 1.00 62.66 97 LYS C C 1
ATOM 16239 O O . LYS D 1 97 ? -25.386 -31.786 -12.251 1.00 59.55 97 LYS C O 1
ATOM 16258 N N . ASN D 1 98 ? -25.816 -30.102 -10.815 1.00 60.82 98 ASN C N 1
ATOM 16259 C CA . ASN D 1 98 ? -24.554 -29.440 -11.122 1.00 62.72 98 ASN C CA 1
ATOM 16260 C C . ASN D 1 98 ? -23.359 -30.224 -10.597 1.00 56.13 98 ASN C C 1
ATOM 16261 O O . ASN D 1 98 ? -22.298 -30.213 -11.227 1.00 56.76 98 ASN C O 1
ATOM 16272 N N . SER D 1 99 ? -23.502 -30.930 -9.473 1.00 60.05 99 SER C N 1
ATOM 16273 C CA . SER D 1 99 ? -22.413 -31.783 -9.014 1.00 58.46 99 SER C CA 1
ATOM 16274 C C . SER D 1 99 ? -22.253 -33.000 -9.916 1.00 57.17 99 SER C C 1
ATOM 16275 O O . SER D 1 99 ? -21.132 -33.488 -10.102 1.00 53.43 99 SER C O 1
ATOM 16283 N N . LYS D 1 100 ? -23.349 -33.491 -10.502 1.00 55.07 100 LYS C N 1
ATOM 16284 C CA . LYS D 1 100 ? -23.227 -34.529 -11.520 1.00 57.00 100 LYS C CA 1
ATOM 16285 C C . LYS D 1 100 ? -22.394 -34.030 -12.694 1.00 58.10 100 LYS C C 1
ATOM 16286 O O . LYS D 1 100 ? -21.480 -34.720 -13.162 1.00 56.56 100 LYS C O 1
ATOM 16305 N N . ILE D 1 101 ? -22.693 -32.823 -13.181 1.00 54.91 101 ILE C N 1
ATOM 16306 C CA . ILE D 1 101 ? -21.892 -32.258 -14.270 1.00 53.80 101 ILE C CA 1
ATOM 16307 C C . ILE D 1 101 ? -20.433 -32.101 -13.840 1.00 48.94 101 ILE C C 1
ATOM 16308 O O . ILE D 1 101 ? -19.500 -32.392 -14.609 1.00 49.09 101 ILE C O 1
ATOM 16324 N N . PHE D 1 102 ? -20.215 -31.625 -12.612 1.00 47.50 102 PHE C N 1
ATOM 16325 C CA . PHE D 1 102 ? -18.861 -31.346 -12.151 1.00 51.45 102 PHE C CA 1
ATOM 16326 C C . PHE D 1 102 ? -18.040 -32.621 -12.029 1.00 49.34 102 PHE C C 1
ATOM 16327 O O . PHE D 1 102 ? -16.833 -32.607 -12.274 1.00 49.73 102 PHE C O 1
ATOM 16344 N N . LYS D 1 103 ? -18.665 -33.728 -11.629 1.00 56.69 103 LYS C N 1
ATOM 16345 C CA . LYS D 1 103 ? -17.970 -35.012 -11.638 1.00 62.78 103 LYS C CA 1
ATOM 16346 C C . LYS D 1 103 ? -17.248 -35.215 -12.968 1.00 54.20 103 LYS C C 1
ATOM 16347 O O . LYS D 1 103 ? -16.021 -35.377 -13.020 1.00 56.98 103 LYS C O 1
ATOM 16366 N N . ASP D 1 104 ? -18.013 -35.181 -14.061 1.00 48.74 104 ASP C N 1
ATOM 16367 C CA . ASP D 1 104 ? -17.457 -35.375 -15.397 1.00 55.27 104 ASP C CA 1
ATOM 16368 C C . ASP D 1 104 ? -16.384 -34.339 -15.707 1.00 54.85 104 ASP C C 1
ATOM 16369 O O . ASP D 1 104 ? -15.275 -34.688 -16.144 1.00 58.12 104 ASP C O 1
ATOM 16378 N N . ILE D 1 105 ? -16.701 -33.057 -15.512 1.00 49.94 105 ILE C N 1
ATOM 16379 C CA . ILE D 1 105 ? -15.764 -32.010 -15.919 1.00 46.41 105 ILE C CA 1
ATOM 16380 C C . ILE D 1 105 ? -14.437 -32.168 -15.184 1.00 41.67 105 ILE C C 1
ATOM 16381 O O . ILE D 1 105 ? -13.359 -32.091 -15.786 1.00 42.29 105 ILE C O 1
ATOM 16397 N N . ILE D 1 106 ? -14.499 -32.373 -13.866 1.00 46.13 106 ILE C N 1
ATOM 16398 C CA . ILE D 1 106 ? -13.289 -32.471 -13.062 1.00 46.21 106 ILE C CA 1
ATOM 16399 C C . ILE D 1 106 ? -12.493 -33.710 -13.444 1.00 44.90 106 ILE C C 1
ATOM 16400 O O . ILE D 1 106 ? -11.257 -33.673 -13.504 1.00 50.45 106 ILE C O 1
ATOM 16416 N N . THR D 1 107 ? -13.173 -34.833 -13.690 1.00 46.15 107 THR C N 1
ATOM 16417 C CA . THR D 1 107 ? -12.449 -36.028 -14.106 1.00 49.95 107 THR C CA 1
ATOM 16418 C C . THR D 1 107 ? -11.676 -35.762 -15.391 1.00 50.62 107 THR C C 1
ATOM 16419 O O . THR D 1 107 ? -10.494 -36.113 -15.507 1.00 46.70 107 THR C O 1
ATOM 16430 N N . ASN D 1 108 ? -12.325 -35.117 -16.365 1.00 49.02 108 ASN C N 1
ATOM 16431 C CA . ASN D 1 108 ? -11.639 -34.826 -17.620 1.00 45.57 108 ASN C CA 1
ATOM 16432 C C . ASN D 1 108 ? -10.469 -33.872 -17.405 1.00 47.18 108 ASN C C 1
ATOM 16433 O O . ASN D 1 108 ? -9.389 -34.064 -17.977 1.00 48.79 108 ASN C O 1
ATOM 16444 N N . VAL D 1 109 ? -10.659 -32.838 -16.581 1.00 46.99 109 VAL C N 1
ATOM 16445 C CA . VAL D 1 109 ? -9.597 -31.855 -16.382 1.00 47.20 109 VAL C CA 1
ATOM 16446 C C . VAL D 1 109 ? -8.390 -32.499 -15.713 1.00 52.32 109 VAL C C 1
ATOM 16447 O O . VAL D 1 109 ? -7.240 -32.249 -16.097 1.00 47.67 109 VAL C O 1
ATOM 16460 N N . VAL D 1 110 ? -8.627 -33.334 -14.698 1.00 48.20 110 VAL C N 1
ATOM 16461 C CA . VAL D 1 110 ? -7.514 -33.904 -13.946 1.00 53.02 110 VAL C CA 1
ATOM 16462 C C . VAL D 1 110 ? -6.822 -34.993 -14.755 1.00 46.28 110 VAL C C 1
ATOM 16463 O O . VAL D 1 110 ? -5.596 -35.147 -14.688 1.00 47.55 110 VAL C O 1
ATOM 16476 N N . SER D 1 111 ? -7.586 -35.766 -15.532 1.00 47.47 111 SER C N 1
ATOM 16477 C CA . SER D 1 111 ? -6.967 -36.758 -16.402 1.00 49.96 111 SER C CA 1
ATOM 16478 C C . SER D 1 111 ? -6.122 -36.112 -17.493 1.00 53.97 111 SER C C 1
ATOM 16479 O O . SER D 1 111 ? -5.314 -36.801 -18.125 1.00 54.43 111 SER C O 1
ATOM 16487 N N . SER D 1 112 ? -6.289 -34.808 -17.724 1.00 58.45 112 SER C N 1
ATOM 16488 C CA . SER D 1 112 ? -5.492 -34.111 -18.725 1.00 43.89 112 SER C CA 1
ATOM 16489 C C . SER D 1 112 ? -4.065 -33.861 -18.261 1.00 43.42 112 SER C C 1
ATOM 16490 O O . SER D 1 112 ? -3.179 -33.668 -19.100 1.00 43.09 112 SER C O 1
ATOM 16498 N N . GLY D 1 113 ? -3.824 -33.864 -16.951 1.00 51.45 113 GLY C N 1
ATOM 16499 C CA . GLY D 1 113 ? -2.542 -33.489 -16.395 1.00 49.45 113 GLY C CA 1
ATOM 16500 C C . GLY D 1 113 ? -2.5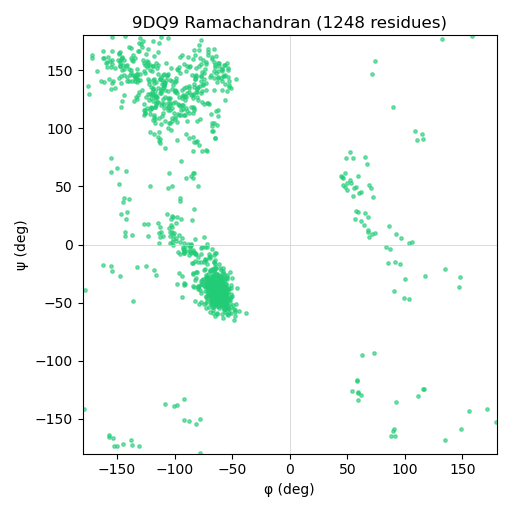11 -32.112 -15.774 1.00 45.71 113 GLY C C 1
ATOM 16501 O O . GLY D 1 113 ? -1.451 -31.688 -15.296 1.00 44.61 113 GLY C O 1
ATOM 16505 N N . PHE D 1 114 ? -3.638 -31.404 -15.766 1.00 50.27 114 PHE C N 1
ATOM 16506 C CA . PHE D 1 114 ? -3.694 -30.064 -15.201 1.00 45.79 114 PHE C CA 1
ATOM 16507 C C . PHE D 1 114 ? -3.227 -30.067 -13.751 1.00 47.62 114 PHE C C 1
ATOM 16508 O O . PHE D 1 114 ? -3.562 -30.965 -12.973 1.00 49.39 114 PHE C O 1
ATOM 16525 N N . ASP D 1 115 ? -2.443 -29.048 -13.391 1.00 45.31 115 ASP C N 1
ATOM 16526 C CA . ASP D 1 115 ? -1.964 -28.899 -12.022 1.00 53.33 115 ASP C CA 1
ATOM 16527 C C . ASP D 1 115 ? -1.884 -27.420 -11.652 1.00 53.53 115 ASP C C 1
ATOM 16528 O O . ASP D 1 115 ? -0.982 -26.993 -10.925 1.00 58.32 115 ASP C O 1
ATOM 16537 N N . GLY D 1 116 ? -2.829 -26.631 -12.144 1.00 48.92 116 GLY C N 1
ATOM 16538 C CA . GLY D 1 116 ? -2.908 -25.206 -11.870 1.00 43.07 116 GLY C CA 1
ATOM 16539 C C . GLY D 1 116 ? -3.935 -24.883 -10.805 1.00 49.25 116 GLY C C 1
ATOM 16540 O O . GLY D 1 116 ? -4.065 -25.594 -9.802 1.00 38.36 116 GLY C O 1
ATOM 16544 N N . ILE D 1 117 ? -4.682 -23.802 -11.028 1.00 43.90 117 ILE C N 1
ATOM 16545 C CA . ILE D 1 117 ? -5.619 -23.268 -10.048 1.00 37.47 117 ILE C CA 1
ATOM 16546 C C . ILE D 1 117 ? -7.031 -23.341 -10.614 1.00 42.27 117 ILE C C 1
ATOM 16547 O O . ILE D 1 117 ? -7.272 -22.922 -11.754 1.00 42.35 117 ILE C O 1
ATOM 16563 N N . PHE D 1 118 ? -7.960 -23.855 -9.808 1.00 43.54 118 PHE C N 1
ATOM 16564 C CA . PHE D 1 118 ? -9.380 -23.831 -10.129 1.00 42.87 118 PHE C CA 1
ATOM 16565 C C . PHE D 1 118 ? -10.002 -22.530 -9.631 1.00 39.62 118 PHE C C 1
ATOM 16566 O O . PHE D 1 118 ? -9.734 -22.091 -8.509 1.00 36.99 118 PHE C O 1
ATOM 16583 N N . VAL D 1 119 ? -10.838 -21.920 -10.469 1.00 35.34 119 VAL C N 1
ATOM 16584 C CA . VAL D 1 119 ? -11.674 -20.792 -10.070 1.00 36.02 119 VAL C CA 1
ATOM 16585 C C . VAL D 1 119 ? -13.111 -21.147 -10.430 1.00 36.37 119 VAL C C 1
ATOM 16586 O O . VAL D 1 119 ? -13.439 -21.301 -11.614 1.00 40.65 119 VAL C O 1
ATOM 16599 N N . VAL D 1 120 ? -13.965 -21.264 -9.415 1.00 38.63 120 VAL C N 1
ATOM 16600 C CA . VAL D 1 120 ? -15.306 -21.817 -9.558 1.00 38.27 120 VAL C CA 1
ATOM 16601 C C . VAL D 1 120 ? -16.326 -20.694 -9.435 1.00 38.76 120 VAL C C 1
ATOM 16602 O O . VAL D 1 120 ? -16.245 -19.870 -8.515 1.00 38.48 120 VAL C O 1
ATOM 16615 N N . ALA D 1 121 ? -17.288 -20.672 -10.356 1.00 39.55 121 ALA C N 1
ATOM 16616 C CA . ALA D 1 121 ? -18.396 -19.722 -10.311 1.00 40.02 121 ALA C CA 1
ATOM 16617 C C . ALA D 1 121 ? -19.767 -20.378 -10.347 1.00 45.36 121 ALA C C 1
ATOM 16618 O O . ALA D 1 121 ? -20.745 -19.726 -9.956 1.00 42.93 121 ALA C O 1
ATOM 16625 N N . SER D 1 122 ? -19.884 -21.629 -10.785 1.00 44.09 122 SER C N 1
ATOM 16626 C CA . SER D 1 122 ? -21.187 -22.266 -10.912 1.00 49.47 122 SER C CA 1
ATOM 16627 C C . SER D 1 122 ? -21.874 -22.365 -9.555 1.00 48.80 122 SER C C 1
ATOM 16628 O O . SER D 1 122 ? -21.229 -22.583 -8.527 1.00 48.68 122 SER C O 1
ATOM 16636 N N . ASN D 1 123 ? -23.245 -22.209 -9.560 1.00 47.23 123 ASN C N 1
ATOM 16637 C CA . ASN D 1 123 ? -24.026 -22.122 -8.334 1.00 51.84 123 ASN C CA 1
ATOM 16638 C C . ASN D 1 123 ? -24.496 -23.499 -7.875 1.00 57.77 123 ASN C C 1
ATOM 16639 O O . ASN D 1 123 ? -24.716 -24.394 -8.697 1.00 56.65 123 ASN C O 1
ATOM 16650 N N . PRO D 1 124 ? -24.656 -23.703 -6.556 1.00 55.37 124 PRO C N 1
ATOM 16651 C CA . PRO D 1 124 ? -24.295 -22.801 -5.445 1.00 50.93 124 PRO C CA 1
ATOM 16652 C C . PRO D 1 124 ? -22.778 -22.740 -5.288 1.00 49.56 124 PRO C C 1
ATOM 16653 O O . PRO D 1 124 ? -22.124 -23.754 -5.055 1.00 51.50 124 PRO C O 1
ATOM 16664 N N . VAL D 1 125 ? -22.205 -21.540 -5.399 1.00 49.65 125 VAL C N 1
ATOM 16665 C CA . VAL D 1 125 ? -20.765 -21.412 -5.607 1.00 48.62 125 VAL C CA 1
ATOM 16666 C C . VAL D 1 125 ? -19.984 -22.068 -4.474 1.00 44.84 125 VAL C C 1
ATOM 16667 O O . VAL D 1 125 ? -18.955 -22.711 -4.708 1.00 48.65 125 VAL C O 1
ATOM 16680 N N . ASP D 1 126 ? -20.445 -21.917 -3.234 1.00 47.30 126 ASP C N 1
ATOM 16681 C CA . ASP D 1 126 ? -19.707 -22.482 -2.106 1.00 49.25 126 ASP C CA 1
ATOM 16682 C C . ASP D 1 126 ? -19.696 -24.007 -2.167 1.00 47.96 126 ASP C C 1
ATOM 16683 O O . ASP D 1 126 ? -18.635 -24.644 -2.063 1.00 50.18 126 ASP C O 1
ATOM 16692 N N . ILE D 1 127 ? -20.873 -24.608 -2.348 1.00 41.09 127 ILE C N 1
ATOM 16693 C CA . ILE D 1 127 ? -20.963 -26.061 -2.434 1.00 45.70 127 ILE C CA 1
ATOM 16694 C C . ILE D 1 127 ? -20.177 -26.576 -3.632 1.00 42.35 127 ILE C C 1
ATOM 16695 O O . ILE D 1 127 ? -19.528 -27.624 -3.559 1.00 46.33 127 ILE C O 1
ATOM 16711 N N . MET D 1 128 ? -20.247 -25.869 -4.762 1.00 48.47 128 MET C N 1
ATOM 16712 C CA . MET D 1 128 ? -19.538 -26.334 -5.949 1.00 44.06 128 MET C CA 1
ATOM 16713 C C . MET D 1 128 ? -18.027 -26.207 -5.778 1.00 49.23 128 MET C C 1
ATOM 16714 O O . MET D 1 128 ? -17.276 -27.027 -6.312 1.00 45.86 128 MET C O 1
ATOM 16728 N N . THR D 1 129 ? -17.565 -25.199 -5.035 1.00 46.71 129 THR C N 1
ATOM 16729 C CA . THR D 1 129 ? -16.153 -25.131 -4.673 1.00 43.33 129 THR C CA 1
ATOM 16730 C C . THR D 1 129 ? -15.754 -26.349 -3.849 1.00 46.56 129 THR C C 1
ATOM 16731 O O . THR D 1 129 ? -14.723 -26.985 -4.105 1.00 46.37 129 THR C O 1
ATOM 16742 N N . TYR D 1 130 ? -16.566 -26.679 -2.842 1.00 49.43 130 TYR C N 1
ATOM 16743 C CA . TYR D 1 130 ? -16.331 -27.885 -2.044 1.00 48.51 130 TYR C CA 1
ATOM 16744 C C . TYR D 1 130 ? -16.252 -29.126 -2.931 1.00 44.29 130 TYR C C 1
ATOM 16745 O O . TYR D 1 130 ? -15.343 -29.960 -2.787 1.00 46.50 130 TYR C O 1
ATOM 16763 N N . VAL D 1 131 ? -17.197 -29.257 -3.863 1.00 45.84 131 VAL C N 1
ATOM 16764 C CA . VAL D 1 131 ? -17.251 -30.429 -4.731 1.00 45.14 131 VAL C CA 1
ATOM 16765 C C . VAL D 1 131 ? -16.018 -30.494 -5.622 1.00 49.74 131 VAL C C 1
ATOM 16766 O O . VAL D 1 131 ? -15.450 -31.568 -5.839 1.00 48.12 131 VAL C O 1
ATOM 16779 N N . THR D 1 132 ? -15.619 -29.358 -6.195 1.00 43.63 132 THR C N 1
ATOM 16780 C CA . THR D 1 132 ? -14.410 -29.326 -7.008 1.00 45.73 132 THR C CA 1
ATOM 16781 C C . THR D 1 132 ? -13.212 -29.789 -6.194 1.00 40.44 132 THR C C 1
ATOM 16782 O O . THR D 1 132 ? -12.424 -30.632 -6.641 1.00 45.98 132 THR C O 1
ATOM 16793 N N . MET D 1 133 ? -13.077 -29.260 -4.976 1.00 47.25 133 MET C N 1
ATOM 16794 C CA . MET D 1 133 ? -11.954 -29.641 -4.127 1.00 51.49 133 MET C CA 1
ATOM 16795 C C . MET D 1 133 ? -11.923 -31.145 -3.894 1.00 51.07 133 MET C C 1
ATOM 16796 O O . MET D 1 133 ? -10.858 -31.770 -3.976 1.00 45.30 133 MET C O 1
ATOM 16810 N N . LYS D 1 134 ? -13.078 -31.748 -3.602 1.00 43.84 134 LYS C N 1
ATOM 16811 C CA . LYS D 1 134 ? -13.068 -33.170 -3.261 1.00 48.34 134 LYS C CA 1
ATOM 16812 C C . LYS D 1 134 ? -12.919 -34.059 -4.493 1.00 47.03 134 LYS C C 1
ATOM 16813 O O . LYS D 1 134 ? -12.187 -35.053 -4.453 1.00 50.41 134 LYS C O 1
ATOM 16832 N N . TYR D 1 135 ? -13.609 -33.737 -5.588 1.00 47.20 135 TYR C N 1
ATOM 16833 C CA . TYR D 1 135 ? -13.486 -34.545 -6.795 1.00 50.56 135 TYR C CA 1
ATOM 16834 C C . TYR D 1 135 ? -12.090 -34.440 -7.402 1.00 43.43 135 TYR C C 1
ATOM 16835 O O . TYR D 1 135 ? -11.650 -35.362 -8.097 1.00 48.61 135 TYR C O 1
ATOM 16853 N N . SER D 1 136 ? -11.381 -33.336 -7.157 1.00 46.89 136 SER C N 1
ATOM 16854 C CA . SER D 1 136 ? -10.087 -33.125 -7.792 1.00 45.47 136 SER C CA 1
ATOM 16855 C C . SER D 1 136 ? -8.912 -33.593 -6.944 1.00 47.54 136 SER C C 1
ATOM 16856 O O . SER D 1 136 ? -7.862 -33.940 -7.497 1.00 45.49 136 SER C O 1
ATOM 16864 N N . LYS D 1 137 ? -9.056 -33.612 -5.621 1.00 46.59 137 LYS C N 1
ATOM 16865 C CA . LYS D 1 137 ? -7.990 -33.940 -4.680 1.00 48.88 137 LYS C CA 1
ATOM 16866 C C . LYS D 1 137 ? -6.894 -32.881 -4.642 1.00 51.76 137 LYS C C 1
ATOM 16867 O O . LYS D 1 137 ? -5.831 -33.120 -4.054 1.00 52.24 137 LYS C O 1
ATOM 16886 N N . PHE D 1 138 ? -7.115 -31.721 -5.258 1.00 54.05 138 PHE C N 1
ATOM 16887 C CA . PHE D 1 138 ? -6.126 -30.657 -5.235 1.00 47.68 138 PHE C CA 1
ATOM 16888 C C . PHE D 1 138 ? -5.986 -30.097 -3.821 1.00 44.34 138 PHE C C 1
ATOM 16889 O O . PHE D 1 138 ? -6.862 -30.291 -2.976 1.00 48.84 138 PHE C O 1
ATOM 16906 N N . PRO D 1 139 ? -4.887 -29.396 -3.537 1.00 46.78 139 PRO C N 1
ATOM 16907 C CA . PRO D 1 139 ? -4.789 -28.685 -2.256 1.00 47.50 139 PRO C CA 1
ATOM 16908 C C . PRO D 1 139 ? -5.885 -27.636 -2.140 1.00 52.89 139 PRO C C 1
ATOM 16909 O O . PRO D 1 139 ? -6.392 -27.124 -3.140 1.00 51.52 139 PRO C O 1
ATOM 16920 N N . ILE D 1 140 ? -6.251 -27.315 -0.896 1.00 52.46 140 ILE C N 1
ATOM 16921 C CA . ILE D 1 140 ? -7.362 -26.393 -0.681 1.00 55.86 140 ILE C CA 1
ATOM 16922 C C . ILE D 1 140 ? -7.038 -25.010 -1.228 1.00 50.42 140 ILE C C 1
ATOM 16923 O O . ILE D 1 140 ? -7.942 -24.267 -1.630 1.00 48.65 140 ILE C O 1
ATOM 16939 N N . HIS D 1 141 ? -5.760 -24.639 -1.258 1.00 45.36 141 HIS C N 1
ATOM 16940 C CA . HIS D 1 141 ? -5.363 -23.305 -1.690 1.00 48.09 141 HIS C CA 1
ATOM 16941 C C . HIS D 1 141 ? -5.194 -23.190 -3.201 1.00 49.16 141 HIS C C 1
ATOM 16942 O O . HIS D 1 141 ? -4.866 -22.103 -3.688 1.00 44.29 141 HIS C O 1
ATOM 16956 N N . LYS D 1 142 ? -5.414 -24.270 -3.950 1.00 44.38 142 LYS C N 1
ATOM 16957 C CA . LYS D 1 142 ? -5.471 -24.214 -5.404 1.00 38.56 142 LYS C CA 1
ATOM 16958 C C . LYS D 1 142 ? -6.905 -24.243 -5.924 1.00 42.73 142 LYS C C 1
ATOM 16959 O O . LYS D 1 142 ? -7.113 -24.357 -7.136 1.00 42.90 142 LYS C O 1
ATOM 16978 N N . VAL D 1 143 ? -7.893 -24.149 -5.037 1.00 39.63 143 VAL C N 1
ATOM 16979 C CA . VAL D 1 143 ? -9.303 -24.183 -5.407 1.00 45.48 143 VAL C CA 1
ATOM 16980 C C . VAL D 1 143 ? -9.964 -22.935 -4.840 1.00 45.49 143 VAL C C 1
ATOM 16981 O O . VAL D 1 143 ? -10.031 -22.766 -3.617 1.00 49.95 143 VAL C O 1
ATOM 16994 N N . ILE D 1 144 ? -10.452 -22.068 -5.725 1.00 42.50 144 ILE C N 1
ATOM 16995 C CA . ILE D 1 144 ? -11.048 -20.795 -5.347 1.00 42.12 144 ILE C CA 1
ATOM 16996 C C . ILE D 1 144 ? -12.462 -20.730 -5.908 1.00 40.21 144 ILE C C 1
ATOM 16997 O O . ILE D 1 144 ? -12.723 -21.208 -7.016 1.00 44.70 144 ILE C O 1
ATOM 17013 N N . GLY D 1 145 ? -13.368 -20.141 -5.134 1.00 37.50 145 GLY C N 1
ATOM 17014 C CA . GLY D 1 145 ? -14.705 -19.836 -5.605 1.00 37.17 145 GLY C CA 1
ATOM 17015 C C . GLY D 1 145 ? -14.978 -18.357 -5.444 1.00 37.08 145 GLY C C 1
ATOM 17016 O O . GLY D 1 145 ? -14.384 -17.688 -4.596 1.00 37.87 145 GLY C O 1
ATOM 17020 N N . THR D 1 146 ? -15.885 -17.835 -6.273 1.00 43.13 146 THR C N 1
ATOM 17021 C CA . THR D 1 146 ? -16.158 -16.402 -6.238 1.00 45.97 146 THR C CA 1
ATOM 17022 C C . THR D 1 146 ? -16.815 -15.992 -4.926 1.00 46.38 146 THR C C 1
ATOM 17023 O O . THR D 1 146 ? -16.661 -14.845 -4.491 1.00 43.41 146 THR C O 1
ATOM 17034 N N . GLY D 1 147 ? -17.542 -16.904 -4.288 1.00 44.66 147 GLY C N 1
ATOM 17035 C CA . GLY D 1 147 ? -18.064 -16.632 -2.957 1.00 46.86 147 GLY C CA 1
ATOM 17036 C C . GLY D 1 147 ? -18.971 -15.419 -2.934 1.00 41.64 147 GLY C C 1
ATOM 17037 O O . GLY D 1 147 ? -19.926 -15.310 -3.712 1.00 40.15 147 GLY C O 1
ATOM 17041 N N . THR D 1 148 ? -18.668 -14.490 -2.027 1.00 41.19 148 THR C N 1
ATOM 17042 C CA . THR D 1 148 ? -19.479 -13.301 -1.807 1.00 44.82 148 THR C CA 1
ATOM 17043 C C . THR D 1 148 ? -18.923 -12.072 -2.521 1.00 43.85 148 THR C C 1
ATOM 17044 O O . THR D 1 148 ? -19.282 -10.943 -2.168 1.00 37.04 148 THR C O 1
ATOM 17055 N N . ILE D 1 149 ? -18.058 -12.266 -3.518 1.00 41.69 149 ILE C N 1
ATOM 17056 C CA . ILE D 1 149 ? -17.472 -11.125 -4.217 1.00 43.13 149 ILE C CA 1
ATOM 17057 C C . ILE D 1 149 ? -18.551 -10.349 -4.966 1.00 37.82 149 ILE C C 1
ATOM 17058 O O . ILE D 1 149 ? -18.560 -9.113 -4.964 1.00 34.54 149 ILE C O 1
ATOM 17074 N N . LEU D 1 150 ? -19.487 -11.058 -5.599 1.00 36.51 150 LEU C N 1
ATOM 17075 C CA . LEU D 1 150 ? -20.575 -10.380 -6.297 1.00 37.40 150 LEU C CA 1
ATOM 17076 C C . LEU D 1 150 ? -21.511 -9.690 -5.312 1.00 38.79 150 LEU C C 1
ATOM 17077 O O . LEU D 1 150 ? -21.947 -8.553 -5.545 1.00 37.42 150 LEU C O 1
ATOM 17093 N N . ASP D 1 151 ? -21.834 -10.365 -4.207 1.00 42.54 151 ASP C N 1
ATOM 17094 C CA . ASP D 1 151 ? -22.672 -9.749 -3.185 1.00 39.97 151 ASP C CA 1
ATOM 17095 C C . ASP D 1 151 ? -21.988 -8.529 -2.583 1.00 38.91 151 ASP C C 1
ATOM 17096 O O . ASP D 1 151 ? -22.637 -7.512 -2.320 1.00 33.18 151 ASP C O 1
ATOM 17105 N N . THR D 1 152 ? -20.674 -8.612 -2.362 1.00 38.26 152 THR C N 1
ATOM 17106 C CA . THR D 1 152 ? -19.936 -7.460 -1.856 1.00 35.75 152 THR C CA 1
ATOM 17107 C C . THR D 1 152 ? -19.957 -6.313 -2.859 1.00 39.49 152 THR C C 1
ATOM 17108 O O . THR D 1 152 ? -20.084 -5.143 -2.477 1.00 36.24 152 THR C O 1
ATOM 17119 N N . SER D 1 153 ? -19.831 -6.628 -4.151 1.00 38.22 153 SER C N 1
ATOM 17120 C CA . SER D 1 153 ? -19.901 -5.594 -5.178 1.00 32.40 153 SER C CA 1
ATOM 17121 C C . SER D 1 153 ? -21.249 -4.885 -5.145 1.00 34.87 153 SER C C 1
ATOM 17122 O O . SER D 1 153 ? -21.320 -3.650 -5.188 1.00 35.02 153 SER C O 1
ATOM 17130 N N . ARG D 1 154 ? -22.336 -5.659 -5.078 1.00 40.16 154 ARG C N 1
ATOM 17131 C CA . ARG D 1 154 ? -23.665 -5.058 -4.991 1.00 35.07 154 ARG C CA 1
ATOM 17132 C C . ARG D 1 154 ? -23.803 -4.205 -3.734 1.00 38.51 154 ARG C C 1
ATOM 17133 O O . ARG D 1 154 ? -24.350 -3.093 -3.782 1.00 42.69 154 ARG C O 1
ATOM 17154 N N . LEU D 1 155 ? -23.336 -4.724 -2.598 1.00 40.34 155 LEU C N 1
ATOM 17155 C CA . LEU D 1 155 ? -23.381 -3.971 -1.349 1.00 39.06 155 LEU C CA 1
ATOM 17156 C C . LEU D 1 155 ? -22.695 -2.624 -1.504 1.00 39.35 155 LEU C C 1
ATOM 17157 O O . LEU D 1 155 ? -23.229 -1.581 -1.097 1.00 39.96 155 LEU C O 1
ATOM 17173 N N . ARG D 1 156 ? -21.498 -2.628 -2.087 1.00 38.47 156 ARG C N 1
ATOM 17174 C CA . ARG D 1 156 ? -20.734 -1.396 -2.199 1.00 33.57 156 ARG C CA 1
ATOM 17175 C C . ARG D 1 156 ? -21.356 -0.444 -3.205 1.00 38.03 156 ARG C C 1
ATOM 17176 O O . ARG D 1 156 ? -21.269 0.774 -3.026 1.00 37.42 156 ARG C O 1
ATOM 17197 N N . TYR D 1 157 ? -22.013 -0.958 -4.246 1.00 35.51 157 TYR C N 1
ATOM 17198 C CA . TYR D 1 157 ? -22.742 -0.061 -5.135 1.00 37.95 157 TYR C CA 1
ATOM 17199 C C . TYR D 1 157 ? -23.887 0.620 -4.392 1.00 42.14 157 TYR C C 1
ATOM 17200 O O . TYR D 1 157 ? -24.111 1.830 -4.531 1.00 41.14 157 TYR C O 1
ATOM 17218 N N . PHE D 1 158 ? -24.648 -0.158 -3.615 1.00 36.23 158 PHE C N 1
ATOM 17219 C CA . PHE D 1 158 ? -25.749 0.427 -2.855 1.00 42.34 158 PHE C CA 1
ATOM 17220 C C . PHE D 1 158 ? -25.238 1.503 -1.904 1.00 42.39 158 PHE C C 1
ATOM 17221 O O . PHE D 1 158 ? -25.827 2.586 -1.802 1.00 41.25 158 PHE C O 1
ATOM 17238 N N . LEU D 1 159 ? -24.128 1.233 -1.214 1.00 35.61 159 LEU C N 1
ATOM 17239 C CA . LEU D 1 159 ? -23.600 2.218 -0.273 1.00 38.83 159 LEU C CA 1
ATOM 17240 C C . LEU D 1 159 ? -23.043 3.440 -0.999 1.00 43.03 159 LEU C C 1
ATOM 17241 O O . LEU D 1 159 ? -23.187 4.573 -0.520 1.00 42.23 159 LEU C O 1
ATOM 17257 N N . SER D 1 160 ? -22.417 3.237 -2.162 1.00 44.14 160 SER C N 1
ATOM 17258 C CA . SER D 1 160 ? -21.915 4.360 -2.944 1.00 44.66 160 SER C CA 1
ATOM 17259 C C . SER D 1 160 ? -23.053 5.276 -3.371 1.00 40.29 160 SER C C 1
ATOM 17260 O O . SER D 1 160 ? -22.952 6.502 -3.267 1.00 46.44 160 SER C O 1
ATOM 17268 N N . ASP D 1 161 ? -24.152 4.694 -3.858 1.00 45.91 161 ASP C N 1
ATOM 17269 C CA . ASP D 1 161 ? -25.284 5.521 -4.260 1.00 45.89 161 ASP C CA 1
ATOM 17270 C C . ASP D 1 161 ? -25.957 6.170 -3.056 1.00 47.77 161 ASP C C 1
ATOM 17271 O O . ASP D 1 161 ? -26.461 7.294 -3.161 1.00 47.03 161 ASP C O 1
ATOM 17280 N N . HIS D 1 162 ? -25.977 5.486 -1.909 1.00 49.15 162 HIS C N 1
ATOM 17281 C CA . HIS D 1 162 ? -26.528 6.093 -0.702 1.00 46.51 162 HIS C CA 1
ATOM 17282 C C . HIS D 1 162 ? -25.745 7.342 -0.318 1.00 47.42 162 HIS C C 1
ATOM 17283 O O . HIS D 1 162 ? -26.318 8.427 -0.163 1.00 51.55 162 HIS C O 1
ATOM 17297 N N . PHE D 1 163 ? -24.430 7.209 -0.169 1.00 45.55 163 PHE C N 1
ATOM 17298 C CA . PHE D 1 163 ? -23.592 8.306 0.292 1.00 45.16 163 PHE C CA 1
ATOM 17299 C C . PHE D 1 163 ? -23.040 9.162 -0.842 1.00 49.15 163 PHE C C 1
ATOM 17300 O O . PHE D 1 163 ? -22.366 10.160 -0.569 1.00 51.31 163 PHE C O 1
ATOM 17317 N N . ASN D 1 164 ? -23.322 8.815 -2.095 1.00 45.70 164 ASN C N 1
ATOM 17318 C CA . ASN D 1 164 ? -22.722 9.477 -3.251 1.00 50.29 164 ASN C CA 1
ATOM 17319 C C . ASN D 1 164 ? -21.208 9.587 -3.067 1.00 46.99 164 ASN C C 1
ATOM 17320 O O . ASN D 1 164 ? -20.628 10.674 -3.016 1.00 43.99 164 ASN C O 1
ATOM 17331 N N . VAL D 1 165 ? -20.577 8.423 -2.959 1.00 43.08 165 VAL C N 1
ATOM 17332 C CA . VAL D 1 165 ? -19.141 8.314 -2.734 1.00 41.61 165 VAL C CA 1
ATOM 17333 C C . VAL D 1 165 ? -18.611 7.178 -3.597 1.00 42.46 165 VAL C C 1
ATOM 17334 O O . VAL D 1 165 ? -19.266 6.140 -3.747 1.00 39.37 165 VAL C O 1
ATOM 17347 N N . ASN D 1 166 ? -17.427 7.381 -4.170 1.00 39.18 166 ASN C N 1
ATOM 17348 C CA . ASN D 1 166 ? -16.807 6.363 -5.005 1.00 38.14 166 ASN C CA 1
ATOM 17349 C C . ASN D 1 166 ? -16.744 5.031 -4.267 1.00 38.46 166 ASN C C 1
ATOM 17350 O O . ASN D 1 166 ? -16.381 4.973 -3.090 1.00 36.04 166 ASN C O 1
ATOM 17361 N N . THR D 1 167 ? -17.105 3.952 -4.972 1.00 35.62 167 THR C N 1
ATOM 17362 C CA . THR D 1 167 ? -16.980 2.615 -4.402 1.00 39.62 167 THR C CA 1
ATOM 17363 C C . THR D 1 167 ? -15.584 2.365 -3.847 1.00 35.40 167 THR C C 1
ATOM 17364 O O . THR D 1 167 ? -15.411 1.505 -2.975 1.00 35.52 167 THR C O 1
ATOM 17375 N N . GLN D 1 168 ? -14.587 3.101 -4.342 1.00 35.35 168 GLN C N 1
ATOM 17376 C CA . GLN D 1 168 ? -13.215 2.941 -3.876 1.00 38.12 168 GLN C CA 1
ATOM 17377 C C . GLN D 1 168 ? -13.092 3.145 -2.371 1.00 40.62 168 GLN C C 1
ATOM 17378 O O . GLN D 1 168 ? -12.220 2.542 -1.735 1.00 36.06 168 GLN C O 1
ATOM 17392 N N . ASN D 1 169 ? -13.946 3.982 -1.783 1.00 36.54 169 ASN C N 1
ATOM 17393 C CA . ASN D 1 169 ? -13.857 4.328 -0.371 1.00 39.56 169 ASN C CA 1
ATOM 17394 C C . ASN D 1 169 ? -14.826 3.537 0.500 1.00 40.05 169 ASN C C 1
ATOM 17395 O O . ASN D 1 169 ? -14.925 3.809 1.701 1.00 44.21 169 ASN C O 1
ATOM 17406 N N . ILE D 1 170 ? -15.537 2.571 -0.070 1.00 43.20 170 ILE C N 1
ATOM 17407 C CA . ILE D 1 170 ? -16.558 1.815 0.643 1.00 34.06 170 ILE C CA 1
ATOM 17408 C C . ILE D 1 170 ? -15.928 0.507 1.100 1.00 40.31 170 ILE C C 1
ATOM 17409 O O . ILE D 1 170 ? -15.702 -0.403 0.293 1.00 41.91 170 ILE C O 1
ATOM 17425 N N . HIS D 1 171 ? -15.642 0.407 2.394 1.00 41.05 171 HIS C N 1
ATOM 17426 C CA . HIS D 1 171 ? -14.953 -0.744 2.970 1.00 42.02 171 HIS C CA 1
ATOM 17427 C C . HIS D 1 171 ? -15.955 -1.548 3.793 1.00 38.18 171 HIS C C 1
ATOM 17428 O O . HIS D 1 171 ? -16.056 -1.409 5.012 1.00 40.61 171 HIS C O 1
ATOM 17442 N N . SER D 1 172 ? -16.704 -2.401 3.103 1.00 40.20 172 SER C N 1
ATOM 17443 C CA . SER D 1 172 ? -17.679 -3.283 3.723 1.00 43.71 172 SER C CA 1
ATOM 17444 C C . SER D 1 172 ? -17.694 -4.594 2.955 1.00 43.35 172 SER C C 1
ATOM 17445 O O . SER D 1 172 ? -17.349 -4.638 1.770 1.00 38.98 172 SER C O 1
ATOM 17453 N N . TYR D 1 173 ? -18.093 -5.664 3.639 1.00 39.42 173 TYR C N 1
ATOM 17454 C CA . TYR D 1 173 ? -18.068 -7.000 3.069 1.00 42.91 173 TYR C CA 1
ATOM 17455 C C . TYR D 1 173 ? -19.387 -7.712 3.325 1.00 38.60 173 TYR C C 1
ATOM 17456 O O . TYR D 1 173 ? -20.032 -7.512 4.357 1.00 45.61 173 TYR C O 1
ATOM 17474 N N . ILE D 1 174 ? -19.781 -8.547 2.366 1.00 44.96 174 ILE C N 1
ATOM 17475 C CA . ILE D 1 174 ? -20.806 -9.563 2.570 1.00 41.32 174 ILE C CA 1
ATOM 17476 C C . ILE D 1 174 ? -20.090 -10.886 2.801 1.00 45.74 174 ILE C C 1
ATOM 17477 O O . ILE D 1 174 ? -19.178 -11.244 2.045 1.00 41.08 174 ILE C O 1
ATOM 17493 N N . MET D 1 175 ? -20.491 -11.608 3.843 1.00 45.26 175 MET C N 1
ATOM 17494 C CA . MET D 1 175 ? -19.845 -12.855 4.217 1.00 39.97 175 MET C CA 1
ATOM 17495 C C . MET D 1 175 ? -20.890 -13.952 4.360 1.00 44.25 175 MET C C 1
ATOM 17496 O O . MET D 1 175 ? -22.098 -13.700 4.353 1.00 42.67 175 MET C O 1
ATOM 17510 N N . GLY D 1 176 ? -20.405 -15.181 4.488 1.00 46.78 176 GLY C N 1
ATOM 17511 C CA . GLY D 1 176 ? -21.276 -16.332 4.584 1.00 44.81 176 GLY C CA 1
ATOM 17512 C C . GLY D 1 176 ? -21.584 -16.929 3.224 1.00 46.32 176 GLY C C 1
ATOM 17513 O O . GLY D 1 176 ? -20.863 -16.742 2.240 1.00 47.06 176 GLY C O 1
ATOM 17517 N N . GLU D 1 177 ? -22.685 -17.673 3.181 1.00 45.10 177 GLU C N 1
ATOM 17518 C CA . GLU D 1 177 ? -23.123 -18.283 1.934 1.00 51.82 177 GLU C CA 1
ATOM 17519 C C . GLU D 1 177 ? -23.438 -17.206 0.905 1.00 52.88 177 GLU C C 1
ATOM 17520 O O . GLU D 1 177 ? -23.963 -16.140 1.236 1.00 51.45 177 GLU C O 1
ATOM 17532 N N . HIS D 1 178 ? -23.116 -17.493 -0.353 1.00 50.72 178 HIS C N 1
ATOM 17533 C CA . HIS D 1 178 ? -23.554 -16.661 -1.472 1.00 49.55 178 HIS C CA 1
ATOM 17534 C C . HIS D 1 178 ? -25.004 -17.032 -1.756 1.00 53.11 178 HIS C C 1
ATOM 17535 O O . HIS D 1 178 ? -25.304 -17.887 -2.591 1.00 52.35 178 HIS C O 1
ATOM 17550 N N . GLY D 1 179 ? -25.917 -16.389 -1.033 1.00 56.30 179 GLY C N 1
ATOM 17551 C CA . GLY D 1 179 ? -27.324 -16.711 -1.136 1.00 57.96 179 GLY C CA 1
ATOM 17552 C C . GLY D 1 179 ? -28.161 -16.012 -0.086 1.00 59.96 179 GLY C C 1
ATOM 17553 O O . GLY D 1 179 ? -27.899 -14.856 0.258 1.00 62.34 179 GLY C O 1
ATOM 17557 N N . ASP D 1 180 ? -29.164 -16.712 0.446 1.00 63.75 180 ASP C N 1
ATOM 17558 C CA . ASP D 1 180 ? -30.127 -16.084 1.340 1.00 59.43 180 ASP C CA 1
ATOM 17559 C C . ASP D 1 180 ? -29.624 -15.949 2.772 1.00 56.90 180 ASP C C 1
ATOM 17560 O O . ASP D 1 180 ? -30.117 -15.083 3.503 1.00 53.38 180 ASP C O 1
ATOM 17569 N N . SER D 1 181 ? -28.662 -16.772 3.191 1.00 53.21 181 SER C N 1
ATOM 17570 C CA . SER D 1 181 ? -28.141 -16.725 4.550 1.00 51.04 181 SER C CA 1
ATOM 17571 C C . SER D 1 181 ? -26.887 -15.863 4.673 1.00 50.49 181 SER C C 1
ATOM 17572 O O . SER D 1 181 ? -26.110 -16.046 5.618 1.00 52.70 181 SER C O 1
ATOM 17580 N N . SER D 1 182 ? -26.673 -14.934 3.746 1.00 50.99 182 SER C N 1
ATOM 17581 C CA . SER D 1 182 ? -25.530 -14.039 3.817 1.00 47.30 182 SER C CA 1
ATOM 17582 C C . SER D 1 182 ? -25.786 -12.926 4.830 1.00 50.68 182 SER C C 1
ATOM 17583 O O . SER D 1 182 ? -26.926 -12.641 5.206 1.00 50.45 182 SER C O 1
ATOM 17591 N N . PHE D 1 183 ? -24.700 -12.295 5.277 1.00 44.81 183 PHE C N 1
ATOM 17592 C CA . PHE D 1 183 ? -24.791 -11.172 6.197 1.00 45.98 183 PHE C CA 1
ATOM 17593 C C . PHE D 1 183 ? -23.740 -10.131 5.842 1.00 50.71 183 PHE C C 1
ATOM 17594 O O . PHE D 1 183 ? -22.694 -10.447 5.269 1.00 44.16 183 PHE C O 1
ATOM 17611 N N . ALA D 1 184 ? -24.037 -8.882 6.190 1.00 50.23 184 ALA C N 1
ATOM 17612 C CA . ALA D 1 184 ? -23.130 -7.764 5.977 1.00 43.14 184 ALA C CA 1
ATOM 17613 C C . ALA D 1 184 ? -22.388 -7.449 7.269 1.00 45.71 184 ALA C C 1
ATOM 17614 O O . ALA D 1 184 ? -22.951 -7.554 8.363 1.00 48.90 184 ALA C O 1
ATOM 17621 N N . THR D 1 185 ? -21.120 -7.064 7.135 1.00 39.87 185 THR C N 1
ATOM 17622 C CA . THR D 1 185 ? -20.287 -6.715 8.284 1.00 49.01 185 THR C CA 1
ATOM 17623 C C . THR D 1 185 ? -20.534 -5.261 8.695 1.00 48.29 185 THR C C 1
ATOM 17624 O O . THR D 1 185 ? -19.647 -4.408 8.667 1.00 44.82 185 THR C O 1
ATOM 17635 N N . TRP D 1 186 ? -21.783 -4.991 9.085 1.00 44.87 186 TRP C N 1
ATOM 17636 C CA . TRP D 1 186 ? -22.174 -3.628 9.431 1.00 46.62 186 TRP C CA 1
ATOM 17637 C C . TRP D 1 186 ? -21.281 -3.060 10.530 1.00 49.80 186 TRP C C 1
ATOM 17638 O O . TRP D 1 186 ? -20.781 -1.934 10.422 1.00 48.61 186 TRP C O 1
ATOM 17659 N N . ASP D 1 187 ? -21.069 -3.829 11.600 1.00 48.30 187 ASP C N 1
ATOM 17660 C CA . ASP D 1 187 ? -20.368 -3.307 12.767 1.00 53.82 187 ASP C CA 1
ATOM 17661 C C . ASP D 1 187 ? -18.923 -2.934 12.466 1.00 48.78 187 ASP C C 1
ATOM 17662 O O . ASP D 1 187 ? -18.331 -2.148 13.214 1.00 55.02 187 ASP C O 1
ATOM 17671 N N . GLU D 1 188 ? -18.342 -3.475 11.397 1.00 50.03 188 GLU C N 1
AT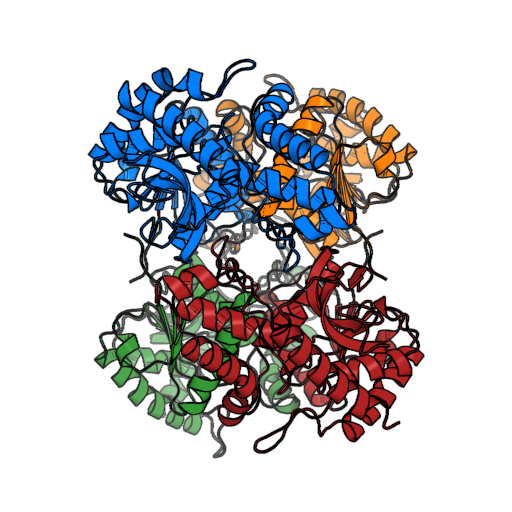OM 17672 C CA . GLU D 1 188 ? -16.961 -3.197 11.030 1.00 48.47 188 GLU C CA 1
ATOM 17673 C C . GLU D 1 188 ? -16.854 -2.358 9.762 1.00 47.63 188 GLU C C 1
ATOM 17674 O O . GLU D 1 188 ? -15.746 -2.158 9.252 1.00 43.07 188 GLU C O 1
ATOM 17686 N N . THR D 1 189 ? -17.974 -1.861 9.248 1.00 46.99 189 THR C N 1
ATOM 17687 C CA . THR D 1 189 ? -17.972 -1.085 8.017 1.00 41.93 189 THR C CA 1
ATOM 17688 C C . THR D 1 189 ? -17.476 0.333 8.272 1.00 43.34 189 THR C C 1
ATOM 17689 O O . THR D 1 189 ? -17.798 0.947 9.294 1.00 41.62 189 THR C O 1
ATOM 17700 N N . LYS D 1 190 ? -16.685 0.848 7.333 1.00 42.82 190 LYS C N 1
ATOM 17701 C CA . LYS D 1 190 ? -16.243 2.232 7.354 1.00 46.50 190 LYS C CA 1
ATOM 17702 C C . LYS D 1 190 ? -16.431 2.850 5.974 1.00 44.95 190 LYS C C 1
ATOM 17703 O O . LYS D 1 190 ? -16.372 2.158 4.953 1.00 35.25 190 LYS C O 1
ATOM 17722 N N . ILE D 1 191 ? -16.659 4.159 5.958 1.00 42.35 191 ILE C N 1
ATOM 17723 C CA . ILE D 1 191 ? -16.603 4.962 4.743 1.00 40.19 191 ILE C CA 1
ATOM 17724 C C . ILE D 1 191 ? -15.290 5.733 4.820 1.00 44.60 191 ILE C C 1
ATOM 17725 O O . ILE D 1 191 ? -15.167 6.698 5.581 1.00 42.39 191 ILE C O 1
ATOM 17741 N N . ALA D 1 192 ? -14.300 5.304 4.040 1.00 45.11 192 ALA C N 1
ATOM 17742 C CA . ALA D 1 192 ? -12.921 5.783 4.175 1.00 52.16 192 ALA C CA 1
ATOM 17743 C C . ALA D 1 192 ? -12.489 5.453 5.601 1.00 46.44 192 ALA C C 1
ATOM 17744 O O . ALA D 1 192 ? -12.442 4.261 5.947 1.00 45.25 192 ALA C O 1
ATOM 17751 N N . MET D 1 193 ? -12.181 6.435 6.448 1.00 47.67 193 MET C N 1
ATOM 17752 C CA . MET D 1 193 ? -11.835 6.181 7.840 1.00 50.31 193 MET C CA 1
ATOM 17753 C C . MET D 1 193 ? -13.010 6.362 8.791 1.00 46.60 193 MET C C 1
ATOM 17754 O O . MET D 1 193 ? -12.875 6.064 9.981 1.00 49.62 193 MET C O 1
ATOM 17768 N N . LYS D 1 194 ? -14.147 6.834 8.299 1.00 46.56 194 LYS C N 1
ATOM 17769 C CA . LYS D 1 194 ? -15.275 7.159 9.162 1.00 44.67 194 LYS C CA 1
ATOM 17770 C C . LYS D 1 194 ? -16.095 5.908 9.449 1.00 45.03 194 LYS C C 1
ATOM 17771 O O . LYS D 1 194 ? -16.636 5.309 8.513 1.00 44.41 194 LYS C O 1
ATOM 17790 N N . PRO D 1 195 ? -16.213 5.479 10.707 1.00 48.26 195 PRO C N 1
ATOM 17791 C CA . PRO D 1 195 ? -17.049 4.309 11.000 1.00 40.88 195 PRO C CA 1
ATOM 17792 C C . PRO D 1 195 ? -18.507 4.553 10.640 1.00 44.80 195 PRO C C 1
ATOM 17793 O O . PRO D 1 195 ? -19.010 5.676 10.704 1.00 43.16 195 PRO C O 1
ATOM 17804 N N . LEU D 1 196 ? -19.188 3.469 10.257 1.00 48.39 196 LEU C N 1
ATOM 17805 C CA . LEU D 1 196 ? -20.612 3.556 9.953 1.00 45.98 196 LEU C CA 1
ATOM 17806 C C . LEU D 1 196 ? -21.418 3.988 11.172 1.00 47.65 196 LEU C C 1
ATOM 17807 O O . LEU D 1 196 ? -22.481 4.606 11.029 1.00 48.46 196 LEU C O 1
ATOM 17823 N N . SER D 1 197 ? -20.932 3.671 12.374 1.00 47.62 197 SER C N 1
ATOM 17824 C CA . SER D 1 197 ? -21.646 4.057 13.586 1.00 49.63 197 SER C CA 1
ATOM 17825 C C . SER D 1 197 ? -21.773 5.572 13.689 1.00 46.81 197 SER C C 1
ATOM 17826 O O . SER D 1 197 ? -22.799 6.087 14.149 1.00 49.76 197 SER C O 1
ATOM 17834 N N . GLU D 1 198 ? -20.742 6.305 13.265 1.00 48.05 198 GLU C N 1
ATOM 17835 C CA . GLU D 1 198 ? -20.833 7.761 13.274 1.00 46.80 198 GLU C CA 1
ATOM 17836 C C . GLU D 1 198 ? -21.896 8.245 12.296 1.00 47.76 198 GLU C C 1
ATOM 17837 O O . GLU D 1 198 ? -22.647 9.177 12.599 1.00 50.94 198 GLU C O 1
ATOM 17849 N N . TYR D 1 199 ? -21.976 7.623 11.118 1.00 44.32 199 TYR C N 1
ATOM 17850 C CA . TYR D 1 199 ? -23.015 7.993 10.164 1.00 46.02 199 TYR C CA 1
ATOM 17851 C C . TYR D 1 199 ? -24.400 7.719 10.734 1.00 46.10 199 TYR C C 1
ATOM 17852 O O . TYR D 1 199 ? -25.341 8.486 10.498 1.00 45.44 199 TYR C O 1
ATOM 17870 N N . LEU D 1 200 ? -24.545 6.627 11.489 1.00 49.12 200 LEU C N 1
ATOM 17871 C CA . LEU D 1 200 ? -25.821 6.349 12.140 1.00 47.43 200 LEU C CA 1
ATOM 17872 C C . LEU D 1 200 ? -26.139 7.401 13.196 1.00 49.78 200 LEU C C 1
ATOM 17873 O O . LEU D 1 200 ? -27.280 7.867 13.296 1.00 50.89 200 LEU C O 1
ATOM 17889 N N . ALA D 1 201 ? -25.139 7.785 13.993 1.00 49.95 201 ALA C N 1
ATOM 17890 C CA . ALA D 1 201 ? -25.363 8.774 15.041 1.00 48.13 201 ALA C CA 1
ATOM 17891 C C . ALA D 1 201 ? -25.671 10.150 14.464 1.00 52.85 201 ALA C C 1
ATOM 17892 O O . ALA D 1 201 ? -26.384 10.939 15.095 1.00 56.63 201 ALA C O 1
ATOM 17899 N N . GLU D 1 202 ? -25.147 10.458 13.278 1.00 51.34 202 GLU C N 1
ATOM 17900 C CA . GLU D 1 202 ? -25.378 11.749 12.644 1.00 50.65 202 GLU C CA 1
ATOM 17901 C C . GLU D 1 202 ? -26.645 11.781 11.799 1.00 51.12 202 GLU C C 1
ATOM 17902 O O . GLU D 1 202 ? -27.038 12.860 11.344 1.00 55.49 202 GLU C O 1
ATOM 17914 N N . GLY D 1 203 ? -27.282 10.638 11.570 1.00 51.95 203 GLY C N 1
ATOM 17915 C CA . GLY D 1 203 ? -28.561 10.613 10.898 1.00 50.87 203 GLY C CA 1
ATOM 17916 C C . GLY D 1 203 ? -28.518 10.585 9.389 1.00 44.63 203 GLY C C 1
ATOM 17917 O O . GLY D 1 203 ? -29.542 10.867 8.755 1.00 48.12 203 GLY C O 1
ATOM 17921 N N . LYS D 1 204 ? -27.371 10.264 8.783 1.00 47.39 204 LYS C N 1
ATOM 17922 C CA . LYS D 1 204 ? -27.355 10.068 7.340 1.00 51.78 204 LYS C CA 1
ATOM 17923 C C . LYS D 1 204 ? -27.968 8.725 6.958 1.00 47.28 204 LYS C C 1
ATOM 17924 O O . LYS D 1 204 ? -28.544 8.592 5.873 1.00 53.09 204 LYS C O 1
ATOM 17943 N N . ILE D 1 205 ? -27.850 7.728 7.834 1.00 43.59 205 ILE C N 1
ATOM 17944 C CA . ILE D 1 205 ? -28.340 6.383 7.574 1.00 44.56 205 ILE C CA 1
ATOM 17945 C C . ILE D 1 205 ? -28.943 5.831 8.857 1.00 49.19 205 ILE C C 1
ATOM 17946 O O . ILE D 1 205 ? -28.586 6.247 9.963 1.00 51.80 205 ILE C O 1
ATOM 17962 N N . THR D 1 206 ? -29.867 4.886 8.700 1.00 49.76 206 THR C N 1
ATOM 17963 C CA . THR D 1 206 ? -30.565 4.276 9.819 1.00 52.12 206 THR C CA 1
ATOM 17964 C C . THR D 1 206 ? -30.456 2.761 9.719 1.00 55.15 206 THR C C 1
ATOM 17965 O O . THR D 1 206 ? -30.209 2.204 8.646 1.00 52.62 206 THR C O 1
ATOM 17976 N N . GLU D 1 207 ? -30.641 2.095 10.863 1.00 54.14 207 GLU C N 1
ATOM 17977 C CA . GLU D 1 207 ? -30.629 0.636 10.875 1.00 61.42 207 GLU C CA 1
ATOM 17978 C C . GLU D 1 207 ? -31.691 0.066 9.944 1.00 61.53 207 GLU C C 1
ATOM 17979 O O . GLU D 1 207 ? -31.486 -0.992 9.335 1.00 59.49 207 GLU C O 1
ATOM 17991 N N . LEU D 1 208 ? -32.832 0.750 9.828 1.00 59.62 208 LEU C N 1
ATOM 17992 C CA . LEU D 1 208 ? -33.863 0.327 8.887 1.00 63.94 208 LEU C CA 1
ATOM 17993 C C . LEU D 1 208 ? -33.309 0.258 7.469 1.00 61.09 208 LEU C C 1
ATOM 17994 O O . LEU D 1 208 ? -33.500 -0.737 6.758 1.00 61.09 208 LEU C O 1
ATOM 18010 N N . GLU D 1 209 ? -32.616 1.315 7.040 1.00 58.56 209 GLU C N 1
ATOM 18011 C CA . GLU D 1 209 ? -32.058 1.325 5.693 1.00 63.65 209 GLU C CA 1
ATOM 18012 C C . GLU D 1 209 ? -30.948 0.288 5.546 1.00 57.57 209 GLU C C 1
ATOM 18013 O O . GLU D 1 209 ? -30.718 -0.209 4.443 1.00 59.75 209 GLU C O 1
ATOM 18025 N N . LEU D 1 210 ? -30.260 -0.063 6.636 1.00 49.48 210 LEU C N 1
ATOM 18026 C CA . LEU D 1 210 ? -29.274 -1.138 6.562 1.00 55.15 210 LEU C CA 1
ATOM 18027 C C . LEU D 1 210 ? -29.956 -2.479 6.303 1.00 55.62 210 LEU C C 1
ATOM 18028 O O . LEU D 1 210 ? -29.520 -3.260 5.445 1.00 53.98 210 LEU C O 1
ATOM 18044 N N . ASP D 1 211 ? -31.030 -2.762 7.044 1.00 52.63 211 ASP C N 1
ATOM 18045 C CA . ASP D 1 211 ? -31.822 -3.956 6.769 1.00 66.00 211 ASP C CA 1
ATOM 18046 C C . ASP D 1 211 ? -32.299 -3.968 5.323 1.00 59.94 211 ASP C C 1
ATOM 18047 O O . ASP D 1 211 ? -32.251 -5.006 4.650 1.00 55.61 211 ASP C O 1
ATOM 18056 N N . GLU D 1 212 ? -32.761 -2.818 4.827 1.00 63.50 212 GLU C N 1
ATOM 18057 C CA . GLU D 1 212 ? -33.274 -2.762 3.462 1.00 59.02 212 GLU C CA 1
ATOM 18058 C C . GLU D 1 212 ? -32.159 -2.975 2.442 1.00 57.53 212 GLU C C 1
ATOM 18059 O O . GLU D 1 212 ? -32.368 -3.631 1.418 1.00 52.62 212 GLU C O 1
ATOM 18071 N N . ILE D 1 213 ? -30.966 -2.433 2.702 1.00 57.44 213 ILE C N 1
ATOM 18072 C CA . ILE D 1 213 ? -29.848 -2.637 1.786 1.00 52.87 213 ILE C CA 1
ATOM 18073 C C . ILE D 1 213 ? -29.466 -4.109 1.742 1.00 49.38 213 ILE C C 1
ATOM 18074 O O . ILE D 1 213 ? -29.140 -4.650 0.679 1.00 43.97 213 ILE C O 1
ATOM 18090 N N . HIS D 1 214 ? -29.490 -4.782 2.894 1.00 50.08 214 HIS C N 1
ATOM 18091 C CA . HIS D 1 214 ? -29.163 -6.204 2.891 1.00 52.24 214 HIS C CA 1
ATOM 18092 C C . HIS D 1 214 ? -30.220 -7.004 2.134 1.00 51.00 214 HIS C C 1
ATOM 18093 O O . HIS D 1 214 ? -29.893 -7.889 1.332 1.00 49.66 214 HIS C O 1
ATOM 18107 N N . LYS D 1 215 ? -31.498 -6.716 2.390 1.00 52.81 215 LYS C N 1
ATOM 18108 C CA . LYS D 1 215 ? -32.562 -7.379 1.644 1.00 49.05 215 LYS C CA 1
ATOM 18109 C C . LYS D 1 215 ? -32.416 -7.127 0.148 1.00 53.13 215 LYS C C 1
ATOM 18110 O O . LYS D 1 215 ? -32.699 -8.007 -0.671 1.00 50.19 215 LYS C O 1
ATOM 18129 N N . LYS D 1 216 ? -31.961 -5.926 -0.229 1.00 52.55 216 LYS C N 1
ATOM 18130 C CA . LYS D 1 216 ? -31.720 -5.616 -1.635 1.00 50.12 216 LYS C CA 1
ATOM 18131 C C . LYS D 1 216 ? -30.589 -6.469 -2.196 1.00 49.38 216 LYS C C 1
ATOM 18132 O O . LYS D 1 216 ? -30.692 -7.009 -3.303 1.00 44.77 216 LYS C O 1
ATOM 18151 N N . VAL D 1 217 ? -29.486 -6.571 -1.455 1.00 45.48 217 VAL C N 1
ATOM 18152 C CA . VAL D 1 217 ? -28.381 -7.424 -1.882 1.00 47.89 217 VAL C CA 1
ATOM 18153 C C . VAL D 1 217 ? -28.874 -8.847 -2.108 1.00 49.25 217 VAL C C 1
ATOM 18154 O O . VAL D 1 217 ? -28.464 -9.523 -3.060 1.00 46.69 217 VAL C O 1
ATOM 18167 N N . VAL D 1 218 ? -29.766 -9.320 -1.239 1.00 45.55 218 VAL C N 1
ATOM 18168 C CA . VAL D 1 218 ? -30.215 -10.705 -1.332 1.00 51.87 218 VAL C CA 1
ATOM 18169 C C . VAL D 1 218 ? -31.227 -10.893 -2.463 1.00 53.60 218 VAL C C 1
ATOM 18170 O O . VAL D 1 218 ? -31.283 -11.968 -3.073 1.00 56.64 218 VAL C O 1
ATOM 18183 N N . ASN D 1 219 ? -32.029 -9.874 -2.766 1.00 50.81 219 ASN C N 1
ATOM 18184 C CA . ASN D 1 219 ? -33.064 -9.960 -3.790 1.00 56.53 219 ASN C CA 1
ATOM 18185 C C . ASN D 1 219 ? -32.592 -9.504 -5.168 1.00 57.74 219 ASN C C 1
ATOM 18186 O O . ASN D 1 219 ? -33.372 -9.572 -6.129 1.00 58.61 219 ASN C O 1
ATOM 18197 N N . ALA D 1 220 ? -31.353 -9.017 -5.275 1.00 54.17 220 ALA C N 1
ATOM 18198 C CA . ALA D 1 220 ? -30.868 -8.484 -6.544 1.00 54.43 220 ALA C CA 1
ATOM 18199 C C . ALA D 1 220 ? -30.881 -9.535 -7.645 1.00 52.22 220 ALA C C 1
ATOM 18200 O O . ALA D 1 220 ? -31.274 -9.247 -8.783 1.00 47.21 220 ALA C O 1
ATOM 18207 N N . ALA D 1 221 ? -30.421 -10.750 -7.340 1.00 49.14 221 ALA C N 1
ATOM 18208 C CA . ALA D 1 221 ? -30.383 -11.797 -8.354 1.00 54.90 221 ALA C CA 1
ATOM 18209 C C . ALA D 1 221 ? -31.772 -12.050 -8.921 1.00 60.43 221 ALA C C 1
ATOM 18210 O O . ALA D 1 221 ? -31.953 -12.143 -10.141 1.00 53.86 221 ALA C O 1
ATOM 18217 N N . TYR D 1 222 ? -32.773 -12.160 -8.044 1.00 62.06 222 TYR C N 1
ATOM 18218 C CA . TYR D 1 222 ? -34.130 -12.431 -8.504 1.00 57.78 222 TYR C CA 1
ATOM 18219 C C . TYR D 1 222 ? -34.681 -11.261 -9.307 1.00 53.11 222 TYR C C 1
ATOM 18220 O O . TYR D 1 222 ? -35.321 -11.463 -10.347 1.00 56.12 222 TYR C O 1
ATOM 18238 N N . GLU D 1 223 ? -34.438 -10.030 -8.849 1.00 56.46 223 GLU C N 1
ATOM 18239 C CA . GLU D 1 223 ? -34.883 -8.865 -9.609 1.00 55.26 223 GLU C CA 1
ATOM 18240 C C . GLU D 1 223 ? -34.312 -8.895 -11.025 1.00 50.42 223 GLU C C 1
ATOM 18241 O O . GLU D 1 223 ? -35.042 -8.740 -12.013 1.00 50.05 223 GLU C O 1
ATOM 18253 N N . VAL D 1 224 ? -32.999 -9.106 -11.142 1.00 50.52 224 VAL C N 1
ATOM 18254 C CA . VAL D 1 224 ? -32.360 -9.038 -12.452 1.00 45.23 224 VAL C CA 1
ATOM 18255 C C . VAL D 1 224 ? -32.803 -10.203 -13.329 1.00 47.44 224 VAL C C 1
ATOM 18256 O O . VAL D 1 224 ? -32.979 -10.046 -14.542 1.00 46.35 224 VAL C O 1
ATOM 18269 N N . ILE D 1 225 ? -32.978 -11.391 -12.745 1.00 49.33 225 ILE C N 1
ATOM 18270 C CA . ILE D 1 225 ? -33.448 -12.526 -13.534 1.00 48.43 225 ILE C CA 1
ATOM 18271 C C . ILE D 1 225 ? -34.843 -12.245 -14.073 1.00 46.99 225 ILE C C 1
ATOM 18272 O O . ILE D 1 225 ? -35.144 -12.525 -15.240 1.00 54.91 225 ILE C O 1
ATOM 18288 N N . LYS D 1 226 ? -35.718 -11.687 -13.234 1.00 53.22 226 LYS C N 1
ATOM 18289 C CA . LYS D 1 226 ? -37.053 -11.329 -13.699 1.00 54.66 226 LYS C CA 1
ATOM 18290 C C . LYS D 1 226 ? -36.987 -10.298 -14.817 1.00 53.36 226 LYS C C 1
ATOM 18291 O O . LYS D 1 226 ? -37.763 -10.362 -15.777 1.00 59.23 226 LYS C O 1
ATOM 18310 N N . LEU D 1 227 ? -36.060 -9.341 -14.714 1.00 49.22 227 LEU C N 1
ATOM 18311 C CA . LEU D 1 227 ? -36.058 -8.227 -15.656 1.00 43.45 227 LEU C CA 1
ATOM 18312 C C . LEU D 1 227 ? -35.420 -8.591 -16.995 1.00 50.49 227 LEU C C 1
ATOM 18313 O O . LEU D 1 227 ? -35.900 -8.149 -18.046 1.00 48.74 227 LEU C O 1
ATOM 18329 N N . LYS D 1 228 ? -34.343 -9.389 -16.989 1.00 55.48 228 LYS C N 1
ATOM 18330 C CA . LYS D 1 228 ? -33.588 -9.622 -18.215 1.00 45.59 228 LYS C CA 1
ATOM 18331 C C . LYS D 1 228 ? -33.171 -11.073 -18.429 1.00 45.55 228 LYS C C 1
ATOM 18332 O O . LYS D 1 228 ? -32.397 -11.343 -19.357 1.00 57.67 228 LYS C O 1
ATOM 18351 N N . GLY D 1 229 ? -33.642 -12.011 -17.613 1.00 46.47 229 GLY C N 1
ATOM 18352 C CA . GLY D 1 229 ? -33.386 -13.415 -17.872 1.00 46.47 229 GLY C CA 1
ATOM 18353 C C . GLY D 1 229 ? -32.253 -14.025 -17.072 1.00 51.00 229 GLY C C 1
ATOM 18354 O O . GLY D 1 229 ? -32.398 -15.126 -16.530 1.00 42.44 229 GLY C O 1
ATOM 18358 N N . ALA D 1 230 ? -31.117 -13.335 -16.993 1.00 41.95 230 ALA C N 1
ATOM 18359 C CA . ALA D 1 230 ? -29.955 -13.855 -16.289 1.00 44.61 230 ALA C CA 1
ATOM 18360 C C . ALA D 1 230 ? -29.090 -12.690 -15.823 1.00 47.80 230 ALA C C 1
ATOM 18361 O O . ALA D 1 230 ? -29.394 -11.521 -16.077 1.00 41.51 230 ALA C O 1
ATOM 18368 N N . THR D 1 231 ? -28.000 -13.023 -15.132 1.00 45.80 231 THR C N 1
ATOM 18369 C CA . THR D 1 231 ? -27.053 -12.050 -14.598 1.00 48.55 231 THR C CA 1
ATOM 18370 C C . THR D 1 231 ? -25.647 -12.516 -14.946 1.00 45.12 231 THR C C 1
ATOM 18371 O O . THR D 1 231 ? -25.286 -13.658 -14.647 1.00 43.53 231 THR C O 1
ATOM 18382 N N . TYR D 1 232 ? -24.854 -11.641 -15.574 1.00 42.96 232 TYR C N 1
ATOM 18383 C CA . TYR D 1 232 ? -23.524 -12.063 -15.995 1.00 45.00 232 TYR C CA 1
ATOM 18384 C C . TYR D 1 232 ? -22.456 -10.974 -15.970 1.00 37.80 232 TYR C C 1
ATOM 18385 O O . TYR D 1 232 ? -21.272 -11.281 -15.799 1.00 41.45 232 TYR C O 1
ATOM 18403 N N . TYR D 1 233 ? -22.838 -9.706 -16.131 1.00 35.06 233 TYR C N 1
ATOM 18404 C CA . TYR D 1 233 ? -21.828 -8.661 -16.296 1.00 39.47 233 TYR C CA 1
ATOM 18405 C C . TYR D 1 233 ? -21.006 -8.472 -15.020 1.00 33.94 233 TYR C C 1
ATOM 18406 O O . TYR D 1 233 ? -19.769 -8.535 -15.049 1.00 37.76 233 TYR C O 1
ATOM 18424 N N . ALA D 1 234 ? -21.675 -8.240 -13.888 1.00 39.74 234 ALA C N 1
ATOM 18425 C CA . ALA D 1 234 ? -20.951 -7.997 -12.643 1.00 39.01 234 ALA C CA 1
ATOM 18426 C C . ALA D 1 234 ? -20.110 -9.204 -12.247 1.00 31.72 234 ALA C C 1
ATOM 18427 O O . ALA D 1 234 ? -18.954 -9.058 -11.828 1.00 35.73 234 ALA C O 1
ATOM 18434 N N . ILE D 1 235 ? -20.670 -10.409 -12.372 1.00 39.02 235 ILE C N 1
ATOM 18435 C CA . ILE D 1 235 ? -19.909 -11.603 -12.020 1.00 38.57 235 ILE C CA 1
ATOM 18436 C C . ILE D 1 235 ? -18.772 -11.821 -13.010 1.00 36.01 235 ILE C C 1
ATOM 18437 O O . ILE D 1 235 ? -17.701 -12.314 -12.635 1.00 36.65 235 ILE C O 1
ATOM 18453 N N . GLY D 1 236 ? -18.978 -11.473 -14.281 1.00 36.25 236 GLY C N 1
ATOM 18454 C CA . GLY D 1 236 ? -17.874 -11.517 -15.224 1.00 30.48 236 GLY C CA 1
ATOM 18455 C C . GLY D 1 236 ? -16.723 -10.634 -14.788 1.00 32.60 236 GLY C C 1
ATOM 18456 O O . GLY D 1 236 ? -15.559 -11.045 -14.827 1.00 30.66 236 GLY C O 1
ATOM 18460 N N . LEU D 1 237 ? -17.036 -9.412 -14.346 1.00 36.25 237 LEU C N 1
ATOM 18461 C CA . LEU D 1 237 ? -15.991 -8.514 -13.866 1.00 38.21 237 LEU C CA 1
ATOM 18462 C C . LEU D 1 237 ? -15.308 -9.073 -12.622 1.00 38.65 237 LEU C C 1
ATOM 18463 O O . LEU D 1 237 ? -14.085 -8.961 -12.471 1.00 34.86 237 LEU C O 1
ATOM 18479 N N . GLY D 1 238 ? -16.082 -9.673 -11.716 1.00 35.64 238 GLY C N 1
ATOM 18480 C CA . GLY D 1 238 ? -15.482 -10.255 -10.523 1.00 36.42 238 GLY C CA 1
ATOM 18481 C C . GLY D 1 238 ? -14.519 -11.382 -10.849 1.00 36.97 238 GLY C C 1
ATOM 18482 O O . GLY D 1 238 ? -13.410 -11.454 -10.307 1.00 31.89 238 GLY C O 1
ATOM 18486 N N . ILE D 1 239 ? -14.940 -12.286 -11.737 1.00 33.02 239 ILE C N 1
ATOM 18487 C CA . ILE D 1 239 ? -14.064 -13.368 -12.180 1.00 37.88 239 ILE C CA 1
ATOM 18488 C C . ILE D 1 239 ? -12.798 -12.795 -12.806 1.00 36.28 239 ILE C C 1
ATOM 18489 O O . ILE D 1 239 ? -11.679 -13.251 -12.529 1.00 36.92 239 ILE C O 1
ATOM 18505 N N . LYS D 1 240 ? -12.961 -11.796 -13.678 1.00 34.72 240 LYS C N 1
ATOM 18506 C CA . LYS D 1 240 ? -11.806 -11.187 -14.330 1.00 35.02 240 LYS C CA 1
ATOM 18507 C C . LYS D 1 240 ? -10.840 -10.606 -13.308 1.00 38.92 240 LYS C C 1
ATOM 18508 O O . LYS D 1 240 ? -9.618 -10.735 -13.451 1.00 41.06 240 LYS C O 1
ATOM 18527 N N . ASN D 1 241 ? -11.369 -9.955 -12.270 1.00 40.05 241 ASN C N 1
ATOM 18528 C CA . ASN D 1 241 ? -10.499 -9.351 -11.268 1.00 37.18 241 ASN C CA 1
ATOM 18529 C C . ASN D 1 241 ? -9.768 -10.418 -10.463 1.00 44.98 241 ASN C C 1
ATOM 18530 O O . ASN D 1 241 ? -8.579 -10.264 -10.159 1.00 37.58 241 ASN C O 1
ATOM 18541 N N . ILE D 1 242 ? -10.454 -11.510 -10.115 1.00 34.33 242 ILE C N 1
ATOM 18542 C CA . ILE D 1 242 ? -9.775 -12.616 -9.442 1.00 38.58 242 ILE C CA 1
ATOM 18543 C C . ILE D 1 242 ? -8.617 -13.121 -10.298 1.00 37.20 242 ILE C C 1
ATOM 18544 O O . ILE D 1 242 ? -7.502 -13.345 -9.806 1.00 37.85 242 ILE C O 1
ATOM 18560 N N . VAL D 1 243 ? -8.871 -13.319 -11.593 1.00 37.71 243 VAL C N 1
ATOM 18561 C CA . VAL D 1 243 ? -7.840 -13.868 -12.473 1.00 38.20 243 VAL C CA 1
ATOM 18562 C C . VAL D 1 243 ? -6.652 -12.916 -12.555 1.00 37.15 243 VAL C C 1
ATOM 18563 O O . VAL D 1 243 ? -5.490 -13.329 -12.440 1.00 38.11 243 VAL C O 1
ATOM 18576 N N . ASN D 1 244 ? -6.927 -11.628 -12.770 1.00 36.27 244 ASN C N 1
ATOM 18577 C CA . ASN D 1 244 ? -5.847 -10.652 -12.877 1.00 38.02 244 ASN C CA 1
ATOM 18578 C C . ASN D 1 244 ? -5.054 -10.568 -11.579 1.00 40.58 244 ASN C C 1
ATOM 18579 O O . ASN D 1 244 ? -3.833 -10.372 -11.599 1.00 36.68 244 ASN C O 1
ATOM 18590 N N . ALA D 1 245 ? -5.730 -10.714 -10.436 1.00 34.33 245 ALA C N 1
ATOM 18591 C CA . ALA D 1 245 ? -5.025 -10.689 -9.160 1.00 32.74 245 ALA C CA 1
ATOM 18592 C C . ALA D 1 245 ? -4.121 -11.904 -9.011 1.00 37.95 245 ALA C C 1
ATOM 18593 O O . ALA D 1 245 ? -3.003 -11.794 -8.492 1.00 34.45 245 ALA C O 1
ATOM 18600 N N . ILE D 1 246 ? -4.585 -13.073 -9.458 1.00 41.21 246 ILE C N 1
ATOM 18601 C CA . ILE D 1 246 ? -3.742 -14.267 -9.405 1.00 40.12 246 ILE C CA 1
ATOM 18602 C C . ILE D 1 246 ? -2.510 -14.076 -10.282 1.00 39.81 246 ILE C C 1
ATOM 18603 O O . ILE D 1 246 ? -1.369 -14.137 -9.811 1.00 37.37 246 ILE C O 1
ATOM 18619 N N . ILE D 1 247 ? -2.728 -13.843 -11.580 1.00 38.44 247 ILE C N 1
ATOM 18620 C CA . ILE D 1 247 ? -1.604 -13.713 -12.499 1.00 36.63 247 ILE C CA 1
ATOM 18621 C C . ILE D 1 247 ? -0.765 -12.482 -12.184 1.00 38.83 247 ILE C C 1
ATOM 18622 O O . ILE D 1 247 ? 0.418 -12.434 -12.539 1.00 34.88 247 ILE C O 1
ATOM 18638 N N . GLY D 1 248 ? -1.343 -11.486 -11.515 1.00 38.57 248 GLY C N 1
ATOM 18639 C CA . GLY D 1 248 ? -0.579 -10.330 -11.093 1.00 38.70 248 GLY C CA 1
ATOM 18640 C C . GLY D 1 248 ? 0.192 -10.509 -9.806 1.00 39.05 248 GLY C C 1
ATOM 18641 O O . GLY D 1 248 ? 0.989 -9.634 -9.454 1.00 39.25 248 GLY C O 1
ATOM 18645 N N . ASP D 1 249 ? -0.019 -11.621 -9.101 1.00 38.92 249 ASP C N 1
ATOM 18646 C CA . ASP D 1 249 ? 0.631 -11.871 -7.815 1.00 40.22 249 ASP C CA 1
ATOM 18647 C C . ASP D 1 249 ? 0.505 -10.646 -6.912 1.00 34.04 249 ASP C C 1
ATOM 18648 O O . ASP D 1 249 ? 1.476 -10.170 -6.320 1.00 38.85 249 ASP C O 1
ATOM 18657 N N . GLN D 1 250 ? -0.721 -10.139 -6.807 1.00 34.95 250 GLN C N 1
ATOM 18658 C CA . GLN D 1 250 ? -0.976 -8.848 -6.187 1.00 41.26 250 GLN C CA 1
ATOM 18659 C C . GLN D 1 250 ? -1.158 -8.920 -4.677 1.00 44.87 250 GLN C C 1
ATOM 18660 O O . GLN D 1 250 ? -1.264 -7.869 -4.036 1.00 36.36 250 GLN C O 1
ATOM 18674 N N . ASN D 1 251 ? -1.183 -10.118 -4.096 1.00 44.62 251 ASN C N 1
ATOM 18675 C CA . ASN D 1 251 ? -1.389 -10.292 -2.661 1.00 40.95 251 ASN C CA 1
ATOM 18676 C C . ASN D 1 251 ? -2.534 -9.407 -2.170 1.00 41.84 251 ASN C C 1
ATOM 18677 O O . ASN D 1 251 ? -2.370 -8.561 -1.288 1.00 44.18 251 ASN C O 1
ATOM 18688 N N . VAL D 1 252 ? -3.708 -9.607 -2.764 1.00 44.23 252 VAL C N 1
ATOM 18689 C CA . VAL D 1 252 ? -4.859 -8.745 -2.507 1.00 43.15 252 VAL C CA 1
ATOM 18690 C C . VAL D 1 252 ? -5.924 -9.536 -1.760 1.00 43.28 252 VAL C C 1
ATOM 18691 O O . VAL D 1 252 ? -6.119 -10.727 -2.015 1.00 43.06 252 VAL C O 1
ATOM 18704 N N . ILE D 1 253 ? -6.623 -8.869 -0.850 1.00 38.56 253 ILE C N 1
ATOM 18705 C CA . ILE D 1 253 ? -7.628 -9.514 -0.013 1.00 40.21 253 ILE C CA 1
ATOM 18706 C C . ILE D 1 253 ? -8.988 -9.388 -0.687 1.00 34.15 253 ILE C C 1
ATOM 18707 O O . ILE D 1 253 ? -9.407 -8.286 -1.060 1.00 48.53 253 ILE C O 1
ATOM 18723 N N . LEU D 1 254 ? -9.680 -10.512 -0.843 1.00 37.27 254 LEU C N 1
ATOM 18724 C CA . LEU D 1 254 ? -10.934 -10.564 -1.582 1.00 37.06 254 LEU C CA 1
ATOM 18725 C C . LEU D 1 254 ? -11.936 -11.437 -0.847 1.00 42.07 254 LEU C C 1
ATOM 18726 O O . LEU D 1 254 ? -11.545 -12.379 -0.147 1.00 44.66 254 LEU C O 1
ATOM 18742 N N . PRO D 1 255 ? -13.247 -11.144 -0.979 1.00 47.07 255 PRO C N 1
ATOM 18743 C CA . PRO D 1 255 ? -14.262 -12.012 -0.370 1.00 46.10 255 PRO C CA 1
ATOM 18744 C C . PRO D 1 255 ? -14.589 -13.201 -1.254 1.00 47.07 255 PRO C C 1
ATOM 18745 O O . PRO D 1 255 ? -15.522 -13.155 -2.063 1.00 57.90 255 PRO C O 1
ATOM 18756 N N . ILE D 1 256 ? -13.833 -14.279 -1.098 1.00 39.43 256 ILE C N 1
ATOM 18757 C CA . ILE D 1 256 ? -13.949 -15.433 -1.964 1.00 45.63 256 ILE C CA 1
ATOM 18758 C C . ILE D 1 256 ? -14.457 -16.614 -1.135 1.00 44.47 256 ILE C C 1
ATOM 18759 O O . ILE D 1 256 ? -14.502 -16.567 0.093 1.00 43.85 256 ILE C O 1
ATOM 18775 N N . SER D 1 257 ? -14.896 -17.662 -1.835 1.00 40.66 257 SER C N 1
ATOM 18776 C CA . SER D 1 257 ? -15.206 -18.928 -1.184 1.00 45.26 257 SER C CA 1
ATOM 18777 C C . SER D 1 257 ? -13.917 -19.466 -0.580 1.00 41.73 257 SER C C 1
ATOM 18778 O O . SER D 1 257 ? -13.060 -19.989 -1.299 1.00 41.26 257 SER C O 1
ATOM 18786 N N . SER D 1 258 ? -13.767 -19.326 0.729 1.00 41.56 258 SER C N 1
ATOM 18787 C CA . SER D 1 258 ? -12.541 -19.657 1.434 1.00 48.55 258 SER C CA 1
ATOM 18788 C C . SER D 1 258 ? -12.799 -20.849 2.343 1.00 47.89 258 SER C C 1
ATOM 18789 O O . SER D 1 258 ? -13.893 -20.988 2.899 1.00 47.10 258 SER C O 1
ATOM 18797 N N . TYR D 1 259 ? -11.804 -21.730 2.448 1.00 47.77 259 TYR C N 1
ATOM 18798 C CA . TYR D 1 259 ? -11.871 -22.878 3.341 1.00 54.74 259 TYR C CA 1
ATOM 18799 C C . TYR D 1 259 ? -11.475 -22.440 4.746 1.00 48.65 259 TYR C C 1
ATOM 18800 O O . TYR D 1 259 ? -10.327 -22.041 4.971 1.00 51.97 259 TYR C O 1
ATOM 18818 N N . ILE D 1 260 ? -12.409 -22.518 5.688 1.00 56.98 260 ILE C N 1
ATOM 18819 C CA . ILE D 1 260 ? -12.151 -22.067 7.059 1.00 60.59 260 ILE C CA 1
ATOM 18820 C C . ILE D 1 260 ? -11.905 -23.270 7.969 1.00 59.93 260 ILE C C 1
ATOM 18821 O O . ILE D 1 260 ? -12.575 -24.305 7.823 1.00 57.54 260 ILE C O 1
ATOM 18837 N N . ASN D 1 261 ? -10.953 -23.141 8.895 1.00 66.32 261 ASN C N 1
ATOM 18838 C CA . ASN D 1 261 ? -10.630 -24.213 9.861 1.00 68.42 261 ASN C CA 1
ATOM 18839 C C . ASN D 1 261 ? -10.288 -23.649 11.248 1.00 68.69 261 ASN C C 1
ATOM 18840 O O . ASN D 1 261 ? -9.204 -23.846 11.794 1.00 68.39 261 ASN C O 1
ATOM 18851 N N . GLY D 1 262 ? -11.271 -22.992 11.877 1.00 63.03 262 GLY C N 1
ATOM 18852 C CA . GLY D 1 262 ? -11.137 -22.429 13.212 1.00 70.34 262 GLY C CA 1
ATOM 18853 C C . GLY D 1 262 ? -11.289 -20.917 13.256 1.00 72.97 262 GLY C C 1
ATOM 18854 O O . GLY D 1 262 ? -11.668 -20.367 14.297 1.00 76.87 262 GLY C O 1
ATOM 18858 N N . GLN D 1 263 ? -10.976 -20.240 12.153 1.00 72.35 263 GLN C N 1
ATOM 18859 C CA . GLN D 1 263 ? -11.086 -18.788 12.121 1.00 69.10 263 GLN C CA 1
ATOM 18860 C C . GLN D 1 263 ? -12.487 -18.365 12.541 1.00 70.45 263 GLN C C 1
ATOM 18861 O O . GLN D 1 263 ? -13.462 -19.098 12.349 1.00 79.97 263 GLN C O 1
ATOM 18875 N N . TYR D 1 264 ? -12.571 -17.176 13.141 1.00 70.78 264 TYR C N 1
ATOM 18876 C CA . TYR D 1 264 ? -13.833 -16.580 13.570 1.00 77.43 264 TYR C CA 1
ATOM 18877 C C . TYR D 1 264 ? -14.394 -17.277 14.804 1.00 82.96 264 TYR C C 1
ATOM 18878 O O . TYR D 1 264 ? -14.031 -16.922 15.929 1.00 80.95 264 TYR C O 1
ATOM 18896 N N . GLY D 1 265 ? -15.272 -18.267 14.624 1.00 83.64 265 GLY C N 1
ATOM 18897 C CA . GLY D 1 265 ? -15.965 -18.835 15.773 1.00 87.20 265 GLY C CA 1
ATOM 18898 C C . GLY D 1 265 ? -15.218 -19.928 16.508 1.00 93.37 265 GLY C C 1
ATOM 18899 O O . GLY D 1 265 ? -15.587 -20.247 17.645 1.00 98.14 265 GLY C O 1
ATOM 18903 N N . GLY D 1 266 ? -14.181 -20.503 15.907 1.00 86.33 266 GLY C N 1
ATOM 18904 C CA . GLY D 1 266 ? -13.644 -21.736 16.454 1.00 85.29 266 GLY C CA 1
ATOM 18905 C C . GLY D 1 266 ? -14.700 -22.811 16.520 1.00 92.23 266 GLY C C 1
ATOM 18906 O O . GLY D 1 266 ? -14.658 -23.678 17.399 1.00 92.19 266 GLY C O 1
ATOM 18910 N N . LEU D 1 267 ? -15.670 -22.751 15.610 1.00 93.56 267 LEU C N 1
ATOM 18911 C CA . LEU D 1 267 ? -16.828 -23.628 15.580 1.00 89.53 267 LEU C CA 1
ATOM 18912 C C . LEU D 1 267 ? -17.036 -24.069 14.139 1.00 88.37 267 LEU C C 1
ATOM 18913 O O . LEU D 1 267 ? -17.198 -25.259 13.853 1.00 85.55 267 LEU C O 1
ATOM 18929 N N . ILE D 1 268 ? -17.027 -23.094 13.229 1.00 84.63 268 ILE C N 1
ATOM 18930 C CA . ILE D 1 268 ? -17.148 -23.375 11.806 1.00 78.29 268 ILE C CA 1
ATOM 18931 C C . ILE D 1 268 ? -15.829 -23.954 11.317 1.00 73.38 268 ILE C C 1
ATOM 18932 O O . ILE D 1 268 ? -14.778 -23.309 11.414 1.00 65.57 268 ILE C O 1
ATOM 18948 N N . LYS D 1 269 ? -15.878 -25.170 10.783 1.00 69.72 269 LYS C N 1
ATOM 18949 C CA . LYS D 1 269 ? -14.665 -25.829 10.330 1.00 67.58 269 LYS C CA 1
ATOM 18950 C C . LYS D 1 269 ? -14.975 -26.724 9.144 1.00 60.75 269 LYS C C 1
ATOM 18951 O O . LYS D 1 269 ? -16.041 -27.340 9.075 1.00 65.85 269 LYS C O 1
ATOM 18970 N N . ASP D 1 270 ? -14.027 -26.774 8.208 1.00 68.84 270 ASP C N 1
ATOM 18971 C CA . ASP D 1 270 ? -14.004 -27.773 7.141 1.00 66.36 270 ASP C CA 1
ATOM 18972 C C . ASP D 1 270 ? -15.088 -27.526 6.092 1.00 59.91 270 ASP C C 1
ATOM 18973 O O . ASP D 1 270 ? -15.718 -28.464 5.603 1.00 60.49 270 ASP C O 1
ATOM 18982 N N . ILE D 1 271 ? -15.297 -26.258 5.722 1.00 59.21 271 ILE C N 1
ATOM 18983 C CA . ILE D 1 271 ? -16.126 -25.934 4.570 1.00 62.93 271 ILE C CA 1
ATOM 18984 C C . ILE D 1 271 ? -15.620 -24.664 3.897 1.00 54.59 271 ILE C C 1
ATOM 18985 O O . ILE D 1 271 ? -14.828 -23.893 4.463 1.00 53.07 271 ILE C O 1
ATOM 19001 N N . TYR D 1 272 ? -16.096 -24.465 2.667 1.00 50.14 272 TYR C N 1
ATOM 19002 C CA . TYR D 1 272 ? -15.892 -23.251 1.895 1.00 55.37 272 TYR C CA 1
ATOM 19003 C C . TYR D 1 272 ? -17.078 -22.322 2.115 1.00 55.85 272 TYR C C 1
ATOM 19004 O O . TYR D 1 272 ? -18.230 -22.719 1.911 1.00 52.47 272 TYR C O 1
ATOM 19022 N N . ILE D 1 273 ? -16.797 -21.089 2.529 1.00 48.79 273 ILE C N 1
ATOM 19023 C CA . ILE D 1 273 ? -17.838 -20.088 2.743 1.00 43.01 273 ILE C CA 1
ATOM 19024 C C . ILE D 1 273 ? -17.261 -18.730 2.377 1.00 43.86 273 ILE C C 1
ATOM 19025 O O . ILE D 1 273 ? -16.046 -18.546 2.313 1.00 40.58 273 ILE C O 1
ATOM 19041 N N . GLY D 1 274 ? -18.147 -17.781 2.097 1.00 36.95 274 GLY C N 1
ATOM 19042 C CA . GLY D 1 274 ? -17.706 -16.455 1.720 1.00 42.97 274 GLY C CA 1
ATOM 19043 C C . GLY D 1 274 ? -16.925 -15.785 2.830 1.00 46.03 274 GLY C C 1
ATOM 19044 O O . GLY D 1 274 ? -17.476 -15.522 3.903 1.00 47.86 274 GLY C O 1
ATOM 19048 N N . ALA D 1 275 ? -15.646 -15.506 2.602 1.00 42.33 275 ALA C N 1
ATOM 19049 C CA . ALA D 1 275 ? -14.831 -14.858 3.620 1.00 45.14 275 ALA C CA 1
ATOM 19050 C C . ALA D 1 275 ? -13.654 -14.178 2.938 1.00 45.51 275 ALA C C 1
ATOM 19051 O O . ALA D 1 275 ? -13.340 -14.483 1.780 1.00 46.87 275 ALA C O 1
ATOM 19058 N N . PRO D 1 276 ? -13.005 -13.232 3.615 1.00 49.45 276 PRO C N 1
ATOM 19059 C CA . PRO D 1 276 ? -11.845 -12.560 3.016 1.00 53.12 276 PRO C CA 1
ATOM 19060 C C . PRO D 1 276 ? -10.585 -13.403 3.109 1.00 52.17 276 PRO C C 1
ATOM 19061 O O . PRO D 1 276 ? -10.280 -13.999 4.146 1.00 56.77 276 PRO C O 1
ATOM 19072 N N . ALA D 1 277 ? -9.850 -13.447 2.001 1.00 51.67 277 ALA C N 1
ATOM 19073 C CA . ALA D 1 277 ? -8.583 -14.164 1.969 1.00 46.79 277 ALA C CA 1
ATOM 19074 C C . ALA D 1 277 ? -7.625 -13.460 1.020 1.00 42.80 277 ALA C C 1
ATOM 19075 O O . ALA D 1 277 ? -8.038 -12.731 0.114 1.00 40.75 277 ALA C O 1
ATOM 19082 N N . ILE D 1 278 ? -6.334 -13.688 1.251 1.00 47.10 278 ILE C N 1
ATOM 19083 C CA . ILE D 1 278 ? -5.288 -13.140 0.396 1.00 44.69 278 ILE C CA 1
ATOM 19084 C C . ILE D 1 278 ? -5.162 -14.013 -0.844 1.00 41.65 278 ILE C C 1
ATOM 19085 O O . ILE D 1 278 ? -5.119 -15.246 -0.752 1.00 46.48 278 ILE C O 1
ATOM 19101 N N . VAL D 1 279 ? -5.097 -13.371 -2.005 1.00 45.23 279 VAL C N 1
ATOM 19102 C CA . VAL D 1 279 ? -4.949 -14.038 -3.289 1.00 45.80 279 VAL C CA 1
ATOM 19103 C C . VAL D 1 279 ? -3.641 -13.572 -3.910 1.00 45.22 279 VAL C C 1
ATOM 19104 O O . VAL D 1 279 ? -3.272 -12.394 -3.799 1.00 43.21 279 VAL C O 1
ATOM 19117 N N . CYS D 1 280 ? -2.953 -14.503 -4.564 1.00 46.20 280 CYS C N 1
ATOM 19118 C CA . CYS D 1 280 ? -1.620 -14.286 -5.089 1.00 43.05 280 CYS C CA 1
ATOM 19119 C C . CYS D 1 280 ? -1.369 -15.273 -6.229 1.00 42.62 280 CYS C C 1
ATOM 19120 O O . CYS D 1 280 ? -2.314 -15.896 -6.737 1.00 45.80 280 CYS C O 1
ATOM 19128 N N . LYS D 1 281 ? -0.104 -15.438 -6.602 1.00 47.72 281 LYS C N 1
ATOM 19129 C CA . LYS D 1 281 ? 0.261 -16.253 -7.752 1.00 47.26 281 LYS C CA 1
ATOM 19130 C C . LYS D 1 281 ? 0.014 -17.741 -7.533 1.00 51.31 281 LYS C C 1
ATOM 19131 O O . LYS D 1 281 ? -0.140 -18.477 -8.515 1.00 49.86 281 LYS C O 1
ATOM 19150 N N . GLU D 1 282 ? -0.031 -18.202 -6.285 1.00 48.48 282 GLU C N 1
ATOM 19151 C CA . GLU D 1 282 ? -0.200 -19.618 -5.985 1.00 54.88 282 GLU C CA 1
ATOM 19152 C C . GLU D 1 282 ? -1.624 -19.980 -5.584 1.00 53.59 282 GLU C C 1
ATOM 19153 O O . GLU D 1 282 ? -1.895 -21.153 -5.309 1.00 52.17 282 GLU C O 1
ATOM 19165 N N . GLY D 1 283 ? -2.535 -19.010 -5.546 1.00 49.31 283 GLY C N 1
ATOM 19166 C CA . GLY D 1 283 ? -3.897 -19.268 -5.126 1.00 55.66 283 GLY C CA 1
ATOM 19167 C C . GLY D 1 283 ? -4.251 -18.526 -3.855 1.00 50.26 283 GLY C C 1
ATOM 19168 O O . GLY D 1 283 ? -4.120 -17.300 -3.792 1.00 51.15 283 GLY C O 1
ATOM 19172 N N . VAL D 1 284 ? -4.694 -19.254 -2.836 1.00 46.08 284 VAL C N 1
ATOM 19173 C CA . VAL D 1 284 ? -5.019 -18.661 -1.544 1.00 46.97 284 VAL C CA 1
ATOM 19174 C C . VAL D 1 284 ? -3.772 -18.704 -0.670 1.00 46.13 284 VAL C C 1
ATOM 19175 O O . VAL D 1 284 ? -3.192 -19.772 -0.448 1.00 53.56 284 VAL C O 1
ATOM 19188 N N . LYS D 1 285 ? -3.362 -17.537 -0.174 1.00 52.33 285 LYS C N 1
ATOM 19189 C CA . LYS D 1 285 ? -2.181 -17.409 0.666 1.00 54.63 285 LYS C CA 1
ATOM 19190 C C . LYS D 1 285 ? -2.503 -17.417 2.152 1.00 56.28 285 LYS C C 1
ATOM 19191 O O . LYS D 1 285 ? -1.638 -17.782 2.957 1.00 60.70 285 LYS C O 1
ATOM 19210 N N . GLU D 1 286 ? -3.721 -17.038 2.524 1.00 54.59 286 GLU C N 1
ATOM 19211 C CA . GLU D 1 286 ? -4.069 -16.804 3.917 1.00 54.73 286 GLU C CA 1
ATOM 19212 C C . GLU D 1 286 ? -5.560 -16.530 4.032 1.00 55.50 286 GLU C C 1
ATOM 19213 O O . GLU D 1 286 ? -6.092 -15.688 3.304 1.00 53.33 286 GLU C O 1
ATOM 19225 N N . VAL D 1 287 ? -6.247 -17.231 4.927 1.00 55.19 287 VAL C N 1
ATOM 19226 C CA . VAL D 1 287 ? -7.636 -16.921 5.246 1.00 56.83 287 VAL C CA 1
ATOM 19227 C C . VAL D 1 287 ? -7.614 -16.004 6.463 1.00 50.05 287 VAL C C 1
ATOM 19228 O O . VAL D 1 287 ? -7.245 -16.423 7.563 1.00 63.50 287 VAL C O 1
ATOM 19241 N N . LEU D 1 288 ? -8.002 -14.748 6.264 1.00 59.18 288 LEU C N 1
ATOM 19242 C CA . LEU D 1 288 ? -7.840 -13.740 7.301 1.00 61.24 288 LEU C CA 1
ATOM 19243 C C . LEU D 1 288 ? -8.726 -14.049 8.502 1.00 61.55 288 LEU C C 1
ATOM 19244 O O . LEU D 1 288 ? -9.857 -14.524 8.360 1.00 62.93 288 LEU C O 1
ATOM 19260 N N . ASN D 1 289 ? -8.200 -13.767 9.691 1.00 57.08 289 ASN C N 1
ATOM 19261 C CA . ASN D 1 289 ? -8.913 -13.962 10.947 1.00 60.12 289 ASN C CA 1
ATOM 19262 C C . ASN D 1 289 ? -9.092 -12.611 11.622 1.00 58.34 289 ASN C C 1
ATOM 19263 O O . ASN D 1 289 ? -8.106 -11.945 11.959 1.00 61.99 289 ASN C O 1
ATOM 19274 N N . PHE D 1 290 ? -10.346 -12.209 11.814 1.00 61.68 290 PHE C N 1
ATOM 19275 C CA . PHE D 1 290 ? -10.670 -10.984 12.529 1.00 61.07 290 PHE C CA 1
ATOM 19276 C C . PHE D 1 290 ? -11.986 -11.198 13.260 1.00 57.73 290 PHE C C 1
ATOM 19277 O O . PHE D 1 290 ? -12.781 -12.070 12.901 1.00 55.65 290 PHE C O 1
ATOM 19294 N N . LYS D 1 291 ? -12.209 -10.396 14.297 1.00 60.65 291 LYS C N 1
ATOM 19295 C CA . LYS D 1 291 ? -13.404 -10.553 15.113 1.00 60.04 291 LYS C CA 1
ATOM 19296 C C . LYS D 1 291 ? -14.592 -9.847 14.473 1.00 54.78 291 LYS C C 1
ATOM 19297 O O . LYS D 1 291 ? -14.471 -8.731 13.958 1.00 56.92 291 LYS C O 1
ATOM 19316 N N . ILE D 1 292 ? -15.745 -10.508 14.514 1.00 58.97 292 ILE C N 1
ATOM 19317 C CA . ILE D 1 292 ? -17.013 -9.914 14.120 1.00 60.57 292 ILE C CA 1
ATOM 19318 C C . ILE D 1 292 ? -17.904 -9.846 15.354 1.00 57.26 292 ILE C C 1
ATOM 19319 O O . ILE D 1 292 ? -17.780 -10.656 16.277 1.00 55.65 292 ILE C O 1
ATOM 19335 N N . SER D 1 293 ? -18.801 -8.865 15.366 1.00 59.60 293 SER C N 1
ATOM 19336 C CA . SER D 1 293 ? -19.683 -8.686 16.507 1.00 55.11 293 SER C CA 1
ATOM 19337 C C . SER D 1 293 ? -20.486 -9.962 16.758 1.00 62.34 293 SER C C 1
ATOM 19338 O O . SER D 1 293 ? -20.702 -10.761 15.841 1.00 63.23 293 SER C O 1
ATOM 19346 N N . PRO D 1 294 ? -20.931 -10.184 18.000 1.00 60.37 294 PRO C N 1
ATOM 19347 C CA . PRO D 1 294 ? -21.703 -11.407 18.291 1.00 58.76 294 PRO C CA 1
ATOM 19348 C C . PRO D 1 294 ? -22.873 -11.645 17.350 1.00 59.36 294 PRO C C 1
ATOM 19349 O O . PRO D 1 294 ? -23.094 -12.789 16.932 1.00 61.84 294 PRO C O 1
ATOM 19360 N N . LYS D 1 295 ? -23.642 -10.605 17.017 1.00 58.43 295 LYS C N 1
ATOM 19361 C CA . LYS D 1 295 ? -24.714 -10.759 16.039 1.00 63.46 295 LYS C CA 1
ATOM 19362 C C . LYS D 1 295 ? -24.188 -11.399 14.760 1.00 60.10 295 LYS C C 1
ATOM 19363 O O . LYS D 1 295 ? -24.743 -12.386 14.255 1.00 57.53 295 LYS C O 1
ATOM 19382 N N . GLU D 1 296 ? -23.100 -10.844 14.226 1.00 59.80 296 GLU C N 1
ATOM 19383 C CA . GLU D 1 296 ? -22.578 -11.318 12.953 1.00 59.16 296 GLU C CA 1
ATOM 19384 C C . GLU D 1 296 ? -21.922 -12.683 13.090 1.00 54.57 296 GLU C C 1
ATOM 19385 O O . GLU D 1 296 ? -21.940 -13.467 12.137 1.00 53.82 296 GLU C O 1
ATOM 19397 N N . LEU D 1 297 ? -21.372 -13.009 14.262 1.00 58.74 297 LEU C N 1
ATOM 19398 C CA . LEU D 1 297 ? -20.841 -14.356 14.454 1.00 58.04 297 LEU C CA 1
ATOM 19399 C C . LEU D 1 297 ? -21.966 -15.387 14.477 1.00 57.66 297 LEU C C 1
ATOM 19400 O O . LEU D 1 297 ? -21.825 -16.480 13.920 1.00 57.54 297 LEU C O 1
ATOM 19416 N N . ASP D 1 298 ? -23.087 -15.060 15.124 1.00 54.02 298 ASP C N 1
ATOM 19417 C CA . ASP D 1 298 ? -24.236 -15.959 15.098 1.00 58.48 298 ASP C CA 1
ATOM 19418 C C . ASP D 1 298 ? -24.752 -16.132 13.675 1.00 56.73 298 ASP C C 1
ATOM 19419 O O . ASP D 1 298 ? -25.084 -17.249 13.255 1.00 55.89 298 ASP C O 1
ATOM 19428 N N . LYS D 1 299 ? -24.833 -15.034 12.918 1.00 55.66 299 LYS C N 1
ATOM 19429 C CA . LYS D 1 299 ? -25.252 -15.134 11.522 1.00 52.48 299 LYS C CA 1
ATOM 19430 C C . LYS D 1 299 ? -24.297 -16.017 10.722 1.00 49.38 299 LYS C C 1
ATOM 19431 O O . LYS D 1 299 ? -24.733 -16.864 9.932 1.00 51.66 299 LYS C O 1
ATOM 19450 N N . PHE D 1 300 ? -22.991 -15.828 10.917 1.00 48.16 300 PHE C N 1
ATOM 19451 C CA . PHE D 1 300 ? -21.984 -16.638 10.237 1.00 54.63 300 PHE C CA 1
ATOM 19452 C C . PHE D 1 300 ? -22.157 -18.115 10.567 1.00 57.76 300 PHE C C 1
ATOM 19453 O O . PHE D 1 300 ? -22.110 -18.976 9.676 1.00 54.10 300 PHE C O 1
ATOM 19470 N N . ASN D 1 301 ? -22.344 -18.426 11.851 1.00 52.63 301 ASN C N 1
ATOM 19471 C CA . ASN D 1 301 ? -22.514 -19.812 12.271 1.00 54.48 301 ASN C CA 1
ATOM 19472 C C . ASN D 1 301 ? -23.757 -20.424 11.638 1.00 50.68 301 ASN C C 1
ATOM 19473 O O . ASN D 1 301 ? -23.724 -21.558 11.144 1.00 55.57 301 ASN C O 1
ATOM 19484 N N . SER D 1 302 ? -24.870 -19.688 11.653 1.00 49.40 302 SER C N 1
ATOM 19485 C CA . SER D 1 302 ? -26.098 -20.194 11.050 1.00 44.46 302 SER C CA 1
ATOM 19486 C C . SER D 1 302 ? -25.916 -20.443 9.558 1.00 51.59 302 SER C C 1
ATOM 19487 O O . SER D 1 302 ? -26.402 -21.447 9.021 1.00 55.45 302 SER C O 1
ATOM 19495 N N . SER D 1 303 ? -25.209 -19.543 8.870 1.00 53.32 303 SER C N 1
ATOM 19496 C CA . SER D 1 303 ? -24.964 -19.725 7.442 1.00 52.64 303 SER C CA 1
ATOM 19497 C C . SER D 1 303 ? -24.144 -20.984 7.184 1.00 49.84 303 SER C C 1
ATOM 19498 O O . SER D 1 303 ? -24.480 -21.801 6.313 1.00 45.85 303 SER C O 1
ATOM 19506 N N . ALA D 1 304 ? -23.054 -21.153 7.933 1.00 47.48 304 ALA C N 1
ATOM 19507 C CA . ALA D 1 304 ? -22.217 -22.332 7.749 1.00 53.54 304 ALA C CA 1
ATOM 19508 C C . ALA D 1 304 ? -22.989 -23.609 8.056 1.00 55.57 304 ALA C C 1
ATOM 19509 O O . ALA D 1 304 ? -22.781 -24.641 7.408 1.00 55.91 304 ALA C O 1
ATOM 19516 N N . ASN D 1 305 ? -23.888 -23.561 9.041 1.00 56.70 305 ASN C N 1
ATOM 19517 C CA . ASN D 1 305 ? -24.674 -24.746 9.367 1.00 58.97 305 ASN C CA 1
ATOM 19518 C C . ASN D 1 305 ? -25.673 -25.060 8.259 1.00 55.50 305 ASN C C 1
ATOM 19519 O O . ASN D 1 305 ? -25.913 -26.232 7.948 1.00 53.19 305 ASN C O 1
ATOM 19530 N N . GLN D 1 306 ? -26.265 -24.029 7.654 1.00 54.07 306 GLN C N 1
ATOM 19531 C CA . GLN D 1 306 ? -27.102 -24.249 6.476 1.00 54.56 306 GLN C CA 1
ATOM 19532 C C . GLN D 1 306 ? -26.308 -24.931 5.367 1.00 56.24 306 GLN C C 1
ATOM 19533 O O . GLN D 1 306 ? -26.807 -25.852 4.700 1.00 59.15 306 GLN C O 1
ATOM 19547 N N . LEU D 1 307 ? -25.063 -24.496 5.160 1.00 56.69 307 LEU C N 1
ATOM 19548 C CA . LEU D 1 307 ? -24.229 -25.114 4.133 1.00 53.78 307 LEU C CA 1
ATOM 19549 C C . LEU D 1 307 ? -23.950 -26.579 4.458 1.00 56.36 307 LEU C C 1
ATOM 19550 O O . LEU D 1 307 ? -24.046 -27.452 3.585 1.00 57.64 307 LEU C O 1
ATOM 19566 N N . LYS D 1 308 ? -23.571 -26.860 5.709 1.00 58.26 308 LYS C N 1
ATOM 19567 C CA . LYS D 1 308 ? -23.375 -28.244 6.129 1.00 55.91 308 LYS C CA 1
ATOM 19568 C C . LYS D 1 308 ? -24.629 -29.070 5.869 1.00 55.74 308 LYS C C 1
ATOM 19569 O O . LYS D 1 308 ? -24.549 -30.210 5.394 1.00 56.68 308 LYS C O 1
ATOM 19588 N N . SER D 1 309 ? -25.797 -28.507 6.180 1.00 56.43 309 SER C N 1
ATOM 19589 C CA . SER D 1 309 ? -27.051 -29.221 5.982 1.00 55.38 309 SER C CA 1
ATOM 19590 C C . SER D 1 309 ? -27.249 -29.583 4.518 1.00 61.15 309 SER C C 1
ATOM 19591 O O . SER D 1 309 ? -27.630 -30.711 4.190 1.00 64.27 309 SER C O 1
ATOM 19599 N N . TYR D 1 310 ? -27.010 -28.625 3.618 1.00 67.50 310 TYR C N 1
ATOM 19600 C CA . TYR D 1 310 ? -27.219 -28.918 2.203 1.00 63.07 310 TYR C CA 1
ATOM 19601 C C . TYR D 1 310 ? -26.196 -29.926 1.691 1.00 64.51 310 TYR C C 1
ATOM 19602 O O . TYR D 1 310 ? -26.523 -30.755 0.831 1.00 68.76 310 TYR C O 1
ATOM 19620 N N . ILE D 1 311 ? -24.969 -29.882 2.211 1.00 59.02 311 ILE C N 1
ATOM 19621 C CA . ILE D 1 311 ? -23.963 -30.867 1.819 1.00 63.59 311 ILE C CA 1
ATOM 19622 C C . ILE D 1 311 ? -24.397 -32.265 2.246 1.00 64.52 311 ILE C C 1
ATOM 19623 O O . ILE D 1 311 ? -24.332 -33.219 1.463 1.00 69.21 311 ILE C O 1
ATOM 19639 N N . ASP D 1 312 ? -24.834 -32.404 3.503 1.00 66.88 312 ASP C N 1
ATOM 19640 C CA . ASP D 1 312 ? -25.244 -33.707 4.021 1.00 69.03 312 ASP C CA 1
ATOM 19641 C C . ASP D 1 312 ? -26.167 -34.428 3.045 1.00 73.72 312 ASP C C 1
ATOM 19642 O O . ASP D 1 312 ? -25.948 -35.597 2.712 1.00 74.35 312 ASP C O 1
ATOM 19651 N N . LYS D 1 313 ? -27.215 -33.746 2.587 1.00 76.58 313 LYS C N 1
ATOM 19652 C CA . LYS D 1 313 ? -28.102 -34.298 1.570 1.00 77.33 313 LYS C CA 1
ATOM 19653 C C . LYS D 1 313 ? -27.333 -34.487 0.265 1.00 77.22 313 LYS C C 1
ATOM 19654 O O . LYS D 1 313 ? -27.275 -33.569 -0.559 1.00 71.29 313 LYS C O 1
ATOM 19673 N N . MET D 1 314 ? -26.761 -35.679 0.076 1.00 88.40 314 MET C N 1
ATOM 19674 C CA . MET D 1 314 ? -25.859 -36.017 -1.035 1.00 80.56 314 MET C CA 1
ATOM 19675 C C . MET D 1 314 ? -24.422 -35.671 -0.648 1.00 80.21 314 MET C C 1
ATOM 19676 O O . MET D 1 314 ? -23.900 -36.162 0.353 1.00 74.04 314 MET C O 1
#

Radius of gyration: 30.33 Å; Cα contacts (8 Å, |Δi|>4): 2793; chains: 4; bounding box: 78×76×84 Å

Sequence (1256 aa):
MLKSNKVVLIGAGGVGSSFAYALTIDNSLVHELVIIDVNENKAKGEVMDLNHGQMFLKKNINVLFGTYKDCANADIVVITAGLNQKPGETRLDLVDKNSKIFKDIITNVVSSGFDGIFVVASNPVDIMTYVTMKYSKFPIHKVIGTGTILDTSRLRYFLSDHFNVNTQNIHSYIMGEHGDSSFATWDETKIAMKPLSEYLAEGKITELELDEIHKKVVNAAYEVIKLKGATYYAIGLGIKNIVNAIIGDQNVILPISSYINGQYGGLIKDIYIGAPAIVCKEGVKEVLNFKISPKELDKFNSSANQLKSYIDKMMLKSNKVVLIGAGGVGSSFAYALTIDNSLVHELVIIDVNENKAKGEVMDLNHGQMFLKKNINVLFGTYKDCANADIVVITAGLNQKPGETRLDLVDKNSKIFKDIITNVVSSGFDGIFVVASNPVDIMTYVTMKYSKFPIHKVIGTGTILDTSRLRYFLSDHFNVNTQNIHSYIMGEHGDSSFATWDETKIAMKPLSEYLAEGKITELELDEIHKKVVNAAYEVIKLKGATYYAIGLGIKNIVNAIIGDQNVILPISSYINGQYGGLIKDIYIGAPAIVCKEGVKEVLNFKISPKELDKFNSSANQLKSYIDKMMLKSNKVVLIGAGGVGSSFAYALTIDNSLVHELVIIDVNENKAKGEVMDLNHGQMFLKKNINVLFGTYKDCANADIVVITAGLNQKPGETRLDLVDKNSKIFKDIITNVVSSGFDGIFVVASNPVDIMTYVTMKYSKFPIHKVIGTGTILDTSRLRYFLSDHFNVNTQNIHSYIMGEHGDSSFATWDETKIAMKPLSEYLAEGKITELELDEIHKKVVNAAYEVIKLKGATYYAIGLGIKNIVNAIIGDQNVILPISSYINGQYGGLIKDIYIGAPAIVCKEGVKEVLNFKISPKELDKFNSSANQLKSYIDKMMLKSNKVVLIGAGGVGSSFAYALTIDNSLVHELVIIDVNENKAKGEVMDLNHGQMFLKKNINVLFGTYKDCANADIVVITAGLNQKPGETRLDLVDKNSKIFKDIITNVVSSGFDGIFVVASNPVDIMTYVTMKYSKFPIHKVIGTGTILDTSRLRYFLSDHFNVNTQNIHSYIMGEHGDSSFATWDETKIAMKPLSEYLAEGKITELELDEIHKKVVNAAYEVIKLKGATYYAIGLGIKNIVNAIIGDQNVILPISSYINGQYGGLIKDIYIGAPAIVCKEGVKEVLNFKISPKELDKFNSSANQLKSYIDKM

Organism: Borreliella burgdorferi (strain ATCC 35210 / DSM 4680 / CIP 102532 / B31) (NCBI:txid224326)

Foldseek 3Di:
DDDAAEEEEEACPQQSLLLVLVCQAVPLRHAEYEYHYPPLVSRVVSQVVSQVCQVVHPDHHHYYHDDLLVLQPHAEYEYADADFDAPPGFQLPSQPVVLVVLLVSLVSNVVSNHQHAYEYEYTPQQSSQLSSCVSNVHPNLRGWYAFCQLLQVLLLVVVCVLVVHDSVQWDKGWKFGNADLIDIQQQPIARNNHHVVVCCVVVSAHPVRRVVSNVCSRCVQVVVCVVPNGDHNSSSVSVSVLVSQQVVQVQDWGQIQHAAQCALHRPAHGTTIGAIFTQGNRGTPGGDHDDGDPVNSVSNVVRRVVSVVSVVPD/DDDQAEEEEEALPQQSLLLVQVCQAVPLHRQEYEYEYPPQVSRVVSQVVSQVCQVVHPDHHHYYYDYLLVLQPHQEYEYADADDAAQVGWLVNRLVVRLVVVLVVLVSNLVNNHQHAYEYERPPFFSSLLSSCVNNVHPQQRGWYQFCQLLQVQLLVVVCVLVVHDSVQWDKGWKFGLADLIDIQQQPTARNPHHVVVCCVVVSDHPVVVVVSNVCSRCVQSVVCVVPNGDHNSSSVSVSVLVSCQCVQVQDKGQIQHAAQCALNRPAHGTTIGAIFTHGNGGTPGGDHDDGDPVNSVSNVVRRVVRVVVVVVD/DDDAAEEEEEDLDQQSLLLVLVCQQPPLHRQEYEYHYPPQVSSVVSLVVSQVCQVVHPDHHHYYYDDLLVLQPHAEYEYPDADDDDVPRDLLNRLVRVLVVLLVVLVSNVVSNHDHAYEYEYPLFQSVLLSSCVNNVHDQQRGWYAFCQLLQVLLLVVVCVLVVHDSVQWDWGWKFGNADLIDIQQQPTQRNNHRVVVCCVVVSDHPVRVVVSNVCSRCVQVVVCVVPNGDHNSSSVSVSVLVSQQVVQVQDKGQIQHAAQCALNRPAHGTTIGAIFTHGNRGTPGGDHDYGDPVVSVSNVVRSVVSVVSVVVD/DDDAAAEEEEALDQARLLLVLVCQQPPLRHQEYEYHYPPQVSLVVSLVVSQVCQVVHPDHHHYYYDDLLVLQPHAEYEYADADDDDDPDDVLVRLVRVLVVLLVVLVSNVVNNHQHAYEYEYPVQFVVLVSSCVSNVHDQQRGWYLFCQLLQVLLLVVVCVLVVHPSVQWDKGWKFGPADLIDILQQQTARNPHRVVVVCVVPSDHVVVVVVSNVCSRCVQVVVCVVPNGDHNSSSVSVNVLVSQQVVQVQDKGQIQHADDCAEPNPQHGTTIGAIFTHGNRGTDGGDHDYGPPVVSVSNVVRSVVVVVSSVSD

GO terms:
  GO:0005829 cytosol (C, IDA)

B-factor: mean 54.28, std 15.67, range [25.33, 166.27]

Nearest PDB structures (foldseek):
  4q3n-assembly1_A  TM=9.466E-01  e=2.334E-40  unidentified
  3h3j-assembly1_B  TM=9.649E-01  e=4.145E-39  Staphylococcus aureus subsp. aureus COL
  3d0o-assembly1_B  TM=9.466E-01  e=6.866E-40  Staphylococcus aureus subsp. aureus COL
  4plh-assembly1_D  TM=9.379E-01  e=4.809E-33  Apicomplexa
  2fn7-assembly1_A  TM=9.489E-01  e=1.193E-30  Cryptosporidium parvum

Secondary structure (DSSP, 8-state):
-----EEEEE--SHHHHHHHHHHHHS-S---EEEEE-SSHHHHHHHHHHHHTTGGGSSS--EEEE--GGGGTT-SEEEE--S-PPPTT--SGGGHHHHHHHHHHHHHHHHHTT--SEEEE-SSSHHHHHHHHHHHH---GGGEEE-TTHHHHHHHHHHHHHHHT--GGGEE--EEB-SSTT-EE-GGG-EETTEEHHHHHHTTSS-HHHHHHHHHHHHHHHHHHHHHHS---HHHHHHHHHHHHHHHTT--EEEEEEEEESS-GGGSS-SEEEEEEEEEETTEEEEE------HHHHHHHHHHHHHHHHHHHH-/-----EEEEE--SHHHHHHHHHHHHS-SS--EEEEE-SSHHHHHHHHHHHHTTGGGSSS--EEEE--GGGGTT-SEEEE--SPPP-TT--HHHHHHHHHHHHHHHHHHHHHHT--SEEEE-SSSHHHHHHHHHHHH---GGGEEE-TTHHHHHHHHHHHHHHHT--GGGEE--EEBSSSTT-EE-GGG-EETTEEHHHHHHTTSS-HHHHHHHHHHHHHHHHHHHHHHS---HHHHHHHHHHHHHHHTT--EEEEEEEEESSSGGGSS-SEEEEEEEEEETTEEEEE------HHHHHHHHHHHHHHHHHHHH-/-----EEEEE--SHHHHHHHHHHHHS-SS--EEEEE-SSHHHHHHHHHHHHTTGGGSSS--EEEE--GGGGTT-SEEEE--S-TT-SS--HHHHHHHHHHHHHHHHHHHHHTT--SEEEE-SSSHHHHHHHHHHHH---GGGEEE-TTHHHHHHHHHHHHHHHT--GGGEE--EEBSSSTT-EE-GGG-EETTEEHHHHHHHTSS-HHHHHHHHHHHHHHHHHHHHHHS---HHHHHHHHHHHHHHHHT--EEEEEEEEEESTTTSS-EEEEEEEEEEEETTEEEEE------HHHHHHHHHHHHHHHHHHH--/-----EEEEE--SHHHHHHHHHHHHS-SS--EEEEE-SSHHHHHHHHHHHHTTGGGSSS--EEEE--GGGGTT-SEEEE--S----TT--STTSHHHHHHHHHHHHHHHHHTT--SEEEE-SSSHHHHHHHHHHHHT--GGGEEE-TTHHHHHHHHHHHHHHHT--GGGEE--EEBSSSTT-EE-GGG-EETTEEHHHHHHTTSS-HHHHHHHHHHHHHHHHHHHHHHS---HHHHHHHHHHHHHHHHT--EEEEEEEEESSGGGSSS-SEEEEEEEEEETTEEEEE------HHHHHHHHHHHHHHHHHHH--